Protein 8RTE (pdb70)

InterPro domains:
  IPR011990 Tetratricopeptide-like helical domain superfamily [G3DSA:1.25.40.10] (18-389)
  IPR011990 Tetratricopeptide-like helical domain superfamily [SSF48452] (129-276)
  IPR019734 Tetratricopeptide repeat [PS50005] (194-227)

Radius of gyration: 28.02 Å; Cα contacts (8 Å, |Δi|>4): 974; chains: 4; bounding box: 74×52×84 Å

Nearest PDB structures (foldseek):
  8rte-assembly1_A  TM=1.003E+00  e=5.356E-43  Bacillus phage phi105
  8rte-assembly1_B  TM=9.882E-01  e=3.090E-39  Bacillus phage phi105
  8rst-assembly1_A-2  TM=8.923E-01  e=3.992E-14  Bacillus phage phi3T
  8rsv-assembly1_A  TM=8.907E-01  e=1.154E-13  Bacillus phage phi3T
  8rtc-assembly2_B  TM=8.832E-01  e=2.814E-13  Bacillus phage phi3T

Secondary structure (DSSP, 8-state):
-HHHHHHHHHHHHTT-HHHHHHHHHHH----HHHHHHHHHHHHHHHHHHHHH-PPPPSS-TTTT-----HHHHHHHHHHHHHHHHHTT-HHHHHHHHHHHHHHHTT---HHHHHHHHHHHHHHHHHTT-HHHHHHHHHHHHHHHHTSTT-HHHHHHHHHHHHHHHHHTT-HHHHHHHHHHHHHHHHHTT-HHHHHHHHHHHHHHHHHTT-HHHHHHHHHHHHTSHHHHHSTTHHHHHHHHHHHHHHTT-GGGHHHHHHHHHHHHHH---HHHHHHHHHHHHHH-S-HHHHHHHHHHHHHHHHHTT-HHHHHHHHHHHHHHHHHTT-HHHHHHHHHHHHHHHHHHH--TT-/-HHHHHHHHHHHTT-HHHHHHHHHHHHHHTTTT---HHHHHHHHHHHHHHHHHHHHHH-PPPPS--GGGT----HHHHHHHHHHHHHHHHHTT-HHHHHHHHHHHHHHHTT---HHHHHHHHHHHHHHHHHTT-HHHHHHHHHHHHHHHHTSTT-HHHHHHHHHHHHHHHHHTT-HHHHHHHHHHHHHHHHHTT-HHHHHHHHHHHHHHHHHTT-HHHHHHHHHHHHTSHHHHHSTTHHHHHHHHHHHHHHTT-GGGHHHHHHHHHHHHHH---HHHHHHHHHHHHTT--HHHHHHHHHHHHHHHHTT-HHHHHHHHHHHHHHHHHTT-HHHHHHHHHHHHHHHHHHHH-/---S--/---S--

Organism: Bacillus phage phi105 (NCBI:txid10717)

Foldseek 3Di:
DVVLLVQLVVCLLLLVLVSVVVSLVVPVPDDVVVLSNLLSVLSNLVSCCVQLQDDRDPDHPPPDDDDDPLVSLLSVLQSVLLVCLVLVVNLSSVVSLVVSVVSCVVPPDLSVQLSSLQSVLQSCLLLLVQVSSCVSLVSSLVSLVVDPSNLLVNLVSLLSNLSSCLSVVNLVSSLVSLVVSLVSCVVVVPLQSNLVSLQSNLVSCVSVVVLVSSLVSLVSNCVDPSSLVHPCVLVSLLSNLLSCVVVVVVVCNVVSVVSNVVVCVPDPDVLSVLSSQLSVLLVDPPPVSSLVSVVVSLVVCVVSLSLVSLLVSLCVQLVSCVVVVVNVSSVVSVVSNVVSSVVSVDSVSD/DVLLVVLVVCLLLLVLVSNVVSLVVCVVVVPVHDDDVLVVLSNLLSVLSSLVSCCVQLQADRDPDHPVVPDQVPLVSLLSSLQSVLLVCLVLLVNVSSVVSLVVSVVSCVVPPDLSVQLSSLQSVLVSCLLLLVLVSSCVSLVSSLVSLVVDPSNLLVNLSSLLSNLSSCLSVVNLVSSLVSLVSSLVSCVVVVPLQVNLVSLQSNLVSCVSVVVLVSSLVSLVSNVVDPSSCVHNCVLVSLLSNLVSCVVVPVVVCNVVSLVSNVVVCVPDDDLLSVLSSQLSVLLVPPVSNLVSVVVSLVVCVVSLSLVSLLVSLCVVLVSCVVVVNNVSSVVSVVSNVVSSVVSPPD/DDDPDD/DDDPDD

Sequence (712 aa):
VANILNDWYIAIKQQDAESAERYFEEVKPDQEVLMYYSLLEERHKMLLYQVKGEELPPHSYFNENHKTDHMIEYYFFLFEALYESHKRNFEKAITLFKIAEKKLKDIPDCIERAEFYSKVASMYMMMLRQSLISLNYINDSIQIYRENEGYKRKLATSLMIVGQNYTDLGLYEKAEESFLEAIRISRVLHDSLFTALIHHNLSITYSAANRSQDCINALKKAIRNKEWRDSVYYINSLYMFLKELYKIGDVNKMPYYYKKTKEYFKRKENKVYEAKINIIYGLLQQDQRKSIETCRGGISYLYEVNDLDSVFDLSLVISEHCEKHGLYKEALEFSKHAILAEEKMRHLEGLANILNDWYIAIKQQDAESAERYFEEVKPLFDEMEEDQEVLMYYSLLEERHKMLLYQVKGEELPPHSYFNENHTDHMIEYYFFLFEALYESHKRNFEKAITLFKIAEKKLKDIPDCIERAEFYSKVASMYMMMLRQSLISLNYINDSIQIYRENEGYKRKLATSLMIVGQNYTDLGLYEKAEESFLEAIRISRVLHDSLFTALIHHNLSITYSAANRSQDCINALKKAIRNKEWRDSVYYINSLYMFLKELYKIGDVNKMPYYYKKTKEYFKRKENKVYEAKINIIYGLLQQRKSIETCRGGISYLYEVNDLDSVFDLSLVISEHCEKHGLYKEALEFSKHAILAEEKMRHLERPVGTERPVGT

Solvent-accessible surface area: 30581 Å² total; per-residue (Å²): 122,60,118,54,1,72,56,0,3,70,4,0,15,46,4,40,14,93,16,0,75,151,54,36,123,97,22,85,147,87,133,58,68,97,76,18,52,28,0,0,54,12,2,1,34,24,0,18,46,11,33,53,1,73,105,56,46,127,165,16,69,10,93,127,53,229,140,58,73,64,27,24,53,0,19,40,46,0,0,13,0,22,30,11,11,82,88,67,56,19,65,92,0,10,66,14,8,91,65,0,60,63,32,13,108,121,38,131,60,77,15,4,17,0,0,0,57,4,15,5,0,8,2,25,0,48,14,17,26,7,40,7,0,15,89,48,0,75,81,0,12,105,22,5,136,111,64,118,51,21,110,72,2,22,0,4,1,9,0,1,8,0,1,0,51,11,6,10,22,59,72,92,64,0,31,110,10,0,69,50,0,4,138,20,0,131,100,42,171,35,75,13,22,21,3,4,0,11,0,0,4,0,9,1,19,15,43,25,112,86,15,110,50,0,7,64,4,0,73,101,0,19,163,23,136,76,1,95,78,3,18,8,19,0,9,0,0,1,0,1,2,14,1,5,41,87,72,50,47,68,140,117,6,86,128,18,64,68,50,1,113,92,13,40,133,140,43,147,33,68,19,24,75,8,4,4,52,0,1,103,0,5,64,49,179,75,80,185,68,7,8,95,35,0,94,41,6,2,65,55,0,67,134,40,64,11,18,9,3,0,18,38,0,0,47,30,0,5,98,22,0,50,162,111,37,49,67,122,30,0,2,46,0,1,53,48,0,16,106,0,5,27,59,8,18,31,14,118,53,41,71,112,66,0,68,54,0,3,73,4,1,14,42,12,32,10,123,18,0,64,156,65,44,109,89,1,87,86,96,28,58,185,133,41,137,71,129,68,28,61,70,12,26,32,0,0,72,26,5,4,19,24,0,21,54,11,29,53,3,78,100,56,75,138,79,15,50,2,80,103,50,147,122,64,129,58,16,57,0,16,25,50,1,0,9,0,22,28,20,5,77,110,71,65,14,76,48,0,31,75,14,5,84,55,0,56,143,46,4,165,114,9,117,70,76,20,3,71,0,2,0,37,2,12,3,0,5,1,32,0,52,9,20,26,5,25,10,0,13,85,46,0,74,75,0,17,121,32,4,122,93,72,129,40,20,110,67,3,16,0,1,0,7,0,1,6,0,1,0,50,7,5,5,7,20,62,127,94,0,32,100,11,0,68,41,0,3,135,21,0,138,98,46,165,49,73,14,19,20,3,4,0,14,0,0,5,0,8,0,18,11,46,25,116,91,16,103,50,0,8,57,4,0,73,116,0,30,188,26,97,94,1,89,85,6,14,7,27,0,6,0,1,0,1,0,0,18,0,6,41,90,81,48,52,59,136,111,0,57,128,19,40,81,67,1,110,63,10,40,116,94,43,154,38,79,15,21,70,12,4,2,55,0,0,56,7,5,64,126,81,213,57,1,10,63,54,0,112,43,8,3,68,64,0,55,144,44,55,10,17,8,2,0,13,29,0,0,61,36,0,6,60,21,0,63,162,119,40,58,66,123,44,0,3,49,0,2,88,48,0,20,94,0,2,27,64,5,26,48,91,8,39,11,14,9,28,8,40,11,16,9,31

Structure (mmCIF, N/CA/C/O backbone):
data_8RTE
#
_entry.id   8RTE
#
_cell.length_a   65.300
_cell.length_b   80.307
_cell.length_c   91.707
_cell.angle_alpha   90.000
_cell.angle_beta   100.680
_cell.angle_gamma   90.000
#
_symmetry.space_group_name_H-M   'P 1 21 1'
#
loop_
_entity.id
_entity.type
_entity.pdbx_description
1 polymer Rap105
2 polymer 'Peptide ERPVGT'
3 water water
#
loop_
_atom_site.group_PDB
_atom_site.id
_atom_site.type_symbol
_atom_site.label_atom_id
_atom_site.label_alt_id
_atom_site.label_comp_id
_atom_site.label_asym_id
_atom_site.label_entity_id
_atom_site.label_seq_id
_atom_site.pdbx_PDB_ins_code
_atom_site.Cartn_x
_atom_site.Cartn_y
_atom_site.Cartn_z
_atom_site.occupancy
_atom_site.B_iso_or_equiv
_atom_site.auth_seq_id
_atom_site.auth_comp_id
_atom_site.auth_asym_id
_atom_site.auth_atom_id
_atom_site.pdbx_PDB_model_num
ATOM 1 N N . VAL A 1 9 ? 17.77500 -1.46700 15.69500 1.000 82.06211 9 VAL A N 1
ATOM 2 C CA . VAL A 1 9 ? 16.57900 -1.95000 16.37800 1.000 80.72727 9 VAL A CA 1
ATOM 3 C C . VAL A 1 9 ? 16.80000 -1.90100 17.88600 1.000 77.85384 9 VAL A C 1
ATOM 4 O O . VAL A 1 9 ? 15.93900 -1.43800 18.63300 1.000 75.23249 9 VAL A O 1
ATOM 8 N N . ALA A 1 10 ? 17.96700 -2.38800 18.31800 1.000 73.67592 10 ALA A N 1
ATOM 9 C CA . ALA A 1 10 ? 18.28500 -2.43000 19.74300 1.000 73.95890 10 ALA A CA 1
ATOM 10 C C . ALA A 1 10 ? 18.22600 -1.04900 20.38400 1.000 73.89515 10 ALA A C 1
ATOM 11 O O . ALA A 1 10 ? 17.77000 -0.90900 21.52600 1.000 73.71757 10 ALA A O 1
ATOM 13 N N . ASN A 1 11 ? 18.68600 -0.01600 19.67300 1.000 70.14841 11 ASN A N 1
ATOM 14 C CA . ASN A 1 11 ? 18.58900 1.33500 20.22000 1.000 70.72734 11 ASN A CA 1
ATOM 15 C C . ASN A 1 11 ? 17.13900 1.80200 20.29200 1.000 72.62567 11 ASN A C 1
ATOM 16 O O . ASN A 1 11 ? 16.74300 2.47400 21.25200 1.000 69.30901 11 ASN A O 1
ATOM 21 N N . ILE A 1 12 ? 16.33500 1.46400 19.28100 1.000 72.36208 12 ILE A N 1
ATOM 22 C CA . ILE A 1 12 ? 14.91000 1.78100 19.32200 1.000 69.91541 12 ILE A CA 1
ATOM 23 C C . ILE A 1 12 ? 14.24400 1.08000 20.50100 1.000 67.77397 12 ILE A C 1
ATOM 24 O O . ILE A 1 12 ? 13.41600 1.66500 21.20900 1.000 62.28452 12 ILE A O 1
ATOM 29 N N . LEU A 1 13 ? 14.60200 -0.18700 20.73200 1.000 68.53476 13 LEU A N 1
ATOM 30 C CA . LEU A 1 13 ? 14.02500 -0.93900 21.84300 1.000 61.46718 13 LEU A CA 1
ATOM 31 C C . LEU A 1 13 ? 14.37800 -0.31600 23.19000 1.000 61.68476 13 LEU A C 1
ATOM 32 O O . LEU A 1 13 ? 13.51300 -0.18900 24.06300 1.000 56.95236 13 LEU A O 1
ATOM 37 N N . ASN A 1 14 ? 15.64100 0.07700 23.38400 1.000 62.55846 14 ASN A N 1
ATOM 38 C CA . ASN A 1 14 ? 16.02400 0.69000 24.65300 1.000 60.23017 14 ASN A CA 1
ATOM 39 C C . ASN A 1 14 ? 15.36500 2.05200 24.83100 1.000 56.92442 14 ASN A C 1
ATOM 40 O O . ASN A 1 14 ? 14.94900 2.40000 25.94000 1.000 52.36625 14 ASN A O 1
ATOM 45 N N . ASP A 1 15 ? 15.27400 2.84000 23.75700 1.000 57.85998 15 ASP A N 1
ATOM 46 C CA . ASP A 1 15 ? 14.51400 4.08700 23.81700 1.000 59.84779 15 ASP A CA 1
ATOM 47 C C . ASP A 1 15 ? 13.05000 3.81200 24.13900 1.000 54.20013 15 ASP A C 1
ATOM 48 O O . ASP A 1 15 ? 12.43200 4.53300 24.93200 1.000 51.80818 15 ASP A O 1
ATOM 53 N N . TRP A 1 16 ? 12.48300 2.76400 23.53900 1.000 51.74221 16 TRP A N 1
ATOM 54 C CA . TRP A 1 16 ? 11.11100 2.38200 23.84600 1.000 52.12168 16 TRP A CA 1
ATOM 55 C C . TRP A 1 16 ? 10.96400 2.02500 25.32100 1.000 51.42163 16 TRP A C 1
ATOM 56 O O . TRP A 1 16 ? 9.99400 2.42800 25.97300 1.000 52.03391 16 TRP A O 1
ATOM 67 N N . TYR A 1 17 ? 11.92700 1.27800 25.86700 1.000 50.63755 17 TYR A N 1
ATOM 68 C CA . TYR A 1 17 ? 11.89000 0.91900 27.28100 1.000 46.60054 17 TYR A CA 1
ATOM 69 C C . TYR A 1 17 ? 12.12800 2.12500 28.18400 1.000 48.69660 17 TYR A C 1
ATOM 70 O O . TYR A 1 17 ? 11.53800 2.21600 29.26700 1.000 45.66769 17 TYR A O 1
ATOM 79 N N . ILE A 1 18 ? 13.00300 3.04500 27.77200 1.000 49.32900 18 ILE A N 1
ATOM 80 C CA . ILE A 1 18 ? 13.21100 4.27000 28.54200 1.000 44.87601 18 ILE A CA 1
ATOM 81 C C . ILE A 1 18 ? 11.90700 5.04900 28.66800 1.000 45.10500 18 ILE A C 1
ATOM 82 O O . ILE A 1 18 ? 11.56900 5.55200 29.74600 1.000 40.93869 18 ILE A O 1
ATOM 87 N N . ALA A 1 19 ? 11.15200 5.16100 27.57100 1.000 44.85604 19 ALA A N 1
ATOM 88 C CA . ALA A 1 19 ? 9.87600 5.86700 27.62600 1.000 43.48283 19 ALA A CA 1
ATOM 89 C C . ALA A 1 19 ? 8.91200 5.19600 28.59200 1.000 44.75168 19 ALA A C 1
ATOM 90 O O . ALA A 1 19 ? 8.10700 5.87600 29.23600 1.000 42.73470 19 ALA A O 1
ATOM 92 N N . ILE A 1 20 ? 8.97300 3.86600 28.69800 1.000 43.64852 20 ILE A N 1
ATOM 93 C CA . ILE A 1 20 ? 8.17200 3.15900 29.69000 1.000 43.34343 20 ILE A CA 1
ATOM 94 C C . ILE A 1 20 ? 8.62500 3.51800 31.10300 1.000 41.16566 20 ILE A C 1
ATOM 95 O O . ILE A 1 20 ? 7.79600 3.74600 31.99200 1.000 39.78193 20 ILE A O 1
ATOM 100 N N . LYS A 1 21 ? 9.93900 3.59600 31.33100 1.000 41.25703 21 LYS A N 1
ATOM 101 C CA . LYS A 1 21 ? 10.43400 3.95700 32.65500 1.000 41.11305 21 LYS A CA 1
ATOM 102 C C . LYS A 1 21 ? 10.12700 5.40400 33.01900 1.000 42.79210 21 LYS A C 1
ATOM 103 O O . LYS A 1 21 ? 10.17500 5.75400 34.20400 1.000 37.89894 21 LYS A O 1
ATOM 109 N N . GLN A 1 22 ? 9.81100 6.24400 32.03800 1.000 41.58281 22 GLN A N 1
ATOM 110 C CA . GLN A 1 22 ? 9.34300 7.59900 32.28800 1.000 40.00596 22 GLN A CA 1
ATOM 111 C C . GLN A 1 22 ? 7.82400 7.69200 32.29700 1.000 41.61536 22 GLN A C 1
ATOM 112 O O . GLN A 1 22 ? 7.28700 8.78500 32.50000 1.000 44.18882 22 GLN A O 1
ATOM 118 N N . GLN A 1 23 ? 7.12900 6.57200 32.07500 1.000 38.30404 23 GLN A N 1
ATOM 119 C CA . GLN A 1 23 ? 5.67300 6.54400 31.93900 1.000 41.38985 23 GLN A CA 1
ATOM 120 C C . GLN A 1 23 ? 5.20100 7.49700 30.84600 1.000 41.27343 23 GLN A C 1
ATOM 121 O O . GLN A 1 23 ? 4.09200 8.03600 30.90600 1.000 42.16759 23 GLN A O 1
ATOM 127 N N . ASP A 1 24 ? 6.05100 7.71100 29.84600 1.000 44.33770 24 ASP A N 1
ATOM 128 C CA . ASP A 1 24 ? 5.70300 8.49900 28.66800 1.000 45.87812 24 ASP A CA 1
ATOM 129 C C . ASP A 1 24 ? 4.93300 7.56700 27.74400 1.000 48.34004 24 ASP A C 1
ATOM 130 O O . ASP A 1 24 ? 5.50300 6.88000 26.89300 1.000 44.61734 24 ASP A O 1
ATOM 135 N N . ALA A 1 25 ? 3.61100 7.54600 27.92000 1.000 44.08802 25 ALA A N 1
ATOM 136 C CA . ALA A 1 25 ? 2.77600 6.64000 27.14200 1.000 44.81383 25 ALA A CA 1
ATOM 137 C C . ALA A 1 25 ? 2.72500 7.03400 25.67300 1.000 48.17385 25 ALA A C 1
ATOM 138 O O . ALA A 1 25 ? 2.60300 6.16100 24.80600 1.000 53.01063 25 ALA A O 1
ATOM 140 N N . GLU A 1 26 ? 2.81800 8.33200 25.37300 1.000 47.00443 26 GLU A N 1
ATOM 141 C CA . GLU A 1 26 ? 2.77200 8.76900 23.98000 1.000 56.43675 26 GLU A CA 1
ATOM 142 C C . GLU A 1 26 ? 4.02900 8.35200 23.22300 1.000 52.93596 26 GLU A C 1
ATOM 143 O O . GLU A 1 26 ? 3.94300 7.81900 22.11000 1.000 52.40678 26 GLU A O 1
ATOM 146 N N . SER A 1 27 ? 5.20800 8.59400 23.80600 1.000 49.05929 27 SER A N 1
ATOM 147 C CA . SER A 1 27 ? 6.44900 8.10700 23.20400 1.000 50.74924 27 SER A CA 1
ATOM 148 C C . SER A 1 27 ? 6.44800 6.59000 23.09000 1.000 52.64891 27 SER A C 1
ATOM 149 O O . SER A 1 27 ? 6.76400 6.03500 22.03100 1.000 57.23443 27 SER A O 1
ATOM 152 N N . ALA A 1 28 ? 6.11000 5.89900 24.18300 1.000 53.08593 28 ALA A N 1
ATOM 153 C CA . ALA A 1 28 ? 6.06500 4.43900 24.16000 1.000 50.14983 28 ALA A CA 1
ATOM 154 C C . ALA A 1 28 ? 5.16300 3.93700 23.03900 1.000 50.96569 28 ALA A C 1
ATOM 155 O O . ALA A 1 28 ? 5.51900 3.00000 22.31300 1.000 53.53228 28 ALA A O 1
ATOM 157 N N . GLU A 1 29 ? 3.99500 4.56100 22.87500 1.000 51.56322 29 GLU A N 1
ATOM 158 C CA . GLU A 1 29 ? 3.07200 4.15000 21.82600 1.000 52.72047 29 GLU A CA 1
ATOM 159 C C . GLU A 1 29 ? 3.63400 4.43300 20.43600 1.000 60.92601 29 GLU A C 1
ATOM 160 O O . GLU A 1 29 ? 3.33500 3.69800 19.49100 1.000 62.20098 29 GLU A O 1
ATOM 166 N N . ARG A 1 30 ? 4.44900 5.48100 20.29200 1.000 58.23822 30 ARG A N 1
ATOM 167 C CA . ARG A 1 30 ? 5.07600 5.76400 19.00500 1.000 58.81221 30 ARG A CA 1
ATOM 168 C C . ARG A 1 30 ? 6.23300 4.81400 18.71500 1.000 58.29102 30 ARG A C 1
ATOM 169 O O . ARG A 1 30 ? 6.40500 4.38100 17.57100 1.000 64.83954 30 ARG A O 1
ATOM 177 N N . TYR A 1 31 ? 7.04300 4.49100 19.72700 1.000 57.57069 31 TYR A N 1
ATOM 178 C CA . TYR A 1 31 ? 8.10800 3.51100 19.53400 1.000 60.51697 31 TYR A CA 1
ATOM 179 C C . TYR A 1 31 ? 7.53400 2.15700 19.13600 1.000 60.28114 31 TYR A C 1
ATOM 180 O O . TYR A 1 31 ? 8.04300 1.49600 18.22300 1.000 61.67166 31 TYR A O 1
ATOM 189 N N . PHE A 1 32 ? 6.47200 1.72600 19.82400 1.000 58.31309 32 PHE A N 1
ATOM 190 C CA . PHE A 1 32 ? 5.84200 0.44600 19.51900 1.000 61.36029 32 PHE A CA 1
ATOM 191 C C . PHE A 1 32 ? 5.36100 0.39500 18.07500 1.000 67.80844 32 PHE A C 1
ATOM 192 O O . PHE A 1 32 ? 5.51600 -0.62600 17.39400 1.000 70.54960 32 PHE A O 1
ATOM 200 N N . GLU A 1 33 ? 4.77600 1.49000 17.59000 1.000 67.50792 33 GLU A N 1
ATOM 201 C CA . GLU A 1 33 ? 4.29100 1.51600 16.21500 1.000 71.47703 33 GLU A CA 1
ATOM 202 C C . GLU A 1 33 ? 5.44100 1.56100 15.21600 1.000 70.19002 33 GLU A C 1
ATOM 203 O O . GLU A 1 33 ? 5.29500 1.09100 14.08100 1.000 70.82096 33 GLU A O 1
ATOM 209 N N . GLU A 1 34 ? 6.57900 2.13200 15.61200 1.000 68.65386 34 GLU A N 1
ATOM 210 C CA . GLU A 1 34 ? 7.72000 2.23900 14.71600 1.000 72.72490 34 GLU A CA 1
ATOM 211 C C . GLU A 1 34 ? 8.49800 0.93000 14.61900 1.000 75.23796 34 GLU A C 1
ATOM 212 O O . GLU A 1 34 ? 9.02000 0.60800 13.54700 1.000 78.91257 34 GLU A O 1
ATOM 218 N N . VAL A 1 35 ? 8.56100 0.15400 15.70400 1.000 73.99103 35 VAL A N 1
ATOM 219 C CA . VAL A 1 35 ? 9.32400 -1.09200 15.71100 1.000 71.92091 35 VAL A CA 1
ATOM 220 C C . VAL A 1 35 ? 8.52800 -2.30300 15.22700 1.000 73.08260 35 VAL A C 1
ATOM 221 O O . VAL A 1 35 ? 9.13400 -3.33800 14.91600 1.000 83.48606 35 VAL A O 1
ATOM 225 N N . LYS A 1 36 ? 7.19500 -2.21000 15.16400 1.000 70.64905 36 LYS A N 1
ATOM 226 C CA . LYS A 1 36 ? 6.38200 -3.35200 14.74500 1.000 72.12344 36 LYS A CA 1
ATOM 227 C C . LYS A 1 36 ? 6.86800 -3.98600 13.44400 1.000 82.87801 36 LYS A C 1
ATOM 228 O O . LYS A 1 36 ? 6.83400 -5.22400 13.34700 1.000 81.41789 36 LYS A O 1
ATOM 232 N N . PRO A 1 37 ? 7.30100 -3.23300 12.41600 1.000 83.22863 37 PRO A N 1
ATOM 233 C CA . PRO A 1 37 ? 7.97300 -3.90200 11.29700 1.000 84.95311 37 PRO A CA 1
ATOM 234 C C . PRO A 1 37 ? 9.25400 -4.61900 11.73500 1.000 76.61726 37 PRO A C 1
ATOM 235 O O . PRO A 1 37 ? 10.34400 -4.08600 11.52400 1.000 76.81837 37 PRO A O 1
ATOM 239 N N . ASP A 1 45 ? 15.13400 -13.13200 13.75300 1.000 79.58074 45 ASP A N 1
ATOM 240 C CA . ASP A 1 45 ? 14.87000 -14.28500 14.60600 1.000 84.88128 45 ASP A CA 1
ATOM 241 C C . ASP A 1 45 ? 16.06600 -14.56800 15.50300 1.000 97.04557 45 ASP A C 1
ATOM 242 O O . ASP A 1 45 ? 16.85200 -15.48000 15.23600 1.000 101.61073 45 ASP A O 1
ATOM 243 N N . GLN A 1 46 ? 16.17000 -13.81300 16.59400 1.000 98.14691 46 GLN A N 1
ATOM 244 C CA . GLN A 1 46 ? 17.33700 -13.87400 17.46400 1.000 97.70889 46 GLN A CA 1
ATOM 245 C C . GLN A 1 46 ? 16.87100 -13.76400 18.91000 1.000 94.51971 46 GLN A C 1
ATOM 246 O O . GLN A 1 46 ? 15.68300 -13.90400 19.21700 1.000 89.59613 46 GLN A O 1
ATOM 252 N N . GLU A 1 47 ? 17.83200 -13.51600 19.80600 1.000 95.06028 47 GLU A N 1
ATOM 253 C CA . GLU A 1 47 ? 17.51200 -13.24500 21.20500 1.000 90.11770 47 GLU A CA 1
ATOM 254 C C . GLU A 1 47 ? 16.73500 -11.94400 21.34800 1.000 88.36652 47 GLU A C 1
ATOM 255 O O . GLU A 1 47 ? 15.98400 -11.76900 22.31600 1.000 84.42216 47 GLU A O 1
ATOM 257 N N . VAL A 1 48 ? 16.91200 -11.02200 20.39700 1.000 87.54018 48 VAL A N 1
ATOM 258 C CA . VAL A 1 48 ? 16.17300 -9.76400 20.39300 1.000 82.75134 48 VAL A CA 1
ATOM 259 C C . VAL A 1 48 ? 14.68000 -10.01600 20.23800 1.000 78.72814 48 VAL A C 1
ATOM 260 O O . VAL A 1 48 ? 13.85900 -9.19000 20.65700 1.000 76.55454 48 VAL A O 1
ATOM 264 N N . LEU A 1 49 ? 14.29500 -11.13800 19.61900 1.000 81.33462 49 LEU A N 1
ATOM 265 C CA . LEU A 1 49 ? 12.87400 -11.45500 19.54000 1.000 76.50678 49 LEU A CA 1
ATOM 266 C C . LEU A 1 49 ? 12.29000 -11.62500 20.93300 1.000 75.88512 49 LEU A C 1
ATOM 267 O O . LEU A 1 49 ? 11.13700 -11.26000 21.18300 1.000 75.03636 49 LEU A O 1
ATOM 272 N N . MET A 1 50 ? 13.07200 -12.19300 21.85000 1.000 76.53032 50 MET A N 1
ATOM 273 C CA . MET A 1 50 ? 12.65000 -12.23700 23.24200 1.000 66.87414 50 MET A CA 1
ATOM 274 C C . MET A 1 50 ? 12.59500 -10.83300 23.82200 1.000 67.30001 50 MET A C 1
ATOM 275 O O . MET A 1 50 ? 11.63800 -10.48000 24.51600 1.000 65.34414 50 MET A O 1
ATOM 280 N N . TYR A 1 51 ? 13.60600 -10.01400 23.51800 1.000 66.25588 51 TYR A N 1
ATOM 281 C CA . TYR A 1 51 ? 13.61700 -8.62200 23.95800 1.000 68.47117 51 TYR A CA 1
ATOM 282 C C . TYR A 1 51 ? 12.37600 -7.88000 23.47500 1.000 63.57136 51 TYR A C 1
ATOM 283 O O . TYR A 1 51 ? 11.72900 -7.16500 24.24900 1.000 60.05434 51 TYR A O 1
ATOM 292 N N . TYR A 1 52 ? 12.02600 -8.03600 22.19400 1.000 65.12585 52 TYR A N 1
ATOM 293 C CA . TYR A 1 52 ? 10.83600 -7.36600 21.67600 1.000 65.35849 52 TYR A CA 1
ATOM 294 C C . TYR A 1 52 ? 9.56200 -7.90800 22.31200 1.000 61.16024 52 TYR A C 1
ATOM 295 O O . TYR A 1 52 ? 8.64700 -7.14100 22.63100 1.000 59.10591 52 TYR A O 1
ATOM 304 N N . SER A 1 53 ? 9.48100 -9.22500 22.49700 1.000 64.02272 53 SER A N 1
ATOM 305 C CA . SER A 1 53 ? 8.30000 -9.80300 23.12700 1.000 61.58956 53 SER A CA 1
ATOM 306 C C . SER A 1 53 ? 8.20900 -9.39800 24.58900 1.000 56.46391 53 SER A C 1
ATOM 307 O O . SER A 1 53 ? 7.10500 -9.20800 25.11200 1.000 50.86529 53 SER A O 1
ATOM 310 N N . LEU A 1 54 ? 9.35600 -9.25000 25.25400 1.000 56.19034 54 LEU A N 1
ATOM 311 C CA . LEU A 1 54 ? 9.36000 -8.78100 26.63300 1.000 53.19594 54 LEU A CA 1
ATOM 312 C C . LEU A 1 54 ? 8.88500 -7.33500 26.71600 1.000 53.30212 54 LEU A C 1
ATOM 313 O O . LEU A 1 54 ? 8.13400 -6.97400 27.63000 1.000 49.52182 54 LEU A O 1
ATOM 318 N N . LEU A 1 55 ? 9.31600 -6.49300 25.77200 1.000 53.33677 55 LEU A N 1
ATOM 319 C CA . LEU A 1 55 ? 8.91600 -5.09000 25.79200 1.000 50.28784 55 LEU A CA 1
ATOM 320 C C . LEU A 1 55 ? 7.46600 -4.90300 25.36400 1.000 49.70638 55 LEU A C 1
ATOM 321 O O . LEU A 1 55 ? 6.82100 -3.93600 25.78400 1.000 48.97988 55 LEU A O 1
ATOM 326 N N . GLU A 1 56 ? 6.94000 -5.79800 24.52500 1.000 51.20213 56 GLU A N 1
ATOM 327 C CA . GLU A 1 56 ? 5.53700 -5.70000 24.13800 1.000 51.32642 56 GLU A CA 1
ATOM 328 C C . GLU A 1 56 ? 4.62400 -5.95100 25.33100 1.000 50.46446 56 GLU A C 1
ATOM 329 O O . GLU A 1 56 ? 3.58600 -5.29500 25.47600 1.000 50.76986 56 GLU A O 1
ATOM 335 N N . GLU A 1 57 ? 4.99400 -6.90500 26.18500 1.000 53.62147 57 GLU A N 1
ATOM 336 C CA . GLU A 1 57 ? 4.26500 -7.13700 27.42800 1.000 49.90007 57 GLU A CA 1
ATOM 337 C C . GLU A 1 57 ? 4.34200 -5.92000 28.34400 1.000 46.39459 57 GLU A C 1
ATOM 338 O O . GLU A 1 57 ? 3.31700 -5.42900 28.83200 1.000 43.94503 57 GLU A O 1
ATOM 344 N N . ARG A 1 58 ? 5.56000 -5.43100 28.59500 1.000 45.35239 58 ARG A N 1
ATOM 345 C CA . ARG A 1 58 ? 5.75500 -4.28100 29.47500 1.000 44.22873 58 ARG A CA 1
ATOM 346 C C . ARG A 1 58 ? 4.95300 -3.07200 28.99900 1.000 42.33054 58 ARG A C 1
ATOM 347 O O . ARG A 1 58 ? 4.36600 -2.34400 29.81100 1.000 39.84624 58 ARG A O 1
ATOM 355 N N . HIS A 1 59 ? 4.92000 -2.84500 27.68200 1.000 43.58604 59 HIS A N 1
ATOM 356 C CA . HIS A 1 59 ? 4.17700 -1.72100 27.11700 1.000 40.88959 59 HIS A CA 1
ATOM 357 C C . HIS A 1 59 ? 2.68700 -1.83600 27.40400 1.000 40.68573 59 HIS A C 1
ATOM 358 O O . HIS A 1 59 ? 2.03600 -0.84100 27.74300 1.000 40.68554 59 HIS A O 1
ATOM 365 N N . LYS A 1 60 ? 2.12400 -3.03900 27.25200 1.000 43.23425 60 LYS A N 1
ATOM 366 C CA . LYS A 1 60 ? 0.71400 -3.24800 27.56900 1.000 40.51624 60 LYS A CA 1
ATOM 367 C C . LYS A 1 60 ? 0.44800 -3.03300 29.05400 1.000 39.23920 60 LYS A C 1
ATOM 368 O O . LYS A 1 60 ? -0.60000 -2.49600 29.43400 1.000 39.54578 60 LYS A O 1
ATOM 372 N N . MET A 1 61 ? 1.38000 -3.45200 29.91100 1.000 32.40256 61 MET A N 1
ATOM 373 C CA . MET A 1 61 ? 1.21900 -3.20600 31.34000 1.000 38.05000 61 MET A CA 1
ATOM 374 C C . MET A 1 61 ? 1.25900 -1.71100 31.64600 1.000 37.96479 61 MET A C 1
ATOM 375 O O . MET A 1 61 ? 0.54200 -1.23100 32.53400 1.000 35.97825 61 MET A O 1
ATOM 380 N N . LEU A 1 62 ? 2.09300 -0.95900 30.91900 1.000 37.23315 62 LEU A N 1
ATOM 381 C CA . LEU A 1 62 ? 2.10600 0.49200 31.07600 1.000 36.74614 62 LEU A CA 1
ATOM 382 C C . LEU A 1 62 ? 0.76700 1.09600 30.66900 1.000 39.10177 62 LEU A C 1
ATOM 383 O O . LEU A 1 62 ? 0.17700 1.88600 31.41600 1.000 36.50423 62 LEU A O 1
ATOM 388 N N . LEU A 1 63 ? 0.27300 0.73400 29.48000 1.000 36.56493 63 LEU A N 1
ATOM 389 C CA . LEU A 1 63 ? -1.00400 1.26300 29.00800 1.000 38.12661 63 LEU A CA 1
ATOM 390 C C . LEU A 1 63 ? -2.14300 0.89000 29.94700 1.000 38.48233 63 LEU A C 1
ATOM 391 O O . LEU A 1 63 ? -3.08900 1.66800 30.11900 1.000 37.76418 63 LEU A O 1
ATOM 396 N N . TYR A 1 64 ? -2.08500 -0.29900 30.54800 1.000 35.11244 64 TYR A N 1
ATOM 397 C CA . TYR A 1 64 ? -3.06500 -0.64300 31.57000 1.000 36.59998 64 TYR A CA 1
ATOM 398 C C . TYR A 1 64 ? -2.88400 0.24400 32.79400 1.000 33.74334 64 TYR A C 1
ATOM 399 O O . TYR A 1 64 ? -3.85500 0.77700 33.34200 1.000 29.18736 64 TYR A O 1
ATOM 408 N N . GLN A 1 65 ? -1.63500 0.41300 33.22900 1.000 34.06660 65 GLN A N 1
ATOM 409 C CA . GLN A 1 65 ? -1.34500 1.17500 34.43800 1.000 34.58039 65 GLN A CA 1
ATOM 410 C C . GLN A 1 65 ? -1.80100 2.62400 34.31600 1.000 35.63975 65 GLN A C 1
ATOM 411 O O . GLN A 1 65 ? -2.41300 3.17000 35.24300 1.000 32.01166 65 GLN A O 1
ATOM 417 N N . VAL A 1 66 ? -1.53600 3.25200 33.17200 1.000 35.53582 66 VAL A N 1
ATOM 418 C CA . VAL A 1 66 ? -1.58900 4.69900 33.03700 1.000 35.29747 66 VAL A CA 1
ATOM 419 C C . VAL A 1 66 ? -2.83900 5.16300 32.29700 1.000 33.78853 66 VAL A C 1
ATOM 420 O O . VAL A 1 66 ? -3.42100 6.19100 32.64800 1.000 32.64325 66 VAL A O 1
ATOM 424 N N . LYS A 1 67 ? -3.28400 4.41700 31.29200 1.000 32.28013 67 LYS A N 1
ATOM 425 C CA . LYS A 1 67 ? -4.49300 4.78200 30.56400 1.000 33.29743 67 LYS A CA 1
ATOM 426 C C . LYS A 1 67 ? -5.69600 3.91700 30.92400 1.000 32.14664 67 LYS A C 1
ATOM 427 O O . LYS A 1 67 ? -6.80100 4.20200 30.45500 1.000 35.20322 67 LYS A O 1
ATOM 432 N N . GLY A 1 68 ? -5.51500 2.88000 31.73800 1.000 32.91467 68 GLY A N 1
ATOM 433 C CA . GLY A 1 68 ? -6.60400 1.96200 32.01800 1.000 33.07069 68 GLY A CA 1
ATOM 434 C C . GLY A 1 68 ? -7.07200 1.19500 30.80500 1.000 36.97154 68 GLY A C 1
ATOM 435 O O . GLY A 1 68 ? -8.25200 0.83400 30.72100 1.000 40.53745 68 GLY A O 1
ATOM 436 N N . GLU A 1 69 ? -6.17500 0.92300 29.86300 1.000 38.67466 69 GLU A N 1
ATOM 437 C CA . GLU A 1 69 ? -6.51900 0.10000 28.71000 1.000 40.69417 69 GLU A CA 1
ATOM 438 C C . GLU A 1 69 ? -6.41300 -1.37200 29.08500 1.000 42.23622 69 GLU A C 1
ATOM 439 O O . GLU A 1 69 ? -5.47400 -1.78100 29.77700 1.000 37.97311 69 GLU A O 1
ATOM 445 N N . GLU A 1 70 ? -7.37600 -2.16800 28.62400 1.000 39.86664 70 GLU A N 1
ATOM 446 C CA . GLU A 1 70 ? -7.44000 -3.56500 29.02400 1.000 39.82561 70 GLU A CA 1
ATOM 447 C C . GLU A 1 70 ? -6.16000 -4.30100 28.66000 1.000 42.63941 70 GLU A C 1
ATOM 448 O O . GLU A 1 70 ? -5.50800 -4.01100 27.65300 1.000 45.22239 70 GLU A O 1
ATOM 454 N N . LEU A 1 71 ? -5.79700 -5.23700 29.50900 1.000 44.50254 71 LEU A N 1
ATOM 455 C CA . LEU A 1 71 ? -4.66600 -6.11400 29.26600 1.000 44.92181 71 LEU A CA 1
ATOM 456 C C . LEU A 1 71 ? -5.06100 -7.17900 28.24500 1.000 57.71070 71 LEU A C 1
ATOM 457 O O . LEU A 1 71 ? -6.19100 -7.68000 28.27400 1.000 54.12872 71 LEU A O 1
ATOM 462 N N . PRO A 1 72 ? -4.16900 -7.51400 27.31600 1.000 68.97293 72 PRO A N 1
ATOM 463 C CA . PRO A 1 72 ? -4.49700 -8.53000 26.32200 1.000 69.92692 72 PRO A CA 1
ATOM 464 C C . PRO A 1 72 ? -4.85900 -9.84500 27.00100 1.000 73.37863 72 PRO A C 1
ATOM 465 O O . PRO A 1 72 ? -4.35200 -10.15400 28.09200 1.000 73.89679 72 PRO A O 1
ATOM 469 N N . PRO A 1 73 ? -5.74300 -10.63300 26.38500 1.000 63.17050 73 PRO A N 1
ATOM 470 C CA . PRO A 1 73 ? -6.10800 -11.92400 26.99000 1.000 59.75165 73 PRO A CA 1
ATOM 471 C C . PRO A 1 73 ? -4.93500 -12.89200 27.02700 1.000 61.34121 73 PRO A C 1
ATOM 472 O O . PRO A 1 73 ? -4.69800 -13.55500 28.04200 1.000 65.62065 73 PRO A O 1
ATOM 476 N N . HIS A 1 74 ? -4.20000 -12.98600 25.92200 1.000 62.29103 74 HIS A N 1
ATOM 477 C CA . HIS A 1 74 ? -3.02200 -13.83900 25.84200 1.000 70.79254 74 HIS A CA 1
ATOM 478 C C . HIS A 1 74 ? -1.77800 -13.04000 26.20400 1.000 63.23848 74 HIS A C 1
ATOM 479 O O . HIS A 1 74 ? -1.51500 -11.98600 25.61400 1.000 65.42525 74 HIS A O 1
ATOM 486 N N . SER A 1 75 ? -1.03000 -13.52700 27.18800 1.000 58.06775 75 SER A N 1
ATOM 487 C CA . SER A 1 75 ? 0.24600 -12.94100 27.56400 1.000 55.87456 75 SER A CA 1
ATOM 488 C C . SER A 1 75 ? 1.38900 -13.81700 27.06500 1.000 56.51205 75 SER A C 1
ATOM 489 O O . SER A 1 75 ? 1.26800 -15.04300 26.97800 1.000 62.67099 75 SER A O 1
ATOM 492 N N . TYR A 1 76 ? 2.51100 -13.16700 26.73900 1.000 56.08728 76 TYR A N 1
ATOM 493 C CA . TYR A 1 76 ? 3.72900 -13.89000 26.38900 1.000 57.92375 76 TYR A CA 1
ATOM 494 C C . TYR A 1 76 ? 4.19500 -14.80500 27.51600 1.000 61.23567 76 TYR A C 1
ATOM 495 O O . TYR A 1 76 ? 4.98400 -15.72500 27.27500 1.000 70.10729 76 TYR A O 1
ATOM 504 N N . PHE A 1 77 ? 3.71100 -14.58400 28.73800 1.000 60.28124 77 PHE A N 1
ATOM 505 C CA . PHE A 1 77 ? 4.19000 -15.32200 29.90000 1.000 63.05408 77 PHE A CA 1
ATOM 506 C C . PHE A 1 77 ? 3.38000 -16.57100 30.23200 1.000 70.01465 77 PHE A C 1
ATOM 507 O O . PHE A 1 77 ? 3.94200 -17.52500 30.78200 1.000 76.48795 77 PHE A O 1
ATOM 515 N N . ASN A 1 78 ? 2.07800 -16.59500 29.92600 1.000 66.89795 78 ASN A N 1
ATOM 516 C CA . ASN A 1 78 ? 1.25100 -17.73200 30.33400 1.000 70.96007 78 ASN A CA 1
ATOM 517 C C . ASN A 1 78 ? 1.71600 -19.04600 29.73000 1.000 77.22936 78 ASN A C 1
ATOM 518 O O . ASN A 1 78 ? 1.70200 -20.08500 30.40200 1.000 78.01418 78 ASN A O 1
ATOM 523 N N . GLU A 1 79 ? 2.14200 -19.02800 28.47800 1.000 75.73358 79 GLU A N 1
ATOM 524 C CA . GLU A 1 79 ? 2.51900 -20.25000 27.78200 1.000 81.47302 79 GLU A CA 1
ATOM 525 C C . GLU A 1 79 ? 3.86200 -20.05000 27.08300 1.000 83.71991 79 GLU A C 1
ATOM 526 O O . GLU A 1 79 ? 3.93100 -19.97100 25.85100 1.000 83.19529 79 GLU A O 1
ATOM 529 N N . ASN A 1 80 ? 4.93100 -19.94300 27.87300 1.000 82.75749 80 ASN A N 1
ATOM 530 C CA . ASN A 1 80 ? 6.27500 -19.89400 27.30200 1.000 89.15235 80 ASN A CA 1
ATOM 531 C C . ASN A 1 80 ? 7.10500 -21.05100 27.84100 1.000 92.13592 80 ASN A C 1
ATOM 532 O O . ASN A 1 80 ? 6.53800 -22.04500 28.29400 1.000 88.57049 80 ASN A O 1
ATOM 537 N N . HIS A 1 81 ? 8.43800 -20.93600 27.79000 1.000 95.07645 81 HIS A N 1
ATOM 538 C CA . HIS A 1 81 ? 9.34100 -22.00300 28.22600 1.000 98.19746 81 HIS A CA 1
ATOM 539 C C . HIS A 1 81 ? 10.27600 -21.54200 29.34300 1.000 93.71745 81 HIS A C 1
ATOM 540 O O . HIS A 1 81 ? 10.77100 -22.36000 30.12500 1.000 90.43154 81 HIS A O 1
ATOM 547 N N . LYS A 1 87 ? 20.09100 -19.68500 28.55000 1.000 84.87063 87 LYS A N 1
ATOM 548 C CA . LYS A 1 87 ? 20.58600 -18.43600 29.12100 1.000 87.11094 87 LYS A CA 1
ATOM 549 C C . LYS A 1 87 ? 20.75700 -17.35700 28.05400 1.000 89.90348 87 LYS A C 1
ATOM 550 O O . LYS A 1 87 ? 20.90500 -17.66700 26.87000 1.000 94.83048 87 LYS A O 1
ATOM 552 N N . THR A 1 88 ? 20.72800 -16.09300 28.47500 1.000 92.64075 88 THR A N 1
ATOM 553 C CA . THR A 1 88 ? 20.90900 -14.95500 27.57200 1.000 90.92030 88 THR A CA 1
ATOM 554 C C . THR A 1 88 ? 21.65200 -13.84100 28.30800 1.000 89.32213 88 THR A C 1
ATOM 555 O O . THR A 1 88 ? 22.22900 -14.05300 29.38000 1.000 87.82042 88 THR A O 1
ATOM 559 N N . ASP A 1 89 ? 21.64600 -12.65300 27.69900 1.000 77.37490 89 ASP A N 1
ATOM 560 C CA . ASP A 1 89 ? 22.16200 -11.43400 28.31100 1.000 76.76133 89 ASP A CA 1
ATOM 561 C C . ASP A 1 89 ? 21.59300 -11.23200 29.71000 1.000 73.01593 89 ASP A C 1
ATOM 562 O O . ASP A 1 89 ? 20.40600 -11.45900 29.95100 1.000 73.63117 89 ASP A O 1
ATOM 565 N N . HIS A 1 90 ? 22.46500 -10.83000 30.64000 1.000 75.24115 90 HIS A N 1
ATOM 566 C CA . HIS A 1 90 ? 22.05100 -10.56700 32.01400 1.000 79.70971 90 HIS A CA 1
ATOM 567 C C . HIS A 1 90 ? 20.93200 -9.53500 32.10400 1.000 78.25582 90 HIS A C 1
ATOM 568 O O . HIS A 1 90 ? 20.22000 -9.49700 33.11400 1.000 77.20353 90 HIS A O 1
ATOM 570 N N . MET A 1 91 ? 20.76100 -8.70300 31.07600 1.000 86.25001 91 MET A N 1
ATOM 571 C CA . MET A 1 91 ? 19.65900 -7.74700 31.05200 1.000 86.13407 91 MET A CA 1
ATOM 572 C C . MET A 1 91 ? 18.33900 -8.42000 30.68700 1.000 79.17526 91 MET A C 1
ATOM 573 O O . MET A 1 91 ? 17.31900 -8.19200 31.35000 1.000 80.43618 91 MET A O 1
ATOM 575 N N . ILE A 1 92 ? 18.34200 -9.24600 29.63300 1.000 67.08292 92 ILE A N 1
ATOM 576 C CA . ILE A 1 92 ? 17.10600 -9.87300 29.16500 1.000 64.10565 92 ILE A CA 1
ATOM 577 C C . ILE A 1 92 ? 16.53400 -10.80600 30.22800 1.000 64.85645 92 ILE A C 1
ATOM 578 O O . ILE A 1 92 ? 15.31200 -10.99200 30.32000 1.000 64.94007 92 ILE A O 1
ATOM 583 N N . GLU A 1 93 ? 17.39400 -11.36700 31.07300 1.000 64.52828 93 GLU A N 1
ATOM 584 C CA . GLU A 1 93 ? 16.92400 -12.22400 32.15300 1.000 67.85375 93 GLU A CA 1
ATOM 585 C C . GLU A 1 93 ? 16.33800 -11.40300 33.29600 1.000 58.04817 93 GLU A C 1
ATOM 586 O O . GLU A 1 93 ? 15.29300 -11.76100 33.84800 1.000 55.16000 93 GLU A O 1
ATOM 592 N N . TYR A 1 94 ? 16.99600 -10.29800 33.65800 1.000 56.65912 94 TYR A N 1
ATOM 593 C CA . TYR A 1 94 ? 16.42300 -9.37700 34.63500 1.000 55.91300 94 TYR A CA 1
ATOM 594 C C . TYR A 1 94 ? 15.05000 -8.89400 34.18400 1.000 50.84621 94 TYR A C 1
ATOM 595 O O . TYR A 1 94 ? 14.10100 -8.86500 34.97600 1.000 50.19615 94 TYR A O 1
ATOM 604 N N . TYR A 1 95 ? 14.92500 -8.52200 32.90700 1.000 47.52818 95 TYR A N 1
ATOM 605 C CA . TYR A 1 95 ? 13.64000 -8.07600 32.38000 1.000 47.91553 95 TYR A CA 1
ATOM 606 C C . TYR A 1 95 ? 12.60100 -9.18900 32.42300 1.000 51.35174 95 TYR A C 1
ATOM 607 O O . TYR A 1 95 ? 11.44200 -8.94800 32.77900 1.000 45.83054 95 TYR A O 1
ATOM 616 N N . PHE A 1 96 ? 12.99400 -10.41200 32.05800 1.000 54.90944 96 PHE A N 1
ATOM 617 C CA . PHE A 1 96 ? 12.05200 -11.52900 32.07900 1.000 54.00351 96 PHE A CA 1
ATOM 618 C C . PHE A 1 96 ? 11.49200 -11.76000 33.47400 1.000 50.95634 96 PHE A C 1
ATOM 619 O O . PHE A 1 96 ? 10.28500 -11.97400 33.63900 1.000 51.07337 96 PHE A O 1
ATOM 627 N N . PHE A 1 97 ? 12.34700 -11.71100 34.49200 1.000 49.66924 97 PHE A N 1
ATOM 628 C CA . PHE A 1 97 ? 11.87900 -11.97500 35.84600 1.000 52.53273 97 PHE A CA 1
ATOM 629 C C . PHE A 1 97 ? 11.12200 -10.78200 36.41700 1.000 45.11430 97 PHE A C 1
ATOM 630 O O . PHE A 1 97 ? 10.12500 -10.95900 37.12600 1.000 41.38758 97 PHE A O 1
ATOM 638 N N . LEU A 1 98 ? 11.57200 -9.56100 36.11800 1.000 44.08130 98 LEU A N 1
ATOM 639 C CA . LEU A 1 98 ? 10.85300 -8.37900 36.57900 1.000 43.28280 98 LEU A CA 1
ATOM 640 C C . LEU A 1 98 ? 9.47700 -8.29400 35.93100 1.000 42.87438 98 LEU A C 1
ATOM 641 O O . LEU A 1 98 ? 8.46700 -8.10600 36.61900 1.000 42.79805 98 LEU A O 1
ATOM 646 N N . PHE A 1 99 ? 9.42000 -8.45300 34.60700 1.000 44.25834 99 PHE A N 1
ATOM 647 C CA . PHE A 1 99 ? 8.16100 -8.30200 33.88400 1.000 44.84709 99 PHE A CA 1
ATOM 648 C C . PHE A 1 99 ? 7.19500 -9.43500 34.20000 1.000 42.81401 99 PHE A C 1
ATOM 649 O O . PHE A 1 99 ? 5.97400 -9.23700 34.16900 1.000 39.88703 99 PHE A O 1
ATOM 657 N N . GLU A 1 100 ? 7.71400 -10.62100 34.51600 1.000 44.20305 100 GLU A N 1
ATOM 658 C CA . GLU A 1 100 ? 6.83900 -11.69700 34.96300 1.000 47.27677 100 GLU A CA 1
ATOM 659 C C . GLU A 1 100 ? 6.40000 -11.48500 36.40500 1.000 38.52950 100 GLU A C 1
ATOM 660 O O . GLU A 1 100 ? 5.27800 -11.85400 36.76800 1.000 43.14363 100 GLU A O 1
ATOM 666 N N . ALA A 1 101 ? 7.27100 -10.91400 37.24200 1.000 39.62899 101 ALA A N 1
ATOM 667 C CA . ALA A 1 101 ? 6.84400 -10.50700 38.57700 1.000 38.68424 101 ALA A CA 1
ATOM 668 C C . ALA A 1 101 ? 5.67600 -9.53200 38.49800 1.000 38.05607 101 ALA A C 1
ATOM 669 O O . ALA A 1 101 ? 4.74500 -9.59800 39.30900 1.000 39.03053 101 ALA A O 1
ATOM 671 N N . LEU A 1 102 ? 5.71000 -8.61200 37.52900 1.000 32.94907 102 LEU A N 1
ATOM 672 C CA . LEU A 1 102 ? 4.58900 -7.69400 37.34500 1.000 36.87454 102 LEU A CA 1
ATOM 673 C C . LEU A 1 102 ? 3.34300 -8.44200 36.89200 1.000 37.95978 102 LEU A C 1
ATOM 674 O O . LEU A 1 102 ? 2.22800 -8.13500 37.33400 1.000 35.76190 102 LEU A O 1
ATOM 679 N N . TYR A 1 103 ? 3.51400 -9.43000 36.00900 1.000 38.64559 103 TYR A N 1
ATOM 680 C CA . TYR A 1 103 ? 2.37500 -10.20100 35.52800 1.000 40.99270 103 TYR A CA 1
ATOM 681 C C . TYR A 1 103 ? 1.74100 -11.01700 36.65100 1.000 39.91040 103 TYR A C 1
ATOM 682 O O . TYR A 1 103 ? 0.51200 -11.07900 36.76300 1.000 39.07026 103 TYR A O 1
ATOM 691 N N . GLU A 1 104 ? 2.56100 -11.64100 37.49900 1.000 37.15367 104 GLU A N 1
ATOM 692 C CA . GLU A 1 104 ? 2.01400 -12.41100 38.61100 1.000 37.32029 104 GLU A CA 1
ATOM 693 C C . GLU A 1 104 ? 1.46600 -11.49700 39.70100 1.000 38.68787 104 GLU A C 1
ATOM 694 O O . GLU A 1 104 ? 0.50600 -11.86200 40.39000 1.000 39.66266 104 GLU A O 1
ATOM 700 N N . SER A 1 105 ? 2.06700 -10.31600 39.88100 1.000 38.55675 105 SER A N 1
ATOM 701 C CA . SER A 1 105 ? 1.55700 -9.36800 40.86500 1.000 34.87500 105 SER A CA 1
ATOM 702 C C . SER A 1 105 ? 0.14500 -8.91400 40.51700 1.000 38.20107 105 SER A C 1
ATOM 703 O O . SER A 1 105 ? -0.72100 -8.83000 41.39700 1.000 31.98839 105 SER A O 1
ATOM 706 N N . HIS A 1 106 ? -0.11000 -8.61800 39.23800 1.000 32.50828 106 HIS A N 1
ATOM 707 C CA . HIS A 1 106 ? -1.43700 -8.14200 38.86900 1.000 36.14522 106 HIS A CA 1
ATOM 708 C C . HIS A 1 106 ? -2.48700 -9.24300 38.97900 1.000 38.69721 106 HIS A C 1
ATOM 709 O O . HIS A 1 106 ? -3.66600 -8.95100 39.20700 1.000 36.80705 106 HIS A O 1
ATOM 716 N N . LYS A 1 107 ? -2.09200 -10.50000 38.80900 1.000 38.07389 107 LYS A N 1
ATOM 717 C CA . LYS A 1 107 ? -3.02800 -11.60400 38.96800 1.000 41.12476 107 LYS A CA 1
ATOM 718 C C . LYS A 1 107 ? -3.20100 -12.01300 40.42400 1.000 37.27105 107 LYS A C 1
ATOM 719 O O . LYS A 1 107 ? -3.82800 -13.04300 40.69800 1.000 40.68199 107 LYS A O 1
ATOM 723 N N . ARG A 1 108 ? -2.66500 -11.22300 41.35400 1.000 36.95155 108 ARG A N 1
ATOM 724 C CA . ARG A 1 108 ? -2.70400 -11.49100 42.79000 1.000 38.46505 108 ARG A CA 1
ATOM 725 C C . ARG A 1 108 ? -2.06000 -12.82200 43.14900 1.000 38.82705 108 ARG A C 1
ATOM 726 O O . ARG A 1 108 ? -2.35700 -13.39900 44.19900 1.000 37.83498 108 ARG A O 1
ATOM 734 N N . ASN A 1 109 ? -1.17700 -13.32700 42.29100 1.000 37.26911 109 ASN A N 1
ATOM 735 C CA . ASN A 1 109 ? -0.35000 -14.47900 42.63700 1.000 39.64859 109 ASN A CA 1
ATOM 736 C C . ASN A 1 109 ? 0.94700 -13.94900 43.25200 1.000 42.52847 109 ASN A C 1
ATOM 737 O O . ASN A 1 109 ? 2.03700 -14.02300 42.68100 1.000 44.60422 109 ASN A O 1
ATOM 742 N N . PHE A 1 110 ? 0.79500 -13.38600 44.45600 1.000 35.25990 110 PHE A N 1
ATOM 743 C CA . PHE A 1 110 ? 1.88100 -12.62900 45.07200 1.000 39.25566 110 PHE A CA 1
ATOM 744 C C . PHE A 1 110 ? 3.02500 -13.53200 45.51100 1.000 46.14701 110 PHE A C 1
ATOM 745 O O . PHE A 1 110 ? 4.17700 -13.08900 45.54600 1.000 45.01868 110 PHE A O 1
ATOM 753 N N . GLU A 1 111 ? 2.72900 -14.78900 45.85100 1.000 50.57636 111 GLU A N 1
ATOM 754 C CA . GLU A 1 111 ? 3.78400 -15.74500 46.17000 1.000 51.30742 111 GLU A CA 1
ATOM 755 C C . GLU A 1 111 ? 4.77000 -15.86600 45.01700 1.000 44.14502 111 GLU A C 1
ATOM 756 O O . GLU A 1 111 ? 5.98300 -15.72100 45.20100 1.000 39.25089 111 GLU A O 1
ATOM 759 N N . LYS A 1 112 ? 4.26000 -16.13400 43.81700 1.000 46.36032 112 LYS A N 1
ATOM 760 C CA . LYS A 1 112 ? 5.12300 -16.21300 42.64600 1.000 42.78031 112 LYS A CA 1
ATOM 761 C C . LYS A 1 112 ? 5.78400 -14.86900 42.36500 1.000 41.24768 112 LYS A C 1
ATOM 762 O O . LYS A 1 112 ? 6.98000 -14.81500 42.06100 1.000 43.94728 112 LYS A O 1
ATOM 768 N N . ALA A 1 113 ? 5.02400 -13.77300 42.46100 1.000 41.14937 113 ALA A N 1
ATOM 769 C CA . ALA A 1 113 ? 5.58800 -12.44300 42.22900 1.000 39.26658 113 ALA A CA 1
ATOM 770 C C . ALA A 1 113 ? 6.80100 -12.17900 43.11900 1.000 41.27926 113 ALA A C 1
ATOM 771 O O . ALA A 1 113 ? 7.83700 -11.70100 42.64400 1.000 37.84621 113 ALA A O 1
ATOM 773 N N . ILE A 1 114 ? 6.67700 -12.46300 44.42200 1.000 38.76881 114 ILE A N 1
ATOM 774 C CA . ILE A 1 114 ? 7.78000 -12.22400 45.35400 1.000 40.14374 114 ILE A CA 1
ATOM 775 C C . ILE A 1 114 ? 9.00200 -13.05300 44.96900 1.000 44.32280 114 ILE A C 1
ATOM 776 O O . ILE A 1 114 ? 10.14200 -12.56800 45.01300 1.000 38.59300 114 ILE A O 1
ATOM 781 N N . THR A 1 115 ? 8.78600 -14.31600 44.59900 1.000 46.14434 115 THR A N 1
ATOM 782 C CA . THR A 1 115 ? 9.89100 -15.16600 44.16800 1.000 45.33381 115 THR A CA 1
ATOM 783 C C . THR A 1 115 ? 10.55600 -14.59400 42.92300 1.000 46.02494 115 THR A C 1
ATOM 784 O O . THR A 1 115 ? 11.78300 -14.44700 42.87100 1.000 45.12052 115 THR A O 1
ATOM 788 N N . LEU A 1 116 ? 9.75300 -14.25200 41.91000 1.000 47.07868 116 LEU A N 1
ATOM 789 C CA . LEU A 1 116 ? 10.30200 -13.67700 40.68600 1.000 42.83196 116 LEU A CA 1
ATOM 790 C C . LEU A 1 116 ? 10.99200 -12.34500 40.95000 1.000 47.75881 116 LEU A C 1
ATOM 791 O O . LEU A 1 116 ? 11.94900 -11.99500 40.24900 1.000 47.27447 116 LEU A O 1
ATOM 796 N N . PHE A 1 117 ? 10.51600 -11.58800 41.94400 1.000 45.08723 117 PHE A N 1
ATOM 797 C CA . PHE A 1 117 ? 11.15900 -10.32600 42.29900 1.000 43.04281 117 PHE A CA 1
ATOM 798 C C . PHE A 1 117 ? 12.53900 -10.55200 42.90300 1.000 49.17794 117 PHE A C 1
ATOM 799 O O . PHE A 1 117 ? 13.48700 -9.82400 42.58300 1.000 53.06506 117 PHE A O 1
ATOM 807 N N . LYS A 1 118 ? 12.67100 -11.54100 43.79000 1.000 47.35964 118 LYS A N 1
ATOM 808 C CA . LYS A 1 118 ? 13.95800 -11.78600 44.43200 1.000 47.13811 118 LYS A CA 1
ATOM 809 C C . LYS A 1 118 ? 15.02100 -12.18200 43.41500 1.000 50.16902 118 LYS A C 1
ATOM 810 O O . LYS A 1 118 ? 16.19600 -11.82900 43.56800 1.000 53.37726 118 LYS A O 1
ATOM 814 N N . ILE A 1 119 ? 14.63000 -12.92000 42.37500 1.000 49.56266 119 ILE A N 1
ATOM 815 C CA . ILE A 1 119 ? 15.56600 -13.27100 41.31100 1.000 52.69735 119 ILE A CA 1
ATOM 816 C C . ILE A 1 119 ? 16.01300 -12.02200 40.55700 1.000 53.24714 119 ILE A C 1
ATOM 817 O O . ILE A 1 119 ? 17.20600 -11.82700 40.29200 1.000 53.61735 119 ILE A O 1
ATOM 822 N N . ALA A 1 120 ? 15.05700 -11.16300 40.19700 1.000 53.68229 120 ALA A N 1
ATOM 823 C CA . ALA A 1 120 ? 15.38000 -9.92400 39.49700 1.000 48.83232 120 ALA A CA 1
ATOM 824 C C . ALA A 1 120 ? 16.23700 -9.00100 40.35600 1.000 49.15635 120 ALA A C 1
ATOM 825 O O . ALA A 1 120 ? 17.12300 -8.31100 39.84000 1.000 50.94171 120 ALA A O 1
ATOM 827 N N . GLU A 1 121 ? 15.97600 -8.96300 41.66700 1.000 47.67856 121 GLU A N 1
ATOM 828 C CA . GLU A 1 121 ? 16.77300 -8.12900 42.56400 1.000 49.90694 121 GLU A CA 1
ATOM 829 C C . GLU A 1 121 ? 18.24100 -8.53000 42.53200 1.000 59.84296 121 GLU A C 1
ATOM 830 O O . GLU A 1 121 ? 19.12900 -7.66800 42.54400 1.000 63.55614 121 GLU A O 1
ATOM 836 N N . LYS A 1 122 ? 18.51600 -9.83700 42.50500 1.000 62.06152 122 LYS A N 1
ATOM 837 C CA . LYS A 1 122 ? 19.89700 -10.30800 42.45000 1.000 61.36705 122 LYS A CA 1
ATOM 838 C C . LYS A 1 122 ? 20.57100 -9.88600 41.15000 1.000 64.05325 122 LYS A C 1
ATOM 839 O O . LYS A 1 122 ? 21.68500 -9.35200 41.16000 1.000 65.32836 122 LYS A O 1
ATOM 841 N N . LYS A 1 123 ? 19.91100 -10.13000 40.01400 1.000 58.70474 123 LYS A N 1
ATOM 842 C CA . LYS A 1 123 ? 20.47600 -9.71700 38.73300 1.000 64.17909 123 LYS A CA 1
ATOM 843 C C . LYS A 1 123 ? 20.63100 -8.20200 38.65100 1.000 64.74660 123 LYS A C 1
ATOM 844 O O . LYS A 1 123 ? 21.54700 -7.70800 37.98400 1.000 67.55854 123 LYS A O 1
ATOM 848 N N . LEU A 1 124 ? 19.74100 -7.45100 39.30700 1.000 60.98003 124 LEU A N 1
ATOM 849 C CA . LEU A 1 124 ? 19.85700 -5.99500 39.31600 1.000 60.52455 124 LEU A CA 1
ATOM 850 C C . LEU A 1 124 ? 21.12600 -5.53100 40.02200 1.000 66.35193 124 LEU A C 1
ATOM 851 O O . LEU A 1 124 ? 21.62600 -4.43600 39.73600 1.000 65.22964 124 LEU A O 1
ATOM 856 N N . LYS A 1 125 ? 21.65900 -6.34200 40.94400 1.000 63.96756 125 LYS A N 1
ATOM 857 C CA . LYS A 1 125 ? 22.92900 -6.01700 41.58900 1.000 64.90412 125 LYS A CA 1
ATOM 858 C C . LYS A 1 125 ? 24.06400 -5.83800 40.58500 1.000 68.71381 125 LYS A C 1
ATOM 859 O O . LYS A 1 125 ? 25.06000 -5.18100 40.90700 1.000 69.15469 125 LYS A O 1
ATOM 862 N N . ASP A 1 126 ? 23.94100 -6.40800 39.38600 1.000 66.48797 126 ASP A N 1
ATOM 863 C CA . ASP A 1 126 ? 24.93200 -6.25700 38.32700 1.000 68.36285 126 ASP A CA 1
ATOM 864 C C . ASP A 1 126 ? 24.47500 -5.30800 37.22000 1.000 67.74708 126 ASP A C 1
ATOM 865 O O . ASP A 1 126 ? 25.10600 -5.25800 36.16100 1.000 67.46256 126 ASP A O 1
ATOM 870 N N . ILE A 1 127 ? 23.39300 -4.57100 37.43400 1.000 70.60238 127 ILE A N 1
ATOM 871 C CA . ILE A 1 127 ? 22.93700 -3.51400 36.53400 1.000 67.31842 127 ILE A CA 1
ATOM 872 C C . ILE A 1 127 ? 23.18500 -2.17300 37.21400 1.000 68.36901 127 ILE A C 1
ATOM 873 O O . ILE A 1 127 ? 22.60500 -1.90700 38.27700 1.000 67.67404 127 ILE A O 1
ATOM 878 N N . PRO A 1 128 ? 24.01700 -1.30200 36.64100 1.000 72.35861 128 PRO A N 1
ATOM 879 C CA . PRO A 1 128 ? 24.41200 -0.06100 37.31900 1.000 72.04812 128 PRO A CA 1
ATOM 880 C C . PRO A 1 128 ? 23.52000 1.15200 37.08000 1.000 67.94106 128 PRO A C 1
ATOM 881 O O . PRO A 1 128 ? 23.82800 2.22000 37.61900 1.000 69.12861 128 PRO A O 1
ATOM 885 N N . ASP A 1 129 ? 22.44200 1.04200 36.30000 1.000 61.23759 129 ASP A N 1
ATOM 886 C CA . ASP A 1 129 ? 21.55900 2.18300 36.06000 1.000 57.33080 129 ASP A CA 1
ATOM 887 C C . ASP A 1 129 ? 20.75300 2.53800 37.30500 1.000 54.01078 129 ASP A C 1
ATOM 888 O O . ASP A 1 129 ? 19.99500 1.70700 37.81500 1.000 51.45259 129 ASP A O 1
ATOM 893 N N . CYS A 1 130 ? 20.91500 3.77300 37.79500 1.000 52.73350 130 CYS A N 1
ATOM 894 C CA . CYS A 1 130 ? 20.15100 4.20400 38.96600 1.000 51.72228 130 CYS A CA 1
ATOM 895 C C . CYS A 1 130 ? 18.65800 4.28900 38.65900 1.000 49.13791 130 CYS A C 1
ATOM 896 O O . CYS A 1 130 ? 17.82300 4.00900 39.52900 1.000 47.70744 130 CYS A O 1
ATOM 899 N N . ILE A 1 131 ? 18.30200 4.69700 37.43700 1.000 49.08422 131 ILE A N 1
ATOM 900 C CA . ILE A 1 131 ? 16.89400 4.77600 37.06200 1.000 43.49925 131 ILE A CA 1
ATOM 901 C C . ILE A 1 131 ? 16.28000 3.38200 37.01500 1.000 45.20769 131 ILE A C 1
ATOM 902 O O . ILE A 1 131 ? 15.12800 3.18100 37.42300 1.000 42.51519 131 ILE A O 1
ATOM 907 N N . GLU A 1 132 ? 17.03800 2.39700 36.52400 1.000 46.16906 132 GLU A N 1
ATOM 908 C CA . GLU A 1 132 ? 16.57600 1.01300 36.56000 1.000 43.91194 132 GLU A CA 1
ATOM 909 C C . GLU A 1 132 ? 16.33200 0.56300 37.99500 1.000 43.24149 132 GLU A C 1
ATOM 910 O O . GLU A 1 132 ? 15.37000 -0.16400 38.27300 1.000 39.54577 132 GLU A O 1
ATOM 916 N N . ARG A 1 133 ? 17.20600 0.97300 38.91800 1.000 42.17782 133 ARG A N 1
ATOM 917 C CA . ARG A 1 133 ? 17.00600 0.66900 40.33100 1.000 46.61885 133 ARG A CA 1
ATOM 918 C C . ARG A 1 133 ? 15.72400 1.30900 40.84800 1.000 40.80007 133 ARG A C 1
ATOM 919 O O . ARG A 1 133 ? 14.92300 0.65800 41.52900 1.000 37.93325 133 ARG A O 1
ATOM 921 N N . ALA A 1 134 ? 15.51100 2.58900 40.52400 1.000 42.47838 134 ALA A N 1
ATOM 922 C CA . ALA A 1 134 ? 14.26900 3.25700 40.90600 1.000 39.92876 134 ALA A CA 1
ATOM 923 C C . ALA A 1 134 ? 13.05900 2.56100 40.29500 1.000 37.33291 134 ALA A C 1
ATOM 924 O O . ALA A 1 134 ? 12.00300 2.45700 40.93000 1.000 37.27915 134 ALA A O 1
ATOM 926 N N . GLU A 1 135 ? 13.19100 2.08600 39.05700 1.000 39.75883 135 GLU A N 1
ATOM 927 C CA . GLU A 1 135 ? 12.09900 1.36100 38.41800 1.000 35.62021 135 GLU A CA 1
ATOM 928 C C . GLU A 1 135 ? 11.78100 0.07600 39.17400 1.000 35.55685 135 GLU A C 1
ATOM 929 O O . GLU A 1 135 ? 10.61500 -0.22000 39.45800 1.000 36.84540 135 GLU A O 1
ATOM 935 N N . PHE A 1 136 ? 12.81300 -0.69700 39.51500 1.000 36.60370 136 PHE A N 1
ATOM 936 C CA . PHE A 1 136 ? 12.61600 -1.94400 40.24800 1.000 38.57703 136 PHE A CA 1
ATOM 937 C C . PHE A 1 136 ? 11.98500 -1.69400 41.61500 1.000 37.98211 136 PHE A C 1
ATOM 938 O O . PHE A 1 136 ? 10.93700 -2.26400 41.94300 1.000 35.56180 136 PHE A O 1
ATOM 946 N N . TYR A 1 137 ? 12.62100 -0.84800 42.43200 1.000 35.58666 137 TYR A N 1
ATOM 947 C CA . TYR A 1 137 ? 12.11000 -0.57400 43.77100 1.000 38.63904 137 TYR A CA 1
ATOM 948 C C . TYR A 1 137 ? 10.65200 -0.12400 43.74100 1.000 30.22412 137 TYR A C 1
ATOM 949 O O . TYR A 1 137 ? 9.86900 -0.47200 44.63100 1.000 35.93855 137 TYR A O 1
ATOM 958 N N . SER A 1 138 ? 10.26900 0.64800 42.72400 1.000 33.82011 138 SER A N 1
ATOM 959 C CA . SER A 1 138 ? 8.90800 1.18100 42.66500 1.000 34.80926 138 SER A CA 1
ATOM 960 C C . SER A 1 138 ? 7.88300 0.10200 42.33800 1.000 31.35646 138 SER A C 1
ATOM 961 O O . SER A 1 138 ? 6.71300 0.22300 42.72100 1.000 28.63511 138 SER A O 1
ATOM 964 N N . LYS A 1 139 ? 8.29400 -0.95600 41.64300 1.000 31.26832 139 LYS A N 1
ATOM 965 C CA . LYS A 1 139 ? 7.38000 -2.06100 41.38100 1.000 32.03853 139 LYS A CA 1
ATOM 966 C C . LYS A 1 139 ? 7.28200 -2.98600 42.58600 1.000 33.51764 139 LYS A C 1
ATOM 967 O O . LYS A 1 139 ? 6.20400 -3.51400 42.88500 1.000 32.25662 139 LYS A O 1
ATOM 973 N N . VAL A 1 140 ? 8.39900 -3.19100 43.28700 1.000 28.48315 140 VAL A N 1
ATOM 974 C CA . VAL A 1 140 ? 8.36900 -3.95800 44.52800 1.000 36.15481 140 VAL A CA 1
ATOM 975 C C . VAL A 1 140 ? 7.54400 -3.22800 45.57800 1.000 30.32392 140 VAL A C 1
ATOM 976 O O . VAL A 1 140 ? 6.74000 -3.83800 46.29300 1.000 29.13633 140 VAL A O 1
ATOM 980 N N . ALA A 1 141 ? 7.72400 -1.90800 45.67900 1.000 26.52675 141 ALA A N 1
ATOM 981 C CA . ALA A 1 141 ? 6.97900 -1.12600 46.65900 1.000 31.62967 141 ALA A CA 1
ATOM 982 C C . ALA A 1 141 ? 5.48300 -1.18100 46.38700 1.000 27.27183 141 ALA A C 1
ATOM 983 O O . ALA A 1 141 ? 4.67700 -1.26000 47.32100 1.000 29.15264 141 ALA A O 1
ATOM 985 N N . SER A 1 142 ? 5.09600 -1.13300 45.11100 1.000 27.82636 142 SER A N 1
ATOM 986 C CA . SER A 1 142 ? 3.68300 -1.21500 44.75500 1.000 29.39812 142 SER A CA 1
ATOM 987 C C . SER A 1 142 ? 3.08200 -2.54100 45.20400 1.000 27.04897 142 SER A C 1
ATOM 988 O O . SER A 1 142 ? 1.95800 -2.58200 45.72000 1.000 28.14592 142 SER A O 1
ATOM 991 N N . MET A 1 143 ? 3.80100 -3.64200 44.99200 1.000 25.79344 143 MET A N 1
ATOM 992 C CA . MET A 1 143 ? 3.27500 -4.94000 45.39700 1.000 22.76789 143 MET A CA 1
ATOM 993 C C . MET A 1 143 ? 3.09700 -5.03300 46.90800 1.000 29.88444 143 MET A C 1
ATOM 994 O O . MET A 1 143 ? 2.06600 -5.51300 47.39600 1.000 31.48892 143 MET A O 1
ATOM 999 N N . TYR A 1 144 ? 4.10000 -4.59700 47.66800 1.000 25.71679 144 TYR A N 1
ATOM 1000 C CA . TYR A 1 144 ? 3.98800 -4.66600 49.11800 1.000 26.45300 144 TYR A CA 1
ATOM 1001 C C . TYR A 1 144 ? 2.85100 -3.78300 49.62300 1.000 27.62585 144 TYR A C 1
ATOM 1002 O O . TYR A 1 144 ? 2.19400 -4.10100 50.62400 1.000 28.19560 144 TYR A O 1
ATOM 1011 N N . MET A 1 145 ? 2.59400 -2.66300 48.96000 1.000 27.38095 145 MET A N 1
ATOM 1012 C CA . MET A 1 145 ? 1.45400 -1.81600 49.36800 1.000 25.30868 145 MET A CA 1
ATOM 1013 C C . MET A 1 145 ? 0.14300 -2.57800 49.12600 1.000 27.94264 145 MET A C 1
ATOM 1014 O O . MET A 1 145 ? -0.75700 -2.46600 49.95500 1.000 25.42557 145 MET A O 1
ATOM 1019 N N . MET A 1 146 ? 0.08600 -3.38400 48.06700 1.000 23.12034 146 MET A N 1
ATOM 1020 C CA A MET A 1 146 ? -1.12500 -4.15800 47.83000 0.480 28.07084 146 MET A CA 1
ATOM 1021 C CA B MET A 1 146 ? -1.10900 -4.18400 47.81400 0.520 29.44052 146 MET A CA 1
ATOM 1022 C C . MET A 1 146 ? -1.38700 -5.15300 48.95500 1.000 26.72171 146 MET A C 1
ATOM 1023 O O . MET A 1 146 ? -2.55000 -5.46600 49.24000 1.000 32.43532 146 MET A O 1
ATOM 1032 N N . LEU A 1 147 ? -0.33700 -5.64100 49.61100 1.000 29.78969 147 LEU A N 1
ATOM 1033 C CA . LEU A 1 147 ? -0.45800 -6.51000 50.77200 1.000 28.16606 147 LEU A CA 1
ATOM 1034 C C . LEU A 1 147 ? -0.54800 -5.73100 52.07600 1.000 31.08730 147 LEU A C 1
ATOM 1035 O O . LEU A 1 147 ? -0.50500 -6.34200 53.15000 1.000 31.79340 147 LEU A O 1
ATOM 1040 N N . ARG A 1 148 ? -0.67600 -4.40500 52.00500 1.000 25.97009 148 ARG A N 1
ATOM 1041 C CA . ARG A 1 148 ? -0.65300 -3.54200 53.18500 1.000 26.75307 148 ARG A CA 1
ATOM 1042 C C . ARG A 1 148 ? 0.61900 -3.75500 54.00300 1.000 28.01817 148 ARG A C 1
ATOM 1043 O O . ARG A 1 148 ? 0.63000 -3.56600 55.22100 1.000 30.42720 148 ARG A O 1
ATOM 1051 N N . GLN A 1 149 ? 1.70500 -4.13400 53.32200 1.000 26.79050 149 GLN A N 1
ATOM 1052 C CA . GLN A 1 149 ? 3.03700 -4.21400 53.92100 1.000 27.33677 149 GLN A CA 1
ATOM 1053 C C . GLN A 1 149 ? 3.65000 -2.82500 53.81800 1.000 28.37315 149 GLN A C 1
ATOM 1054 O O . GLN A 1 149 ? 4.49400 -2.54000 52.96700 1.000 27.78137 149 GLN A O 1
ATOM 1060 N N . SER A 1 150 ? 3.22000 -1.95300 54.73000 1.000 24.31563 150 SER A N 1
ATOM 1061 C CA . SER A 1 150 ? 3.39200 -0.52100 54.53500 1.000 28.05469 150 SER A CA 1
ATOM 1062 C C . SER A 1 150 ? 4.83600 -0.07900 54.75300 1.000 28.36658 150 SER A C 1
ATOM 1063 O O . SER A 1 150 ? 5.38000 0.68300 53.94900 1.000 28.78742 150 SER A O 1
ATOM 1066 N N . LEU A 1 151 ? 5.47600 -0.54500 55.82700 1.000 29.50849 151 LEU A N 1
ATOM 1067 C CA . LEU A 1 151 ? 6.83100 -0.09000 56.12700 1.000 25.55767 151 LEU A CA 1
ATOM 1068 C C . LEU A 1 151 ? 7.82600 -0.57600 55.07800 1.000 31.54541 151 LEU A C 1
ATOM 1069 O O . LEU A 1 151 ? 8.68600 0.18900 54.62400 1.000 34.39877 151 LEU A O 1
ATOM 1074 N N . ILE A 1 152 ? 7.73100 -1.84800 54.68700 1.000 31.52131 152 ILE A N 1
ATOM 1075 C CA . ILE A 1 152 ? 8.59100 -2.37600 53.63000 1.000 26.69205 152 ILE A CA 1
ATOM 1076 C C . ILE A 1 152 ? 8.37600 -1.60500 52.33400 1.000 34.31182 152 ILE A C 1
ATOM 1077 O O . ILE A 1 152 ? 9.33100 -1.23200 51.64000 1.000 36.29633 152 ILE A O 1
ATOM 1082 N N . SER A 1 153 ? 7.11300 -1.36800 51.98200 1.000 29.93817 153 SER A N 1
ATOM 1083 C CA . SER A 1 153 ? 6.81700 -0.60900 50.77200 1.000 31.01789 153 SER A CA 1
ATOM 1084 C C . SER A 1 153 ? 7.40700 0.79600 50.84200 1.000 29.43103 153 SER A C 1
ATOM 1085 O O . SER A 1 153 ? 7.89700 1.32200 49.83600 1.000 29.73157 153 SER A O 1
ATOM 1088 N N . LEU A 1 154 ? 7.36800 1.42000 52.02200 1.000 31.42248 154 LEU A N 1
ATOM 1089 C CA . LEU A 1 154 ? 7.89200 2.77500 52.15200 1.000 31.96994 154 LEU A CA 1
ATOM 1090 C C . LEU A 1 154 ? 9.40700 2.80100 51.98100 1.000 34.26821 154 LEU A C 1
ATOM 1091 O O . LEU A 1 154 ? 9.94200 3.69400 51.31400 1.000 32.50728 154 LEU A O 1
ATOM 1096 N N . ASN A 1 155 ? 10.11500 1.83800 52.58200 1.000 28.31665 155 ASN A N 1
ATOM 1097 C CA . ASN A 1 155 ? 11.56400 1.76500 52.41400 1.000 32.66943 155 ASN A CA 1
ATOM 1098 C C . ASN A 1 155 ? 11.94600 1.68300 50.94100 1.000 35.26532 155 ASN A C 1
ATOM 1099 O O . ASN A 1 155 ? 12.87100 2.36800 50.49300 1.00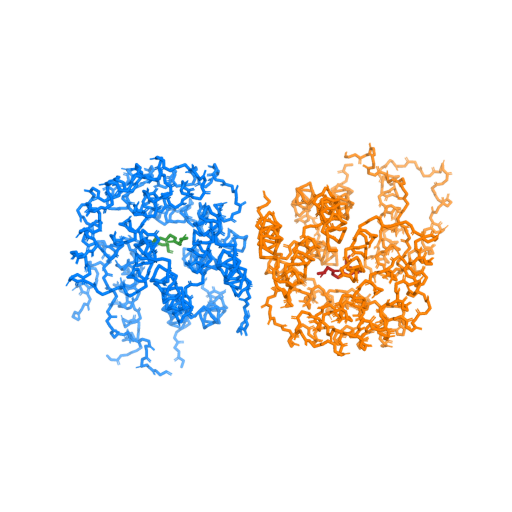0 38.38958 155 ASN A O 1
ATOM 1104 N N . TYR A 1 156 ? 11.23700 0.85400 50.17300 1.000 33.66210 156 TYR A N 1
ATOM 1105 C CA . TYR A 1 156 ? 11.52500 0.71400 48.75000 1.000 32.52425 156 TYR A CA 1
ATOM 1106 C C . TYR A 1 156 ? 11.21300 1.99800 47.99100 1.000 33.63841 156 TYR A C 1
ATOM 1107 O O . TYR A 1 156 ? 12.06500 2.52700 47.27000 1.000 38.00326 156 TYR A O 1
ATOM 1116 N N . ILE A 1 157 ? 9.98600 2.50800 48.13100 1.000 30.51206 157 ILE A N 1
ATOM 1117 C CA . ILE A 1 157 ? 9.56100 3.65200 47.32700 1.000 32.42863 157 ILE A CA 1
ATOM 1118 C C . ILE A 1 157 ? 10.34300 4.91300 47.68200 1.000 36.77427 157 ILE A C 1
ATOM 1119 O O . ILE A 1 157 ? 10.58900 5.75800 46.81200 1.000 37.23271 157 ILE A O 1
ATOM 1124 N N . ASN A 1 158 ? 10.74100 5.07100 48.94700 1.000 36.35417 158 ASN A N 1
ATOM 1125 C CA . ASN A 1 158 ? 11.48500 6.26300 49.34000 1.000 36.28131 158 ASN A CA 1
ATOM 1126 C C . ASN A 1 158 ? 12.82700 6.34100 48.62900 1.000 37.39081 158 ASN A C 1
ATOM 1127 O O . ASN A 1 158 ? 13.31300 7.44100 48.34400 1.000 40.31695 158 ASN A O 1
ATOM 1132 N N . ASP A 1 159 ? 13.44000 5.19000 48.34900 1.000 38.65002 159 ASP A N 1
ATOM 1133 C CA . ASP A 1 159 ? 14.67300 5.17100 47.57200 1.000 43.24429 159 ASP A CA 1
ATOM 1134 C C . ASP A 1 159 ? 14.41000 5.54000 46.11800 1.000 42.76053 159 ASP A C 1
ATOM 1135 O O . ASP A 1 159 ? 15.17800 6.29900 45.51800 1.000 47.64058 159 ASP A O 1
ATOM 1140 N N . SER A 1 160 ? 13.33600 5.00000 45.53500 1.000 37.55876 160 SER A N 1
ATOM 1141 C CA . SER A 1 160 ? 12.95600 5.36400 44.17500 1.000 38.78295 160 SER A CA 1
ATOM 1142 C C . SER A 1 160 ? 12.67500 6.85500 44.06200 1.000 39.62426 160 SER A C 1
ATOM 1143 O O . SER A 1 160 ? 13.02800 7.48700 43.06000 1.000 40.55177 160 SER A O 1
ATOM 1146 N N . ILE A 1 161 ? 12.01900 7.43000 45.07400 1.000 38.33538 161 ILE A N 1
ATOM 1147 C CA . ILE A 1 161 ? 11.64700 8.83800 45.00800 1.000 38.26820 161 ILE A CA 1
ATOM 1148 C C . ILE A 1 161 ? 12.89100 9.71600 44.97600 1.000 43.62960 161 ILE A C 1
ATOM 1149 O O . ILE A 1 161 ? 12.97100 10.67300 44.19700 1.000 42.95522 161 ILE A O 1
ATOM 1154 N N . GLN A 1 162 ? 13.88100 9.40600 45.81600 1.000 46.30783 162 GLN A N 1
ATOM 1155 C CA . GLN A 1 162 ? 15.13300 10.15700 45.79300 1.000 46.88269 162 GLN A CA 1
ATOM 1156 C C . GLN A 1 162 ? 15.76900 10.14300 44.40800 1.000 47.29073 162 GLN A C 1
ATOM 1157 O O . GLN A 1 162 ? 16.19900 11.18600 43.90300 1.000 51.20693 162 GLN A O 1
ATOM 1163 N N . ILE A 1 163 ? 15.85500 8.96600 43.78600 1.000 42.76284 163 ILE A N 1
ATOM 1164 C CA . ILE A 1 163 ? 16.44200 8.87900 42.45100 1.000 45.04123 163 ILE A CA 1
ATOM 1165 C C . ILE A 1 163 ? 15.63400 9.71900 41.46700 1.000 45.83100 163 ILE A C 1
ATOM 1166 O O . ILE A 1 163 ? 16.19300 10.49100 40.67900 1.000 52.42359 163 ILE A O 1
ATOM 1171 N N . TYR A 1 164 ? 14.30500 9.58200 41.49900 1.000 41.83870 164 TYR A N 1
ATOM 1172 C CA . TYR A 1 164 ? 13.45400 10.35400 40.59700 1.000 41.25032 164 TYR A CA 1
ATOM 1173 C C . TYR A 1 164 ? 13.55000 11.84800 40.89000 1.000 45.91764 164 TYR A C 1
ATOM 1174 O O . TYR A 1 164 ? 13.53700 12.66900 39.96600 1.000 47.31608 164 TYR A O 1
ATOM 1183 N N . ARG A 1 165 ? 13.66000 12.21700 42.17100 1.000 44.56845 165 ARG A N 1
ATOM 1184 C CA . ARG A 1 165 ? 13.71400 13.62200 42.56300 1.000 46.93635 165 ARG A CA 1
ATOM 1185 C C . ARG A 1 165 ? 14.99300 14.30800 42.10300 1.000 51.83674 165 ARG A C 1
ATOM 1186 O O . ARG A 1 165 ? 15.00300 15.53800 41.97900 1.000 54.88195 165 ARG A O 1
ATOM 1194 N N . GLU A 1 166 ? 16.07200 13.55600 41.88700 1.000 55.75487 166 GLU A N 1
ATOM 1195 C CA . GLU A 1 166 ? 17.35100 14.10500 41.45200 1.000 59.07488 166 GLU A CA 1
ATOM 1196 C C . GLU A 1 166 ? 17.59000 13.95600 39.94900 1.000 56.21401 166 GLU A C 1
ATOM 1197 O O . GLU A 1 166 ? 18.68400 14.28200 39.47600 1.000 64.27794 166 GLU A O 1
ATOM 1203 N N . ASN A 1 167 ? 16.59700 13.48900 39.18800 1.000 58.36545 167 ASN A N 1
ATOM 1204 C CA . ASN A 1 167 ? 16.74000 13.24100 37.75700 1.000 56.88787 167 ASN A CA 1
ATOM 1205 C C . ASN A 1 167 ? 15.61200 13.90100 36.97900 1.000 62.57812 167 ASN A C 1
ATOM 1206 O O . ASN A 1 167 ? 14.47000 13.97300 37.43900 1.000 63.01682 167 ASN A O 1
ATOM 1211 N N . GLU A 1 168 ? 15.95000 14.38700 35.78800 1.000 53.62668 168 GLU A N 1
ATOM 1212 C CA . GLU A 1 168 ? 15.01000 15.11700 34.95400 1.000 54.04738 168 GLU A CA 1
ATOM 1213 C C . GLU A 1 168 ? 14.25000 14.16400 34.04100 1.000 54.01714 168 GLU A C 1
ATOM 1214 O O . GLU A 1 168 ? 14.81500 13.20000 33.51500 1.000 56.01340 168 GLU A O 1
ATOM 1217 N N . GLY A 1 169 ? 12.95800 14.43900 33.85900 1.000 43.94936 169 GLY A N 1
ATOM 1218 C CA . GLY A 1 169 ? 12.11700 13.62100 33.00800 1.000 43.81139 169 GLY A CA 1
ATOM 1219 C C . GLY A 1 169 ? 11.27200 12.59800 33.73100 1.000 42.99834 169 GLY A C 1
ATOM 1220 O O . GLY A 1 169 ? 10.54900 11.84200 33.07200 1.000 42.44689 169 GLY A O 1
ATOM 1221 N N . TYR A 1 170 ? 11.34200 12.54400 35.05600 1.000 39.06301 170 TYR A N 1
ATOM 1222 C CA . TYR A 1 170 ? 10.68000 11.51900 35.84800 1.000 38.47085 170 TYR A CA 1
ATOM 1223 C C . TYR A 1 170 ? 9.66300 12.14300 36.79200 1.000 39.19157 170 TYR A C 1
ATOM 1224 O O . TYR A 1 170 ? 9.49600 11.71800 37.93800 1.000 42.88615 170 TYR A O 1
ATOM 1233 N N . LYS A 1 171 ? 8.96000 13.16600 36.29900 1.000 36.62916 171 LYS A N 1
ATOM 1234 C CA . LYS A 1 171 ? 7.93500 13.81800 37.10300 1.000 35.17790 171 LYS A CA 1
ATOM 1235 C C . LYS A 1 171 ? 6.72000 12.91500 37.26600 1.000 33.27281 171 LYS A C 1
ATOM 1236 O O . LYS A 1 171 ? 6.12100 12.86500 38.34400 1.000 29.28455 171 LYS A O 1
ATOM 1242 N N . ARG A 1 172 ? 6.35500 12.18100 36.21100 1.000 30.86617 172 ARG A N 1
ATOM 1243 C CA . ARG A 1 172 ? 5.25700 11.22700 36.31900 1.000 32.11887 172 ARG A CA 1
ATOM 1244 C C . ARG A 1 172 ? 5.58200 10.10000 37.28700 1.000 32.74899 172 ARG A C 1
ATOM 1245 O O . ARG A 1 172 ? 4.70100 9.63900 38.02400 1.000 28.66568 172 ARG A O 1
ATOM 1253 N N . LYS A 1 173 ? 6.84200 9.65700 37.32200 1.000 31.12307 173 LYS A N 1
ATOM 1254 C CA . LYS A 1 173 ? 7.20900 8.58800 38.24500 1.000 33.79846 173 LYS A CA 1
ATOM 1255 C C . LYS A 1 173 ? 7.22500 9.09000 39.68400 1.000 32.94513 173 LYS A C 1
ATOM 1256 O O . LYS A 1 173 ? 6.85000 8.35600 40.60600 1.000 32.66873 173 LYS A O 1
ATOM 1262 N N . LEU A 1 174 ? 7.65300 10.33700 39.89400 1.000 29.61746 174 LEU A N 1
ATOM 1263 C CA . LEU A 1 174 ? 7.56800 10.93900 41.21900 1.000 31.08122 174 LEU A CA 1
ATOM 1264 C C . LEU A 1 174 ? 6.12300 11.01400 41.69100 1.000 31.63754 174 LEU A C 1
ATOM 1265 O O . LEU A 1 174 ? 5.80900 10.66200 42.83600 1.000 30.75512 174 LEU A O 1
ATOM 1270 N N . ALA A 1 175 ? 5.22400 11.46500 40.81400 1.000 30.66699 175 ALA A N 1
ATOM 1271 C CA . ALA A 1 175 ? 3.81300 11.54900 41.17100 1.000 30.49997 175 ALA A CA 1
ATOM 1272 C C . ALA A 1 175 ? 3.25400 10.16900 41.49500 1.000 27.25572 175 ALA A C 1
ATOM 1273 O O . ALA A 1 175 ? 2.65300 9.96500 42.55500 1.000 25.66389 175 ALA A O 1
ATOM 1275 N N . THR A 1 176 ? 3.45300 9.20500 40.59100 1.000 31.17713 176 THR A N 1
ATOM 1276 C CA . THR A 1 176 ? 2.99900 7.83700 40.83500 1.000 30.99144 176 THR A CA 1
ATOM 1277 C C . THR A 1 176 ? 3.52800 7.29800 42.15900 1.000 26.32238 176 THR A C 1
ATOM 1278 O O . THR A 1 176 ? 2.79000 6.66200 42.91800 1.000 28.60145 176 THR A O 1
ATOM 1282 N N . SER A 1 177 ? 4.80500 7.54500 42.45100 1.000 28.40577 177 SER A N 1
ATOM 1283 C CA . SER A 1 177 ? 5.40600 7.05700 43.68800 1.000 28.62681 177 SER A CA 1
ATOM 1284 C C . SER A 1 177 ? 4.75200 7.68000 44.91500 1.000 29.00894 177 SER A C 1
ATOM 1285 O O . SER A 1 177 ? 4.55600 7.00600 45.93600 1.000 27.68941 177 SER A O 1
ATOM 1288 N N . LEU A 1 178 ? 4.42100 8.97200 44.83900 1.000 28.10471 178 LEU A N 1
ATOM 1289 C CA . LEU A 1 178 ? 3.75800 9.63600 45.95500 1.000 30.28680 178 LEU A CA 1
ATOM 1290 C C . LEU A 1 178 ? 2.40400 9.00400 46.26000 1.000 29.21885 178 LEU A C 1
ATOM 1291 O O . LEU A 1 178 ? 1.94900 9.03900 47.41000 1.000 31.11953 178 LEU A O 1
ATOM 1296 N N . MET A 1 179 ? 1.74000 8.43000 45.25000 1.000 26.78715 179 MET A N 1
ATOM 1297 C CA . MET A 1 179 ? 0.49300 7.71800 45.50900 1.000 26.93986 179 MET A CA 1
ATOM 1298 C C . MET A 1 179 ? 0.74800 6.44300 46.31100 1.000 31.68530 179 MET A C 1
ATOM 1299 O O . MET A 1 179 ? -0.06200 6.06200 47.17000 1.000 25.51870 179 MET A O 1
ATOM 1304 N N . ILE A 1 180 ? 1.87500 5.77100 46.05300 1.000 27.39859 180 ILE A N 1
ATOM 1305 C CA . ILE A 1 180 ? 2.23300 4.59500 46.83900 1.000 27.11287 180 ILE A CA 1
ATOM 1306 C C . ILE A 1 180 ? 2.54800 5.00100 48.27400 1.000 31.13867 180 ILE A C 1
ATOM 1307 O O . ILE A 1 180 ? 2.11800 4.34100 49.23100 1.000 28.49205 180 ILE A O 1
ATOM 1312 N N . VAL A 1 181 ? 3.31500 6.08400 48.44500 1.000 27.18676 181 VAL A N 1
ATOM 1313 C CA . VAL A 1 181 ? 3.56700 6.63500 49.77700 1.000 30.12261 181 VAL A CA 1
ATOM 1314 C C . VAL A 1 181 ? 2.25300 6.96500 50.47200 1.000 29.91845 181 VAL A C 1
ATOM 1315 O O . VAL A 1 181 ? 2.02700 6.58200 51.62500 1.000 33.46171 181 VAL A O 1
ATOM 1319 N N . GLY A 1 182 ? 1.37300 7.69300 49.77800 1.000 28.49388 182 GLY A N 1
ATOM 1320 C CA . GLY A 1 182 ? 0.11500 8.09500 50.38400 1.000 27.83567 182 GLY A CA 1
ATOM 1321 C C . GLY A 1 182 ? -0.73000 6.91200 50.81200 1.000 28.81972 182 GLY A C 1
ATOM 1322 O O . GLY A 1 182 ? -1.26200 6.88200 51.92500 1.000 32.03186 182 GLY A O 1
ATOM 1323 N N . GLN A 1 183 ? -0.86000 5.91400 49.93600 1.000 27.57096 183 GLN A N 1
ATOM 1324 C CA . GLN A 1 183 ? -1.59800 4.71600 50.31900 1.000 27.24710 183 GLN A CA 1
ATOM 1325 C C . GLN A 1 183 ? -0.96100 4.03100 51.52000 1.000 28.03311 183 GLN A C 1
ATOM 1326 O O . GLN A 1 183 ? -1.66900 3.56100 52.41900 1.000 27.64321 183 GLN A O 1
ATOM 1332 N N . ASN A 1 184 ? 0.37100 3.94600 51.54700 1.000 24.09321 184 ASN A N 1
ATOM 1333 C CA . ASN A 1 184 ? 1.04400 3.36800 52.70800 1.000 27.86119 184 ASN A CA 1
ATOM 1334 C C . ASN A 1 184 ? 0.70400 4.12700 53.98400 1.000 30.17129 184 ASN A C 1
ATOM 1335 O O . ASN A 1 184 ? 0.45200 3.51400 55.02900 1.000 31.57852 184 ASN A O 1
ATOM 1340 N N . TYR A 1 185 ? 0.69000 5.46100 53.91600 1.000 29.71391 185 TYR A N 1
ATOM 1341 C CA . TYR A 1 185 ? 0.32300 6.26100 55.08100 1.000 29.39211 185 TYR A CA 1
ATOM 1342 C C . TYR A 1 185 ? -1.10700 5.98100 55.52100 1.000 30.60614 185 TYR A C 1
ATOM 1343 O O . TYR A 1 185 ? -1.38200 5.87300 56.72300 1.000 29.12142 185 TYR A O 1
ATOM 1352 N N . THR A 1 186 ? -2.03800 5.88500 54.56700 1.000 31.83745 186 THR A N 1
ATOM 1353 C CA . THR A 1 186 ? -3.42100 5.56900 54.91800 1.000 28.15405 186 THR A CA 1
ATOM 1354 C C . THR A 1 186 ? -3.51200 4.20900 55.60000 1.000 27.65230 186 THR A C 1
ATOM 1355 O O . THR A 1 186 ? -4.25000 4.04600 56.57700 1.000 31.69776 186 THR A O 1
ATOM 1359 N N . ASP A 1 187 ? -2.75100 3.22200 55.11100 1.000 27.28020 187 ASP A N 1
ATOM 1360 C CA . ASP A 1 187 ? -2.69100 1.92500 55.78200 1.000 28.30650 187 ASP A CA 1
ATOM 1361 C C . ASP A 1 187 ? -2.07400 2.01800 57.17600 1.000 31.95829 187 ASP A C 1
ATOM 1362 O O . ASP A 1 187 ? -2.28800 1.11700 57.99500 1.000 32.19029 187 ASP A O 1
ATOM 1367 N N . LEU A 1 188 ? -1.32800 3.08400 57.46800 1.000 30.97327 188 LEU A N 1
ATOM 1368 C CA . LEU A 1 188 ? -0.71300 3.29200 58.77300 1.000 33.75380 188 LEU A CA 1
ATOM 1369 C C . LEU A 1 188 ? -1.52000 4.23500 59.65700 1.000 31.47324 188 LEU A C 1
ATOM 1370 O O . LEU A 1 188 ? -1.03200 4.64300 60.71400 1.000 34.02720 188 LEU A O 1
ATOM 1375 N N . GLY A 1 189 ? -2.73200 4.59900 59.24600 1.000 33.83818 189 GLY A N 1
ATOM 1376 C CA . GLY A 1 189 ? -3.53700 5.53200 60.01000 1.000 31.42390 189 GLY A CA 1
ATOM 1377 C C . GLY A 1 189 ? -3.05000 6.96300 60.00000 1.000 34.19591 189 GLY A C 1
ATOM 1378 O O . GLY A 1 189 ? -3.45900 7.75500 60.85500 1.000 35.94818 189 GLY A O 1
ATOM 1379 N N . LEU A 1 190 ? -2.18600 7.32000 59.05700 1.000 33.02982 190 LEU A N 1
ATOM 1380 C CA . LEU A 1 190 ? -1.63100 8.66800 58.95000 1.000 33.15633 190 LEU A CA 1
ATOM 1381 C C . LEU A 1 190 ? -2.31300 9.38800 57.78900 1.000 32.86124 190 LEU A C 1
ATOM 1382 O O . LEU A 1 190 ? -1.72700 9.60100 56.72300 1.000 29.10321 190 LEU A O 1
ATOM 1387 N N . TYR A 1 191 ? -3.57500 9.77000 58.01000 1.000 32.88986 191 TYR A N 1
ATOM 1388 C CA . TYR A 1 191 ? -4.42200 10.23700 56.91400 1.000 30.31650 191 TYR A CA 1
ATOM 1389 C C . TYR A 1 191 ? -4.02800 11.63100 56.43900 1.000 31.71339 191 TYR A C 1
ATOM 1390 O O . TYR A 1 191 ? -4.11000 11.92300 55.23900 1.000 34.00979 191 TYR A O 1
ATOM 1399 N N . GLU A 1 192 ? -3.59600 12.50200 57.35200 1.000 29.43124 192 GLU A N 1
ATOM 1400 C CA . GLU A 1 192 ? -3.15400 13.83000 56.93900 1.000 31.63627 192 GLU A CA 1
ATOM 1401 C C . GLU A 1 192 ? -1.90100 13.74300 56.07300 1.000 35.51814 192 GLU A C 1
ATOM 1402 O O . GLU A 1 192 ? -1.81900 14.38700 55.02000 1.000 33.25762 192 GLU A O 1
ATOM 1405 N N . LYS A 1 193 ? -0.91000 12.95400 56.50300 1.000 34.46821 193 LYS A N 1
ATOM 1406 C CA . LYS A 1 193 ? 0.28900 12.76100 55.68800 1.000 34.59561 193 LYS A CA 1
ATOM 1407 C C . LYS A 1 193 ? -0.04600 12.09300 54.36100 1.000 36.25061 193 LYS A C 1
ATOM 1408 O O . LYS A 1 193 ? 0.57600 12.38900 53.33200 1.000 35.33953 193 LYS A O 1
ATOM 1412 N N . ALA A 1 194 ? -1.02500 11.18500 54.36800 1.000 30.14228 194 ALA A N 1
ATOM 1413 C CA . ALA A 1 194 ? -1.43500 10.53900 53.13100 1.000 31.38499 194 ALA A CA 1
ATOM 1414 C C . ALA A 1 194 ? -2.05900 11.54400 52.16800 1.000 33.43978 194 ALA A C 1
ATOM 1415 O O . ALA A 1 194 ? -1.78100 11.51200 50.96400 1.000 28.66559 194 ALA A O 1
ATOM 1417 N N . GLU A 1 195 ? -2.88500 12.45600 52.68600 1.000 31.62391 195 GLU A N 1
ATOM 1418 C CA . GLU A 1 195 ? -3.47800 13.49200 51.84900 1.000 29.37706 195 GLU A CA 1
ATOM 1419 C C . GLU A 1 195 ? -2.40500 14.37600 51.23200 1.000 33.47594 195 GLU A C 1
ATOM 1420 O O . GLU A 1 195 ? -2.46900 14.70900 50.04200 1.000 31.26993 195 GLU A O 1
ATOM 1426 N N . GLU A 1 196 ? -1.42000 14.78200 52.04000 1.000 33.73103 196 GLU A N 1
ATOM 1427 C CA . GLU A 1 196 ? -0.32700 15.61900 51.55000 1.000 36.76984 196 GLU A CA 1
ATOM 1428 C C . GLU A 1 196 ? 0.35400 14.98800 50.33900 1.000 35.91118 196 GLU A C 1
ATOM 1429 O O . GLU A 1 196 ? 0.64200 15.66600 49.34400 1.000 33.11256 196 GLU A O 1
ATOM 1435 N N . SER A 1 197 ? 0.62700 13.68200 50.41800 1.000 34.47292 197 SER A N 1
ATOM 1436 C CA . SER A 1 197 ? 1.29900 12.98100 49.32900 1.000 33.27565 197 SER A CA 1
ATOM 1437 C C . SER A 1 197 ? 0.47600 13.03500 48.04500 1.000 32.35499 197 SER A C 1
ATOM 1438 O O . SER A 1 197 ? 1.00700 13.31900 46.96400 1.000 27.04673 197 SER A O 1
ATOM 1441 N N . PHE A 1 198 ? -0.82900 12.76500 48.14500 1.000 29.41106 198 PHE A N 1
ATOM 1442 C CA . PHE A 1 198 ? -1.67600 12.80000 46.95600 1.000 29.76718 198 PHE A CA 1
ATOM 1443 C C . PHE A 1 198 ? -1.79100 14.21200 46.39600 1.000 25.19064 198 PHE A C 1
ATOM 1444 O O . PHE A 1 198 ? -1.79700 14.40000 45.17400 1.000 29.95905 198 PHE A O 1
ATOM 1452 N N . LEU A 1 199 ? -1.87300 15.21800 47.27000 1.000 27.29871 199 LEU A N 1
ATOM 1453 C CA . LEU A 1 199 ? -1.96000 16.59500 46.79400 1.000 27.16683 199 LEU A CA 1
ATOM 1454 C C . LEU A 1 199 ? -0.69900 16.99500 46.03900 1.000 31.86261 199 LEU A C 1
ATOM 1455 O O . LEU A 1 199 ? -0.78000 17.61900 44.97400 1.000 29.36920 199 LEU A O 1
ATOM 1460 N N . GLU A 1 200 ? 0.47500 16.64000 46.57000 1.000 30.14959 200 GLU A N 1
ATOM 1461 C CA . GLU A 1 200 ? 1.72100 16.88400 45.84900 1.000 31.52336 200 GLU A CA 1
ATOM 1462 C C . GLU A 1 200 ? 1.71200 16.18400 44.49600 1.000 28.48166 200 GLU A C 1
ATOM 1463 O O . GLU A 1 200 ? 2.19500 16.73400 43.49800 1.000 29.89728 200 GLU A O 1
ATOM 1469 N N . ALA A 1 201 ? 1.17500 14.96100 44.44800 1.000 28.47575 201 ALA A N 1
ATOM 1470 C CA . ALA A 1 201 ? 1.04500 14.25300 43.17800 1.000 29.67373 201 ALA A CA 1
ATOM 1471 C C . ALA A 1 201 ? 0.08800 14.97300 42.23300 1.000 28.09080 201 ALA A C 1
ATOM 1472 O O . ALA A 1 201 ? 0.33400 15.03900 41.02200 1.000 26.90367 201 ALA A O 1
ATOM 1474 N N . ILE A 1 202 ? -1.01200 15.51700 42.76200 1.000 28.95252 202 ILE A N 1
ATOM 1475 C CA . ILE A 1 202 ? -1.97300 16.21400 41.90900 1.000 25.37023 202 ILE A CA 1
ATOM 1476 C C . ILE A 1 202 ? -1.34300 17.46100 41.30300 1.000 27.79850 202 ILE A C 1
ATOM 1477 O O . ILE A 1 202 ? -1.47000 17.71100 40.09700 1.000 25.41377 202 ILE A O 1
ATOM 1482 N N . ARG A 1 203 ? -0.65800 18.26300 42.12600 1.000 22.71515 203 ARG A N 1
ATOM 1483 C CA . ARG A 1 203 ? 0.05200 19.43300 41.60800 1.000 29.13245 203 ARG A CA 1
ATOM 1484 C C . ARG A 1 203 ? 0.97200 19.06000 40.45100 1.000 26.85469 203 ARG A C 1
ATOM 1485 O O . ARG A 1 203 ? 1.03500 19.77400 39.44200 1.000 31.75956 203 ARG A O 1
ATOM 1493 N N . ILE A 1 204 ? 1.71900 17.96200 40.59700 1.000 28.30928 204 ILE A N 1
ATOM 1494 C CA . ILE A 1 204 ? 2.61100 17.51100 39.53100 1.000 30.38312 204 ILE A CA 1
ATOM 1495 C C . ILE A 1 204 ? 1.82600 17.24800 38.25100 1.000 31.26149 204 ILE A C 1
ATOM 1496 O O . ILE A 1 204 ? 2.24900 17.63600 37.15400 1.000 30.10697 204 ILE A O 1
ATOM 1501 N N . SER A 1 205 ? 0.66500 16.59400 38.36500 1.000 30.11322 205 SER A N 1
ATOM 1502 C CA . SER A 1 205 ? -0.08500 16.26800 37.15800 1.000 28.96308 205 SER A CA 1
ATOM 1503 C C . SER A 1 205 ? -0.69700 17.51400 36.52600 1.000 30.01793 205 SER A C 1
ATOM 1504 O O . SER A 1 205 ? -0.88000 17.56000 35.30400 1.000 27.17803 205 SER A O 1
ATOM 1507 N N . ARG A 1 206 ? -1.01500 18.53200 37.32900 1.000 26.77956 206 ARG A N 1
ATOM 1508 C CA . ARG A 1 206 ? -1.49800 19.79000 36.76400 1.000 27.63366 206 ARG A CA 1
ATOM 1509 C C . ARG A 1 206 ? -0.36800 20.56200 36.09400 1.000 26.87540 206 ARG A C 1
ATOM 1510 O O . ARG A 1 206 ? -0.56900 21.17100 35.03600 1.000 32.56641 206 ARG A O 1
ATOM 1518 N N . VAL A 1 207 ? 0.81500 20.57600 36.71200 1.000 29.81992 207 VAL A N 1
ATOM 1519 C CA . VAL A 1 207 ? 2.00300 21.10300 36.04400 1.000 28.93077 207 VAL A CA 1
ATOM 1520 C C . VAL A 1 207 ? 2.23300 20.38500 34.72000 1.000 29.53907 207 VAL A C 1
ATOM 1521 O O . VAL A 1 207 ? 2.54900 21.00800 33.69800 1.000 30.33022 207 VAL A O 1
ATOM 1525 N N . LEU A 1 208 ? 2.08700 19.06100 34.71900 1.000 30.38406 208 LEU A N 1
ATOM 1526 C CA . LEU A 1 208 ? 2.24700 18.26000 33.51200 1.000 32.70177 208 LEU A CA 1
ATOM 1527 C C . LEU A 1 208 ? 1.13500 18.47100 32.48900 1.000 27.73423 208 LEU A C 1
ATOM 1528 O O . LEU A 1 208 ? 1.28500 18.01600 31.35000 1.000 26.70319 208 LEU A O 1
ATOM 1533 N N . HIS A 1 209 ? 0.02700 19.12200 32.86300 1.000 26.02498 209 HIS A N 1
ATOM 1534 C CA . HIS A 1 209 ? -1.13700 19.27400 31.97900 1.000 30.55639 209 HIS A CA 1
ATOM 1535 C C . HIS A 1 209 ? -1.67900 17.91500 31.54400 1.000 30.35120 209 HIS A C 1
ATOM 1536 O O . HIS A 1 209 ? -2.08600 17.72300 30.39600 1.000 32.26573 209 HIS A O 1
ATOM 1543 N N . ASP A 1 210 ? -1.66600 16.95900 32.46600 1.000 27.19293 210 ASP A N 1
ATOM 1544 C CA . ASP A 1 210 ? -2.10900 15.58800 32.22000 1.000 25.07869 210 ASP A CA 1
ATOM 1545 C C . ASP A 1 210 ? -3.42700 15.38300 32.96800 1.000 26.09544 210 ASP A C 1
ATOM 1546 O O . ASP A 1 210 ? -3.44100 14.94800 34.12200 1.000 26.08672 210 ASP A O 1
ATOM 1551 N N . SER A 1 211 ? -4.54300 15.68200 32.29400 1.000 24.20998 211 SER A N 1
ATOM 1552 C CA . SER A 1 211 ? -5.83700 15.66900 32.97100 1.000 25.69331 211 SER A CA 1
ATOM 1553 C C . SER A 1 211 ? -6.30600 14.25400 33.28100 1.000 26.66707 211 SER A C 1
ATOM 1554 O O . SER A 1 211 ? -7.04900 14.05200 34.24900 1.000 27.75912 211 SER A O 1
ATOM 1557 N N . LEU A 1 212 ? -5.88900 13.26400 32.49100 1.000 24.66854 212 LEU A N 1
ATOM 1558 C CA . LEU A 1 212 ? -6.20900 11.88400 32.84100 1.000 25.56328 212 LEU A CA 1
ATOM 1559 C C . LEU A 1 212 ? -5.51800 11.47000 34.13600 1.000 25.64442 212 LEU A C 1
ATOM 1560 O O . LEU A 1 212 ? -6.13500 10.84400 35.00400 1.000 25.26316 212 LEU A O 1
ATOM 1565 N N . PHE A 1 213 ? -4.22900 11.79200 34.26600 1.000 24.59150 213 PHE A N 1
ATOM 1566 C CA . PHE A 1 213 ? -3.48600 11.48400 35.48400 1.000 25.56576 213 PHE A CA 1
ATOM 1567 C C . PHE A 1 213 ? -4.10600 12.16600 36.69800 1.000 25.77543 213 PHE A C 1
ATOM 1568 O O . PHE A 1 213 ? -4.19200 11.56900 37.77800 1.000 26.38685 213 PHE A O 1
ATOM 1576 N N . THR A 1 214 ? -4.53000 13.42400 36.54300 1.000 23.11383 214 THR A N 1
ATOM 1577 C CA . THR A 1 214 ? -5.19600 14.12400 37.63800 1.000 23.76856 214 THR A CA 1
ATOM 1578 C C . THR A 1 214 ? -6.46100 13.39100 38.07300 1.000 26.93784 214 THR A C 1
ATOM 1579 O O . THR A 1 214 ? -6.72200 13.24900 39.27400 1.000 22.65335 214 THR A O 1
ATOM 1583 N N . ALA A 1 215 ? -7.25700 12.91400 37.11300 1.000 24.02573 215 ALA A N 1
ATOM 1584 C CA . ALA A 1 215 ? -8.43000 12.11600 37.45600 1.000 25.57734 215 ALA A CA 1
ATOM 1585 C C . ALA A 1 215 ? -8.03200 10.84700 38.19900 1.000 26.79596 215 ALA A C 1
ATOM 1586 O O . ALA A 1 215 ? -8.65300 10.48500 39.20700 1.000 24.50698 215 ALA A O 1
ATOM 1588 N N . LEU A 1 216 ? -6.99400 10.15700 37.71300 1.000 23.19603 216 LEU A N 1
ATOM 1589 C CA . LEU A 1 216 ? -6.54800 8.92700 38.36200 1.000 23.33133 216 LEU A CA 1
ATOM 1590 C C . LEU A 1 216 ? -6.12100 9.17300 39.80400 1.000 24.26833 216 LEU A C 1
ATOM 1591 O O . LEU A 1 216 ? -6.43900 8.37300 40.69500 1.000 21.44537 216 LEU A O 1
ATOM 1596 N N . ILE A 1 217 ? -5.37800 10.25700 40.05400 1.000 20.91847 217 ILE A N 1
ATOM 1597 C CA . ILE A 1 217 ? -4.89700 10.51800 41.41000 1.000 26.82263 217 ILE A CA 1
ATOM 1598 C C . ILE A 1 217 ? -6.05400 10.88800 42.32900 1.000 23.05397 217 ILE A C 1
ATOM 1599 O O . ILE A 1 217 ? -6.06800 10.51900 43.51300 1.000 27.08883 217 ILE A O 1
ATOM 1604 N N . HIS A 1 218 ? -7.03500 11.62800 41.80800 1.000 23.04970 218 HIS A N 1
ATOM 1605 C CA . HIS A 1 218 ? -8.21000 11.96700 42.60500 1.000 23.95664 218 HIS A CA 1
ATOM 1606 C C . HIS A 1 218 ? -8.96500 10.71400 43.02100 1.000 24.32910 218 HIS A C 1
ATOM 1607 O O . HIS A 1 218 ? -9.41200 10.60500 44.16900 1.000 26.22350 218 HIS A O 1
ATOM 1614 N N . HIS A 1 219 ? -9.12700 9.75800 42.10200 1.000 25.16787 219 HIS A N 1
ATOM 1615 C CA . HIS A 1 219 ? -9.74600 8.48700 42.46700 1.000 26.68347 219 HIS A CA 1
ATOM 1616 C C . HIS A 1 219 ? -9.01800 7.83100 43.63200 1.000 24.12861 219 HIS A C 1
ATOM 1617 O O . HIS A 1 219 ? -9.64300 7.38200 44.59900 1.000 27.17389 219 HIS A O 1
ATOM 1624 N N . ASN A 1 220 ? -7.68900 7.74900 43.54500 1.000 20.75028 220 ASN A N 1
ATOM 1625 C CA . ASN A 1 220 ? -6.92700 7.09000 44.60000 1.000 26.68091 220 ASN A CA 1
ATOM 1626 C C . ASN A 1 220 ? -6.98800 7.88900 45.89600 1.000 27.58937 220 ASN A C 1
ATOM 1627 O O . ASN A 1 220 ? -7.07700 7.31100 46.98600 1.000 26.25739 220 ASN A O 1
ATOM 1632 N N . LEU A 1 221 ? -6.94000 9.22100 45.79500 1.000 26.78169 221 LEU A N 1
ATOM 1633 C CA . LEU A 1 221 ? -7.12000 10.05900 46.97400 1.000 25.95937 221 LEU A CA 1
ATOM 1634 C C . LEU A 1 221 ? -8.46100 9.79400 47.64200 1.000 24.43902 221 LEU A C 1
ATOM 1635 O O . LEU A 1 221 ? -8.55800 9.80800 48.87400 1.000 28.81109 221 LEU A O 1
ATOM 1640 N N . SER A 1 222 ? -9.50400 9.53900 46.84700 1.000 22.10249 222 SER A N 1
ATOM 1641 C CA . SER A 1 222 ? -10.81900 9.25600 47.41600 1.000 26.44858 222 SER A CA 1
ATOM 1642 C C . SER A 1 222 ? -10.78900 8.05100 48.35400 1.000 25.66998 222 SER A C 1
ATOM 1643 O O . SER A 1 222 ? -11.61200 7.96400 49.27200 1.000 24.13018 222 SER A O 1
ATOM 1646 N N . ILE A 1 223 ? -9.87100 7.10500 48.12600 1.000 24.77029 223 ILE A N 1
ATOM 1647 C CA . ILE A 1 223 ? -9.71300 5.97400 49.03900 1.000 25.64119 223 ILE A CA 1
ATOM 1648 C C . ILE A 1 223 ? -9.24000 6.45900 50.40300 1.000 26.00609 223 ILE A C 1
ATOM 1649 O O . ILE A 1 223 ? -9.68600 5.96600 51.44800 1.000 27.32834 223 ILE A O 1
ATOM 1654 N N . THR A 1 224 ? -8.33200 7.43500 50.41100 1.000 24.66178 224 THR A N 1
ATOM 1655 C CA . THR A 1 224 ? -7.82100 7.96600 51.66600 1.000 25.96136 224 THR A CA 1
ATOM 1656 C C . THR A 1 224 ? -8.90700 8.71500 52.43000 1.000 31.33012 224 THR A C 1
ATOM 1657 O O . THR A 1 224 ? -9.04900 8.54200 53.64900 1.000 30.00351 224 THR A O 1
ATOM 1661 N N . TYR A 1 225 ? -9.68700 9.54900 51.73200 1.000 29.83546 225 TYR A N 1
ATOM 1662 C CA . TYR A 1 225 ? -10.79000 10.25100 52.38400 1.000 31.26831 225 TYR A CA 1
ATOM 1663 C C . TYR A 1 225 ? -11.79500 9.27200 52.97500 1.000 29.67586 225 TYR A C 1
ATOM 1664 O O . TYR A 1 225 ? -12.25000 9.44900 54.11100 1.000 30.08936 225 TYR A O 1
ATOM 1673 N N . SER A 1 226 ? -12.15300 8.23000 52.22200 1.000 31.16034 226 SER A N 1
ATOM 1674 C CA . SER A 1 226 ? -13.07400 7.22600 52.74500 1.000 31.17730 226 SER A CA 1
ATOM 1675 C C . SER A 1 226 ? -12.51800 6.56700 53.99900 1.000 30.73979 226 SER A C 1
ATOM 1676 O O . SER A 1 226 ? -13.24700 6.35800 54.97500 1.000 35.99527 226 SER A O 1
ATOM 1679 N N . ALA A 1 227 ? -11.22600 6.22900 53.99000 1.000 29.61249 227 ALA A N 1
ATOM 1680 C CA . ALA A 1 227 ? -10.60500 5.63500 55.16900 1.000 37.15163 227 ALA A CA 1
ATOM 1681 C C . ALA A 1 227 ? -10.58400 6.59900 56.34500 1.000 34.46070 227 ALA A C 1
ATOM 1682 O O . ALA A 1 227 ? -10.56900 6.16500 57.50200 1.000 39.11483 227 ALA A O 1
ATOM 1684 N N . ALA A 1 228 ? -10.57000 7.90000 56.07400 1.000 32.81164 228 ALA A N 1
ATOM 1685 C CA . ALA A 1 228 ? -10.55200 8.92300 57.10800 1.000 32.12994 228 ALA A CA 1
ATOM 1686 C C . ALA A 1 228 ? -11.94600 9.36900 57.53200 1.000 35.57558 228 ALA A C 1
ATOM 1687 O O . ALA A 1 228 ? -12.06900 10.33800 58.29100 1.000 34.72556 228 ALA A O 1
ATOM 1689 N N . ASN A 1 229 ? -12.99300 8.69100 57.05700 1.000 34.63536 229 ASN A N 1
ATOM 1690 C CA . ASN A 1 229 ? -14.38000 9.07500 57.33000 1.000 37.54958 229 ASN A CA 1
ATOM 1691 C C . ASN A 1 229 ? -14.67600 10.50300 56.86100 1.000 40.12013 229 ASN A C 1
ATOM 1692 O O . ASN A 1 229 ? -15.56700 11.17300 57.38800 1.000 41.80421 229 ASN A O 1
ATOM 1697 N N . ARG A 1 230 ? -13.92700 10.98300 55.86400 1.000 37.95606 230 ARG A N 1
ATOM 1698 C CA . ARG A 1 230 ? -14.18600 12.27100 55.21900 1.000 32.71705 230 ARG A CA 1
ATOM 1699 C C . ARG A 1 230 ? -15.01300 11.99000 53.96900 1.000 33.99479 230 ARG A C 1
ATOM 1700 O O . ARG A 1 230 ? -14.52300 12.01600 52.84100 1.000 35.99981 230 ARG A O 1
ATOM 1708 N N . SER A 1 231 ? -16.29900 11.70100 54.19000 1.000 35.77026 231 SER A N 1
ATOM 1709 C CA . SER A 1 231 ? -17.12600 11.16000 53.11600 1.000 35.51488 231 SER A CA 1
ATOM 1710 C C . SER A 1 231 ? -17.39300 12.19500 52.03600 1.000 36.23017 231 SER A C 1
ATOM 1711 O O . SER A 1 231 ? -17.43500 11.86100 50.84500 1.000 35.38413 231 SER A O 1
ATOM 1714 N N . GLN A 1 232 ? -17.62200 13.44600 52.43100 1.000 38.02645 232 GLN A N 1
ATOM 1715 C CA . GLN A 1 232 ? -17.93700 14.46500 51.44100 1.000 36.10529 232 GLN A CA 1
ATOM 1716 C C . GLN A 1 232 ? -16.71000 14.78700 50.59600 1.000 34.62982 232 GLN A C 1
ATOM 1717 O O . GLN A 1 232 ? -16.81700 14.99800 49.38300 1.000 30.30171 232 GLN A O 1
ATOM 1723 N N . ASP A 1 233 ? -15.53200 14.82200 51.22300 1.000 32.66153 233 ASP A N 1
ATOM 1724 C CA . ASP A 1 233 ? -14.29200 14.92700 50.46100 1.000 32.06000 233 ASP A CA 1
ATOM 1725 C C . ASP A 1 233 ? -14.11600 13.73700 49.53000 1.000 32.64438 233 ASP A C 1
ATOM 1726 O O . ASP A 1 233 ? -13.65100 13.89400 48.39400 1.000 28.67758 233 ASP A O 1
ATOM 1731 N N . CYS A 1 234 ? -14.46100 12.53200 50.00200 1.000 31.65770 234 CYS A N 1
ATOM 1732 C CA . CYS A 1 234 ? -14.34600 11.34300 49.15700 1.000 30.46766 234 CYS A CA 1
ATOM 1733 C C . CYS A 1 234 ? -15.21400 11.46600 47.91200 1.000 28.63459 234 CYS A C 1
ATOM 1734 O O . CYS A 1 234 ? -14.76200 11.19200 46.79400 1.000 26.89974 234 CYS A O 1
ATOM 1737 N N . ILE A 1 235 ? -16.47100 11.87500 48.08900 1.000 30.20622 235 ILE A N 1
ATOM 1738 C CA . ILE A 1 235 ? -17.38300 12.00800 46.95900 1.000 30.26131 235 ILE A CA 1
ATOM 1739 C C . ILE A 1 235 ? -16.91400 13.11100 46.01800 1.000 29.98434 235 ILE A C 1
ATOM 1740 O O . ILE A 1 235 ? -16.97300 12.96100 44.79100 1.000 28.69442 235 ILE A O 1
ATOM 1745 N N . ASN A 1 236 ? -16.41900 14.22300 46.57400 1.000 29.67043 236 ASN A N 1
ATOM 1746 C CA . ASN A 1 236 ? -15.92900 15.31700 45.74100 1.000 28.49726 236 ASN A CA 1
ATOM 1747 C C . ASN A 1 236 ? -14.74200 14.88100 44.89600 1.000 30.76655 236 ASN A C 1
ATOM 1748 O O . ASN A 1 236 ? -14.64400 15.24100 43.71600 1.000 28.52632 236 ASN A O 1
ATOM 1753 N N . ALA A 1 237 ? -13.82700 14.10100 45.48100 1.000 23.91765 237 ALA A N 1
ATOM 1754 C CA . ALA A 1 237 ? -12.69300 13.60100 44.71100 1.000 25.15441 237 ALA A CA 1
ATOM 1755 C C . ALA A 1 237 ? -13.14900 12.66400 43.59800 1.000 30.37574 237 ALA A C 1
ATOM 1756 O O . ALA A 1 237 ? -12.64000 12.73400 42.47200 1.000 25.20587 237 ALA A O 1
ATOM 1758 N N . LEU A 1 238 ? -14.11300 11.78100 43.89200 1.000 28.98574 238 LEU A N 1
ATOM 1759 C CA . LEU A 1 238 ? -14.61800 10.86700 42.86700 1.000 27.24538 238 LEU A CA 1
ATOM 1760 C C . LEU A 1 238 ? -15.31600 11.62200 41.74000 1.000 26.94136 238 LEU A C 1
ATOM 1761 O O . LEU A 1 238 ? -15.20500 11.23800 40.56700 1.000 30.91411 238 LEU A O 1
ATOM 1766 N N . LYS A 1 239 ? -16.04700 12.69200 42.07400 1.000 26.68246 239 LYS A N 1
ATOM 1767 C CA . LYS A 1 239 ? -16.68800 13.51200 41.04800 1.000 32.25542 239 LYS A CA 1
ATOM 1768 C C . LYS A 1 239 ? -15.65700 14.12800 40.11100 1.000 27.21510 239 LYS A C 1
ATOM 1769 O O . LYS A 1 239 ? -15.86200 14.17800 38.89200 1.000 28.43760 239 LYS A O 1
ATOM 1775 N N . LYS A 1 240 ? -14.53500 14.59900 40.66100 1.000 29.52881 240 LYS A N 1
ATOM 1776 C CA . LYS A 1 240 ? -13.48400 15.15200 39.81600 1.000 28.95442 240 LYS A CA 1
ATOM 1777 C C . LYS A 1 240 ? -12.85700 14.07300 38.94300 1.000 28.19336 240 LYS A C 1
ATOM 1778 O O . LYS A 1 240 ? -12.45100 14.35600 37.81000 1.000 28.95032 240 LYS A O 1
ATOM 1784 N N . ALA A 1 241 ? -12.76400 12.83700 39.44800 1.000 26.25436 241 ALA A N 1
ATOM 1785 C CA . ALA A 1 241 ? -12.21800 11.74400 38.64600 1.000 26.12168 241 ALA A CA 1
ATOM 1786 C C . ALA A 1 241 ? -13.11100 11.42000 37.45200 1.000 28.19599 241 ALA A C 1
ATOM 1787 O O . ALA A 1 241 ? -12.64800 11.40600 36.30600 1.000 24.14048 241 ALA A O 1
ATOM 1789 N N . ILE A 1 242 ? -14.40100 11.16200 37.69600 1.000 28.34253 242 ILE A N 1
ATOM 1790 C CA . ILE A 1 242 ? -15.28400 10.69600 36.62500 1.000 31.62899 242 ILE A CA 1
ATOM 1791 C C . ILE A 1 242 ? -15.65500 11.78200 35.62500 1.000 30.33122 242 ILE A C 1
ATOM 1792 O O . ILE A 1 242 ? -16.30600 11.48700 34.61700 1.000 30.51396 242 ILE A O 1
ATOM 1797 N N . ARG A 1 243 ? -15.28200 13.03600 35.87900 1.000 29.33695 243 ARG A N 1
ATOM 1798 C CA . ARG A 1 243 ? -15.50800 14.07900 34.88800 1.000 29.90495 243 ARG A CA 1
ATOM 1799 C C . ARG A 1 243 ? -14.58800 13.93800 33.68700 1.000 30.86240 243 ARG A C 1
ATOM 1800 O O . ARG A 1 243 ? -14.90100 14.47500 32.62200 1.000 32.40065 243 ARG A O 1
ATOM 1808 N N . ASN A 1 244 ? -13.47200 13.23300 33.83100 1.000 31.59862 244 ASN A N 1
ATOM 1809 C CA . ASN A 1 244 ? -12.55000 13.04600 32.72300 1.000 30.16187 244 ASN A CA 1
ATOM 1810 C C . ASN A 1 244 ? -13.04500 12.03600 31.69500 1.000 31.47888 244 ASN A C 1
ATOM 1811 O O . ASN A 1 244 ? -13.38400 10.90000 32.04800 1.000 27.64816 244 ASN A O 1
ATOM 1816 N N . LYS A 1 245 ? -13.13900 12.38500 30.41900 1.000 26.55606 245 LYS A N 1
ATOM 1817 C CA . LYS A 1 245 ? -13.71700 11.39900 29.46700 1.000 30.01157 245 LYS A CA 1
ATOM 1818 C C . LYS A 1 245 ? -12.81300 10.16400 29.38700 1.000 29.62143 245 LYS A C 1
ATOM 1819 O O . LYS A 1 245 ? -13.35000 9.06100 29.41800 1.000 31.73945 245 LYS A O 1
ATOM 1825 N N . GLU A 1 246 ? -11.50100 10.35500 29.25700 1.000 28.88458 246 GLU A N 1
ATOM 1826 C CA . GLU A 1 246 ? -10.65800 9.16500 29.26500 1.000 30.44190 246 GLU A CA 1
ATOM 1827 C C . GLU A 1 246 ? -10.77600 8.22000 30.45300 1.000 29.67527 246 GLU A C 1
ATOM 1828 O O . GLU A 1 246 ? -10.69300 6.99800 30.29300 1.000 30.21009 246 GLU A O 1
ATOM 1834 N N . TRP A 1 247 ? -10.95000 8.77300 31.65600 1.000 26.39486 247 TRP A N 1
ATOM 1835 C CA . TRP A 1 247 ? -11.17900 7.94600 32.83500 1.000 27.73264 247 TRP A CA 1
ATOM 1836 C C . TRP A 1 247 ? -12.43500 7.09900 32.67100 1.000 28.99448 247 TRP A C 1
ATOM 1837 O O . TRP A 1 247 ? -12.43400 5.90200 32.98200 1.000 28.88544 247 TRP A O 1
ATOM 1848 N N . ARG A 1 248 ? -13.51900 7.70500 32.17900 1.000 31.58464 248 ARG A N 1
ATOM 1849 C CA . ARG A 1 248 ? -14.77000 6.97100 32.00900 1.000 30.40575 248 ARG A CA 1
ATOM 1850 C C . ARG A 1 248 ? -14.64400 5.86100 30.96700 1.000 30.71906 248 ARG A C 1
ATOM 1851 O O . ARG A 1 248 ? -15.37100 4.86400 31.03800 1.000 31.70703 248 ARG A O 1
ATOM 1859 N N . ASP A 1 249 ? -13.74300 6.00900 29.99200 1.000 30.41452 249 ASP A N 1
ATOM 1860 C CA . ASP A 1 249 ? -13.52200 4.92900 29.03400 1.000 35.39798 249 ASP A CA 1
ATOM 1861 C C . ASP A 1 249 ? -12.58400 3.85300 29.56000 1.000 35.80146 249 ASP A C 1
ATOM 1862 O O . ASP A 1 249 ? -12.43500 2.81200 28.90900 1.000 36.06284 249 ASP A O 1
ATOM 1867 N N . SER A 1 250 ? -11.95200 4.06900 30.70700 1.000 30.40136 250 SER A N 1
ATOM 1868 C CA . SER A 1 250 ? -10.95700 3.13600 31.20500 1.000 31.62908 250 SER A CA 1
ATOM 1869 C C . SER A 1 250 ? -11.60400 2.01500 32.01600 1.000 33.08929 250 SER A C 1
ATOM 1870 O O . SER A 1 250 ? -12.77900 2.07100 32.39100 1.000 32.73941 250 SER A O 1
ATOM 1873 N N . VAL A 1 251 ? -10.80500 0.98000 32.28600 1.000 27.15804 251 VAL A N 1
ATOM 1874 C CA . VAL A 1 251 ? -11.24900 -0.11500 33.13300 1.000 33.87689 251 VAL A CA 1
ATOM 1875 C C . VAL A 1 251 ? -11.44900 0.34800 34.56600 1.000 29.12768 251 VAL A C 1
ATOM 1876 O O . VAL A 1 251 ? -12.17500 -0.29400 35.33000 1.000 28.37036 251 VAL A O 1
ATOM 1880 N N . TYR A 1 252 ? -10.84200 1.46800 34.94400 1.000 25.32894 252 TYR A N 1
ATOM 1881 C CA . TYR A 1 252 ? -10.88800 1.93800 36.31900 1.000 28.11304 252 TYR A CA 1
ATOM 1882 C C . TYR A 1 252 ? -12.15900 2.71200 36.63700 1.000 27.91456 252 TYR A C 1
ATOM 1883 O O . TYR A 1 252 ? -12.40800 3.00200 37.81300 1.000 25.34681 252 TYR A O 1
ATOM 1892 N N . TYR A 1 253 ? -12.95100 3.06000 35.62000 1.000 28.04840 253 TYR A N 1
ATOM 1893 C CA . TYR A 1 253 ? -14.22000 3.74500 35.84500 1.000 29.59957 253 TYR A CA 1
ATOM 1894 C C . TYR A 1 253 ? -15.06900 3.01600 36.87900 1.000 27.02801 253 TYR A C 1
ATOM 1895 O O . TYR A 1 253 ? -15.65700 3.64600 37.76600 1.000 29.35152 253 TYR A O 1
ATOM 1904 N N . ILE A 1 254 ? -15.14200 1.68500 36.77800 1.000 31.78124 254 ILE A N 1
ATOM 1905 C CA . ILE A 1 254 ? -15.96600 0.89500 37.69100 1.000 30.01953 254 ILE A CA 1
ATOM 1906 C C . ILE A 1 254 ? -15.48900 1.04600 39.13100 1.000 27.63661 254 ILE A C 1
ATOM 1907 O O . ILE A 1 254 ? -16.29400 0.96900 40.06600 1.000 27.11309 254 ILE A O 1
ATOM 1912 N N . ASN A 1 255 ? -14.18500 1.25900 39.33700 1.000 25.81210 255 ASN A N 1
ATOM 1913 C CA . ASN A 1 255 ? -13.67100 1.46200 40.68900 1.000 25.44349 255 ASN A CA 1
ATOM 1914 C C . ASN A 1 255 ? -14.26100 2.72100 41.30500 1.000 27.96627 255 ASN A C 1
ATOM 1915 O O . ASN A 1 255 ? -14.68400 2.71600 42.46500 1.000 28.01685 255 ASN A O 1
ATOM 1920 N N . SER A 1 256 ? -14.31100 3.81200 40.53000 1.000 27.88445 256 SER A N 1
ATOM 1921 C CA . SER A 1 256 ? -14.92400 5.04700 41.01300 1.000 27.01954 256 SER A CA 1
ATOM 1922 C C . SER A 1 256 ? -16.41000 4.84700 41.28600 1.000 27.79410 256 SER A C 1
ATOM 1923 O O . SER A 1 256 ? -16.91300 5.22400 42.35100 1.000 25.33603 256 SER A O 1
ATOM 1926 N N . LEU A 1 257 ? -17.13100 4.25400 40.32500 1.000 27.57268 257 LEU A N 1
ATOM 1927 C CA . LEU A 1 257 ? -18.55900 4.00500 40.51100 1.000 30.49271 257 LEU A CA 1
ATOM 1928 C C . LEU A 1 257 ? -18.81300 3.19700 41.77900 1.000 31.19172 257 LEU A C 1
ATOM 1929 O O . LEU A 1 257 ? -19.76300 3.47200 42.52000 1.000 29.74203 257 LEU A O 1
ATOM 1934 N N . TYR A 1 258 ? -17.96300 2.20200 42.04800 1.000 26.17762 258 TYR A N 1
ATOM 1935 C CA . TYR A 1 258 ? -18.08900 1.40600 43.26400 1.000 29.17017 258 TYR A CA 1
ATOM 1936 C C . TYR A 1 258 ? -17.81700 2.24800 44.50400 1.000 28.68787 258 TYR A C 1
ATOM 1937 O O . TYR A 1 258 ? -18.55500 2.17000 45.49400 1.000 27.40769 258 TYR A O 1
ATOM 1946 N N . MET A 1 259 ? -16.75000 3.05100 44.47000 1.000 26.55415 259 MET A N 1
ATOM 1947 C CA . MET A 1 259 ? -16.44700 3.93200 45.58900 1.000 26.41500 259 MET A CA 1
ATOM 1948 C C . MET A 1 259 ? -17.56400 4.94000 45.82600 1.000 29.27205 259 MET A C 1
ATOM 1949 O O . MET A 1 259 ? -17.84700 5.28300 46.97700 1.000 29.41444 259 MET A O 1
ATOM 1954 N N . PHE A 1 260 ? -18.22500 5.39600 44.76100 1.000 28.42848 260 PHE A N 1
ATOM 1955 C CA . PHE A 1 260 ? -19.39400 6.25700 44.91000 1.000 31.32514 260 PHE A CA 1
ATOM 1956 C C . PHE A 1 260 ? -20.50300 5.54400 45.67400 1.000 32.28925 260 PHE A C 1
ATOM 1957 O O . PHE A 1 260 ? -20.99100 6.03800 46.70000 1.000 31.56599 260 PHE A O 1
ATOM 1965 N N . LEU A 1 261 ? -20.93400 4.38700 45.16100 1.000 30.88237 261 LEU A N 1
ATOM 1966 C CA . LEU A 1 261 ? -22.00900 3.62400 45.78800 1.000 33.52266 261 LEU A CA 1
ATOM 1967 C C . LEU A 1 261 ? -21.70300 3.32700 47.24900 1.000 35.83025 261 LEU A C 1
ATOM 1968 O O . LEU A 1 261 ? -22.56500 3.49700 48.11800 1.000 35.90603 261 LEU A O 1
ATOM 1973 N N . LYS A 1 262 ? -20.47300 2.89300 47.54100 1.000 33.02871 262 LYS A N 1
ATOM 1974 C CA . LYS A 1 262 ? -20.13400 2.56200 48.92100 1.000 31.67543 262 LYS A CA 1
ATOM 1975 C C . LYS A 1 262 ? -20.22100 3.77700 49.82700 1.000 31.40511 262 LYS A C 1
ATOM 1976 O O . LYS A 1 262 ? -20.72400 3.68500 50.95400 1.000 38.08030 262 LYS A O 1
ATOM 1982 N N . GLU A 1 263 ? -19.69900 4.91500 49.37100 1.000 33.30189 263 GLU A N 1
ATOM 1983 C CA . GLU A 1 263 ? -19.71600 6.11100 50.20500 1.000 32.95028 263 GLU A CA 1
ATOM 1984 C C . GLU A 1 263 ? -21.11700 6.69000 50.32200 1.000 34.89553 263 GLU A C 1
ATOM 1985 O O . GLU A 1 263 ? -21.48600 7.21900 51.37700 1.000 34.73812 263 GLU A O 1
ATOM 1991 N N . LEU A 1 264 ? -21.90400 6.62400 49.24600 1.000 34.66387 264 LEU A N 1
ATOM 1992 C CA . LEU A 1 264 ? -23.30100 7.03500 49.33600 1.000 35.21213 264 LEU A CA 1
ATOM 1993 C C . LEU A 1 264 ? -24.04300 6.17500 50.34700 1.000 38.62889 264 LEU A C 1
ATOM 1994 O O . LEU A 1 264 ? -24.88800 6.67400 51.09800 1.000 38.38944 264 LEU A O 1
ATOM 1999 N N . TYR A 1 265 ? -23.74000 4.87400 50.37300 1.000 37.37498 265 TYR A N 1
ATOM 2000 C CA . TYR A 1 265 ? -24.35500 3.98400 51.34900 1.000 38.48842 265 TYR A CA 1
ATOM 2001 C C . TYR A 1 265 ? -23.96900 4.35000 52.77500 1.000 42.32173 265 TYR A C 1
ATOM 2002 O O . TYR A 1 265 ? -24.82600 4.37300 53.66800 1.000 44.97556 265 TYR A O 1
ATOM 2011 N N . LYS A 1 266 ? -22.68800 4.63200 53.01600 1.000 37.71371 266 LYS A N 1
ATOM 2012 C CA . LYS A 1 266 ? -22.25600 4.93800 54.37700 1.000 40.61945 266 LYS A CA 1
ATOM 2013 C C . LYS A 1 266 ? -23.00400 6.13700 54.94700 1.000 45.44933 266 LYS A C 1
ATOM 2014 O O . LYS A 1 266 ? -23.41100 6.12500 56.11600 1.000 42.97659 266 LYS A O 1
ATOM 2020 N N . ILE A 1 267 ? -23.21200 7.17900 54.13500 1.000 42.54951 267 ILE A N 1
ATOM 2021 C CA . ILE A 1 267 ? -23.87300 8.38500 54.62300 1.000 46.68582 267 ILE A CA 1
ATOM 2022 C C . ILE A 1 267 ? -25.38700 8.33500 54.47000 1.000 47.33377 267 ILE A C 1
ATOM 2023 O O . ILE A 1 267 ? -26.06500 9.30600 54.82800 1.000 48.06370 267 ILE A O 1
ATOM 2028 N N . GLY A 1 268 ? -25.94100 7.24100 53.95200 1.000 48.20142 268 GLY A N 1
ATOM 2029 C CA . GLY A 1 268 ? -27.37700 7.10100 53.86700 1.000 45.93291 268 GLY A CA 1
ATOM 2030 C C . GLY A 1 268 ? -28.02900 7.79400 52.69200 1.000 48.80674 268 GLY A C 1
ATOM 2031 O O . GLY A 1 268 ? -29.26200 7.81100 52.62000 1.000 51.78567 268 GLY A O 1
ATOM 2032 N N . ASP A 1 269 ? -27.25500 8.36000 51.76200 1.000 47.44169 269 ASP A N 1
ATOM 2033 C CA . ASP A 1 269 ? -27.81700 9.01900 50.58200 1.000 49.90192 269 ASP A CA 1
ATOM 2034 C C . ASP A 1 269 ? -28.22300 7.99100 49.52400 1.000 45.15351 269 ASP A C 1
ATOM 2035 O O . ASP A 1 269 ? -27.70500 7.95300 48.40600 1.000 43.19582 269 ASP A O 1
ATOM 2040 N N . VAL A 1 270 ? -29.18900 7.14800 49.89700 1.000 45.58703 270 VAL A N 1
ATOM 2041 C CA . VAL A 1 270 ? -29.63300 6.07000 49.02500 1.000 48.19365 270 VAL A CA 1
ATOM 2042 C C . VAL A 1 270 ? -30.30700 6.59000 47.75600 1.000 45.00416 270 VAL A C 1
ATOM 2043 O O . VAL A 1 270 ? -30.29300 5.90300 46.72700 1.000 44.16327 270 VAL A O 1
ATOM 2047 N N . ASN A 1 271 ? -30.84200 7.81300 47.77300 1.000 44.74646 271 ASN A N 1
ATOM 2048 C CA . ASN A 1 271 ? -31.55100 8.32000 46.60100 1.000 47.12248 271 ASN A CA 1
ATOM 2049 C C . ASN A 1 271 ? -30.63600 8.63000 45.42600 1.000 46.10808 271 ASN A C 1
ATOM 2050 O O . ASN A 1 271 ? -31.12000 8.71000 44.29300 1.000 46.68472 271 ASN A O 1
ATOM 2055 N N . LYS A 1 272 ? -29.33800 8.80100 45.65800 1.000 47.06634 272 LYS A N 1
ATOM 2056 C CA . LYS A 1 272 ? -28.42000 9.11700 44.57400 1.000 40.33600 272 LYS A CA 1
ATOM 2057 C C . LYS A 1 272 ? -27.70700 7.89800 44.01000 1.000 39.40904 272 LYS A C 1
ATOM 2058 O O . LYS A 1 272 ? -26.96500 8.03400 43.03400 1.000 41.53636 272 LYS A O 1
ATOM 2064 N N . MET A 1 273 ? -27.90400 6.72800 44.59700 1.000 40.89186 273 MET A N 1
ATOM 2065 C CA . MET A 1 273 ? -27.26600 5.49900 44.14300 1.000 38.25802 273 MET A CA 1
ATOM 2066 C C . MET A 1 273 ? -27.83900 4.97900 42.82300 1.000 42.51396 273 MET A C 1
ATOM 2067 O O . MET A 1 273 ? -27.07000 4.46500 42.00100 1.000 43.30469 273 MET A O 1
ATOM 2072 N N . PRO A 1 274 ? -29.16100 5.04100 42.58400 1.000 41.85818 274 PRO A N 1
ATOM 2073 C CA . PRO A 1 274 ? -29.67700 4.58100 41.28000 1.000 43.93643 274 PRO A CA 1
ATOM 2074 C C . PRO A 1 274 ? -29.00500 5.24100 40.09000 1.000 43.79552 274 PRO A C 1
ATOM 2075 O O . PRO A 1 274 ? -28.84500 4.60400 39.04000 1.000 41.01685 274 PRO A O 1
ATOM 2079 N N . TYR A 1 275 ? -28.60700 6.50400 40.22700 1.000 44.18624 275 TYR A N 1
ATOM 2080 C CA . TYR A 1 275 ? -27.90000 7.19200 39.15300 1.000 37.17617 275 TYR A CA 1
ATOM 2081 C C . TYR A 1 275 ? -26.59000 6.48400 38.82800 1.000 39.28325 275 TYR A C 1
ATOM 2082 O O . TYR A 1 275 ? -26.31400 6.16200 37.66600 1.000 42.11567 275 TYR A O 1
ATOM 2091 N N . TYR A 1 276 ? -25.77100 6.22400 39.85200 1.000 36.54127 276 TYR A N 1
ATOM 2092 C CA . TYR A 1 276 ? -24.48500 5.56600 39.64800 1.000 35.78142 276 TYR A CA 1
ATOM 2093 C C . TYR A 1 276 ? -24.63900 4.07600 39.37200 1.000 37.23492 276 TYR A C 1
ATOM 2094 O O . TYR A 1 276 ? -23.83100 3.50300 38.63500 1.000 35.02865 276 TYR A O 1
ATOM 2103 N N . TYR A 1 277 ? -25.63700 3.42500 39.97800 1.000 42.39313 277 TYR A N 1
ATOM 2104 C CA . TYR A 1 277 ? -25.86200 2.01000 39.70100 1.000 41.42097 277 TYR A CA 1
ATOM 2105 C C . TYR A 1 277 ? -26.18400 1.80400 38.22600 1.000 39.23044 277 TYR A C 1
ATOM 2106 O O . TYR A 1 277 ? -25.70700 0.85000 37.60000 1.000 41.10959 277 TYR A O 1
ATOM 2115 N N . LYS A 1 278 ? -26.99400 2.69800 37.65500 1.000 40.35501 278 LYS A N 1
ATOM 2116 C CA . LYS A 1 278 ? -27.26800 2.64700 36.22500 1.000 38.95221 278 LYS A CA 1
ATOM 2117 C C . LYS A 1 278 ? -25.98400 2.78300 35.42000 1.000 41.51799 278 LYS A C 1
ATOM 2118 O O . LYS A 1 278 ? -25.86700 2.20900 34.33000 1.000 43.65952 278 LYS A O 1
ATOM 2121 N N . LYS A 1 279 ? -25.00500 3.52600 35.94500 1.000 38.53604 279 LYS A N 1
ATOM 2122 C CA . LYS A 1 279 ? -23.72700 3.64300 35.25000 1.000 37.69062 279 LYS A CA 1
ATOM 2123 C C . LYS A 1 279 ? -22.90600 2.36300 35.31200 1.000 37.73932 279 LYS A C 1
ATOM 2124 O O . LYS A 1 279 ? -22.19200 2.04500 34.35400 1.000 37.83074 279 LYS A O 1
ATOM 2130 N N . THR A 1 280 ? -22.98500 1.61600 36.41600 1.000 37.10466 280 THR A N 1
ATOM 2131 C CA . THR A 1 280 ? -22.25600 0.35300 36.49400 1.000 38.17992 280 THR A CA 1
ATOM 2132 C C . THR A 1 280 ? -22.77400 -0.64900 35.46800 1.000 40.93755 280 THR A C 1
ATOM 2133 O O . THR A 1 280 ? -21.98500 -1.35400 34.82900 1.000 42.69600 280 THR A O 1
ATOM 2137 N N . LYS A 1 281 ? -24.09800 -0.71500 35.28600 1.000 42.45851 281 LYS A N 1
ATOM 2138 C CA . LYS A 1 281 ? -24.66700 -1.62100 34.29100 1.000 45.03344 281 LYS A CA 1
ATOM 2139 C C . LYS A 1 281 ? -24.16800 -1.29600 32.89000 1.000 41.49828 281 LYS A C 1
ATOM 2140 O O . LYS A 1 281 ? -23.92600 -2.20200 32.08500 1.000 46.61512 281 LYS A O 1
ATOM 2146 N N . GLU A 1 282 ? -24.01900 -0.01100 32.57500 1.000 39.34006 282 GLU A N 1
ATOM 2147 C CA . GLU A 1 282 ? -23.49700 0.36700 31.26800 1.000 40.76348 282 GLU A CA 1
ATOM 2148 C C . GLU A 1 282 ? -22.02100 0.00900 31.13200 1.000 42.83328 282 GLU A C 1
ATOM 2149 O O . GLU A 1 282 ? -21.56600 -0.32700 30.03300 1.000 44.51583 282 GLU A O 1
ATOM 2155 N N . TYR A 1 283 ? -21.26200 0.07200 32.22900 1.000 35.05838 283 TYR A N 1
ATOM 2156 C CA . TYR A 1 283 ? -19.87800 -0.38800 32.19800 1.000 36.92664 283 TYR A CA 1
ATOM 2157 C C . TYR A 1 283 ? -19.80900 -1.89700 31.97900 1.000 41.36983 283 TYR A C 1
ATOM 2158 O O . TYR A 1 283 ? -19.08200 -2.37500 31.09900 1.000 35.98612 283 TYR A O 1
ATOM 2167 N N . PHE A 1 284 ? -20.55300 -2.66500 32.78400 1.000 40.14723 284 PHE A N 1
ATOM 2168 C CA . PHE A 1 284 ? -20.50900 -4.11800 32.66300 1.000 39.96748 284 PHE A CA 1
ATOM 2169 C C . PHE A 1 284 ? -21.02800 -4.59100 31.31100 1.000 41.95329 284 PHE A C 1
ATOM 2170 O O . PHE A 1 284 ? -20.66800 -5.68400 30.86200 1.000 47.30260 284 PHE A O 1
ATOM 2178 N N . LYS A 1 285 ? -21.86800 -3.78900 30.65100 1.000 42.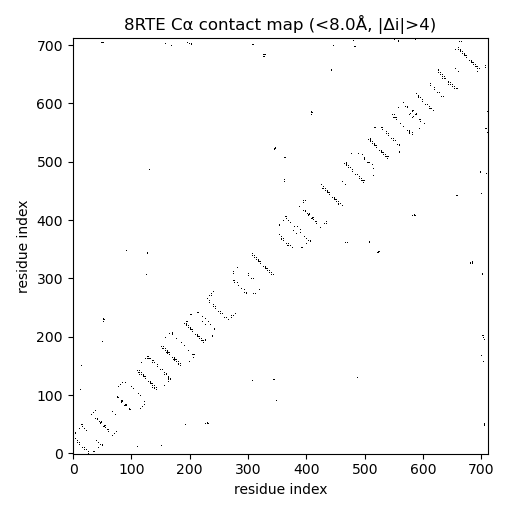89617 285 LYS A N 1
ATOM 2179 C CA . LYS A 1 285 ? -22.32300 -4.13000 29.30600 1.000 50.11768 285 LYS A CA 1
ATOM 2180 C C . LYS A 1 285 ? -21.16800 -4.17300 28.31700 1.000 44.45355 285 LYS A C 1
ATOM 2181 O O . LYS A 1 285 ? -21.19600 -4.95800 27.36200 1.000 51.20639 285 LYS A O 1
ATOM 2185 N N . ARG A 1 286 ? -20.14400 -3.35400 28.53500 1.000 42.81262 286 ARG A N 1
ATOM 2186 C CA . ARG A 1 286 ? -19.01900 -3.25200 27.61800 1.000 45.08013 286 ARG A CA 1
ATOM 2187 C C . ARG A 1 286 ? -17.77900 -3.97900 28.11100 1.000 47.18678 286 ARG A C 1
ATOM 2188 O O . ARG A 1 286 ? -16.95200 -4.38900 27.29000 1.000 49.77858 286 ARG A O 1
ATOM 2193 N N . LYS A 1 287 ? -17.60800 -4.12500 29.42400 1.000 44.63158 287 LYS A N 1
ATOM 2194 C CA . LYS A 1 287 ? -16.41500 -4.75400 29.97200 1.000 42.41520 287 LYS A CA 1
ATOM 2195 C C . LYS A 1 287 ? -16.78700 -5.73800 31.07100 1.000 42.65899 287 LYS A C 1
ATOM 2196 O O . LYS A 1 287 ? -17.73000 -5.50300 31.83600 1.000 42.15399 287 LYS A O 1
ATOM 2202 N N . GLU A 1 288 ? -16.05600 -6.84800 31.13400 1.000 42.15632 288 GLU A N 1
ATOM 2203 C CA . GLU A 1 288 ? -16.25400 -7.82700 32.19000 1.000 39.96105 288 GLU A CA 1
ATOM 2204 C C . GLU A 1 288 ? -15.33300 -7.49800 33.35300 1.000 38.81722 288 GLU A C 1
ATOM 2205 O O . GLU A 1 288 ? -14.15000 -7.20200 33.16300 1.000 38.27633 288 GLU A O 1
ATOM 2211 N N . ASN A 1 289 ? -15.88500 -7.53900 34.56100 1.000 37.61225 289 ASN A N 1
ATOM 2212 C CA . ASN A 1 289 ? -15.09000 -7.25400 35.75200 1.000 37.76303 289 ASN A CA 1
ATOM 2213 C C . ASN A 1 289 ? -15.82500 -7.92800 36.91500 1.000 32.27018 289 ASN A C 1
ATOM 2214 O O . ASN A 1 289 ? -16.63800 -7.30100 37.59500 1.000 34.69337 289 ASN A O 1
ATOM 2219 N N . LYS A 1 290 ? -15.54400 -9.21700 37.10300 1.000 31.61048 290 LYS A N 1
ATOM 2220 C CA . LYS A 1 290 ? -16.28800 -9.99200 38.08700 1.000 33.23439 290 LYS A CA 1
ATOM 2221 C C . LYS A 1 290 ? -15.91600 -9.58400 39.50300 1.000 28.15014 290 LYS A C 1
ATOM 2222 O O . LYS A 1 290 ? -16.73700 -9.70800 40.41900 1.000 29.16394 290 LYS A O 1
ATOM 2226 N N . VAL A 1 291 ? -14.69500 -9.08700 39.69800 1.000 28.12966 291 VAL A N 1
ATOM 2227 C CA . VAL A 1 291 ? -14.27700 -8.64900 41.02300 1.000 27.43586 291 VAL A CA 1
ATOM 2228 C C . VAL A 1 291 ? -15.14700 -7.49200 41.49000 1.000 31.47923 291 VAL A C 1
ATOM 2229 O O . VAL A 1 291 ? -15.71200 -7.51500 42.59000 1.000 26.87240 291 VAL A O 1
ATOM 2233 N N . TYR A 1 292 ? -15.28500 -6.46900 40.64800 1.000 29.63604 292 TYR A N 1
ATOM 2234 C CA . TYR A 1 292 ? -16.09000 -5.31700 41.01800 1.000 27.58574 292 TYR A CA 1
ATOM 2235 C C . TYR A 1 292 ? -17.57700 -5.56800 40.83100 1.000 27.23068 292 TYR A C 1
ATOM 2236 O O . TYR A 1 292 ? -18.38800 -4.85200 41.42700 1.000 26.48953 292 TYR A O 1
ATOM 2245 N N . GLU A 1 293 ? -17.95100 -6.55200 40.01100 1.000 28.44183 293 GLU A N 1
ATOM 2246 C CA . GLU A 1 293 ? -19.33400 -7.01600 40.01100 1.000 31.53912 293 GLU A CA 1
ATOM 2247 C C . GLU A 1 293 ? -19.73000 -7.52200 41.39400 1.000 31.00895 293 GLU A C 1
ATOM 2248 O O . GLU A 1 293 ? -20.77200 -7.13700 41.93900 1.000 31.02070 293 GLU A O 1
ATOM 2254 N N . ALA A 1 294 ? -18.90300 -8.39500 41.97300 1.000 27.46144 294 ALA A N 1
ATOM 2255 C CA . ALA A 1 294 ? -19.15300 -8.88900 43.32300 1.000 26.93835 294 ALA A CA 1
ATOM 2256 C C . ALA A 1 294 ? -19.17600 -7.75500 44.33700 1.000 28.69566 294 ALA A C 1
ATOM 2257 O O . ALA A 1 294 ? -20.03000 -7.72800 45.23100 1.000 27.35215 294 ALA A O 1
ATOM 2259 N N . LYS A 1 295 ? -18.23500 -6.81600 44.22000 1.000 27.58022 295 LYS A N 1
ATOM 2260 C CA . LYS A 1 295 ? -18.14000 -5.73800 45.19600 1.000 25.17299 295 LYS A CA 1
ATOM 2261 C C . LYS A 1 295 ? -19.35800 -4.82400 45.13600 1.000 26.39089 295 LYS A C 1
ATOM 2262 O O . LYS A 1 295 ? -19.90100 -4.43400 46.17600 1.000 28.65751 295 LYS A O 1
ATOM 2268 N N . ILE A 1 296 ? -19.80700 -4.47800 43.93200 1.000 25.44146 296 ILE A N 1
ATOM 2269 C CA . ILE A 1 296 ? -21.00800 -3.66100 43.79300 1.000 28.73047 296 ILE A CA 1
ATOM 2270 C C . ILE A 1 296 ? -22.23800 -4.44600 44.23800 1.000 29.55532 296 ILE A C 1
ATOM 2271 O O . ILE A 1 296 ? -23.15400 -3.89100 44.85700 1.000 32.88502 296 ILE A O 1
ATOM 2276 N N . ASN A 1 297 ? -22.28100 -5.74800 43.92700 1.000 26.78412 297 ASN A N 1
ATOM 2277 C CA . ASN A 1 297 ? -23.38500 -6.59600 44.37500 1.000 30.12479 297 ASN A CA 1
ATOM 2278 C C . ASN A 1 297 ? -23.50700 -6.59400 45.89200 1.000 27.65803 297 ASN A C 1
ATOM 2279 O O . ASN A 1 297 ? -24.61900 -6.60700 46.43100 1.000 29.58011 297 ASN A O 1
ATOM 2284 N N . ILE A 1 298 ? -22.37500 -6.58600 46.59800 1.000 24.55452 298 ILE A N 1
ATOM 2285 C CA . ILE A 1 298 ? -22.41900 -6.54600 48.05700 1.000 29.95671 298 ILE A CA 1
ATOM 2286 C C . ILE A 1 298 ? -23.05100 -5.24600 48.53100 1.000 30.25948 298 ILE A C 1
ATOM 2287 O O . ILE A 1 298 ? -23.87300 -5.23800 49.45500 1.000 31.10857 298 ILE A O 1
ATOM 2292 N N . ILE A 1 299 ? -22.66600 -4.12500 47.91800 1.000 29.61987 299 ILE A N 1
ATOM 2293 C CA . ILE A 1 299 ? -23.24800 -2.83900 48.28700 1.000 29.72628 299 ILE A CA 1
ATOM 2294 C C . ILE A 1 299 ? -24.75400 -2.87800 48.06700 1.000 32.33052 299 ILE A C 1
ATOM 2295 O O . ILE A 1 299 ? -25.54300 -2.47700 48.93200 1.000 33.42515 299 ILE A O 1
ATOM 2300 N N . TYR A 1 300 ? -25.16400 -3.36200 46.89500 1.000 38.11408 300 TYR A N 1
ATOM 2301 C CA . TYR A 1 300 ? -26.57700 -3.50500 46.57200 1.000 38.93726 300 TYR A CA 1
ATOM 2302 C C . TYR A 1 300 ? -27.26900 -4.47800 47.52100 1.000 37.11966 300 TYR A C 1
ATOM 2303 O O . TYR A 1 300 ? -28.40500 -4.23700 47.94900 1.000 37.31290 300 TYR A O 1
ATOM 2312 N N . GLY A 1 301 ? -26.59900 -5.58200 47.86500 1.000 35.56192 301 GLY A N 1
ATOM 2313 C CA . GLY A 1 301 ? -27.17200 -6.52300 48.81400 1.000 32.88725 301 GLY A CA 1
ATOM 2314 C C . GLY A 1 301 ? -27.41700 -5.92300 50.18200 1.000 37.56480 301 GLY A C 1
ATOM 2315 O O . GLY A 1 301 ? -28.31100 -6.36600 50.91000 1.000 36.91495 301 GLY A O 1
ATOM 2316 N N . LEU A 1 302 ? -26.62900 -4.91200 50.55700 1.000 37.91501 302 LEU A N 1
ATOM 2317 C CA . LEU A 1 302 ? -26.87200 -4.21100 51.81000 1.000 38.23757 302 LEU A CA 1
ATOM 2318 C C . LEU A 1 302 ? -28.13900 -3.36700 51.75900 1.000 38.35271 302 LEU A C 1
ATOM 2319 O O . LEU A 1 302 ? -28.70000 -3.04100 52.81200 1.000 41.95089 302 LEU A O 1
ATOM 2324 N N . LEU A 1 303 ? -28.60400 -3.00800 50.56100 1.000 38.32718 303 LEU A N 1
ATOM 2325 C CA . LEU A 1 303 ? -29.86100 -2.28900 50.41400 1.000 35.13303 303 LEU A CA 1
ATOM 2326 C C . LEU A 1 303 ? -31.06500 -3.21300 50.35100 1.000 37.43653 303 LEU A C 1
ATOM 2327 O O . LEU A 1 303 ? -32.19700 -2.73300 50.47000 1.000 35.98043 303 LEU A O 1
ATOM 2332 N N . GLN A 1 304 ? -30.85300 -4.51000 50.13800 1.000 36.94178 304 GLN A N 1
ATOM 2333 C CA . GLN A 1 304 ? -31.96700 -5.44300 50.09200 1.000 35.92562 304 GLN A CA 1
ATOM 2334 C C . GLN A 1 304 ? -32.66300 -5.47500 51.44600 1.000 37.12379 304 GLN A C 1
ATOM 2335 O O . GLN A 1 304 ? -32.01800 -5.45000 52.49700 1.000 41.02431 304 GLN A O 1
ATOM 2341 N N . GLN A 1 305 ? -33.99200 -5.55000 51.41200 1.000 42.10121 305 GLN A N 1
ATOM 2342 C CA . GLN A 1 305 ? -34.79200 -5.52300 52.62800 1.000 45.16507 305 GLN A CA 1
ATOM 2343 C C . GLN A 1 305 ? -35.00700 -6.90700 53.21700 1.000 43.29383 305 GLN A C 1
ATOM 2344 O O . GLN 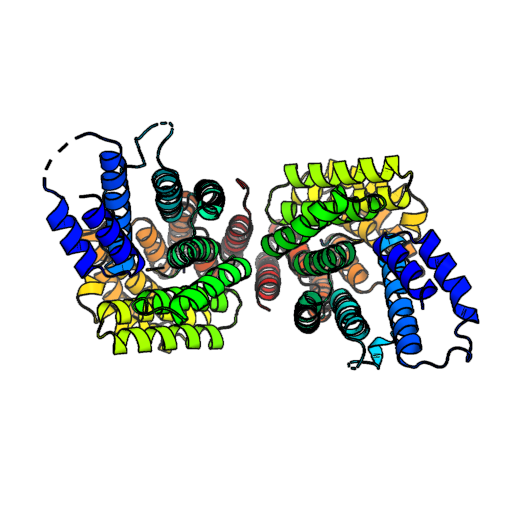A 1 305 ? -35.09900 -7.04000 54.44400 1.000 40.22989 305 GLN A O 1
ATOM 2350 N N . ASP A 1 306 ? -35.07500 -7.93900 52.38300 1.000 40.01721 306 ASP A N 1
ATOM 2351 C CA . ASP A 1 306 ? -35.15400 -9.30000 52.89400 1.000 41.40611 306 ASP A CA 1
ATOM 2352 C C . ASP A 1 306 ? -33.81200 -9.68100 53.50900 1.000 39.49463 306 ASP A C 1
ATOM 2353 O O . ASP A 1 306 ? -32.80100 -9.77300 52.80600 1.000 38.16433 306 ASP A O 1
ATOM 2358 N N . GLN A 1 307 ? -33.81100 -9.88100 54.83000 1.000 45.20373 307 GLN A N 1
ATOM 2359 C CA . GLN A 1 307 ? -32.62800 -10.33000 55.56200 1.000 36.30428 307 GLN A CA 1
ATOM 2360 C C . GLN A 1 307 ? -31.95000 -11.51000 54.87900 1.000 36.99221 307 GLN A C 1
ATOM 2361 O O . GLN A 1 307 ? -30.74600 -11.47600 54.60200 1.000 31.85596 307 GLN A O 1
ATOM 2367 N N . ARG A 1 308 ? -32.70800 -12.57800 54.62400 1.000 41.98094 308 ARG A N 1
ATOM 2368 C CA . ARG A 1 308 ? -32.12500 -13.79400 54.06900 1.000 40.96049 308 ARG A CA 1
ATOM 2369 C C . ARG A 1 308 ? -31.45800 -13.53100 52.72100 1.000 43.42247 308 ARG A C 1
ATOM 2370 O O . ARG A 1 308 ? -30.30200 -13.90700 52.51000 1.000 38.62203 308 ARG A O 1
ATOM 2378 N N . LYS A 1 309 ? -32.15300 -12.84100 51.81100 1.000 41.95943 309 LYS A N 1
ATOM 2379 C CA . LYS A 1 309 ? -31.55000 -12.49900 50.52300 1.000 40.87933 309 LYS A CA 1
ATOM 2380 C C . LYS A 1 309 ? -30.33100 -11.60000 50.69100 1.000 38.32810 309 LYS A C 1
ATOM 2381 O O . LYS A 1 309 ? -29.30300 -11.80900 50.03600 1.000 34.76491 309 LYS A O 1
ATOM 2384 N N . SER A 1 310 ? -30.43500 -10.58600 51.55000 1.000 33.81754 310 SER A N 1
ATOM 2385 C CA . SER A 1 310 ? -29.32400 -9.66900 51.77800 1.000 35.42934 310 SER A CA 1
ATOM 2386 C C . SER A 1 310 ? -28.04900 -10.41300 52.16500 1.000 34.79720 310 SER A C 1
ATOM 2387 O O . SER A 1 310 ? -26.98000 -10.17000 51.59300 1.000 29.57847 310 SER A O 1
ATOM 2390 N N . ILE A 1 311 ? -28.14200 -11.32400 53.13900 1.000 30.63389 311 ILE A N 1
ATOM 2391 C CA . ILE A 1 311 ? -26.94800 -12.01100 53.62600 1.000 30.65176 311 ILE A CA 1
ATOM 2392 C C . ILE A 1 311 ? -26.38600 -12.95500 52.56700 1.000 32.43906 311 ILE A C 1
ATOM 2393 O O . ILE A 1 311 ? -25.16400 -13.06900 52.40900 1.000 32.83269 311 ILE A O 1
ATOM 2398 N N . GLU A 1 312 ? -27.25500 -13.63400 51.81200 1.000 30.85336 312 GLU A N 1
ATOM 2399 C CA . GLU A 1 312 ? -26.75300 -14.54300 50.78300 1.000 31.63517 312 GLU A CA 1
ATOM 2400 C C . GLU A 1 312 ? -26.01700 -13.78300 49.68900 1.000 31.15161 312 GLU A C 1
ATOM 2401 O O . GLU A 1 312 ? -25.03300 -14.29200 49.14200 1.000 31.20432 312 GLU A O 1
ATOM 2407 N N . THR A 1 313 ? -26.47600 -12.57000 49.36200 1.000 31.33946 313 THR A N 1
ATOM 2408 C CA . THR A 1 313 ? -25.75900 -11.73700 48.40300 1.000 31.10764 313 THR A CA 1
ATOM 2409 C C . THR A 1 313 ? -24.38200 -11.35400 48.93300 1.000 30.12532 313 THR A C 1
ATOM 2410 O O . THR A 1 313 ? -23.39100 -11.39500 48.19500 1.000 27.48514 313 THR A O 1
ATOM 2414 N N . CYS A 1 314 ? -24.30300 -10.97900 50.21200 1.000 27.58406 314 CYS A N 1
ATOM 2415 C CA . CYS A 1 314 ? -23.01300 -10.64400 50.81000 1.000 26.28043 314 CYS A CA 1
ATOM 2416 C C . CYS A 1 314 ? -22.10200 -11.86000 50.87800 1.000 25.61129 314 CYS A C 1
ATOM 2417 O O . CYS A 1 314 ? -20.88900 -11.75000 50.67200 1.000 27.04815 314 CYS A O 1
ATOM 2420 N N . ARG A 1 315 ? -22.67100 -13.02900 51.18100 1.000 29.99279 315 ARG A N 1
ATOM 2421 C CA . ARG A 1 315 ? -21.87800 -14.25400 51.23200 1.000 28.06348 315 ARG A CA 1
ATOM 2422 C C . ARG A 1 315 ? -21.34200 -14.62700 49.85700 1.000 25.46792 315 ARG A C 1
ATOM 2423 O O . ARG A 1 315 ? -20.18900 -15.05300 49.72800 1.000 24.51900 315 ARG A O 1
ATOM 2431 N N . GLY A 1 316 ? -22.16500 -14.47800 48.82100 1.000 26.36911 316 GLY A N 1
ATOM 2432 C CA . GLY A 1 316 ? -21.70900 -14.79400 47.47900 1.000 25.56045 316 GLY A CA 1
ATOM 2433 C C . GLY A 1 316 ? -20.59300 -13.88200 47.01200 1.000 25.42533 316 GLY A C 1
ATOM 2434 O O . GLY A 1 316 ? -19.61100 -14.33900 46.42500 1.000 29.44835 316 GLY A O 1
ATOM 2435 N N . GLY A 1 317 ? -20.73100 -12.57900 47.26200 1.000 24.62459 317 GLY A N 1
ATOM 2436 C CA . GLY A 1 317 ? -19.69300 -11.64700 46.85600 1.000 23.48943 317 GLY A CA 1
ATOM 2437 C C . GLY A 1 317 ? -18.40900 -11.81500 47.64400 1.000 26.82445 317 GLY A C 1
ATOM 2438 O O . GLY A 1 317 ? -17.31800 -11.80300 47.07000 1.000 24.61455 317 GLY A O 1
ATOM 2439 N N . ILE A 1 318 ? -18.51900 -11.96700 48.96900 1.000 25.08996 318 ILE A N 1
ATOM 2440 C CA . ILE A 1 318 ? -17.33500 -12.14200 49.81100 1.000 20.70755 318 ILE A CA 1
ATOM 2441 C C . ILE A 1 318 ? -16.61200 -13.43600 49.46300 1.000 23.60312 318 ILE A C 1
ATOM 2442 O O . ILE A 1 318 ? -15.38300 -13.46600 49.33000 1.000 22.48129 318 ILE A O 1
ATOM 2447 N N . SER A 1 319 ? -17.36400 -14.52600 49.30800 1.000 26.93159 319 SER A N 1
ATOM 2448 C CA . SER A 1 319 ? -16.73600 -15.80500 48.99900 1.000 28.00860 319 SER A CA 1
ATOM 2449 C C . SER A 1 319 ? -16.06400 -15.76900 47.63300 1.000 27.33300 319 SER A C 1
ATOM 2450 O O . SER A 1 319 ? -15.00900 -16.38600 47.44000 1.000 26.03703 319 SER A O 1
ATOM 2453 N N . TYR A 1 320 ? -16.66500 -15.06900 46.66400 1.000 23.11607 320 TYR A N 1
ATOM 2454 C CA . TYR A 1 320 ? -16.00200 -14.94200 45.36900 1.000 29.23153 320 TYR A CA 1
ATOM 2455 C C . TYR A 1 320 ? -14.71200 -14.14000 45.47400 1.000 29.06107 320 TYR A C 1
ATOM 2456 O O . TYR A 1 320 ? -13.75500 -14.40900 44.73900 1.000 29.83458 320 TYR A O 1
ATOM 2465 N N . LEU A 1 321 ? -14.66800 -13.14800 46.36800 1.000 26.35132 321 LEU A N 1
ATOM 2466 C CA . LEU A 1 321 ? -13.45500 -12.35200 46.51900 1.000 25.97729 321 LEU A CA 1
ATOM 2467 C C . LEU A 1 321 ? -12.33800 -13.16900 47.15400 1.000 25.99495 321 LEU A C 1
ATOM 2468 O O . LEU A 1 321 ? -11.16400 -12.97100 46.82200 1.000 25.16601 321 LEU A O 1
ATOM 2473 N N . TYR A 1 322 ? -12.68500 -14.09800 48.04900 1.000 26.53022 322 TYR A N 1
ATOM 2474 C CA . TYR A 1 322 ? -11.70500 -15.05900 48.54100 1.000 25.30275 322 TYR A CA 1
ATOM 2475 C C . TYR A 1 322 ? -11.13700 -15.88700 47.39800 1.000 27.66213 322 TYR A C 1
ATOM 2476 O O . TYR A 1 322 ? -9.93100 -16.15600 47.34900 1.000 29.82148 322 TYR A O 1
ATOM 2485 N N . GLU A 1 323 ? -11.99800 -16.27400 46.45500 1.000 26.98959 323 GLU A N 1
ATOM 2486 C CA . GLU A 1 323 ? -11.60900 -17.17500 45.37700 1.000 31.75124 323 GLU A CA 1
ATOM 2487 C C . GLU A 1 323 ? -10.55900 -16.55000 44.46900 1.000 30.66978 323 GLU A C 1
ATOM 2488 O O . GLU A 1 323 ? -9.65500 -17.24300 43.98800 1.000 34.07594 323 GLU A O 1
ATOM 2494 N N . VAL A 1 324 ? -10.66300 -15.25000 44.21200 1.000 27.28417 324 VAL A N 1
ATOM 2495 C CA . VAL A 1 324 ? -9.71400 -14.56600 43.33700 1.000 29.91284 324 VAL A CA 1
ATOM 2496 C C . VAL A 1 324 ? -8.60500 -13.91200 44.15400 1.000 30.52075 324 VAL A C 1
ATOM 2497 O O . VAL A 1 324 ? -7.80800 -13.13100 43.62300 1.000 32.45751 324 VAL A O 1
ATOM 2501 N N . ASN A 1 325 ? -8.56600 -14.20000 45.45700 1.000 33.43781 325 ASN A N 1
ATOM 2502 C CA . ASN A 1 325 ? -7.48000 -13.77400 46.33900 1.000 30.58723 325 ASN A CA 1
ATOM 2503 C C . ASN A 1 325 ? -7.42200 -12.25800 46.51800 1.000 30.02044 325 ASN A C 1
ATOM 2504 O O . ASN A 1 325 ? -6.34900 -11.69700 46.75100 1.000 32.28296 325 ASN A O 1
ATOM 2509 N N . ASP A 1 326 ? -8.55600 -11.57000 46.40100 1.000 31.01744 326 ASP A N 1
ATOM 2510 C CA . ASP A 1 326 ? -8.61500 -10.13500 46.69400 1.000 30.88373 326 ASP A CA 1
ATOM 2511 C C . ASP A 1 326 ? -8.99400 -9.93100 48.16400 1.000 27.39093 326 ASP A C 1
ATOM 2512 O O . ASP A 1 326 ? -10.10500 -9.52400 48.50900 1.000 26.62982 326 ASP A O 1
ATOM 2517 N N . LEU A 1 327 ? -8.02600 -10.22500 49.03800 1.000 24.87273 327 LEU A N 1
ATOM 2518 C CA . LEU A 1 327 ? -8.29100 -10.21000 50.47300 1.000 28.10411 327 LEU A CA 1
ATOM 2519 C C . LEU A 1 327 ? -8.49000 -8.80000 51.01300 1.000 28.02343 327 LEU A C 1
ATOM 2520 O O . LEU A 1 327 ? -9.15900 -8.62600 52.04000 1.000 27.33019 327 LEU A O 1
ATOM 2525 N N . ASP A 1 328 ? -7.90100 -7.79000 50.36800 1.000 27.13465 328 ASP A N 1
ATOM 2526 C CA . ASP A 1 328 ? -8.13100 -6.41700 50.80500 1.000 27.37620 328 ASP A CA 1
ATOM 2527 C C . ASP A 1 328 ? -9.59600 -6.03100 50.63700 1.000 27.34915 328 ASP A C 1
ATOM 2528 O O . ASP A 1 328 ? -10.15500 -5.30600 51.46900 1.000 24.11645 328 ASP A O 1
ATOM 2533 N N . SER A 1 329 ? -10.23900 -6.50900 49.56800 1.000 25.47420 329 SER A N 1
ATOM 2534 C CA . SER A 1 329 ? -11.66500 -6.25100 49.39800 1.000 25.56404 329 SER A CA 1
ATOM 2535 C C . SER A 1 329 ? -12.48800 -7.03700 50.41400 1.000 26.89239 329 SER A C 1
ATOM 2536 O O . SER A 1 329 ? -13.48700 -6.52500 50.93500 1.000 25.50102 329 SER A O 1
ATOM 2539 N N . VAL A 1 330 ? -12.09300 -8.28200 50.70500 1.000 20.65271 330 VAL A N 1
ATOM 2540 C CA . VAL A 1 330 ? -12.77900 -9.05100 51.74000 1.000 25.30110 330 VAL A CA 1
ATOM 2541 C C . VAL A 1 330 ? -12.72400 -8.30800 53.07000 1.000 25.97891 330 VAL A C 1
ATOM 2542 O O . VAL A 1 330 ? -13.74500 -8.11800 53.73700 1.000 23.91519 330 VAL A O 1
ATOM 2546 N N . PHE A 1 331 ? -11.52400 -7.88000 53.47100 1.000 23.96025 331 PHE A N 1
ATOM 2547 C CA . PHE A 1 331 ? -11.36000 -7.11500 54.70600 1.000 26.07673 331 PHE A CA 1
ATOM 2548 C C . PHE A 1 331 ? -12.22800 -5.86400 54.70500 1.000 25.35940 331 PHE A C 1
ATOM 2549 O O . PHE A 1 331 ? -12.94800 -5.59300 55.67400 1.000 26.65360 331 PHE A O 1
ATOM 2557 N N . ASP A 1 332 ? -12.15900 -5.08100 53.62600 1.000 27.06377 332 ASP A N 1
ATOM 2558 C CA . ASP A 1 332 ? -12.88200 -3.81300 53.55200 1.000 24.22460 332 ASP A CA 1
ATOM 2559 C C . ASP A 1 332 ? -14.39100 -4.02700 53.63100 1.000 27.40036 332 ASP A C 1
ATOM 2560 O O . ASP A 1 332 ? -15.07700 -3.43500 54.47200 1.000 24.90785 332 ASP A O 1
ATOM 2565 N N . LEU A 1 333 ? -14.92900 -4.86200 52.74000 1.000 26.66330 333 LEU A N 1
ATOM 2566 C CA . LEU A 1 333 ? -16.37700 -5.01600 52.65400 1.000 23.26564 333 LEU A CA 1
ATOM 2567 C C . LEU A 1 333 ? -16.94100 -5.81800 53.82100 1.000 23.46268 333 LEU A C 1
ATOM 2568 O O . LEU A 1 333 ? -18.09000 -5.59800 54.21400 1.000 25.31746 333 LEU A O 1
ATOM 2573 N N . SER A 1 334 ? -16.16800 -6.74500 54.39000 1.000 24.54575 334 SER A N 1
ATOM 2574 C CA . SER A 1 334 ? -16.66100 -7.47200 55.56000 1.000 27.08219 334 SER A CA 1
ATOM 2575 C C . SER A 1 334 ? -16.88100 -6.53200 56.73700 1.000 22.93983 334 SER A C 1
ATOM 2576 O O . SER A 1 334 ? -17.85100 -6.68600 57.49000 1.000 23.15716 334 SER A O 1
ATOM 2579 N N . LEU A 1 335 ? -16.00000 -5.54200 56.90200 1.000 23.27184 335 LEU A N 1
ATOM 2580 C CA . LEU A 1 335 ? -16.21900 -4.51900 57.92000 1.000 22.44038 335 LEU A CA 1
ATOM 2581 C C . LEU A 1 335 ? -17.48700 -3.73000 57.63000 1.000 23.88471 335 LEU A C 1
ATOM 2582 O O . LEU A 1 335 ? -18.23600 -3.38100 58.55100 1.000 24.05733 335 LEU A O 1
ATOM 2587 N N . VAL A 1 336 ? -17.75000 -3.44200 56.35200 1.000 25.03730 336 VAL A N 1
ATOM 2588 C CA . VAL A 1 336 ? -18.95700 -2.70700 55.99300 1.000 21.35819 336 VAL A CA 1
ATOM 2589 C C . VAL A 1 336 ? -20.19200 -3.56100 56.24000 1.000 23.21813 336 VAL A C 1
ATOM 2590 O O . VAL A 1 336 ? -21.19100 -3.08500 56.79200 1.000 26.24047 336 VAL A O 1
ATOM 2594 N N . ILE A 1 337 ? -20.15000 -4.83300 55.83800 1.000 23.51552 337 ILE A N 1
ATOM 2595 C CA . ILE A 1 337 ? -21.27100 -5.72900 56.10700 1.000 25.54200 337 ILE A CA 1
ATOM 2596 C C . ILE A 1 337 ? -21.47000 -5.91000 57.60700 1.000 24.34032 337 ILE A C 1
ATOM 2597 O O . ILE A 1 337 ? -22.60200 -5.88600 58.10600 1.000 24.89542 337 ILE A O 1
ATOM 2602 N N . SER A 1 338 ? -20.37700 -6.10600 58.34700 1.000 23.88400 338 SER A N 1
ATOM 2603 C CA . SER A 1 338 ? -20.49200 -6.32100 59.78700 1.000 25.04087 338 SER A CA 1
ATOM 2604 C C . SER A 1 338 ? -21.13400 -5.11700 60.46600 1.000 23.30952 338 SER A C 1
ATOM 2605 O O . SER A 1 338 ? -22.04200 -5.26800 61.29000 1.000 27.09262 338 SER A O 1
ATOM 2608 N N . GLU A 1 339 ? -20.66900 -3.90800 60.13600 1.000 25.01821 339 GLU A N 1
ATOM 2609 C CA . GLU A 1 339 ? -21.29200 -2.70100 60.67600 1.000 25.62354 339 GLU A CA 1
ATOM 2610 C C . GLU A 1 339 ? -22.76200 -2.61200 60.29200 1.000 27.91160 339 GLU A C 1
ATOM 2611 O O . GLU A 1 339 ? -23.59600 -2.19500 61.10400 1.000 27.36609 339 GLU A O 1
ATOM 2617 N N . HIS A 1 340 ? -23.09100 -2.96500 59.04600 1.000 29.26021 340 HIS A N 1
ATOM 2618 C CA . HIS A 1 340 ? -24.47900 -2.92400 58.60000 1.000 23.41391 340 HIS A CA 1
ATOM 2619 C C . HIS A 1 340 ? -25.35300 -3.83400 59.45800 1.000 31.47453 340 HIS A C 1
ATOM 2620 O O . HIS A 1 340 ? -26.40300 -3.41500 59.96300 1.000 33.32976 340 HIS A O 1
ATOM 2627 N N . CYS A 1 341 ? -24.93100 -5.08900 59.63300 1.000 25.59809 341 CYS A N 1
ATOM 2628 C CA . CYS A 1 341 ? -25.67600 -6.01700 60.47700 1.000 30.37577 341 CYS A CA 1
ATOM 2629 C C . CYS A 1 341 ? -25.74500 -5.51800 61.91600 1.000 30.16104 341 CYS A C 1
ATOM 2630 O O . CYS A 1 341 ? -26.79100 -5.63000 62.56900 1.000 28.76528 341 CYS A O 1
ATOM 2633 N N . GLU A 1 342 ? -24.63600 -4.98100 62.43300 1.000 28.87897 342 GLU A N 1
ATOM 2634 C CA . GLU A 1 342 ? -24.62900 -4.45500 63.79600 1.000 30.35111 342 GLU A CA 1
ATOM 2635 C C . GLU A 1 342 ? -25.70900 -3.39500 63.98500 1.000 30.31850 342 GLU A C 1
ATOM 2636 O O . GLU A 1 342 ? -26.43600 -3.40600 64.98400 1.000 34.96428 342 GLU A O 1
ATOM 2642 N N . LYS A 1 343 ? -25.83800 -2.46800 63.03100 1.000 31.38843 343 LYS A N 1
ATOM 2643 C CA . LYS A 1 343 ? -26.84500 -1.42400 63.19100 1.000 33.43677 343 LYS A CA 1
ATOM 2644 C C . LYS A 1 343 ? -28.25600 -1.98500 63.14400 1.000 33.97923 343 LYS A C 1
ATOM 2645 O O . LYS A 1 343 ? -29.18000 -1.36700 63.68200 1.000 35.29449 343 LYS A O 1
ATOM 2651 N N . HIS A 1 344 ? -28.44200 -3.13800 62.51200 1.000 35.11699 344 HIS A N 1
ATOM 2652 C CA . HIS A 1 344 ? -29.75200 -3.75500 62.39800 1.000 36.67528 344 HIS A CA 1
ATOM 2653 C C . HIS A 1 344 ? -29.98100 -4.82700 63.44400 1.000 34.05720 344 HIS A C 1
ATOM 2654 O O . HIS A 1 344 ? -30.96400 -5.56500 63.34600 1.000 37.05756 344 HIS A O 1
ATOM 2661 N N . GLY A 1 345 ? -29.10300 -4.92600 64.44200 1.000 37.13663 345 GLY A N 1
ATOM 2662 C CA . GLY A 1 345 ? -29.27300 -5.88900 65.51600 1.000 36.58176 345 GLY A CA 1
ATOM 2663 C C . GLY A 1 345 ? -29.04000 -7.33400 65.14500 1.000 35.57836 345 GLY A C 1
ATOM 2664 O O . GLY A 1 345 ? -29.33400 -8.21800 65.95500 1.000 36.04353 345 GLY A O 1
ATOM 2665 N N . LEU A 1 346 ? -28.51400 -7.60700 63.94900 1.000 32.39352 346 LEU A N 1
ATOM 2666 C CA . LEU A 1 346 ? -28.25100 -8.97900 63.51200 1.000 33.55304 346 LEU A CA 1
ATOM 2667 C C . LEU A 1 346 ? -26.82400 -9.33000 63.92500 1.000 28.12482 346 LEU A C 1
ATOM 2668 O O . LEU A 1 346 ? -25.89000 -9.37300 63.11900 1.000 29.23702 346 LEU A O 1
ATOM 2673 N N . TYR A 1 347 ? -26.66500 -9.58800 65.22400 1.000 31.92900 347 TYR A N 1
ATOM 2674 C CA . TYR A 1 347 ? -25.33000 -9.74500 65.79000 1.000 30.08869 347 TYR A CA 1
ATOM 2675 C C . TYR A 1 347 ? -24.66600 -11.04100 65.34600 1.000 28.74505 347 TYR A C 1
ATOM 2676 O O . TYR A 1 347 ? -23.43700 -11.08300 65.21500 1.000 31.24545 347 TYR A O 1
ATOM 2685 N N . LYS A 1 348 ? -25.44200 -12.10600 65.12600 1.000 28.69664 348 LYS A N 1
ATOM 2686 C CA . LYS A 1 348 ? -24.84700 -13.34200 64.63200 1.000 30.51482 348 LYS A CA 1
ATOM 2687 C C . LYS A 1 348 ? -24.18600 -13.12500 63.27600 1.000 28.48947 348 LYS A C 1
ATOM 2688 O O . LYS A 1 348 ? -23.07500 -13.60400 63.03200 1.000 29.10440 348 LYS A O 1
ATOM 2694 N N . GLU A 1 349 ? -24.85300 -12.39800 62.38200 1.000 28.10925 349 GLU A N 1
ATOM 2695 C CA . GLU A 1 349 ? -24.29100 -12.12900 61.06300 1.000 30.39195 349 GLU A CA 1
ATOM 2696 C C . GLU A 1 349 ? -23.20000 -11.06700 61.11600 1.000 31.74612 349 GLU A C 1
ATOM 2697 O O . GLU A 1 349 ? -22.24000 -11.12300 60.33700 1.000 27.05123 349 GLU A O 1
ATOM 2703 N N . ALA A 1 350 ? -23.34400 -10.07600 62.00400 1.000 25.23019 350 ALA A N 1
ATOM 2704 C CA . ALA A 1 350 ? -22.27400 -9.09700 62.18400 1.000 26.48382 350 ALA A CA 1
ATOM 2705 C C . ALA A 1 350 ? -20.98100 -9.78400 62.59100 1.000 25.88093 350 ALA A C 1
ATOM 2706 O O . ALA A 1 350 ? -19.89600 -9.42200 62.11800 1.000 25.21040 350 ALA A O 1
ATOM 2708 N N . LEU A 1 351 ? -21.08300 -10.76100 63.49200 1.000 26.89547 351 LEU A N 1
ATOM 2709 C CA . LEU A 1 351 ? -19.92200 -11.54500 63.88600 1.000 26.28575 351 LEU A CA 1
ATOM 2710 C C . LEU A 1 351 ? -19.41000 -12.39200 62.72700 1.000 24.31715 351 LEU A C 1
ATOM 2711 O O . LEU A 1 351 ? -18.19400 -12.51900 62.53700 1.000 24.32667 351 LEU A O 1
ATOM 2716 N N . GLU A 1 352 ? -20.32300 -12.95800 61.92800 1.000 25.23201 352 GLU A N 1
ATOM 2717 C CA . GLU A 1 352 ? -19.91200 -13.80900 60.81400 1.000 24.82710 352 GLU A CA 1
ATOM 2718 C C . GLU A 1 352 ? -18.98700 -13.06700 59.85500 1.000 28.24160 352 GLU A C 1
ATOM 2719 O O . GLU A 1 352 ? -18.00800 -13.63900 59.35700 1.000 26.79462 352 GLU A O 1
ATOM 2725 N N . PHE A 1 353 ? -19.28100 -11.79700 59.57800 1.000 24.00567 353 PHE A N 1
ATOM 2726 C CA . PHE A 1 353 ? -18.43900 -11.00800 58.69100 1.000 26.64500 353 PHE A CA 1
ATOM 2727 C C . PHE A 1 353 ? -17.32700 -10.27200 59.42500 1.000 26.21182 353 PHE A C 1
ATOM 2728 O O . PHE A 1 353 ? -16.31000 -9.93900 58.80300 1.000 22.05948 353 PHE A O 1
ATOM 2736 N N . SER A 1 354 ? -17.50100 -10.00700 60.72300 1.000 19.76752 354 SER A N 1
ATOM 2737 C CA . SER A 1 354 ? -16.37000 -9.62700 61.56200 1.000 22.47784 354 SER A CA 1
ATOM 2738 C C . SER A 1 354 ? -15.26800 -10.67300 61.50400 1.000 26.56919 354 SER A C 1
ATOM 2739 O O . SER A 1 354 ? -14.07900 -10.33000 61.47900 1.000 27.46973 354 SER A O 1
ATOM 2742 N N . LYS A 1 355 ? -15.64600 -11.95800 61.49800 1.000 24.44445 355 LYS A N 1
ATOM 2743 C CA . LYS A 1 355 ? -14.65400 -13.02900 61.43700 1.000 27.63867 355 LYS A CA 1
ATOM 2744 C C . LYS A 1 355 ? -13.98500 -13.07300 60.06900 1.000 26.58036 355 LYS A C 1
ATOM 2745 O O . LYS A 1 355 ? -12.77300 -13.30500 59.96800 1.000 24.29267 355 LYS A O 1
ATOM 2749 N N . HIS A 1 356 ? -14.76200 -12.86500 59.00100 1.000 22.17202 356 HIS A N 1
ATOM 2750 C CA . HIS A 1 356 ? -14.17000 -12.77200 57.66900 1.000 25.80024 356 HIS A CA 1
ATOM 2751 C C . HIS A 1 356 ? -13.14400 -11.65200 57.58500 1.000 27.35299 356 HIS A C 1
ATOM 2752 O O . HIS A 1 356 ? -12.15500 -11.77100 56.85200 1.000 24.78768 356 HIS A O 1
ATOM 2759 N N . ALA A 1 357 ? -13.36400 -10.55200 58.30900 1.000 24.55748 357 ALA A N 1
ATOM 2760 C CA . ALA A 1 357 ? -12.41800 -9.44400 58.24200 1.000 25.36020 357 ALA A CA 1
ATOM 2761 C C . ALA A 1 357 ? -11.09000 -9.81100 58.89300 1.000 28.55779 357 ALA A C 1
ATOM 2762 O O . ALA A 1 357 ? -10.02200 -9.45400 58.38100 1.000 28.20917 357 ALA A O 1
ATOM 2764 N N . ILE A 1 358 ? -11.13500 -10.50500 60.03200 1.000 26.52707 358 ILE A N 1
ATOM 2765 C CA . ILE A 1 358 ? -9.91000 -10.97200 60.67700 1.000 28.78752 358 ILE A CA 1
ATOM 2766 C C . ILE A 1 358 ? -9.19000 -11.98300 59.79400 1.000 29.73675 358 ILE A C 1
ATOM 2767 O O . ILE A 1 358 ? -7.97300 -11.89700 59.58800 1.000 30.64641 358 ILE A O 1
ATOM 2772 N N . LEU A 1 359 ? -9.92800 -12.97000 59.28000 1.000 24.52955 359 LEU A N 1
ATOM 2773 C CA . LEU A 1 359 ? -9.32300 -13.99400 58.43000 1.000 29.48204 359 LEU A CA 1
ATOM 2774 C C . LEU A 1 359 ? -8.62400 -13.37700 57.22200 1.000 29.29119 359 LEU A C 1
ATOM 2775 O O . LEU A 1 359 ? -7.46600 -13.69900 56.92700 1.000 29.29545 359 LEU A O 1
ATOM 2780 N N . ALA A 1 360 ? -9.32700 -12.50600 56.49200 1.000 27.30799 360 ALA A N 1
ATOM 2781 C CA . ALA A 1 360 ? -8.72800 -11.84600 55.33400 1.000 31.14061 360 ALA A CA 1
ATOM 2782 C C . ALA A 1 360 ? -7.47300 -11.07100 55.71400 1.000 31.01301 360 ALA A C 1
ATOM 2783 O O . ALA A 1 360 ? -6.47700 -11.09000 54.98300 1.000 33.97595 360 ALA A O 1
ATOM 2785 N N . GLU A 1 361 ? -7.50700 -10.37200 56.84700 1.000 27.98454 361 GLU A N 1
ATOM 2786 C CA . GLU A 1 361 ? -6.37800 -9.53800 57.23600 1.000 30.33968 361 GLU A CA 1
ATOM 2787 C C . GLU A 1 361 ? -5.19800 -10.39400 57.68400 1.000 30.94509 361 GLU A C 1
ATOM 2788 O O . GLU A 1 361 ? -4.04500 -10.07800 57.36600 1.000 31.73034 361 GLU A O 1
ATOM 2794 N N . GLU A 1 362 ? -5.46200 -11.47300 58.43300 1.000 32.70186 362 GLU A N 1
ATOM 2795 C CA . GLU A 1 362 ? -4.37600 -12.35600 58.85100 1.000 33.62658 362 GLU A CA 1
ATOM 2796 C C . GLU A 1 362 ? -3.74800 -13.06800 57.65900 1.000 34.78000 362 GLU A C 1
ATOM 2797 O O . GLU A 1 362 ? -2.52300 -13.21300 57.59700 1.000 35.00128 362 GLU A O 1
ATOM 2803 N N . LYS A 1 363 ? -4.56700 -13.53200 56.70900 1.000 29.61881 363 LYS A N 1
ATOM 2804 C CA . LYS A 1 363 ? -4.01300 -14.16700 55.51300 1.000 34.60909 363 LYS A CA 1
ATOM 2805 C C . LYS A 1 363 ? -3.25600 -13.15600 54.65700 1.000 35.15459 363 LYS A C 1
ATOM 2806 O O . LYS A 1 363 ? -2.22400 -13.48900 54.06200 1.000 36.57709 363 LYS A O 1
ATOM 2809 N N . MET A 1 364 ? -3.76000 -11.91600 54.57700 1.000 31.20717 364 MET A N 1
ATOM 2810 C CA . MET A 1 364 ? -3.04400 -10.86400 53.85800 1.000 32.67283 364 MET A CA 1
ATOM 2811 C C . MET A 1 364 ? -1.67100 -10.62300 54.47100 1.000 35.39302 364 MET A C 1
ATOM 2812 O O . MET A 1 364 ? -0.69600 -10.34900 53.76000 1.000 36.82579 364 MET A O 1
ATOM 2817 N N . ARG A 1 365 ? -1.58000 -10.71000 55.79400 1.000 33.46816 365 ARG A N 1
ATOM 2818 C CA . ARG A 1 365 ? -0.31600 -10.48500 56.47700 1.000 37.57861 365 ARG A CA 1
ATOM 2819 C C . ARG A 1 365 ? 0.60000 -11.69800 56.36900 1.000 36.69374 365 ARG A C 1
ATOM 2820 O O . ARG A 1 365 ? 1.81000 -11.58800 56.59900 1.000 36.58669 365 ARG A O 1
ATOM 2828 N N . HIS A 1 366 ? 0.06300 -12.83600 55.96100 1.000 35.49811 366 HIS A N 1
ATOM 2829 C CA . HIS A 1 366 ? 0.82400 -14.06700 55.89100 1.000 36.18190 366 HIS A CA 1
ATOM 2830 C C . HIS A 1 366 ? 1.45300 -14.19500 54.50800 1.000 44.59275 366 HIS A C 1
ATOM 2831 O O . HIS A 1 366 ? 0.95500 -13.64400 53.52200 1.000 43.93081 366 HIS A O 1
ATOM 2838 N N . LEU A 1 367 ? 2.57100 -14.91200 54.44500 1.000 41.51267 367 LEU A N 1
ATOM 2839 C CA . LEU A 1 367 ? 3.28400 -15.14300 53.19100 1.000 45.35899 367 LEU A CA 1
ATOM 2840 C C . LEU A 1 367 ? 3.61400 -16.63000 53.09400 1.000 50.98419 367 LEU A C 1
ATOM 2841 O O . LEU A 1 367 ? 4.77100 -17.04800 53.02800 1.000 53.10697 367 LEU A O 1
ATOM 2846 N N . GLU A 1 368 ? 2.55200 -17.44000 53.07200 1.000 54.44688 368 GLU A N 1
ATOM 2847 C CA . GLU A 1 368 ? 2.65700 -18.88700 53.24200 1.000 58.50589 368 GLU A CA 1
ATOM 2848 C C . GLU A 1 368 ? 3.36800 -19.55500 52.06900 1.000 55.87665 368 GLU A C 1
ATOM 2849 O O . GLU A 1 368 ? 3.60600 -20.76800 52.08500 1.000 64.42957 368 GLU A O 1
ATOM 2855 N N . GLY A 1 369 ? 3.71200 -18.77600 51.05400 1.000 56.31787 369 GLY A N 1
ATOM 2856 C CA . GLY A 1 369 ? 4.52900 -19.27100 49.96600 1.000 58.50185 369 GLY A CA 1
ATOM 2857 C C . GLY A 1 369 ? 5.98400 -18.85500 50.09400 1.000 62.48106 369 GLY A C 1
ATOM 2858 O O . GLY A 1 369 ? 6.89000 -19.61700 49.74400 1.000 72.48236 369 GLY A O 1
ATOM 2859 N N . LEU A 1 370 ? 6.22400 -17.65000 50.60200 1.000 65.12608 370 LEU A N 1
ATOM 2860 C CA . LEU A 1 370 ? 7.57900 -17.11700 50.71400 1.000 62.76892 370 LEU A CA 1
ATOM 2861 C C . LEU A 1 370 ? 7.70900 -16.20500 51.92700 1.000 59.41725 370 LEU A C 1
ATOM 2862 O O . LEU A 1 370 ? 8.03300 -15.02600 51.79400 1.000 51.87675 370 LEU A O 1
ATOM 2864 N N . ALA B 1 10 ? 37.81000 1.84400 81.87200 1.000 73.40494 10 ALA B N 1
ATOM 2865 C CA . ALA B 1 10 ? 37.02100 2.09000 80.64300 1.000 62.47788 10 ALA B CA 1
ATOM 2866 C C . ALA B 1 10 ? 37.18700 0.87900 79.74700 1.000 63.44212 10 ALA B C 1
ATOM 2867 O O . ALA B 1 10 ? 36.20400 0.49600 79.11200 1.000 61.30488 10 ALA B O 1
ATOM 2869 N N . ASN B 1 11 ? 38.41100 0.36600 79.62300 1.000 66.73374 11 ASN B N 1
ATOM 2870 C CA . ASN B 1 11 ? 38.57700 -0.90600 78.92900 1.000 62.92293 11 ASN B CA 1
ATOM 2871 C C . ASN B 1 11 ? 37.80900 -2.01400 79.63500 1.000 58.15255 11 ASN B C 1
ATOM 2872 O O . ASN B 1 11 ? 37.23300 -2.89300 78.98400 1.000 57.04894 11 ASN B O 1
ATOM 2877 N N . ILE B 1 12 ? 37.79500 -1.99000 80.97000 1.000 62.32202 12 ILE B N 1
ATOM 2878 C CA . ILE B 1 12 ? 36.96900 -2.93300 81.71800 1.000 58.27734 12 ILE B CA 1
ATOM 2879 C C . ILE B 1 12 ? 35.50700 -2.74000 81.35700 1.000 51.50950 12 ILE B C 1
ATOM 2880 O O . ILE B 1 12 ? 34.74800 -3.70900 81.22400 1.000 47.67348 12 ILE B O 1
ATOM 2885 N N . LEU B 1 13 ? 35.08700 -1.48400 81.21500 1.000 53.02190 13 LEU B N 1
ATOM 2886 C CA . LEU B 1 13 ? 33.72200 -1.20300 80.79700 1.000 50.85091 13 LEU B CA 1
ATOM 2887 C C . LEU B 1 13 ? 33.45700 -1.78200 79.41300 1.000 50.82400 13 LEU B C 1
ATOM 2888 O O . LEU B 1 13 ? 32.40200 -2.38000 79.17000 1.000 48.51398 13 LEU B O 1
ATOM 2893 N N . ASN B 1 14 ? 34.41600 -1.62800 78.49600 1.000 50.03408 14 ASN B N 1
ATOM 2894 C CA . ASN B 1 14 ? 34.24700 -2.16000 77.15100 1.000 51.89024 14 ASN B CA 1
ATOM 2895 C C . ASN B 1 14 ? 34.20300 -3.68100 77.15800 1.000 46.14732 14 ASN B C 1
ATOM 2896 O O . ASN B 1 14 ? 33.39900 -4.28400 76.43800 1.000 44.09342 14 ASN B O 1
ATOM 2901 N N . ASP B 1 15 ? 35.05600 -4.32000 77.96800 1.000 46.27222 15 ASP B N 1
ATOM 2902 C CA . ASP B 1 15 ? 35.00300 -5.77400 78.09500 1.000 45.60537 15 ASP B CA 1
ATOM 2903 C C . ASP B 1 15 ? 33.66500 -6.22000 78.67000 1.000 44.69824 15 ASP B C 1
ATOM 2904 O O . ASP B 1 15 ? 33.08100 -7.21200 78.22100 1.000 44.57581 15 ASP B O 1
ATOM 2909 N N . TRP B 1 16 ? 33.17100 -5.49200 79.67200 1.000 46.19281 16 TRP B N 1
ATOM 2910 C CA . TRP B 1 16 ? 31.86800 -5.78700 80.25300 1.000 46.23774 16 TRP B CA 1
ATOM 2911 C C . TRP B 1 16 ? 30.76900 -5.69100 79.20400 1.000 39.97123 16 TRP B C 1
ATOM 2912 O O . TRP B 1 16 ? 29.88100 -6.55000 79.13900 1.000 35.96227 16 TRP B O 1
ATOM 2923 N N . TYR B 1 17 ? 30.82200 -4.66100 78.35900 1.000 39.28143 17 TYR B N 1
ATOM 2924 C CA . TYR B 1 17 ? 29.82300 -4.52700 77.31000 1.000 37.91111 17 TYR B CA 1
ATOM 2925 C C . TYR B 1 17 ? 29.96600 -5.63200 76.27000 1.000 38.78887 17 TYR B C 1
ATOM 2926 O O . TYR B 1 17 ? 28.96200 -6.07500 75.70000 1.000 39.49172 17 TYR B O 1
ATOM 2935 N N . ILE B 1 18 ? 31.19600 -6.08400 76.00700 1.000 37.44931 18 ILE B N 1
ATOM 2936 C CA . ILE B 1 18 ? 31.40000 -7.22500 75.11800 1.000 36.76783 18 ILE B CA 1
ATOM 2937 C C . ILE B 1 18 ? 30.68200 -8.45500 75.66400 1.000 39.63853 18 ILE B C 1
ATOM 2938 O O . ILE B 1 18 ? 30.01600 -9.19200 74.92500 1.000 34.86419 18 ILE B O 1
ATOM 2943 N N . ALA B 1 19 ? 30.81800 -8.69600 76.97400 1.000 38.88130 19 ALA B N 1
ATOM 2944 C CA . ALA B 1 19 ? 30.14400 -9.83000 77.60000 1.000 34.86143 19 ALA B CA 1
ATOM 2945 C C . ALA B 1 19 ? 28.62800 -9.68700 77.52100 1.000 36.73794 19 ALA B C 1
ATOM 2946 O O . ALA B 1 19 ? 27.91000 -10.68300 77.36800 1.000 38.53829 19 ALA B O 1
ATOM 2948 N N . ILE B 1 20 ? 28.12300 -8.45700 77.63600 1.000 37.51069 20 ILE B N 1
ATOM 2949 C CA . ILE B 1 20 ? 26.69700 -8.21500 77.44900 1.000 36.24362 20 ILE B CA 1
ATOM 2950 C C . ILE B 1 20 ? 26.30300 -8.48300 76.00200 1.000 34.90312 20 ILE B C 1
ATOM 2951 O O . ILE B 1 20 ? 25.25400 -9.08000 75.72700 1.000 33.38516 20 ILE B O 1
ATOM 2956 N N . LYS B 1 21 ? 27.14100 -8.05200 75.05300 1.000 34.05652 21 LYS B N 1
ATOM 2957 C CA . LYS B 1 21 ? 26.86600 -8.28500 73.63900 1.000 35.39973 21 LYS B CA 1
ATOM 2958 C C . LYS B 1 21 ? 26.97100 -9.75900 73.27100 1.000 37.19249 21 LYS B C 1
ATOM 2959 O O . LYS B 1 21 ? 26.47800 -10.15600 72.21200 1.000 35.13974 21 LYS B O 1
ATOM 2965 N N . GLN B 1 22 ? 27.60600 -10.57200 74.11500 1.000 36.93838 22 GLN B N 1
ATOM 2966 C CA . GLN B 1 22 ? 27.62600 -12.01800 73.94300 1.000 33.78202 22 GLN B CA 1
ATOM 2967 C C . GLN B 1 22 ? 26.54700 -12.72300 74.75100 1.000 35.96474 22 GLN B C 1
ATOM 2968 O O . GLN B 1 22 ? 26.44800 -13.95100 74.68200 1.000 38.59351 22 GLN B O 1
ATOM 2974 N N . GLN B 1 23 ? 25.74000 -11.97600 75.50700 1.000 34.01721 23 GLN B N 1
ATOM 2975 C CA . GLN B 1 23 ? 24.73700 -12.53900 76.41100 1.000 38.85270 23 GLN B CA 1
ATOM 2976 C C . GLN B 1 23 ? 25.35100 -13.50100 77.42800 1.000 39.83834 23 GLN B C 1
ATOM 2977 O O . GLN B 1 23 ? 24.68200 -14.41200 77.92500 1.000 39.41942 23 GLN B O 1
ATOM 2983 N N . ASP B 1 24 ? 26.62500 -13.30100 77.75700 1.000 37.11507 24 ASP B N 1
ATOM 2984 C CA . ASP B 1 24 ? 27.27900 -14.05700 78.82200 1.000 39.82719 24 ASP B CA 1
ATOM 2985 C C . ASP B 1 24 ? 26.96900 -13.36000 80.13900 1.000 39.52656 24 ASP B C 1
ATOM 2986 O O . ASP B 1 24 ? 27.65800 -12.42500 80.54800 1.000 45.64840 24 ASP B O 1
ATOM 2991 N N . ALA B 1 25 ? 25.90100 -13.80400 80.80200 1.000 39.82669 25 ALA B N 1
ATOM 2992 C CA . ALA B 1 25 ? 25.51800 -13.18800 82.06600 1.000 43.47796 25 ALA B CA 1
ATOM 2993 C C . ALA B 1 25 ? 26.53100 -13.48900 83.16700 1.000 43.90154 25 ALA B C 1
ATOM 2994 O O . ALA B 1 25 ? 26.71200 -12.67000 84.07500 1.000 47.90435 25 ALA B O 1
ATOM 2996 N N . GLU B 1 26 ? 27.20500 -14.64200 83.10100 1.000 44.79849 26 GLU B N 1
ATOM 2997 C CA . GLU B 1 26 ? 28.19200 -14.98000 84.12500 1.000 51.68261 26 GLU B CA 1
ATOM 2998 C C . GLU B 1 26 ? 29.39400 -14.04400 84.06200 1.000 46.60667 26 GLU B C 1
ATOM 2999 O O . GLU B 1 26 ? 29.85400 -13.54000 85.09200 1.000 45.03048 26 GLU B O 1
ATOM 3005 N N . SER B 1 27 ? 29.93100 -13.81600 82.86300 1.000 47.36693 27 SER B N 1
ATOM 3006 C CA . SER B 1 27 ? 30.97300 -12.80700 82.70200 1.000 45.60278 27 SER B CA 1
ATOM 3007 C C . SER B 1 27 ? 30.46000 -11.43000 83.10500 1.000 45.64115 27 SER B C 1
ATOM 3008 O O . SER B 1 27 ? 31.13200 -10.69200 83.83700 1.000 47.99109 27 SER B O 1
ATOM 3011 N N . ALA B 1 28 ? 29.26700 -11.06500 82.62400 1.000 45.99652 28 ALA B N 1
ATOM 3012 C CA . ALA B 1 28 ? 28.70400 -9.74500 82.90700 1.000 43.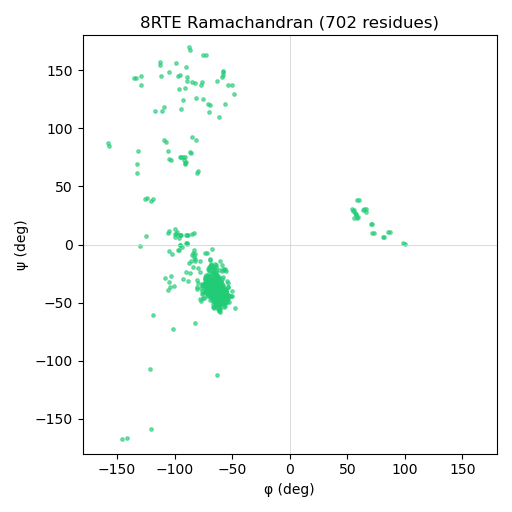28698 28 ALA B CA 1
ATOM 3013 C C . ALA B 1 28 ? 28.64700 -9.46000 84.40600 1.000 44.74610 28 ALA B C 1
ATOM 3014 O O . ALA B 1 28 ? 29.02100 -8.37000 84.85600 1.000 44.27523 28 ALA B O 1
ATOM 3016 N N . GLU B 1 29 ? 28.17600 -10.42600 85.19800 1.000 42.66214 29 GLU B N 1
ATOM 3017 C CA . GLU B 1 29 ? 28.08600 -10.20700 86.63800 1.000 47.16170 29 GLU B CA 1
ATOM 3018 C C . GLU B 1 29 ? 29.46000 -10.11900 87.28900 1.000 49.99192 29 GLU B C 1
ATOM 3019 O O . GLU B 1 29 ? 29.61100 -9.44800 88.31600 1.000 54.85691 29 GLU B O 1
ATOM 3025 N N . ARG B 1 30 ? 30.47000 -10.77400 86.71300 1.000 46.99519 30 ARG B N 1
ATOM 3026 C CA . ARG B 1 30 ? 31.81400 -10.66500 87.26800 1.000 47.38241 30 ARG B CA 1
ATOM 3027 C C . ARG B 1 30 ? 32.41400 -9.29700 86.96900 1.000 49.04597 30 ARG B C 1
ATOM 3028 O O . ARG B 1 30 ? 33.07500 -8.70400 87.82900 1.000 53.48730 30 ARG B O 1
ATOM 3036 N N . TYR B 1 31 ? 32.20300 -8.78900 85.75100 1.000 47.59039 31 TYR B N 1
ATOM 3037 C CA . TYR B 1 31 ? 32.63500 -7.43200 85.41800 1.000 47.39988 31 TYR B CA 1
ATOM 3038 C C . TYR B 1 31 ? 31.94400 -6.40300 86.29900 1.000 50.22356 31 TYR B C 1
ATOM 3039 O O . TYR B 1 31 ? 32.58000 -5.46300 86.78800 1.000 55.08298 31 TYR B O 1
ATOM 3048 N N . PHE B 1 32 ? 30.63400 -6.55600 86.49200 1.000 49.92571 32 PHE B N 1
ATOM 3049 C CA . PHE B 1 32 ? 29.88200 -5.62300 87.32000 1.000 54.18590 32 PHE B CA 1
ATOM 3050 C C . PHE B 1 32 ? 30.43300 -5.58200 88.74300 1.000 57.90152 32 PHE B C 1
ATOM 3051 O O . PHE B 1 32 ? 30.55300 -4.50500 89.33900 1.000 59.92781 32 PHE B O 1
ATOM 3059 N N . GLU B 1 33 ? 30.78400 -6.74600 89.30300 1.000 55.90388 33 GLU B N 1
ATOM 3060 C CA . GLU B 1 33 ? 31.33500 -6.77600 90.65600 1.000 57.10132 33 GLU B CA 1
ATOM 3061 C C . GLU B 1 33 ? 32.75200 -6.21700 90.71300 1.000 57.99041 33 GLU B C 1
ATOM 3062 O O . GLU B 1 33 ? 33.13800 -5.61500 91.72000 1.000 63.70982 33 GLU B O 1
ATOM 3068 N N . GLU B 1 34 ? 33.53400 -6.39400 89.64800 1.000 57.00907 34 GLU B N 1
ATOM 3069 C CA . GLU B 1 34 ? 34.91700 -5.93900 89.65900 1.000 58.54935 34 GLU B CA 1
ATOM 3070 C C . GLU B 1 34 ? 35.03600 -4.45000 89.37000 1.000 62.18236 34 GLU B C 1
ATOM 3071 O O . GLU B 1 34 ? 35.96300 -3.80000 89.86500 1.000 63.06908 34 GLU B O 1
ATOM 3074 N N . VAL B 1 35 ? 34.11600 -3.89600 88.57700 1.000 61.93251 35 VAL B N 1
ATOM 3075 C CA . VAL B 1 35 ? 34.19800 -2.48600 88.21100 1.000 59.21088 35 VAL B CA 1
ATOM 3076 C C . VAL B 1 35 ? 33.57900 -1.58300 89.27400 1.000 59.43932 35 VAL B C 1
ATOM 3077 O O . VAL B 1 35 ? 33.86600 -0.37900 89.29600 1.000 64.69886 35 VAL B O 1
ATOM 3081 N N . LYS B 1 36 ? 32.73100 -2.13100 90.14900 1.000 61.46307 36 LYS B N 1
ATOM 3082 C CA . LYS B 1 36 ? 32.09400 -1.32200 91.18800 1.000 65.44422 36 LYS B CA 1
ATOM 3083 C C . LYS B 1 36 ? 33.08000 -0.60000 92.10400 1.000 68.08876 36 LYS B C 1
ATOM 3084 O O . LYS B 1 36 ? 32.86300 0.59100 92.38400 1.000 68.07648 36 LYS B O 1
ATOM 3090 N N . PRO B 1 37 ? 34.15800 -1.22500 92.60200 1.000 70.19852 37 PRO B N 1
ATOM 3091 C CA . PRO B 1 37 ? 35.14900 -0.44000 93.36200 1.000 72.65326 37 PRO B CA 1
ATOM 3092 C C . PRO B 1 37 ? 35.81800 0.64900 92.54600 1.000 68.54400 37 PRO B C 1
ATOM 3093 O O . PRO B 1 37 ? 36.08100 1.73800 93.07000 1.000 71.50709 37 PRO B O 1
ATOM 3097 N N . LEU B 1 38 ? 36.11000 0.38200 91.27300 1.000 67.23959 38 LEU B N 1
ATOM 3098 C CA . LEU B 1 38 ? 36.65500 1.41100 90.39800 1.000 66.27442 38 LEU B CA 1
ATOM 3099 C C . LEU B 1 38 ? 35.71300 2.59800 90.23800 1.000 71.50446 38 LEU B C 1
ATOM 3100 O O . LEU B 1 38 ? 36.14200 3.65100 89.75000 1.000 69.58105 38 LEU B O 1
ATOM 3105 N N . PHE B 1 39 ? 34.45200 2.45800 90.64400 1.000 69.86105 39 PHE B N 1
ATOM 3106 C CA . PHE B 1 39 ? 33.44800 3.50800 90.55000 1.000 73.13719 39 PHE B CA 1
ATOM 3107 C C . PHE B 1 39 ? 32.80500 3.76700 91.90300 1.000 75.19374 39 PHE B C 1
ATOM 3108 O O . PHE B 1 39 ? 31.59600 3.99500 92.00800 1.000 67.93758 39 PHE B O 1
ATOM 3116 N N . ASP B 1 40 ? 33.60300 3.73300 92.96700 1.000 87.51822 40 ASP B N 1
ATOM 3117 C CA . ASP B 1 40 ? 33.13000 4.10700 94.29600 1.000 83.36064 40 ASP B CA 1
ATOM 3118 C C . ASP B 1 40 ? 33.72700 5.47000 94.61600 1.000 80.81795 40 ASP B C 1
ATOM 3119 O O . ASP B 1 40 ? 34.75200 5.59700 95.28400 1.000 82.25025 40 ASP B O 1
ATOM 3121 N N . GLU B 1 41 ? 33.08400 6.50200 94.07600 1.000 72.81219 41 GLU B N 1
ATOM 3122 C CA . GLU B 1 41 ? 33.50200 7.89400 94.25000 1.000 68.77612 41 GLU B CA 1
ATOM 3123 C C . GLU B 1 41 ? 34.95300 8.10200 93.81800 1.000 71.18399 41 GLU B C 1
ATOM 3124 O O . GLU B 1 41 ? 35.61900 9.04300 94.25900 1.000 66.52014 41 GLU B O 1
ATOM 3130 N N . MET B 1 42 ? 35.44600 7.21800 92.95200 1.000 73.26300 42 MET B N 1
ATOM 3131 C CA . MET B 1 42 ? 36.83700 7.23200 92.52600 1.000 67.84513 42 MET B CA 1
ATOM 3132 C C . MET B 1 42 ? 36.97600 7.85800 91.14900 1.000 67.62137 42 MET B C 1
ATOM 3133 O O . MET B 1 42 ? 37.47500 8.98200 91.01600 1.000 68.96221 42 MET B O 1
ATOM 3138 N N . GLU B 1 43 ? 36.53800 7.12700 90.12500 1.000 72.30980 43 GLU B N 1
ATOM 3139 C CA . GLU B 1 43 ? 36.66800 7.58400 88.74900 1.000 75.68097 43 GLU B CA 1
ATOM 3140 C C . GLU B 1 43 ? 36.05500 8.97000 88.58800 1.000 71.01739 43 GLU B C 1
ATOM 3141 O O . GLU B 1 43 ? 34.98000 9.25700 89.12000 1.000 71.73679 43 GLU B O 1
ATOM 3147 N N . GLU B 1 44 ? 36.75900 9.83300 87.86100 1.000 79.66716 44 GLU B N 1
ATOM 3148 C CA . GLU B 1 44 ? 36.42300 11.24700 87.75000 1.000 79.47256 44 GLU B CA 1
ATOM 3149 C C . GLU B 1 44 ? 35.81200 11.63700 86.41100 1.000 79.03937 44 GLU B C 1
ATOM 3150 O O . GLU B 1 44 ? 34.89300 12.45800 86.38300 1.000 87.80228 44 GLU B O 1
ATOM 3156 N N . ASP B 1 45 ? 36.29700 11.07900 85.30300 1.000 70.95089 45 ASP B N 1
ATOM 3157 C CA . ASP B 1 45 ? 35.82800 11.44000 83.96500 1.000 71.42832 45 ASP B CA 1
ATOM 3158 C C . ASP B 1 45 ? 34.32000 11.24700 83.83400 1.000 68.61657 45 ASP B C 1
ATOM 3159 O O . ASP B 1 45 ? 33.80600 10.14400 84.04100 1.000 69.50087 45 ASP B O 1
ATOM 3164 N N . GLN B 1 46 ? 33.61000 12.33500 83.51800 1.000 63.65034 46 GLN B N 1
ATOM 3165 C CA . GLN B 1 46 ? 32.14900 12.29400 83.48300 1.000 63.05035 46 GLN B CA 1
ATOM 3166 C C . GLN B 1 46 ? 31.62100 11.36100 82.40000 1.000 67.00408 46 GLN B C 1
ATOM 3167 O O . GLN B 1 46 ? 30.63200 10.65100 82.62000 1.000 62.85211 46 GLN B O 1
ATOM 3173 N N . GLU B 1 47 ? 32.25100 11.34800 81.22200 1.000 82.35259 47 GLU B N 1
ATOM 3174 C CA . GLU B 1 47 ? 31.79700 10.42800 80.18200 1.000 80.10544 47 GLU B CA 1
ATOM 3175 C C . GLU B 1 47 ? 31.99900 8.97500 80.58800 1.000 69.15101 47 GLU B C 1
ATOM 3176 O O . GLU B 1 47 ? 31.20700 8.10900 80.20100 1.000 73.37966 47 GLU B O 1
ATOM 3182 N N . VAL B 1 48 ? 33.04600 8.68500 81.36300 1.000 59.54661 48 VAL B N 1
ATOM 3183 C CA . VAL B 1 48 ? 33.22500 7.32900 81.86900 1.000 59.09752 48 VAL B CA 1
ATOM 3184 C C . VAL B 1 48 ? 32.17300 7.01300 82.92800 1.000 58.56756 48 VAL B C 1
ATOM 3185 O O . VAL B 1 48 ? 31.65800 5.89100 83.00000 1.000 58.46866 48 VAL B O 1
ATOM 3189 N N . LEU B 1 49 ? 31.81900 8.00500 83.75000 1.000 54.47134 49 LEU B N 1
ATOM 3190 C CA . LEU B 1 49 ? 30.75600 7.83200 84.73700 1.000 52.86463 49 LEU B CA 1
ATOM 3191 C C . LEU B 1 49 ? 29.39800 7.64300 84.07000 1.000 53.32937 49 LEU B C 1
ATOM 3192 O O . LEU B 1 49 ? 28.56600 6.85800 84.54300 1.000 50.31411 49 LEU B O 1
ATOM 3197 N N . MET B 1 50 ? 29.15600 8.35400 82.96300 1.000 52.29986 50 MET B N 1
ATOM 3198 C CA . MET B 1 50 ? 27.94600 8.11600 82.18200 1.000 50.10080 50 MET B CA 1
ATOM 3199 C C . MET B 1 50 ? 27.97500 6.73800 81.53600 1.000 52.45951 50 MET B C 1
ATOM 3200 O O . MET B 1 50 ? 26.96100 6.02900 81.52200 1.000 51.76000 50 MET B O 1
ATOM 3205 N N . TYR B 1 51 ? 29.12800 6.35100 80.98300 1.000 51.45598 51 TYR B N 1
ATOM 3206 C CA . TYR B 1 51 ? 29.28300 5.01100 80.42800 1.000 48.65221 51 TYR B CA 1
ATOM 3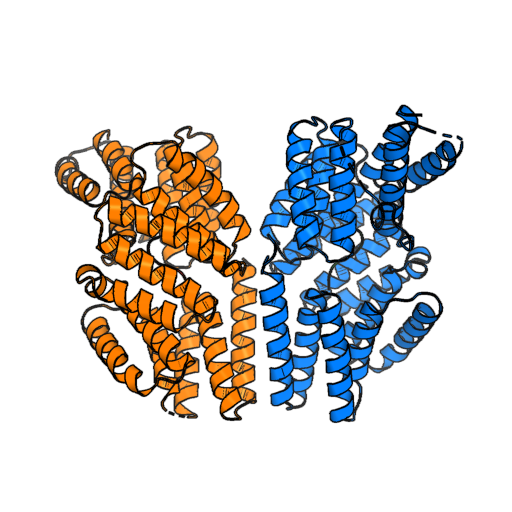207 C C . TYR B 1 51 ? 28.99100 3.94500 81.47400 1.000 50.66005 51 TYR B C 1
ATOM 3208 O O . TYR B 1 51 ? 28.28400 2.96900 81.19000 1.000 52.18773 51 TYR B O 1
ATOM 3217 N N . TYR B 1 52 ? 29.52300 4.10900 82.68900 1.000 50.44728 52 TYR B N 1
ATOM 3218 C CA . TYR B 1 52 ? 29.24700 3.14200 83.74600 1.000 50.98614 52 TYR B CA 1
ATOM 3219 C C . TYR B 1 52 ? 27.77200 3.16300 84.13000 1.000 50.78112 52 TYR B C 1
ATOM 3220 O O . TYR B 1 52 ? 27.19200 2.11700 84.43800 1.000 52.99031 52 TYR B O 1
ATOM 3229 N N . SER B 1 53 ? 27.15200 4.34400 84.13300 1.000 47.84651 53 SER B N 1
ATOM 3230 C CA . SER B 1 53 ? 25.73200 4.41800 84.46000 1.000 49.79022 53 SER B CA 1
ATOM 3231 C C . SER B 1 53 ? 24.87900 3.77000 83.37600 1.000 45.49637 53 SER B C 1
ATOM 3232 O O . SER B 1 53 ? 23.87500 3.11500 83.67800 1.000 47.02913 53 SER B O 1
ATOM 3235 N N . LEU B 1 54 ? 25.26700 3.93800 82.10800 1.000 44.80932 54 LEU B N 1
ATOM 3236 C CA . LEU B 1 54 ? 24.53300 3.30800 81.01400 1.000 40.66143 54 LEU B CA 1
ATOM 3237 C C . LEU B 1 54 ? 24.71100 1.79400 81.01600 1.000 41.65646 54 LEU B C 1
ATOM 3238 O O . LEU B 1 54 ? 23.75700 1.05000 80.75900 1.000 41.96882 54 LEU B O 1
ATOM 3243 N N . LEU B 1 55 ? 25.92400 1.31900 81.30600 1.000 43.83537 55 LEU B N 1
ATOM 3244 C CA . LEU B 1 55 ? 26.17700 -0.11700 81.31600 1.000 42.47733 55 LEU B CA 1
ATOM 3245 C C . LEU B 1 55 ? 25.50200 -0.80100 82.49600 1.000 43.97716 55 LEU B C 1
ATOM 3246 O O . LEU B 1 55 ? 25.16800 -1.98700 82.41100 1.000 42.32814 55 LEU B O 1
ATOM 3251 N N . GLU B 1 56 ? 25.30000 -0.08200 83.60100 1.000 42.30886 56 GLU B N 1
ATOM 3252 C CA . GLU B 1 56 ? 24.59000 -0.66700 84.73300 1.000 44.45752 56 GLU B CA 1
ATOM 3253 C C . GLU B 1 56 ? 23.12800 -0.92500 84.38300 1.000 43.58285 56 GLU B C 1
ATOM 3254 O O . GLU B 1 56 ? 22.56200 -1.95500 84.76800 1.000 42.06126 56 GLU B O 1
ATOM 3260 N N . GLU B 1 57 ? 22.50000 0.00100 83.65300 1.000 41.07468 57 GLU B N 1
ATOM 3261 C CA . GLU B 1 57 ? 21.15400 -0.23900 83.14200 1.000 45.27417 57 GLU B CA 1
ATOM 3262 C C . GLU B 1 57 ? 21.14500 -1.41200 82.17300 1.000 39.81194 57 GLU B C 1
ATOM 3263 O O . GLU B 1 57 ? 20.32700 -2.33200 82.29700 1.000 34.38373 57 GLU B O 1
ATOM 3269 N N . ARG B 1 58 ? 22.04500 -1.37900 81.18600 1.000 36.82190 58 ARG B N 1
ATOM 3270 C CA . ARG B 1 58 ? 22.11300 -2.43200 80.17900 1.000 38.68324 58 ARG B CA 1
ATOM 3271 C C . ARG B 1 58 ? 22.29700 -3.80200 80.82200 1.000 33.77330 58 ARG B C 1
ATOM 3272 O O . ARG B 1 58 ? 21.67400 -4.78700 80.40500 1.000 32.84076 58 ARG B O 1
ATOM 3280 N N . HIS B 1 59 ? 23.14100 -3.87600 81.84900 1.000 36.55217 59 HIS B N 1
ATOM 3281 C CA . HIS B 1 59 ? 23.38100 -5.13400 82.54600 1.000 37.62690 59 HIS B CA 1
ATOM 3282 C C . HIS B 1 59 ? 22.10700 -5.65000 83.20800 1.000 36.22545 59 HIS B C 1
ATOM 3283 O O . HIS B 1 59 ? 21.80700 -6.84900 83.14400 1.000 36.28399 59 HIS B O 1
ATOM 3290 N N . LYS B 1 60 ? 21.33900 -4.75800 83.83800 1.000 36.67373 60 LYS B N 1
ATOM 3291 C CA . LYS B 1 60 ? 20.06900 -5.16800 84.43000 1.000 39.57956 60 LYS B CA 1
ATOM 3292 C C . LYS B 1 60 ? 19.09800 -5.66600 83.36400 1.000 34.50965 60 LYS B C 1
ATOM 3293 O O . LYS B 1 60 ? 18.35500 -6.62800 83.59300 1.000 35.58113 60 LYS B O 1
ATOM 3295 N N . MET B 1 61 ? 19.08700 -5.02800 82.19000 1.000 36.03527 61 MET B N 1
ATOM 3296 C CA . MET B 1 61 ? 18.23800 -5.51600 81.10600 1.000 33.90035 61 MET B CA 1
ATOM 3297 C C . MET B 1 61 ? 18.69600 -6.88500 80.62800 1.000 33.36925 61 MET B C 1
ATOM 3298 O O . MET B 1 61 ? 17.86900 -7.73600 80.28200 1.000 35.49184 61 MET B O 1
ATOM 3303 N N . LEU B 1 62 ? 20.01100 -7.11500 80.60400 1.000 32.82254 62 LEU B N 1
ATOM 3304 C CA . LEU B 1 62 ? 20.53500 -8.43000 80.25000 1.000 34.64887 62 LEU B CA 1
ATOM 3305 C C . LEU B 1 62 ? 20.08400 -9.49100 81.24700 1.000 36.60303 62 LEU B C 1
ATOM 3306 O O . LEU B 1 62 ? 19.59300 -10.55700 80.85600 1.000 35.16940 62 LEU B O 1
ATOM 3311 N N . LEU B 1 63 ? 20.25400 -9.21600 82.54400 1.000 34.54319 63 LEU B N 1
ATOM 3312 C CA . LEU B 1 63 ? 19.84900 -10.17700 83.56400 1.000 38.02550 63 LEU B CA 1
ATOM 3313 C C . LEU B 1 63 ? 18.36100 -10.48100 83.48200 1.000 38.07791 63 LEU B C 1
ATOM 3314 O O . LEU B 1 63 ? 17.94700 -11.61700 83.73600 1.000 38.78750 63 LEU B O 1
ATOM 3319 N N . TYR B 1 64 ? 17.54500 -9.48600 83.13400 1.000 35.29804 64 TYR B N 1
ATOM 3320 C CA . TYR B 1 64 ? 16.12600 -9.72400 82.89600 1.000 34.75464 64 TYR B CA 1
ATOM 3321 C C . TYR B 1 64 ? 15.91600 -10.56200 81.64300 1.000 38.23554 64 TYR B C 1
ATOM 3322 O O . TYR B 1 64 ? 15.14300 -11.52500 81.65000 1.000 40.45297 64 TYR B O 1
ATOM 3331 N N . GLN B 1 65 ? 16.61500 -10.22300 80.55700 1.000 33.52281 65 GLN B N 1
ATOM 3332 C CA . GLN B 1 65 ? 16.38600 -10.89700 79.27600 1.000 36.45265 65 GLN B CA 1
ATOM 3333 C C . GLN B 1 65 ? 16.70800 -12.38600 79.34200 1.000 36.31027 65 GLN B C 1
ATOM 3334 O O . GLN B 1 65 ? 15.92400 -13.22700 78.87300 1.000 35.81151 65 GLN B O 1
ATOM 3340 N N . VAL B 1 66 ? 17.85200 -12.73600 79.93900 1.000 34.03791 66 VAL B N 1
ATOM 3341 C CA . VAL B 1 66 ? 18.39100 -14.08400 79.82800 1.000 33.43763 66 VAL B CA 1
ATOM 3342 C C . VAL B 1 66 ? 18.19700 -14.91500 81.10100 1.000 39.04498 66 VAL B C 1
ATOM 3343 O O . VAL B 1 66 ? 18.08500 -16.14300 81.00200 1.000 37.75251 66 VAL B O 1
ATOM 3347 N N . LYS B 1 67 ? 18.20600 -14.30100 82.28600 1.000 34.24855 67 LYS B N 1
ATOM 3348 C CA . LYS B 1 67 ? 18.02700 -15.00100 83.54000 1.000 40.52905 67 LYS B CA 1
ATOM 3349 C C . LYS B 1 67 ? 16.62600 -14.84800 84.10800 1.000 40.57098 67 LYS B C 1
ATOM 3350 O O . LYS B 1 67 ? 16.30700 -15.52100 85.08800 1.000 43.57475 67 LYS B O 1
ATOM 3356 N N . GLY B 1 68 ? 15.78600 -13.99800 83.52000 1.000 40.38482 68 GLY B N 1
ATOM 3357 C CA . GLY B 1 68 ? 14.45700 -13.75400 84.05100 1.000 38.20981 68 GLY B CA 1
ATOM 3358 C C . GLY B 1 68 ? 14.44700 -13.12700 85.42600 1.000 41.08565 68 GLY B C 1
ATOM 3359 O O . GLY B 1 68 ? 13.51600 -13.36500 86.20300 1.000 42.38119 68 GLY B O 1
ATOM 3360 N N . GLU B 1 69 ? 15.46300 -12.32900 85.75300 1.000 41.56160 69 GLU B N 1
ATOM 3361 C CA . GLU B 1 69 ? 15.48700 -11.58300 87.00400 1.000 44.83062 69 GLU B CA 1
ATOM 3362 C C . GLU B 1 69 ? 14.72300 -10.27400 86.85000 1.000 44.77373 69 GLU B C 1
ATOM 3363 O O . GLU B 1 69 ? 14.82000 -9.60900 85.81800 1.000 41.59978 69 GLU B O 1
ATOM 3369 N N . GLU B 1 70 ? 13.96200 -9.91400 87.88400 1.000 46.02622 70 GLU B N 1
ATOM 3370 C CA . GLU B 1 70 ? 13.10400 -8.73400 87.82500 1.000 45.46200 70 GLU B CA 1
ATOM 3371 C C . GLU B 1 70 ? 13.92300 -7.47900 87.55600 1.000 48.06549 70 GLU B C 1
ATOM 3372 O O . GLU B 1 70 ? 15.05000 -7.33700 88.03600 1.000 48.33738 70 GLU B O 1
ATOM 3378 N N . LEU B 1 71 ? 13.34000 -6.56500 86.78600 1.000 46.51786 71 LEU B N 1
ATOM 3379 C CA . LEU B 1 71 ? 13.99400 -5.29000 86.53300 1.000 47.63228 71 LEU B CA 1
ATOM 3380 C C . LEU B 1 71 ? 13.83900 -4.37300 87.74500 1.000 51.45829 71 LEU B C 1
ATOM 3381 O O . LEU B 1 71 ? 12.76400 -4.31700 88.35200 1.000 50.66279 71 LEU B O 1
ATOM 3386 N N . PRO B 1 72 ? 14.90200 -3.66800 88.12600 1.000 53.48978 72 PRO B N 1
ATOM 3387 C CA . PRO B 1 72 ? 14.80100 -2.76200 89.25900 1.000 50.56793 72 PRO B CA 1
ATOM 3388 C C . PRO B 1 72 ? 13.70900 -1.73500 89.02600 1.000 53.72292 72 PRO B C 1
ATOM 3389 O O . PRO B 1 72 ? 13.45000 -1.32300 87.88000 1.000 56.52747 72 PRO B O 1
ATOM 3393 N N . PRO B 1 73 ? 12.99600 -1.23000 90.06600 1.000 60.93243 73 PRO B N 1
ATOM 3394 C CA . PRO B 1 73 ? 12.00400 -0.17700 89.82900 1.000 61.65202 73 PRO B CA 1
ATOM 3395 C C . PRO B 1 73 ? 12.69200 1.14300 89.46700 1.000 57.04101 73 PRO B C 1
ATOM 3396 O O . PRO B 1 73 ? 12.08300 1.94700 88.79600 1.000 56.25498 73 PRO B O 1
ATOM 3400 N N . HIS B 1 74 ? 13.94300 1.30900 89.89500 1.000 60.62406 74 HIS B N 1
ATOM 3401 C CA . HIS B 1 74 ? 14.67600 2.57700 89.65200 1.000 58.83188 74 HIS B CA 1
ATOM 3402 C C . HIS B 1 74 ? 15.52200 2.46400 88.38600 1.000 57.32782 74 HIS B C 1
ATOM 3403 O O . HIS B 1 74 ? 16.44000 1.62500 88.36200 1.000 55.34248 74 HIS B O 1
ATOM 3405 N N . SER B 1 75 ? 15.21500 3.28300 87.38100 1.000 56.00029 75 SER B N 1
ATOM 3406 C CA . SER B 1 75 ? 16.03600 3.31400 86.14800 1.000 50.95720 75 SER B CA 1
ATOM 3407 C C . SER B 1 75 ? 16.76800 4.65200 86.07200 1.000 49.85760 75 SER B C 1
ATOM 3408 O O . SER B 1 75 ? 16.19600 5.65900 86.51200 1.000 52.68910 75 SER B O 1
ATOM 3411 N N . TYR B 1 76 ? 17.99200 4.65300 85.54400 1.000 57.19702 76 TYR B N 1
ATOM 3412 C CA . TYR B 1 76 ? 18.75500 5.90500 85.33100 1.000 57.87366 76 TYR B CA 1
ATOM 3413 C C . TYR B 1 76 ? 18.01600 6.68300 84.24500 1.000 57.59631 76 TYR B C 1
ATOM 3414 O O . TYR B 1 76 ? 18.18900 7.89200 84.13400 1.000 58.46804 76 TYR B O 1
ATOM 3423 N N . PHE B 1 77 ? 17.17200 5.98800 83.48800 1.000 48.85390 77 PHE B N 1
ATOM 3424 C CA . PHE B 1 77 ? 16.36900 6.65500 82.43700 1.000 46.94042 77 PHE B CA 1
ATOM 3425 C C . PHE B 1 77 ? 15.11800 7.29900 83.04600 1.000 50.17555 77 PHE B C 1
ATOM 3426 O O . PHE B 1 77 ? 14.49200 8.10000 82.33400 1.000 52.02687 77 PHE B O 1
ATOM 3434 N N . ASN B 1 78 ? 14.77300 6.99400 84.30400 1.000 50.41766 78 ASN B N 1
ATOM 3435 C CA . ASN B 1 78 ? 13.61000 7.67300 84.86100 1.000 52.27953 78 ASN B CA 1
ATOM 3436 C C . ASN B 1 78 ? 13.81400 9.18500 84.87600 1.000 58.57048 78 ASN B C 1
ATOM 3437 O O . ASN B 1 78 ? 12.84900 9.94400 84.72600 1.000 60.27493 78 ASN B O 1
ATOM 3442 N N . GLU B 1 79 ? 15.06000 9.64200 85.05700 1.000 59.38685 79 GLU B N 1
ATOM 3443 C CA . GLU B 1 79 ? 15.35300 11.06600 85.15400 1.000 60.04329 79 GLU B CA 1
ATOM 3444 C C . GLU B 1 79 ? 16.48300 11.56000 84.25800 1.000 60.17330 79 GLU B C 1
ATOM 3445 O O . GLU B 1 79 ? 16.73700 12.76900 84.25200 1.000 59.94503 79 GLU B O 1
ATOM 3448 N N . ASN B 1 80 ? 17.14200 10.69700 83.48100 1.000 62.64504 80 ASN B N 1
ATOM 3449 C CA . ASN B 1 80 ? 18.20500 11.12200 82.57000 1.000 65.28547 80 ASN B CA 1
ATOM 3450 C C . ASN B 1 80 ? 17.76600 10.80300 81.14800 1.000 59.58121 80 ASN B C 1
ATOM 3451 O O . ASN B 1 80 ? 17.61800 9.63200 80.78400 1.000 60.29996 80 ASN B O 1
ATOM 3456 N N . HIS B 1 81 ? 17.56700 11.84400 80.34900 1.000 60.00788 81 HIS B N 1
ATOM 3457 C CA . HIS B 1 81 ? 17.06500 11.66600 78.99600 1.000 55.62989 81 HIS B CA 1
ATOM 3458 C C . HIS B 1 81 ? 18.01500 12.28400 77.98300 1.000 58.49069 81 HIS B C 1
ATOM 3459 O O . HIS B 1 81 ? 18.60500 13.33300 78.23700 1.000 65.72669 81 HIS B O 1
ATOM 3466 N N . THR B 1 88 ? 30.08000 13.70900 75.42800 1.000 77.62036 88 THR B N 1
ATOM 3467 C CA . THR B 1 88 ? 29.53600 13.95300 74.09900 1.000 82.36097 88 THR B CA 1
ATOM 3468 C C . THR B 1 88 ? 30.17300 13.01200 73.08900 1.000 80.59594 88 THR B C 1
ATOM 3469 O O . THR B 1 88 ? 29.94800 13.14900 71.88100 1.000 84.46308 88 THR B O 1
ATOM 3473 N N . ASP B 1 89 ? 30.97000 12.06300 73.58100 1.000 82.91028 89 ASP B N 1
ATOM 3474 C CA . ASP B 1 89 ? 31.54800 11.04800 72.71300 1.000 77.81204 89 ASP B CA 1
ATOM 3475 C C . ASP B 1 89 ? 30.46000 10.45700 71.83000 1.000 78.18316 89 ASP B C 1
ATOM 3476 O O . ASP B 1 89 ? 29.39800 10.06200 72.31800 1.000 75.66617 89 ASP B O 1
ATOM 3481 N N . HIS B 1 90 ? 30.72500 10.41100 70.51900 1.000 80.48926 90 HIS B N 1
ATOM 3482 C CA . HIS B 1 90 ? 29.73700 9.88600 69.58100 1.000 83.03435 90 HIS B CA 1
ATOM 3483 C C . HIS B 1 90 ? 29.33100 8.45900 69.91400 1.000 74.44703 90 HIS B C 1
ATOM 3484 O O . HIS B 1 90 ? 28.25900 8.01500 69.48600 1.000 75.28598 90 HIS B O 1
ATOM 3491 N N . MET B 1 91 ? 30.16200 7.73600 70.66600 1.000 68.87811 91 MET B N 1
ATOM 3492 C CA . MET B 1 91 ? 29.80600 6.39900 71.12600 1.000 69.05508 91 MET B CA 1
ATOM 3493 C C . MET B 1 91 ? 28.83400 6.46500 72.29900 1.000 64.40867 91 MET B C 1
ATOM 3494 O O . MET B 1 91 ? 27.81000 5.77100 72.30400 1.000 56.23558 91 MET B O 1
ATOM 3499 N N . ILE B 1 92 ? 29.14200 7.29400 73.30300 1.000 59.49882 92 ILE B N 1
ATOM 3500 C CA . ILE B 1 92 ? 28.27700 7.39500 74.47900 1.000 59.02093 92 ILE B CA 1
ATOM 3501 C C . ILE B 1 92 ? 26.90000 7.92900 74.10000 1.000 53.31252 92 ILE B C 1
ATOM 3502 O O . ILE B 1 92 ? 25.89300 7.58500 74.73600 1.000 48.91687 92 ILE B O 1
ATOM 3507 N N . GLU B 1 93 ? 26.81500 8.71800 73.02700 1.000 57.92588 93 GLU B N 1
ATOM 3508 C CA . GLU B 1 93 ? 25.50700 9.18600 72.57800 1.000 51.84843 93 GLU B CA 1
ATOM 3509 C C . GLU B 1 93 ? 24.73700 8.07800 71.86800 1.000 46.39735 93 GLU B C 1
ATOM 3510 O O . GLU B 1 93 ? 23.52800 7.93200 72.07700 1.000 46.22882 93 GLU B O 1
ATOM 3516 N N . TYR B 1 94 ? 25.41300 7.29700 71.02100 1.000 47.32659 94 TYR B N 1
ATOM 3517 C CA . TYR B 1 94 ? 24.79200 6.10300 70.45200 1.000 47.23852 94 TYR B CA 1
ATOM 3518 C C . TYR B 1 94 ? 24.31900 5.15900 71.54900 1.000 42.37048 94 TYR B C 1
ATOM 3519 O O . TYR B 1 94 ? 23.19800 4.63900 71.49900 1.000 40.48612 94 TYR B O 1
ATOM 3528 N N . TYR B 1 95 ? 25.17000 4.92400 72.55000 1.000 41.06465 95 TYR B N 1
ATOM 3529 C CA . TYR B 1 95 ? 24.80100 4.05400 73.65900 1.000 40.21212 95 TYR B CA 1
ATOM 3530 C C . TYR B 1 95 ? 23.61600 4.61500 74.43100 1.000 39.96110 95 TYR B C 1
ATOM 3531 O O . TYR B 1 95 ? 22.69900 3.87300 74.80200 1.000 37.50332 95 TYR B O 1
ATOM 3540 N N . PHE B 1 96 ? 23.61900 5.92500 74.68900 1.000 40.32871 96 PHE B N 1
ATOM 3541 C CA . PHE B 1 96 ? 22.53700 6.51700 75.46400 1.000 43.51015 96 PHE B CA 1
ATOM 3542 C C . PHE B 1 96 ? 21.20300 6.37500 74.73700 1.000 38.56527 96 PHE B C 1
ATOM 3543 O O . PHE B 1 96 ? 20.18000 6.06400 75.35700 1.000 38.73512 96 PHE B O 1
ATOM 3551 N N . PHE B 1 97 ? 21.19400 6.59900 73.41800 1.000 36.21000 97 PHE B N 1
ATOM 3552 C CA . PHE B 1 97 ? 19.94700 6.48900 72.66300 1.000 38.58434 97 PHE B CA 1
ATOM 3553 C C . PHE B 1 97 ? 19.52800 5.03600 72.48300 1.000 35.67582 97 PHE B C 1
ATOM 3554 O O . PHE B 1 97 ? 18.33700 4.71700 72.56300 1.000 36.12035 97 PHE B O 1
ATOM 3562 N N . LEU B 1 98 ? 20.49000 4.14100 72.24600 1.000 34.48477 98 LEU B N 1
ATOM 3563 C CA . LEU B 1 98 ? 20.16000 2.72800 72.09400 1.000 33.72953 98 LEU B CA 1
ATOM 3564 C C . LEU B 1 98 ? 19.61500 2.14600 73.39200 1.000 35.38121 98 LEU B C 1
ATOM 3565 O O . LEU B 1 98 ? 18.58100 1.46900 73.38800 1.000 34.24668 98 LEU B O 1
ATOM 3570 N N . PHE B 1 99 ? 20.29500 2.39800 74.51500 1.000 33.24054 99 PHE B N 1
ATOM 3571 C CA . PHE B 1 99 ? 19.85900 1.81000 75.77800 1.000 34.29745 99 PHE B CA 1
ATOM 3572 C C . PHE B 1 99 ? 18.53900 2.41100 76.25000 1.000 37.67085 99 PHE B C 1
ATOM 3573 O O . PHE B 1 99 ? 17.77700 1.74100 76.95600 1.000 35.33502 99 PHE B O 1
ATOM 3581 N N . GLU B 1 100 ? 18.24700 3.66200 75.88000 1.000 39.94494 100 GLU B N 1
ATOM 3582 C CA . GLU B 1 100 ? 16.93800 4.22200 76.20800 1.000 37.41619 100 GLU B CA 1
ATOM 3583 C C . GLU B 1 100 ? 15.84400 3.66800 75.30500 1.000 39.16933 100 GLU B C 1
ATOM 3584 O O . GLU B 1 100 ? 14.70800 3.47400 75.75400 1.000 39.58557 100 GLU B O 1
ATOM 3590 N N . ALA B 1 101 ? 16.16300 3.42200 74.03100 1.000 36.81630 101 ALA B N 1
ATOM 3591 C CA . ALA B 1 101 ? 15.20700 2.74700 73.15900 1.000 37.02587 101 ALA B CA 1
ATOM 3592 C C . ALA B 1 101 ? 14.79000 1.40200 73.74500 1.000 35.43013 101 ALA B C 1
ATOM 3593 O O . ALA B 1 101 ? 13.61300 1.02900 73.68000 1.000 38.61724 101 ALA B O 1
ATOM 3595 N N . LEU B 1 102 ? 15.73700 0.66800 74.33600 1.000 32.75251 102 LEU B N 1
ATOM 3596 C CA . LEU B 1 102 ? 15.40200 -0.60000 74.97900 1.000 35.49687 102 LEU B CA 1
ATOM 3597 C C . LEU B 1 102 ? 14.52000 -0.38500 76.20300 1.000 35.04102 102 LEU B C 1
ATOM 3598 O O . LEU B 1 102 ? 13.58700 -1.15900 76.44700 1.000 33.30375 102 LEU B O 1
ATOM 3603 N N . TYR B 1 103 ? 14.79800 0.65900 76.98400 1.000 35.41905 103 TYR B N 1
ATOM 3604 C CA . TYR B 1 103 ? 13.98600 0.92200 78.16600 1.000 36.26171 103 TYR B CA 1
ATOM 3605 C C . TYR B 1 103 ? 12.55400 1.27000 77.78300 1.000 35.54482 103 TYR B C 1
ATOM 3606 O O . TYR B 1 103 ? 11.60700 0.80600 78.42700 1.000 36.08056 103 TYR B O 1
ATOM 3615 N N . GLU B 1 104 ? 12.37700 2.08500 76.73900 1.000 34.50604 104 GLU B N 1
ATOM 3616 C CA . GLU B 1 104 ? 11.03600 2.43500 76.28600 1.000 37.33572 104 GLU B CA 1
ATOM 3617 C C . GLU B 1 104 ? 10.37100 1.27700 75.56200 1.000 37.45047 104 GLU B C 1
ATOM 3618 O O . GLU B 1 104 ? 9.15200 1.10400 75.66600 1.000 41.13631 104 GLU B O 1
ATOM 3624 N N . SER B 1 105 ? 11.15000 0.47500 74.83600 1.000 35.53562 105 SER B N 1
ATOM 3625 C CA . SER B 1 105 ? 10.59100 -0.68700 74.15800 1.000 31.53703 105 SER B CA 1
ATOM 3626 C C . SER B 1 105 ? 10.01600 -1.67600 75.15800 1.000 32.69478 105 SER B C 1
ATOM 3627 O O . SER B 1 105 ? 8.93400 -2.22900 74.93600 1.000 33.89927 105 SER B O 1
ATOM 3630 N N . HIS B 1 106 ? 10.71900 -1.90600 76.26900 1.000 31.11331 106 HIS B N 1
ATOM 3631 C CA . HIS B 1 106 ? 10.21000 -2.83800 77.27000 1.000 33.61895 106 HIS B CA 1
ATOM 3632 C C . HIS B 1 106 ? 8.94300 -2.32400 77.93900 1.000 32.71336 106 HIS B C 1
ATOM 3633 O O . HIS B 1 106 ? 8.09800 -3.12400 78.35600 1.000 32.27773 106 HIS B O 1
ATOM 3640 N N . LYS B 1 107 ? 8.78700 -1.00700 78.04200 1.000 33.79483 107 LYS B N 1
ATOM 3641 C CA . LYS B 1 107 ? 7.59600 -0.39700 78.61600 1.000 36.35344 107 LYS B CA 1
ATOM 3642 C C . LYS B 1 107 ? 6.46800 -0.23500 77.61100 1.000 32.59630 107 LYS B C 1
ATOM 3643 O O . LYS B 1 107 ? 5.46900 0.42500 77.91700 1.000 33.44082 107 LYS B O 1
ATOM 3649 N N . ARG B 1 108 ? 6.60800 -0.81700 76.42500 1.000 31.85025 108 ARG B N 1
ATOM 3650 C CA . ARG B 1 108 ? 5.61200 -0.73500 75.36300 1.000 32.33227 108 ARG B CA 1
ATOM 3651 C C . ARG B 1 108 ? 5.33900 0.70600 74.93100 1.000 31.52257 108 ARG B C 1
ATOM 3652 O O . ARG B 1 108 ? 4.27000 1.00300 74.38900 1.000 31.13486 108 ARG B O 1
ATOM 3660 N N . ASN B 1 109 ? 6.29100 1.61100 75.16600 1.000 30.27771 109 ASN B N 1
ATOM 3661 C CA . ASN B 1 109 ? 6.23200 2.97500 74.63500 1.000 30.74778 109 ASN B CA 1
ATOM 3662 C C . ASN B 1 109 ? 6.93100 3.00000 73.27800 1.000 33.00154 109 ASN B C 1
ATOM 3663 O O . ASN B 1 109 ? 8.01100 3.56400 73.09500 1.000 34.89489 109 ASN B O 1
ATOM 3668 N N . PHE B 1 110 ? 6.28100 2.35800 72.30900 1.000 31.10483 110 PHE B N 1
ATOM 3669 C CA . PHE B 1 110 ? 6.95400 2.08300 71.04600 1.000 33.15415 110 PHE B CA 1
ATOM 3670 C C . PHE B 1 110 ? 7.14700 3.34200 70.20800 1.000 34.28638 110 PHE B C 1
ATOM 3671 O O . PHE B 1 110 ? 8.09600 3.41400 69.41900 1.000 36.38963 110 PHE B O 1
ATOM 3679 N N . GLU B 1 111 ? 6.27500 4.33900 70.36400 1.000 35.16502 111 GLU B N 1
ATOM 3680 C CA . GLU B 1 111 ? 6.46700 5.60600 69.66600 1.000 37.77871 111 GLU B CA 1
ATOM 3681 C C . GLU B 1 111 ? 7.82500 6.21800 69.99800 1.000 37.04405 111 GLU B C 1
ATOM 3682 O O . GLU B 1 111 ? 8.60700 6.54300 69.09700 1.000 32.08418 111 GLU B O 1
ATOM 3684 N N . LYS B 1 112 ? 8.12200 6.38500 71.29000 1.000 33.82551 112 LYS B N 1
ATOM 3685 C CA . LYS B 1 112 ? 9.41300 6.94000 71.69100 1.000 34.67715 112 LYS B CA 1
ATOM 3686 C C . LYS B 1 112 ? 10.56300 6.01500 71.30400 1.000 34.38840 112 LYS B C 1
ATOM 3687 O O . LYS B 1 112 ? 11.60400 6.47900 70.82200 1.000 36.94563 112 LYS B O 1
ATOM 3690 N N . ALA B 1 113 ? 10.40100 4.70600 71.52700 1.000 27.99883 113 ALA B N 1
ATOM 3691 C CA . ALA B 1 113 ? 11.44000 3.73500 71.18000 1.000 32.49231 113 ALA B CA 1
ATOM 3692 C C . ALA B 1 113 ? 11.85700 3.84300 69.71500 1.000 35.97013 113 ALA B C 1
ATOM 3693 O O . ALA B 1 113 ? 13.05300 3.84900 69.39600 1.000 36.09947 113 ALA B O 1
ATOM 3695 N N . ILE B 1 114 ? 10.88100 3.90700 68.80500 1.000 32.11177 114 ILE B N 1
ATOM 3696 C CA . ILE B 1 114 ? 11.20100 3.99500 67.38100 1.000 32.57588 114 ILE B CA 1
ATOM 3697 C C . ILE B 1 114 ? 12.03300 5.24100 67.09700 1.000 38.84277 114 ILE B C 1
ATOM 3698 O O . ILE B 1 114 ? 13.01100 5.19400 66.33800 1.000 37.88143 114 ILE B O 1
ATOM 3703 N N . THR B 1 115 ? 11.66300 6.37200 67.70300 1.000 37.43370 115 THR B N 1
ATOM 3704 C CA . THR B 1 115 ? 12.43200 7.60100 67.53100 1.000 36.31057 115 THR B CA 1
ATOM 3705 C C . THR B 1 115 ? 13.84200 7.44300 68.08300 1.000 37.49070 115 THR B C 1
ATOM 3706 O O . THR B 1 115 ? 14.82400 7.79600 67.42000 1.000 37.72456 115 THR B O 1
ATOM 3710 N N . LEU B 1 116 ? 13.95600 6.92200 69.30700 1.000 37.42098 116 LEU B N 1
ATOM 3711 C CA . LEU B 1 116 ? 15.26800 6.71700 69.91000 1.000 34.69543 116 LEU B CA 1
ATOM 3712 C C . LEU B 1 116 ? 16.10900 5.73200 69.10500 1.000 37.02053 116 LEU B C 1
ATOM 3713 O O . LEU B 1 116 ? 17.33500 5.87500 69.03600 1.000 37.27797 116 LEU B O 1
ATOM 3718 N N . PHE B 1 117 ? 15.47300 4.73600 68.48000 1.000 37.92305 117 PHE B N 1
ATOM 3719 C CA . PHE B 1 117 ? 16.21600 3.79700 67.64200 1.000 37.84796 117 PHE B CA 1
ATOM 3720 C C . PHE B 1 117 ? 16.74800 4.47700 66.38500 1.000 38.97967 117 PHE B C 1
ATOM 3721 O O . PHE B 1 117 ? 17.90400 4.26500 65.99600 1.000 38.70370 117 PHE B O 1
ATOM 3729 N N . LYS B 1 118 ? 15.91500 5.29700 65.73600 1.000 41.05933 118 LYS B N 1
ATOM 3730 C CA . LYS B 1 118 ? 16.32400 5.95100 64.49600 1.000 38.30898 118 LYS B CA 1
ATOM 3731 C C . LYS B 1 118 ? 17.49200 6.90500 64.72300 1.000 40.62477 118 LYS B C 1
ATOM 3732 O O . LYS B 1 118 ? 18.36200 7.04700 63.85500 1.000 40.91050 118 LYS B O 1
ATOM 3736 N N . ILE B 1 119 ? 17.52400 7.57900 65.87600 1.000 40.71271 119 ILE B N 1
ATOM 3737 C CA . ILE B 1 119 ? 18.66800 8.42800 66.20000 1.000 38.89504 119 ILE B CA 1
ATOM 3738 C C . ILE B 1 119 ? 19.92000 7.57500 66.36000 1.000 41.75678 119 ILE B C 1
ATOM 3739 O O . ILE B 1 119 ? 20.99300 7.90800 65.84200 1.000 47.93355 119 ILE B O 1
ATOM 3744 N N . ALA B 1 120 ? 19.80200 6.46100 67.08500 1.000 39.70830 120 ALA B N 1
ATOM 3745 C CA . ALA B 1 120 ? 20.94200 5.56700 67.26000 1.000 40.94810 120 ALA B CA 1
ATOM 3746 C C . ALA B 1 120 ? 21.39200 4.97200 65.93000 1.000 40.28062 120 ALA B C 1
ATOM 3747 O O . ALA B 1 120 ? 22.59500 4.80800 65.69300 1.000 39.62176 120 ALA B O 1
ATOM 3749 N N . GLU B 1 121 ? 20.44000 4.63300 65.05200 1.000 40.64938 121 GLU B N 1
ATOM 3750 C CA . GLU B 1 121 ? 20.80200 4.10600 63.73700 1.000 39.91890 121 GLU B CA 1
ATOM 3751 C C . GLU B 1 121 ? 21.61400 5.11400 62.93600 1.000 38.19005 121 GLU B C 1
ATOM 3752 O O . GLU B 1 121 ? 22.55300 4.73900 62.22600 1.000 38.79882 121 GLU B O 1
ATOM 3758 N N . LYS B 1 122 ? 21.25400 6.39500 63.02100 1.000 40.14055 122 LYS B N 1
ATOM 3759 C CA . LYS B 1 122 ? 21.99600 7.42700 62.30200 1.000 43.11133 122 LYS B CA 1
ATOM 3760 C C . LYS B 1 122 ? 23.44000 7.49300 62.78000 1.000 46.79020 122 LYS B C 1
ATOM 3761 O O . LYS B 1 122 ? 24.37500 7.52200 61.97000 1.000 46.02236 122 LYS B O 1
ATOM 3767 N N . LYS B 1 123 ? 23.63800 7.52900 64.10000 1.000 43.35583 123 LYS B N 1
ATOM 3768 C CA . LYS B 1 123 ? 24.98200 7.54300 64.66700 1.000 42.87436 123 LYS B CA 1
ATOM 3769 C C . LYS B 1 123 ? 25.75900 6.28300 64.31900 1.000 46.30240 123 LYS B C 1
ATOM 3770 O O . LYS B 1 123 ? 26.98900 6.32700 64.19000 1.000 49.36329 123 LYS B O 1
ATOM 3776 N N . LEU B 1 124 ? 25.06200 5.15500 64.15900 1.000 46.29357 124 LEU B N 1
ATOM 3777 C CA . LEU B 1 124 ? 25.72000 3.88800 63.86700 1.000 45.67097 124 LEU B CA 1
ATOM 3778 C C . LEU B 1 124 ? 26.49000 3.92900 62.55400 1.000 44.51918 124 LEU B C 1
ATOM 3779 O O . LEU B 1 124 ? 27.41300 3.12900 62.36600 1.000 46.40922 124 LEU B O 1
ATOM 3784 N N . LYS B 1 125 ? 26.14100 4.84700 61.64500 1.000 46.87503 125 LYS B N 1
ATOM 3785 C CA . LYS B 1 125 ? 26.93300 5.04100 60.43500 1.000 51.13074 125 LYS B CA 1
ATOM 3786 C C . LYS B 1 125 ? 28.39600 5.33400 60.73300 1.000 50.33836 125 LYS B C 1
ATOM 3787 O O . LYS B 1 125 ? 29.25100 5.10800 59.87000 1.000 53.25955 125 LYS B O 1
ATOM 3793 N N . ASP B 1 126 ? 28.70600 5.83600 61.92700 1.000 52.27366 126 ASP B N 1
ATOM 3794 C CA . ASP B 1 126 ? 30.06900 6.16800 62.30300 1.000 49.91522 126 ASP B CA 1
ATOM 3795 C C . ASP B 1 126 ? 30.66700 5.15800 63.27600 1.000 54.36443 126 ASP B C 1
ATOM 3796 O O . ASP B 1 126 ? 31.74700 5.40300 63.82600 1.000 56.47689 126 ASP B O 1
ATOM 3801 N N . ILE B 1 127 ? 29.99500 4.03200 63.50700 1.000 49.31769 127 ILE B N 1
ATOM 3802 C CA . ILE B 1 127 ? 30.51900 2.94900 64.33200 1.000 48.68850 127 ILE B CA 1
ATOM 3803 C C . ILE B 1 127 ? 30.80800 1.76600 63.41400 1.000 46.50827 127 ILE B C 1
ATOM 3804 O O . ILE B 1 127 ? 29.88000 1.18500 62.83500 1.000 45.67172 127 ILE B O 1
ATOM 3809 N N . PRO B 1 128 ? 32.06400 1.36400 63.25700 1.000 46.25019 128 PRO B N 1
ATOM 3810 C CA . PRO B 1 128 ? 32.40000 0.31100 62.29600 1.000 40.68245 128 PRO B CA 1
ATOM 3811 C C . PRO B 1 128 ? 32.44400 -1.09200 62.88000 1.000 39.95158 128 PRO B C 1
ATOM 3812 O O . PRO B 1 128 ? 32.62300 -2.05000 62.11600 1.000 42.31200 128 PRO B O 1
ATOM 3816 N N . ASP B 1 129 ? 32.22200 -1.24700 64.18400 1.000 36.39720 129 ASP B N 1
ATOM 3817 C CA . ASP B 1 129 ? 32.30700 -2.55800 64.81100 1.000 34.23149 129 ASP B CA 1
ATOM 3818 C C . ASP B 1 129 ? 31.14600 -3.42500 64.33500 1.000 38.98693 129 ASP B C 1
ATOM 3819 O O . ASP B 1 129 ? 29.97500 -3.07000 64.52200 1.000 37.85631 129 ASP B O 1
ATOM 3824 N N . CYS B 1 130 ? 31.48000 -4.55500 63.70000 1.000 35.87951 130 CYS B N 1
ATOM 3825 C CA . CYS B 1 130 ? 30.45900 -5.43500 63.13600 1.000 31.80046 130 CYS B CA 1
ATOM 3826 C C . CYS B 1 130 ? 29.56200 -6.02700 64.21300 1.000 34.56580 130 CYS B C 1
ATOM 3827 O O . CYS B 1 130 ? 28.35200 -6.17800 64.00700 1.000 31.94774 130 CYS B O 1
ATOM 3830 N N . ILE B 1 131 ? 30.13400 -6.36900 65.36700 1.000 34.27692 131 ILE B N 1
ATOM 3831 C CA . ILE B 1 131 ? 29.32300 -6.93400 66.43400 1.000 31.56092 131 ILE B CA 1
ATOM 3832 C C . ILE B 1 131 ? 28.36500 -5.88100 66.97400 1.000 32.31198 131 ILE B C 1
ATOM 3833 O O . ILE B 1 131 ? 27.20500 -6.18000 67.28100 1.000 31.34304 131 ILE B O 1
ATOM 3838 N N . GLU B 1 132 ? 28.82900 -4.63100 67.08700 1.000 32.21647 132 GLU B N 1
ATOM 3839 C CA . GLU B 1 132 ? 27.94500 -3.54700 67.50400 1.000 34.35891 132 GLU B CA 1
ATOM 3840 C C . GLU B 1 132 ? 26.79500 -3.35500 66.52600 1.000 30.70353 132 GLU B C 1
ATOM 3841 O O . GLU B 1 132 ? 25.64600 -3.17200 66.93800 1.000 32.37428 132 GLU B O 1
ATOM 3847 N N . ARG B 1 133 ? 27.08300 -3.40200 65.22700 1.000 32.94321 133 ARG B N 1
ATOM 3848 C CA . ARG B 1 133 ? 26.03000 -3.28500 64.22600 1.000 31.89751 133 ARG B CA 1
ATOM 3849 C C . ARG B 1 133 ? 25.04300 -4.44100 64.33100 1.000 32.01148 133 ARG B C 1
ATOM 3850 O O . ARG B 1 133 ? 23.82600 -4.23700 64.25800 1.000 31.21094 133 ARG B O 1
ATOM 3858 N N . ALA B 1 134 ? 25.55000 -5.67100 64.47300 1.000 28.11404 134 ALA B N 1
ATOM 3859 C CA . ALA B 1 134 ? 24.65800 -6.81200 64.67700 1.000 30.93683 134 ALA B CA 1
ATOM 3860 C C . ALA B 1 134 ? 23.85600 -6.66500 65.96700 1.000 28.81528 134 ALA B C 1
ATOM 3861 O O . ALA B 1 134 ? 22.69200 -7.07900 66.03600 1.000 27.41392 134 ALA B O 1
ATOM 3863 N N . GLU B 1 135 ? 24.47500 -6.11100 67.01100 1.000 30.48264 135 GLU B N 1
ATOM 3864 C CA . GLU B 1 135 ? 23.76800 -5.87500 68.26600 1.000 28.32933 135 GLU B CA 1
ATOM 3865 C C . GLU B 1 135 ? 22.61800 -4.89300 68.07600 1.000 32.14490 135 GLU B C 1
ATOM 3866 O O . GLU B 1 135 ? 21.50900 -5.11400 68.58000 1.000 29.11986 135 GLU B O 1
ATOM 3872 N N . PHE B 1 136 ? 22.87000 -3.78700 67.37300 1.000 29.94421 136 PHE B N 1
ATOM 3873 C CA . PHE B 1 136 ? 21.81300 -2.81100 67.12800 1.000 32.16520 136 PHE B CA 1
ATOM 3874 C C . PHE B 1 136 ? 20.66800 -3.44100 66.34000 1.000 31.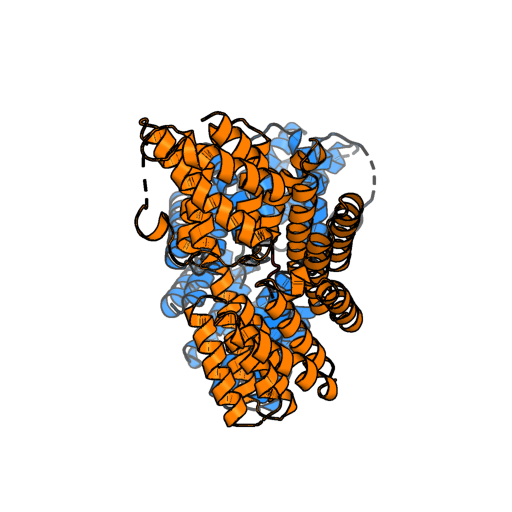00239 136 PHE B C 1
ATOM 3875 O O . PHE B 1 136 ? 19.50500 -3.39100 66.76100 1.000 30.53775 136 PHE B O 1
ATOM 3883 N N . TYR B 1 137 ? 20.98500 -4.02800 65.17900 1.000 29.71494 137 TYR B N 1
ATOM 3884 C CA . TYR B 1 137 ? 19.96500 -4.63500 64.32600 1.000 30.04644 137 TYR B CA 1
ATOM 3885 C C . TYR B 1 137 ? 19.11800 -5.64900 65.08700 1.000 29.08489 137 TYR B C 1
ATOM 3886 O O . TYR B 1 137 ? 17.91000 -5.76000 64.85300 1.000 30.47332 137 TYR B O 1
ATOM 3895 N N . SER B 1 138 ? 19.73200 -6.40000 66.00400 1.000 28.74224 138 SER B N 1
ATOM 3896 C CA . SER B 1 138 ? 18.97500 -7.41700 66.72900 1.000 29.93756 138 SER B CA 1
ATOM 3897 C C . SER B 1 138 ? 18.02300 -6.79100 67.74600 1.000 28.85274 138 SER B C 1
ATOM 3898 O O . SER B 1 138 ? 16.98400 -7.38000 68.06700 1.000 27.16393 138 SER B O 1
ATOM 3901 N N . LYS B 1 139 ? 18.34000 -5.59500 68.24400 1.000 29.45847 139 LYS B N 1
ATOM 3902 C CA . LYS B 1 139 ? 17.42800 -4.92000 69.16100 1.000 30.78317 139 LYS B CA 1
ATOM 3903 C C . LYS B 1 139 ? 16.30000 -4.22500 68.41200 1.000 29.81294 139 LYS B C 1
ATOM 3904 O O . LYS B 1 139 ? 15.15300 -4.23000 68.87000 1.000 27.41198 139 LYS B O 1
ATOM 3910 N N . VAL B 1 140 ? 16.60400 -3.63800 67.25200 1.000 29.28748 140 VAL B N 1
ATOM 3911 C CA . VAL B 1 140 ? 15.55600 -3.06400 66.41700 1.000 27.91763 140 VAL B CA 1
ATOM 3912 C C . VAL B 1 140 ? 14.62800 -4.15900 65.91000 1.000 28.06292 140 VAL B C 1
ATOM 3913 O O . VAL B 1 140 ? 13.40300 -3.99300 65.88900 1.000 30.80138 140 VAL B O 1
ATOM 3917 N N . ALA B 1 141 ? 15.19800 -5.29300 65.49300 1.000 26.79423 141 ALA B N 1
ATOM 3918 C CA . ALA B 1 141 ? 14.38600 -6.40300 65.00900 1.000 29.76893 141 ALA B CA 1
ATOM 3919 C C . ALA B 1 141 ? 13.46200 -6.92600 66.09900 1.000 29.09895 141 ALA B C 1
ATOM 3920 O O . ALA B 1 141 ? 12.31400 -7.29400 65.82400 1.000 24.72885 141 ALA B O 1
ATOM 3922 N N . SER B 1 142 ? 13.95300 -6.97900 67.34100 1.000 27.61081 142 SER B N 1
ATOM 3923 C CA . SER B 1 142 ? 13.13200 -7.45200 68.45200 1.000 28.67482 142 SER B CA 1
ATOM 3924 C C . SER B 1 142 ? 11.91300 -6.56000 68.66700 1.000 29.97844 142 SER B C 1
ATOM 3925 O O . SER B 1 142 ? 10.79400 -7.05700 68.84400 1.000 26.14127 142 SER B O 1
ATOM 3928 N N . MET B 1 143 ? 12.11100 -5.23700 68.66600 1.000 25.90879 143 MET B N 1
ATOM 3929 C CA . MET B 1 143 ? 10.99000 -4.32100 68.86900 1.000 29.66393 143 MET B CA 1
ATOM 3930 C C . MET B 1 143 ? 9.98600 -4.42400 67.72700 1.000 27.53315 143 MET B C 1
ATOM 3931 O O . MET B 1 143 ? 8.77200 -4.49300 67.95600 1.000 26.40689 143 MET B O 1
ATOM 3936 N N . TYR B 1 144 ? 10.47600 -4.43400 66.48300 1.000 26.56411 144 TYR B N 1
ATOM 3937 C CA . TYR B 1 144 ? 9.57100 -4.54100 65.34000 1.000 30.17009 144 TYR B CA 1
ATOM 3938 C C . TYR B 1 144 ? 8.80300 -5.85700 65.36300 1.000 25.68889 144 TYR B C 1
ATOM 3939 O O . TYR B 1 144 ? 7.62800 -5.90300 64.98200 1.000 28.52040 144 TYR B O 1
ATOM 3948 N N . MET B 1 145 ? 9.44900 -6.94000 65.80200 1.000 25.71396 145 MET B N 1
ATOM 3949 C CA . MET B 1 145 ? 8.73800 -8.20300 65.97500 1.000 26.53823 145 MET B CA 1
ATOM 3950 C C . MET B 1 145 ? 7.66100 -8.09000 67.05800 1.000 24.86632 145 MET B C 1
ATOM 3951 O O . MET B 1 145 ? 6.57600 -8.66500 66.91700 1.000 22.44569 145 MET B O 1
ATOM 3956 N N . MET B 1 146 ? 7.91700 -7.32300 68.13100 1.000 23.65399 146 MET B N 1
ATOM 3957 C CA A MET B 1 146 ? 6.88200 -7.11300 69.14200 0.430 26.03885 146 MET B CA 1
ATOM 3958 C CA B MET B 1 146 ? 6.88600 -7.10700 69.14500 0.570 28.91132 146 MET B CA 1
ATOM 3959 C C . MET B 1 146 ? 5.65000 -6.42700 68.56600 1.000 25.93360 146 MET B C 1
ATOM 3960 O O . MET B 1 146 ? 4.55700 -6.56300 69.12600 1.000 30.21607 146 MET B O 1
ATOM 3969 N N . LEU B 1 147 ? 5.79700 -5.70200 67.46100 1.000 30.29182 147 LEU B N 1
ATOM 3970 C CA . LEU B 1 147 ? 4.68800 -5.05800 66.77000 1.000 27.23574 147 LEU B CA 1
ATOM 3971 C C . LEU B 1 147 ? 4.15000 -5.90600 65.62600 1.000 25.95481 147 LEU B C 1
ATOM 3972 O O . LEU B 1 147 ? 3.30600 -5.43500 64.86000 1.000 31.95666 147 LEU B O 1
ATOM 3977 N N . ARG B 1 148 ? 4.62300 -7.14700 65.50600 1.000 25.83234 148 ARG B N 1
ATOM 3978 C CA . ARG B 1 148 ? 4.32300 -8.03700 64.38100 1.000 24.23814 148 ARG B CA 1
ATOM 3979 C C . ARG B 1 148 ? 4.65300 -7.37500 63.04700 1.000 27.26981 148 ARG B C 1
ATOM 3980 O O . ARG B 1 148 ? 4.01900 -7.63900 62.02800 1.000 23.79537 148 ARG B O 1
ATOM 3988 N N . GLN B 1 149 ? 5.66000 -6.50200 63.04900 1.000 21.37549 149 GLN B N 1
ATOM 3989 C CA . GLN B 1 149 ? 6.22600 -5.96900 61.81200 1.000 29.64891 149 GLN B CA 1
ATOM 3990 C C . GLN B 1 149 ? 7.30200 -6.95000 61.36100 1.000 30.39404 149 GLN B C 1
ATOM 3991 O O . GLN B 1 149 ? 8.50200 -6.75200 61.55800 1.000 28.67439 149 GLN B O 1
ATOM 3997 N N . SER B 1 150 ? 6.84100 -8.03800 60.73800 1.000 28.66025 150 SER B N 1
ATOM 3998 C CA . SER B 1 150 ? 7.65800 -9.23700 60.58700 1.000 29.97015 150 SER B CA 1
ATOM 3999 C C . SER B 1 150 ? 8.73200 -9.07400 59.51500 1.000 26.06572 150 SER B C 1
ATOM 4000 O O . SER B 1 150 ? 9.89000 -9.44700 59.73500 1.000 24.24607 150 SER B O 1
ATOM 4003 N N . LEU B 1 151 ? 8.37200 -8.53000 58.35000 1.000 22.87344 151 LEU B N 1
ATOM 4004 C CA . LEU B 1 151 ? 9.35400 -8.38800 57.27500 1.000 26.79036 151 LEU B CA 1
ATOM 4005 C C . LEU B 1 151 ? 10.45100 -7.39800 57.64600 1.000 29.56936 151 LEU B C 1
ATOM 4006 O O . LEU B 1 151 ? 11.63300 -7.64200 57.37200 1.000 27.12142 151 LEU B O 1
ATOM 4011 N N . ILE B 1 152 ? 10.07800 -6.26500 58.24300 1.000 25.88241 152 ILE B N 1
ATOM 4012 C CA . ILE B 1 152 ? 11.07400 -5.30500 58.71300 1.000 26.65473 152 ILE B CA 1
ATOM 4013 C C . ILE B 1 152 ? 11.99300 -5.96600 59.73300 1.000 25.56023 152 ILE B C 1
ATOM 4014 O O . ILE B 1 152 ? 13.22400 -5.85100 59.66000 1.000 26.33712 152 ILE B O 1
ATOM 4019 N N . SER B 1 153 ? 11.40400 -6.69100 60.68800 1.000 24.76130 153 SER B N 1
ATOM 4020 C CA . SER B 1 153 ? 12.19900 -7.38000 61.69900 1.000 24.25591 153 SER B CA 1
ATOM 4021 C C . SER B 1 153 ? 13.13700 -8.40500 61.07200 1.000 27.69355 153 SER B C 1
ATOM 4022 O O . SER B 1 153 ? 14.27900 -8.56200 61.51700 1.000 27.15848 153 SER B O 1
ATOM 4025 N N . LEU B 1 154 ? 12.67100 -9.11600 60.04000 1.000 24.44488 154 LEU B N 1
ATOM 4026 C CA . LEU B 1 154 ? 13.50500 -10.13500 59.41000 1.000 29.64008 154 LEU B CA 1
ATOM 4027 C C . LEU B 1 154 ? 14.68500 -9.52200 58.66900 1.000 30.49522 154 LEU B C 1
ATOM 4028 O O . LEU B 1 154 ? 15.80500 -10.03900 58.75100 1.000 30.04172 154 LEU B O 1
ATOM 4033 N N . ASN B 1 155 ? 14.45100 -8.44000 57.92200 1.000 29.39508 155 ASN B N 1
ATOM 4034 C CA . ASN B 1 155 ? 15.54900 -7.78000 57.22300 1.000 29.14444 155 ASN B CA 1
ATOM 4035 C C . ASN B 1 155 ? 16.64500 -7.36500 58.19400 1.000 32.51269 155 ASN B C 1
ATOM 4036 O O . ASN B 1 155 ? 17.83500 -7.54300 57.90900 1.000 30.18418 155 ASN B O 1
ATOM 4041 N N . TYR B 1 156 ? 16.26300 -6.81900 59.35000 1.000 27.60094 156 TYR B N 1
ATOM 4042 C CA . TYR B 1 156 ? 17.24300 -6.45600 60.36600 1.000 28.56673 156 TYR B CA 1
ATOM 4043 C C . TYR B 1 156 ? 17.93100 -7.69400 60.92500 1.000 30.61078 156 TYR B C 1
ATOM 4044 O O . TYR B 1 156 ? 19.16500 -7.79200 60.91800 1.000 30.30099 156 TYR B O 1
ATOM 4053 N N . ILE B 1 157 ? 17.14400 -8.65700 61.41200 1.000 28.18947 157 ILE B N 1
ATOM 4054 C CA . ILE B 1 157 ? 17.72200 -9.81000 62.09600 1.000 24.39982 157 ILE B CA 1
ATOM 4055 C C . ILE B 1 157 ? 18.56100 -10.64800 61.13600 1.000 29.08231 157 ILE B C 1
ATOM 4056 O O . ILE B 1 157 ? 19.54900 -11.26800 61.55100 1.000 28.95658 157 ILE B O 1
ATOM 4061 N N . ASN B 1 158 ? 18.20000 -10.68100 59.84500 1.000 26.84663 158 ASN B N 1
ATOM 4062 C CA . ASN B 1 158 ? 18.99200 -11.45000 58.88900 1.000 29.32721 158 ASN B CA 1
ATOM 4063 C C . ASN B 1 158 ? 20.40700 -10.90500 58.77500 1.000 29.43876 158 ASN B C 1
ATOM 4064 O O . ASN B 1 158 ? 21.35100 -11.67500 58.56900 1.000 26.30022 158 ASN B O 1
ATOM 4069 N N . ASP B 1 159 ? 20.57700 -9.59000 58.92800 1.000 33.18464 159 ASP B N 1
ATOM 4070 C CA . ASP B 1 159 ? 21.91900 -9.02500 58.96000 1.000 29.71162 159 ASP B CA 1
ATOM 4071 C C . ASP B 1 159 ? 22.65100 -9.43500 60.23100 1.000 33.19869 159 ASP B C 1
ATOM 4072 O O . ASP B 1 159 ? 23.84100 -9.77000 60.18200 1.000 33.19139 159 ASP B O 1
ATOM 4077 N N . SER B 1 160 ? 21.96100 -9.41500 61.37800 1.000 29.44932 160 SER B N 1
ATOM 4078 C CA . SER B 1 160 ? 22.58100 -9.85100 62.62900 1.000 28.31776 160 SER B CA 1
ATOM 4079 C C . SER B 1 160 ? 23.04400 -11.30300 62.55600 1.000 30.44118 160 SER B C 1
ATOM 4080 O O . SER B 1 160 ? 24.14400 -11.63300 63.01300 1.000 29.36377 160 SER B O 1
ATOM 4083 N N . ILE B 1 161 ? 22.22000 -12.18300 61.98000 1.000 28.68836 161 ILE B N 1
ATOM 4084 C CA . ILE B 1 161 ? 22.55700 -13.60400 61.92800 1.000 27.63020 161 ILE B CA 1
ATOM 4085 C C . ILE B 1 161 ? 23.77600 -13.84000 61.04400 1.000 28.77885 161 ILE B C 1
ATOM 4086 O O . ILE B 1 161 ? 24.65800 -14.64200 61.38000 1.000 31.98069 161 ILE B O 1
ATOM 4091 N N . GLN B 1 162 ? 23.84300 -13.15000 59.90400 1.000 27.39501 162 GLN B N 1
ATOM 4092 C CA . GLN B 1 162 ? 25.00000 -13.24300 59.02100 1.000 32.83572 162 GLN B CA 1
ATOM 4093 C C . GLN B 1 162 ? 26.28500 -12.97800 59.80000 1.000 32.71544 162 GLN B C 1
ATOM 4094 O O . GLN B 1 162 ? 27.24600 -13.75300 59.73100 1.000 35.45003 162 GLN B O 1
ATOM 4100 N N . ILE B 1 163 ? 26.29900 -11.88800 60.56800 1.000 30.46269 163 ILE B N 1
ATOM 4101 C CA . ILE B 1 163 ? 27.46500 -11.52100 61.36800 1.000 32.38853 163 ILE B CA 1
ATOM 4102 C C . ILE B 1 163 ? 27.73000 -12.55300 62.45900 1.000 33.06289 163 ILE B C 1
ATOM 4103 O O . ILE B 1 163 ? 28.86700 -12.99300 62.66200 1.000 29.94457 163 ILE B O 1
ATOM 4108 N N . TYR B 1 164 ? 26.68700 -12.94300 63.19200 1.000 30.50482 164 TYR B N 1
ATOM 4109 C CA . TYR B 1 164 ? 26.87900 -13.86100 64.31500 1.000 31.06486 164 TYR B CA 1
ATOM 4110 C C . TYR B 1 164 ? 27.39700 -15.22400 63.85900 1.000 28.91024 164 TYR B C 1
ATOM 4111 O O . TYR B 1 164 ? 28.20300 -15.85500 64.55500 1.000 35.84968 164 TYR B O 1
ATOM 4120 N N . ARG B 1 165 ? 26.94000 -15.70700 62.70200 1.000 31.63272 165 ARG B N 1
ATOM 4121 C CA . ARG B 1 165 ? 27.40500 -17.01100 62.23100 1.000 34.55272 165 ARG B CA 1
ATOM 4122 C C . ARG B 1 165 ? 28.87200 -16.99500 61.82400 1.000 35.67250 165 ARG B C 1
ATOM 4123 O O . ARG B 1 165 ? 29.54500 -18.02700 61.91900 1.000 38.92938 165 ARG B O 1
ATOM 4131 N N . GLU B 1 166 ? 29.39600 -15.84500 61.41000 1.000 32.89246 166 GLU B N 1
ATOM 4132 C CA . GLU B 1 166 ? 30.75600 -15.77100 60.90100 1.000 35.62491 166 GLU B CA 1
ATOM 4133 C C . GLU B 1 166 ? 31.75700 -15.34800 61.95900 1.000 35.70767 166 GLU B C 1
ATOM 4134 O O . GLU B 1 166 ? 32.92500 -15.11700 61.63200 1.000 36.73786 166 GLU B O 1
ATOM 4137 N N . ASN B 1 167 ? 31.32800 -15.20900 63.20800 1.000 37.23194 167 ASN B N 1
ATOM 4138 C CA . ASN B 1 167 ? 32.22400 -14.79800 64.27000 1.000 31.05104 167 ASN B CA 1
ATOM 4139 C C . ASN B 1 167 ? 32.01500 -15.70200 65.47300 1.000 35.09160 167 ASN B C 1
ATOM 4140 O O . ASN B 1 167 ? 30.88300 -16.08600 65.78700 1.000 38.13268 167 ASN B O 1
ATOM 4145 N N . GLU B 1 168 ? 33.11000 -16.00700 66.16100 1.000 30.13261 168 GLU B N 1
ATOM 4146 C CA . GLU B 1 168 ? 33.10200 -16.94900 67.27000 1.000 35.23192 168 GLU B CA 1
ATOM 4147 C C . GLU B 1 168 ? 32.80500 -16.23800 68.58500 1.000 33.32442 168 GLU B C 1
ATOM 4148 O O . GLU B 1 168 ? 33.22500 -15.09600 68.79900 1.000 32.55350 168 GLU B O 1
ATOM 4151 N N . GLY B 1 169 ? 32.06600 -16.92200 69.45800 1.000 35.32758 169 GLY B N 1
ATOM 4152 C CA . GLY B 1 169 ? 31.67700 -16.37900 70.73900 1.000 31.62401 169 GLY B CA 1
ATOM 4153 C C . GLY B 1 169 ? 30.26600 -15.84200 70.79800 1.000 32.36643 169 GLY B C 1
ATOM 4154 O O . GLY B 1 169 ? 29.85700 -15.33600 71.85000 1.000 32.68489 169 GLY B O 1
ATOM 4155 N N . TYR B 1 170 ? 29.51500 -15.91900 69.70500 1.000 35.52313 170 TYR B N 1
ATOM 4156 C CA . TYR B 1 170 ? 28.18200 -15.33700 69.61900 1.000 38.53110 170 TYR B CA 1
ATOM 4157 C C . TYR B 1 170 ? 27.14100 -16.40800 69.32400 1.000 30.77595 170 TYR B C 1
ATOM 4158 O O . TYR B 1 170 ? 26.18300 -16.18500 68.58300 1.000 33.44720 170 TYR B O 1
ATOM 4167 N N . LYS B 1 171 ? 27.32700 -17.59200 69.9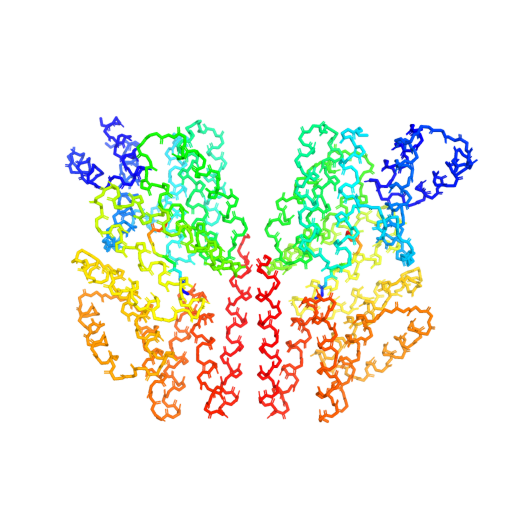1300 1.000 32.16808 171 LYS B N 1
ATOM 4168 C CA . LYS B 1 171 ? 26.36900 -18.67400 69.71800 1.000 33.84263 171 LYS B CA 1
ATOM 4169 C C . LYS B 1 171 ? 25.07600 -18.40800 70.47600 1.000 31.08534 171 LYS B C 1
ATOM 4170 O O . LYS B 1 171 ? 23.99200 -18.77300 70.00700 1.000 29.72878 171 LYS B O 1
ATOM 4176 N N . ARG B 1 172 ? 25.17100 -17.80700 71.66300 1.000 28.78933 172 ARG B N 1
ATOM 4177 C CA . ARG B 1 172 ? 23.97200 -17.43100 72.39800 1.000 32.76079 172 ARG B CA 1
ATOM 4178 C C . ARG B 1 172 ? 23.21500 -16.34700 71.64800 1.000 37.65176 172 ARG B C 1
ATOM 4179 O O . ARG B 1 172 ? 21.97800 -16.30900 71.66700 1.000 34.68086 172 ARG B O 1
ATOM 4187 N N . LYS B 1 173 ? 23.95000 -15.44600 70.98800 1.000 30.59018 173 LYS B N 1
ATOM 4188 C CA . LYS B 1 173 ? 23.30500 -14.38900 70.22100 1.000 30.65058 173 LYS B CA 1
ATOM 4189 C C . LYS B 1 173 ? 22.68300 -14.94100 68.94200 1.000 27.44106 173 LYS B C 1
ATOM 4190 O O . LYS B 1 173 ? 21.62300 -14.47400 68.50700 1.000 27.20816 173 LYS B O 1
ATOM 4196 N N . LEU B 1 174 ? 23.33700 -15.92500 68.31300 1.000 24.88688 174 LEU B N 1
ATOM 4197 C CA . LEU B 1 174 ? 22.73000 -16.59800 67.16900 1.000 25.76669 174 LEU B CA 1
ATOM 4198 C C . LEU B 1 174 ? 21.42800 -17.28600 67.56200 1.000 29.07794 174 LEU B C 1
ATOM 4199 O O . LEU B 1 174 ? 20.42700 -17.20500 66.83800 1.000 24.52318 174 LEU B O 1
ATOM 4204 N N . ALA B 1 175 ? 21.42800 -17.98000 68.70100 1.000 30.70954 175 ALA B N 1
ATOM 4205 C CA . ALA B 1 175 ? 20.22500 -18.66500 69.16300 1.000 27.83068 175 ALA B CA 1
ATOM 4206 C C . ALA B 1 175 ? 19.09200 -17.67800 69.42700 1.000 28.19367 175 ALA B C 1
ATOM 4207 O O . ALA B 1 175 ? 17.97100 -17.85800 68.93700 1.000 29.29923 175 ALA B O 1
ATOM 4209 N N . THR B 1 176 ? 19.35800 -16.64000 70.22500 1.000 29.04314 176 THR B N 1
ATOM 4210 C CA . THR B 1 176 ? 18.34900 -15.61200 70.47500 1.000 30.17808 176 THR B CA 1
ATOM 4211 C C . THR B 1 176 ? 17.82700 -15.01800 69.17100 1.000 26.87402 176 THR B C 1
ATOM 4212 O O . THR B 1 176 ? 16.62000 -14.81000 69.01300 1.000 27.52414 176 THR B O 1
ATOM 4216 N N . SER B 1 177 ? 18.72400 -14.75100 68.22000 1.000 26.91341 177 SER B N 1
ATOM 4217 C CA . SER B 1 177 ? 18.30300 -14.18700 66.94000 1.000 25.61395 177 SER B CA 1
ATOM 4218 C C . SER B 1 177 ? 17.38300 -15.14100 66.19000 1.000 26.76733 177 SER B C 1
ATOM 4219 O O . SER B 1 177 ? 16.41500 -14.71000 65.55300 1.000 25.05060 177 SER B O 1
ATOM 4222 N N . LEU B 1 178 ? 17.67700 -16.44300 66.24500 1.000 25.96471 178 LEU B N 1
ATOM 4223 C CA . LEU B 1 178 ? 16.82700 -17.42300 65.57500 1.000 27.80514 178 LEU B CA 1
ATOM 4224 C C . LEU B 1 178 ? 15.41600 -17.44300 66.14800 1.000 29.09330 178 LEU B C 1
ATOM 4225 O O . LEU B 1 178 ? 14.46100 -17.75300 65.42400 1.000 29.22167 178 LEU B O 1
ATOM 4230 N N . MET B 1 179 ? 15.26300 -17.12700 67.44000 1.000 26.20259 179 MET B N 1
ATOM 4231 C CA . MET B 1 179 ? 13.92900 -17.04200 68.02700 1.000 30.40182 179 MET B CA 1
ATOM 4232 C C . MET B 1 179 ? 13.15100 -15.85800 67.46600 1.000 27.73298 179 MET B C 1
ATOM 4233 O O . MET B 1 179 ? 11.92800 -15.94100 67.29800 1.000 22.87686 179 MET B O 1
ATOM 4238 N N . ILE B 1 180 ? 13.83600 -14.75000 67.17800 1.000 28.11492 180 ILE B N 1
ATOM 4239 C CA . ILE B 1 180 ? 13.18600 -13.61600 66.53000 1.000 26.45152 180 ILE B CA 1
ATOM 4240 C C . ILE B 1 180 ? 12.77200 -13.99100 65.11200 1.000 25.89239 180 ILE B C 1
ATOM 4241 O O . ILE B 1 180 ? 11.65000 -13.70200 64.67600 1.000 23.14422 180 ILE B O 1
ATOM 4246 N N . VAL B 1 181 ? 13.66900 -14.65400 64.37400 1.000 24.10984 181 VAL B N 1
ATOM 4247 C CA . VAL B 1 181 ? 13.33000 -15.14200 63.03900 1.000 24.20300 181 VAL B CA 1
ATOM 4248 C C . VAL B 1 181 ? 12.10300 -16.04200 63.09700 1.000 22.97716 181 VAL B C 1
ATOM 4249 O O . VAL B 1 181 ? 11.14600 -15.86200 62.33500 1.000 25.28700 181 VAL B O 1
ATOM 4253 N N . GLY B 1 182 ? 12.11100 -17.01800 64.00900 1.000 21.70352 182 GLY B N 1
ATOM 4254 C CA . GLY B 1 182 ? 11.00000 -17.95300 64.08800 1.000 23.76329 182 GLY B CA 1
ATOM 4255 C C . GLY B 1 182 ? 9.67700 -17.27100 64.37400 1.000 22.20983 182 GLY B C 1
ATOM 4256 O O . GLY B 1 182 ? 8.66200 -17.56600 63.74000 1.000 22.19810 182 GLY B O 1
ATOM 4257 N N . GLN B 1 183 ? 9.66600 -16.35100 65.34500 1.000 25.19934 183 GLN B N 1
ATOM 4258 C CA . GLN B 1 183 ? 8.44600 -15.60100 65.62700 1.000 25.85855 183 GLN B CA 1
ATOM 4259 C C . GLN B 1 183 ? 8.02200 -14.79000 64.41000 1.000 23.88416 183 GLN B C 1
ATOM 4260 O O . GLN B 1 183 ? 6.83400 -14.74300 64.06700 1.000 25.46775 183 GLN B O 1
ATOM 4266 N N . ASN B 1 184 ? 8.98200 -14.15000 63.74000 1.000 23.89805 184 ASN B N 1
ATOM 4267 C CA . ASN B 1 184 ? 8.66200 -13.44100 62.50400 1.000 23.97690 184 ASN B CA 1
ATOM 4268 C C . ASN B 1 184 ? 8.04100 -14.38900 61.48500 1.000 24.19828 184 ASN B C 1
ATOM 4269 O O . ASN B 1 184 ? 7.05900 -14.04100 60.81800 1.000 24.28352 184 ASN B O 1
ATOM 4274 N N . TYR B 1 185 ? 8.60300 -15.59600 61.35100 1.000 23.95160 185 TYR B N 1
ATOM 4275 C CA . TYR B 1 185 ? 8.01600 -16.58900 60.45400 1.000 24.66542 185 TYR B CA 1
ATOM 4276 C C . TYR B 1 185 ? 6.61900 -16.98000 60.91400 1.000 25.65300 185 TYR B C 1
ATOM 4277 O O . TYR B 1 185 ? 5.69400 -17.08900 60.10100 1.000 28.00916 185 TYR B O 1
ATOM 4286 N N . THR B 1 186 ? 6.44700 -17.19600 62.21900 1.000 23.71639 186 THR B N 1
ATOM 4287 C CA . THR B 1 186 ? 5.13200 -17.52900 62.74600 1.000 26.77318 186 THR B CA 1
ATOM 4288 C C . THR B 1 186 ? 4.12900 -16.41600 62.47400 1.000 26.42910 186 THR B C 1
ATOM 4289 O O . THR B 1 186 ? 2.98800 -16.68300 62.07900 1.000 23.82507 186 THR B O 1
ATOM 4293 N N . ASP B 1 187 ? 4.54300 -15.15900 62.65700 1.000 22.42928 187 ASP B N 1
ATOM 4294 C CA . ASP B 1 187 ? 3.68400 -14.03100 62.31400 1.000 27.30254 187 ASP B CA 1
ATOM 4295 C C . ASP B 1 187 ? 3.38900 -13.96300 60.81800 1.000 26.63425 187 ASP B C 1
ATOM 4296 O O . ASP B 1 187 ? 2.44200 -13.27400 60.41600 1.000 27.13543 187 ASP B O 1
ATOM 4301 N N . LEU B 1 188 ? 4.18000 -14.64500 59.98900 1.000 23.26155 188 LEU B N 1
ATOM 4302 C CA . LEU B 1 188 ? 3.95100 -14.71400 58.55200 1.000 28.73271 188 LEU B CA 1
ATOM 4303 C C . LEU B 1 188 ? 3.25800 -16.00500 58.12900 1.000 26.92908 188 LEU B C 1
ATOM 4304 O O . LEU B 1 188 ? 3.14500 -16.26800 56.93000 1.000 25.62308 188 LEU B O 1
ATOM 4309 N N . GLY B 1 189 ? 2.78500 -16.80800 59.08100 1.000 25.11991 189 GLY B N 1
ATOM 4310 C CA . GLY B 1 189 ? 2.16900 -18.07200 58.74100 1.000 26.05153 189 GLY B CA 1
ATOM 4311 C C . GLY B 1 189 ? 3.12400 -19.13400 58.24600 1.000 31.00567 189 GLY B C 1
ATOM 4312 O O . GLY B 1 189 ? 2.68600 -20.12200 57.64900 1.000 35.22674 189 GLY B O 1
ATOM 4313 N N . LEU B 1 190 ? 4.42200 -18.96800 58.49000 1.000 30.26627 190 LEU B N 1
ATOM 4314 C CA . LEU B 1 190 ? 5.43300 -19.92500 58.04100 1.000 28.71751 190 LEU B CA 1
ATOM 4315 C C . LEU B 1 190 ? 5.88500 -20.77200 59.23100 1.000 30.18094 190 LEU B C 1
ATOM 4316 O O . LEU B 1 190 ? 6.99900 -20.65900 59.74500 1.000 25.88038 190 LEU B O 1
ATOM 4321 N N . TYR B 1 191 ? 4.98400 -21.66200 59.64700 1.000 31.74958 191 TYR B N 1
ATOM 4322 C CA . TYR B 1 191 ? 5.15400 -22.35700 60.91700 1.000 30.44634 191 TYR B CA 1
ATOM 4323 C C . TYR B 1 191 ? 6.24300 -23.41900 60.84700 1.000 31.38679 191 TYR B C 1
ATOM 4324 O O . TYR B 1 191 ? 6.92000 -23.67000 61.85000 1.000 27.32890 191 TYR B O 1
ATOM 4333 N N . GLU B 1 192 ? 6.40800 -24.07400 59.69400 1.000 30.32024 192 GLU B N 1
ATOM 4334 C CA . GLU B 1 192 ? 7.46800 -25.06900 59.56400 1.000 32.70049 192 GLU B CA 1
ATOM 4335 C C . GLU B 1 192 ? 8.84600 -24.42100 59.63700 1.000 34.78281 192 GLU B C 1
ATOM 4336 O O . GLU B 1 192 ? 9.72400 -24.88600 60.37400 1.000 32.44737 192 GLU B O 1
ATOM 4342 N N . LYS B 1 193 ? 9.05900 -23.34700 58.87100 1.000 31.92140 193 LYS B N 1
ATOM 4343 C CA . LYS B 1 193 ? 10.32000 -22.61600 58.97300 1.000 34.19883 193 LYS B CA 1
ATOM 4344 C C . LYS B 1 193 ? 10.50100 -22.03000 60.36400 1.000 32.39020 193 LYS B C 1
ATOM 4345 O O . LYS B 1 193 ? 11.62800 -21.93100 60.86000 1.000 33.45180 193 LYS B O 1
ATOM 4351 N N . ALA B 1 194 ? 9.40100 -21.63700 61.00600 1.000 31.64704 194 ALA B N 1
ATOM 4352 C CA . ALA B 1 194 ? 9.48700 -21.13200 62.36600 1.000 28.71516 194 ALA B CA 1
ATOM 4353 C C . ALA B 1 194 ? 9.95700 -22.22000 63.32000 1.000 28.22605 194 ALA B C 1
ATOM 4354 O O . ALA B 1 194 ? 10.78700 -21.96200 64.19700 1.000 30.21541 194 ALA B O 1
ATOM 4356 N N . GLU B 1 195 ? 9.44800 -23.44300 63.15900 1.000 31.54664 195 GLU B N 1
ATOM 4357 C CA . GLU B 1 195 ? 9.90100 -24.54800 63.99500 1.000 29.27956 195 GLU B CA 1
ATOM 4358 C C . GLU B 1 195 ? 11.37700 -24.84200 63.76200 1.000 30.36580 195 GLU B C 1
ATOM 4359 O O . GLU B 1 195 ? 12.13700 -25.03800 64.71500 1.000 30.90780 195 GLU B O 1
ATOM 4365 N N . GLU B 1 196 ? 11.79800 -24.89500 62.49400 1.000 31.15752 196 GLU B N 1
ATOM 4366 C CA . GLU B 1 196 ? 13.20300 -25.16000 62.19300 1.000 31.19158 196 GLU B CA 1
ATOM 4367 C C . GLU B 1 196 ? 14.12200 -24.17800 62.90800 1.000 31.14557 196 GLU B C 1
ATOM 4368 O O . GLU B 1 196 ? 15.14600 -24.57600 63.47700 1.000 29.90774 196 GLU B O 1
ATOM 4374 N N . SER B 1 197 ? 13.77100 -22.89000 62.89000 1.000 27.28880 197 SER B N 1
ATOM 4375 C CA . SER B 1 197 ? 14.60000 -21.88200 63.54300 1.000 26.69076 197 SER B CA 1
ATOM 4376 C C . SER B 1 197 ? 14.72400 -22.15000 65.03800 1.000 30.54079 197 SER B C 1
ATOM 4377 O O . SER B 1 197 ? 15.82300 -22.09200 65.60300 1.000 32.25176 197 SER B O 1
ATOM 4380 N N . PHE B 1 198 ? 13.60300 -22.44600 65.70000 1.000 27.87079 198 PHE B N 1
ATOM 4381 C CA . PHE B 1 198 ? 13.65500 -22.71500 67.13400 1.000 30.45338 198 PHE B CA 1
ATOM 4382 C C . PHE B 1 198 ? 14.43000 -23.99500 67.42800 1.000 30.77299 198 PHE B C 1
ATOM 4383 O O . PHE B 1 198 ? 15.16100 -24.06700 68.42400 1.000 29.38854 198 PHE B O 1
ATOM 4391 N N . LEU B 1 199 ? 14.28100 -25.01600 66.58000 1.000 27.12613 199 LEU B N 1
ATOM 4392 C CA . LEU B 1 199 ? 15.01700 -26.25900 66.79100 1.000 30.57334 199 LEU B CA 1
ATOM 4393 C C . LEU B 1 199 ? 16.52000 -26.03800 66.67400 1.000 33.34356 199 LEU B C 1
ATOM 4394 O O . LEU B 1 199 ? 17.29400 -26.57600 67.47400 1.000 33.23821 199 LEU B O 1
ATOM 4399 N N . GLU B 1 200 ? 16.95500 -25.26500 65.67400 1.000 31.74500 200 GLU B N 1
ATOM 4400 C CA . GLU B 1 200 ? 18.36800 -24.90500 65.58200 1.000 32.34157 200 GLU B CA 1
ATOM 4401 C C . GLU B 1 200 ? 18.82900 -24.16200 66.82800 1.000 30.60921 200 GLU B C 1
ATOM 4402 O O . GLU B 1 200 ? 19.93500 -24.39900 67.32900 1.000 31.42026 200 GLU B O 1
ATOM 4408 N N . ALA B 1 201 ? 17.99600 -23.25700 67.34500 1.000 28.40518 201 ALA B N 1
ATOM 4409 C CA . ALA B 1 201 ? 18.34300 -22.56900 68.58400 1.000 30.72690 201 ALA B CA 1
ATOM 4410 C C . ALA B 1 201 ? 18.45300 -23.55500 69.74300 1.000 28.04767 201 ALA B C 1
ATOM 4411 O O . ALA B 1 201 ? 19.32200 -23.41100 70.61100 1.000 30.62661 201 ALA B O 1
ATOM 4413 N N . ILE B 1 202 ? 17.58100 -24.56600 69.77000 1.000 31.55217 202 ILE B N 1
ATOM 4414 C CA . ILE B 1 202 ? 17.60300 -25.55800 70.84500 1.000 32.16815 202 ILE B CA 1
ATOM 4415 C C . ILE B 1 202 ? 18.90200 -26.36300 70.80600 1.000 31.10892 202 ILE B C 1
ATOM 4416 O O . ILE B 1 202 ? 19.55100 -26.57600 71.83600 1.000 32.90185 202 ILE B O 1
ATOM 4421 N N . ARG B 1 203 ? 19.29400 -26.83500 69.61700 1.000 33.27701 203 ARG B N 1
ATOM 4422 C CA . ARG B 1 203 ? 20.57000 -27.53700 69.47700 1.000 32.61941 203 ARG B CA 1
ATOM 4423 C C . ARG B 1 203 ? 21.71800 -26.70100 70.03300 1.000 34.18913 203 ARG B C 1
ATOM 4424 O O . ARG B 1 203 ? 22.56100 -27.20000 70.78700 1.000 33.09535 203 ARG B O 1
ATOM 4432 N N . ILE B 1 204 ? 21.75500 -25.41300 69.67200 1.000 30.53919 204 ILE B N 1
ATOM 4433 C CA . ILE B 1 204 ? 22.82300 -24.52700 70.12600 1.000 29.91301 204 ILE B CA 1
ATOM 4434 C C . ILE B 1 204 ? 22.87800 -24.47800 71.64800 1.000 33.04541 204 ILE B C 1
ATOM 4435 O O . ILE B 1 204 ? 23.95900 -24.54500 72.24500 1.000 34.52047 204 ILE B O 1
ATOM 4440 N N . SER B 1 205 ? 21.71600 -24.36700 72.30000 1.000 32.42986 205 SER B N 1
ATOM 4441 C CA . SER B 1 205 ? 21.68000 -24.22300 73.75000 1.000 32.98037 205 SER B CA 1
ATOM 4442 C C . SER B 1 205 ? 22.05100 -25.51700 74.46200 1.000 34.75052 205 SER B C 1
ATOM 4443 O O . SER B 1 205 ? 22.61200 -25.47800 75.56100 1.000 31.43096 205 SER B O 1
ATOM 4446 N N . ARG B 1 206 ? 21.75200 -26.66700 73.86200 1.000 37.53832 206 ARG B N 1
ATOM 4447 C CA . ARG B 1 206 ? 22.17800 -27.93200 74.45100 1.000 45.43879 206 ARG B CA 1
ATOM 4448 C C . ARG B 1 206 ? 23.67700 -28.14600 74.27600 1.000 37.67039 206 ARG B C 1
ATOM 4449 O O . ARG B 1 206 ? 24.34500 -28.63500 75.19400 1.000 44.69103 206 ARG B O 1
ATOM 4457 N N . VAL B 1 207 ? 24.22000 -27.79700 73.10500 1.000 38.68833 207 VAL B N 1
ATOM 4458 C CA . VAL B 1 207 ? 25.67300 -27.75300 72.92900 1.000 37.38801 207 VAL B CA 1
ATOM 4459 C C . VAL B 1 207 ? 26.31400 -26.84600 73.97300 1.000 40.66794 207 VAL B C 1
ATOM 4460 O O . VAL B 1 207 ? 27.33900 -27.19100 74.57700 1.000 41.75628 207 VAL B O 1
ATOM 4464 N N . LEU B 1 208 ? 25.72400 -25.67100 74.19800 1.000 42.66612 208 LEU B N 1
ATOM 4465 C CA . LEU B 1 208 ? 26.20000 -24.75200 75.22200 1.000 39.56637 208 LEU B CA 1
ATOM 4466 C C . LEU B 1 208 ? 25.96100 -25.26700 76.63400 1.000 37.18977 208 LEU B C 1
ATOM 4467 O O . LEU B 1 208 ? 26.53500 -24.70900 77.57500 1.000 37.05462 208 LEU B O 1
ATOM 4472 N N . HIS B 1 209 ? 25.13700 -26.30500 76.79900 1.000 34.88166 209 HIS B N 1
ATOM 4473 C CA . HIS B 1 209 ? 24.77200 -26.83200 78.11100 1.000 43.68085 209 HIS B CA 1
ATOM 4474 C C . HIS B 1 209 ? 24.07400 -25.77000 78.96000 1.000 43.72472 209 HIS B C 1
ATOM 4475 O O . HIS B 1 209 ? 24.28700 -25.68300 80.17100 1.000 43.82146 209 HIS B O 1
ATOM 4482 N N . ASP B 1 210 ? 23.22800 -24.95900 78.32700 1.000 37.89536 210 ASP B N 1
ATOM 4483 C CA . ASP B 1 210 ? 22.50700 -23.87900 79.00000 1.000 36.94717 210 ASP B CA 1
ATOM 4484 C C . ASP B 1 210 ? 21.04900 -24.32100 79.11000 1.000 36.88891 210 ASP B C 1
ATOM 4485 O O . ASP B 1 210 ? 20.22500 -24.02300 78.24300 1.000 32.18079 210 ASP B O 1
ATOM 4490 N N . SER B 1 211 ? 20.73400 -25.02500 80.20000 1.000 36.54425 211 SER B N 1
ATOM 4491 C CA . SER B 1 211 ? 19.41400 -25.62900 80.34100 1.000 35.94324 211 SER B CA 1
ATOM 4492 C C . SER B 1 211 ? 18.33600 -24.59000 80.62800 1.000 33.98600 211 SER B C 1
ATOM 4493 O O . SER B 1 211 ? 17.17200 -24.79500 80.26200 1.000 33.57296 211 SER B O 1
ATOM 4496 N N . LEU B 1 212 ? 18.69400 -23.47500 81.26700 1.000 30.98614 212 LEU B N 1
ATOM 4497 C CA . LEU B 1 212 ? 17.73200 -22.38800 81.42500 1.000 33.43478 212 LEU B CA 1
ATOM 4498 C C . LEU B 1 212 ? 17.38000 -21.78800 80.07000 1.000 31.06876 212 LEU B C 1
ATOM 4499 O O . LEU B 1 212 ? 16.20200 -21.56600 79.76500 1.000 25.51416 212 LEU B O 1
ATOM 4504 N N . PHE B 1 213 ? 18.39700 -21.51800 79.24700 1.000 28.30773 213 PHE B N 1
ATOM 4505 C CA . PHE B 1 213 ? 18.15900 -21.03000 77.89500 1.000 26.42761 213 PHE B CA 1
ATOM 4506 C C . PHE B 1 213 ? 17.32700 -22.02800 77.10000 1.000 31.74500 213 PHE B C 1
ATOM 4507 O O . PHE B 1 213 ? 16.40400 -21.64300 76.37600 1.000 30.44536 213 PHE B O 1
ATOM 4515 N N . THR B 1 214 ? 17.62800 -23.32200 77.24400 1.000 32.89333 214 THR B N 1
ATOM 4516 C CA . THR B 1 214 ? 16.85600 -24.35000 76.55300 1.000 31.91797 214 THR B CA 1
ATOM 4517 C C . THR B 1 214 ? 15.38800 -24.30200 76.95500 1.000 31.03820 214 THR B C 1
ATOM 4518 O O . THR B 1 214 ? 14.49800 -24.42900 76.10600 1.000 28.73936 214 THR B O 1
ATOM 4522 N N . ALA B 1 215 ? 15.11800 -24.13500 78.25300 1.000 28.64234 215 ALA B N 1
ATOM 4523 C CA . ALA B 1 215 ? 13.74800 -23.95900 78.71700 1.000 28.93984 215 ALA B CA 1
ATOM 4524 C C . ALA B 1 215 ? 13.11700 -22.71800 78.10200 1.000 28.91058 215 ALA B C 1
ATOM 4525 O O . ALA B 1 215 ? 11.95900 -22.75100 77.67200 1.000 26.24256 215 ALA B O 1
ATOM 4527 N N . LEU B 1 216 ? 13.86100 -21.61200 78.06600 1.000 27.11326 216 LEU B N 1
ATOM 4528 C CA . LEU B 1 216 ? 13.34000 -20.38500 77.47700 1.000 27.64636 216 LEU B CA 1
ATOM 4529 C C . LEU B 1 216 ? 12.96700 -20.59200 76.01800 1.000 26.50583 216 LEU B C 1
ATOM 4530 O O . LEU B 1 216 ? 11.91700 -20.11900 75.56600 1.000 27.29444 216 LEU B O 1
ATOM 4535 N N . ILE B 1 217 ? 13.81300 -21.29000 75.26300 1.000 26.30591 217 ILE B N 1
ATOM 4536 C CA . ILE B 1 217 ? 13.52800 -21.47100 73.84500 1.000 29.70600 217 ILE B CA 1
ATOM 4537 C C . ILE B 1 217 ? 12.31500 -22.37100 73.65200 1.000 27.27737 217 ILE B C 1
ATOM 4538 O O . ILE B 1 217 ? 11.50500 -22.15300 72.74400 1.000 27.92776 217 ILE B O 1
ATOM 4543 N N . HIS B 1 218 ? 12.16300 -23.38800 74.50700 1.000 24.53339 218 HIS B N 1
ATOM 4544 C CA . HIS B 1 218 ? 10.99900 -24.26500 74.41800 1.000 25.34449 218 HIS B CA 1
ATOM 4545 C C . HIS B 1 218 ? 9.70900 -23.49400 74.66900 1.000 29.66239 218 HIS B C 1
ATOM 4546 O O . HIS B 1 218 ? 8.70600 -23.70800 73.97800 1.000 28.05917 218 HIS B O 1
ATOM 4553 N N . HIS B 1 219 ? 9.70600 -22.60900 75.67100 1.000 29.17098 219 HIS B N 1
ATOM 4554 C CA . HIS B 1 219 ? 8.54500 -21.75400 75.90500 1.000 30.93133 219 HIS B CA 1
ATOM 4555 C C . HIS B 1 219 ? 8.18000 -20.95300 74.65800 1.000 26.64418 219 HIS B C 1
ATOM 4556 O O . HIS B 1 219 ? 7.01000 -20.89800 74.26200 1.000 25.09380 219 HIS B O 1
ATOM 4563 N N . ASN B 1 220 ? 9.16900 -20.31300 74.02900 1.000 24.15544 220 ASN B N 1
ATOM 4564 C CA . ASN B 1 220 ? 8.86900 -19.48200 72.86700 1.000 25.96683 220 ASN B CA 1
ATOM 4565 C C . ASN B 1 220 ? 8.40800 -20.32800 71.69000 1.000 26.78378 220 ASN B C 1
ATOM 4566 O O . ASN B 1 220 ? 7.50600 -19.92500 70.94600 1.000 28.84794 220 ASN B O 1
ATOM 4571 N N . LEU B 1 221 ? 9.01600 -21.50400 71.50800 1.000 29.03481 221 LEU B N 1
ATOM 4572 C CA . LEU B 1 221 ? 8.55600 -22.44300 70.49100 1.000 28.22338 221 LEU B CA 1
ATOM 4573 C C . LEU B 1 221 ? 7.09400 -22.81800 70.70400 1.000 31.53810 221 LEU B C 1
ATOM 4574 O O . LEU B 1 221 ? 6.34500 -23.00200 69.73500 1.000 25.75650 221 LEU B O 1
ATOM 4579 N N . SER B 1 222 ? 6.67100 -22.94400 71.96700 1.000 24.61012 222 SER B N 1
ATOM 4580 C CA . SER B 1 222 ? 5.27600 -23.25600 72.25700 1.000 26.00494 222 SER B CA 1
ATOM 4581 C C . SER B 1 222 ? 4.33000 -22.20900 71.67800 1.000 27.02082 222 SER B C 1
ATOM 4582 O O . SER B 1 222 ? 3.17900 -22.52800 71.35300 1.000 26.47295 222 SER B O 1
ATOM 4585 N N . ILE B 1 223 ? 4.78300 -20.95700 71.55400 1.000 26.20070 223 ILE B N 1
ATOM 4586 C CA . ILE B 1 223 ? 3.96200 -19.93400 70.91000 1.000 28.08877 223 ILE B CA 1
ATOM 4587 C C . ILE B 1 223 ? 3.76500 -20.26700 69.43600 1.000 21.95348 223 ILE B C 1
ATOM 4588 O O . ILE B 1 223 ? 2.66900 -20.10400 68.88800 1.000 25.65414 223 ILE B O 1
ATOM 4593 N N . THR B 1 224 ? 4.81600 -20.75600 68.77700 1.000 23.62774 224 THR B N 1
ATOM 4594 C CA . THR B 1 224 ? 4.72100 -21.10000 67.36100 1.000 28.32947 224 THR B CA 1
ATOM 4595 C C . THR B 1 224 ? 3.80300 -22.29900 67.13900 1.000 28.63137 224 THR B C 1
ATOM 4596 O O . THR B 1 224 ? 2.94800 -22.28000 66.24500 1.000 26.21952 224 THR B O 1
ATOM 4600 N N . TYR B 1 225 ? 3.96100 -23.35200 67.95300 1.000 25.31189 225 TYR B N 1
ATOM 4601 C CA . TYR B 1 225 ? 3.07100 -24.50500 67.86300 1.000 26.37541 225 TYR B CA 1
ATOM 4602 C C . TYR B 1 225 ? 1.62400 -24.10200 68.11800 1.000 30.56045 225 TYR B C 1
ATOM 4603 O O . TYR B 1 225 ? 0.71300 -24.53400 67.40300 1.000 29.61113 225 TYR B O 1
ATOM 4612 N N . SER B 1 226 ? 1.39300 -23.27200 69.14000 1.000 28.85878 226 SER B N 1
ATOM 4613 C CA . SER B 1 226 ? 0.04000 -22.80400 69.42300 1.000 29.07936 226 SER B CA 1
ATOM 4614 C C . SER B 1 226 ? -0.54000 -22.04600 68.23500 1.000 28.54303 226 SER B C 1
ATOM 4615 O O . SER B 1 226 ? -1.70000 -22.25900 67.86500 1.000 29.63178 226 SER B O 1
ATOM 4618 N N . ALA B 1 227 ? 0.25500 -21.17000 67.61600 1.000 28.23006 227 ALA B N 1
ATOM 4619 C CA . ALA B 1 227 ? -0.21400 -20.45600 66.43400 1.000 29.21547 227 ALA B CA 1
ATOM 4620 C C . ALA B 1 227 ? -0.48100 -21.40800 65.27500 1.000 29.03115 227 ALA B C 1
ATOM 4621 O O . ALA B 1 227 ? -1.30300 -21.10600 64.40500 1.000 30.59696 227 ALA B O 1
ATOM 4623 N N . ALA B 1 228 ? 0.19600 -22.55200 65.23900 1.000 28.66409 228 ALA B N 1
ATOM 4624 C CA . ALA B 1 228 ? -0.02100 -23.54200 64.19300 1.000 31.82202 228 ALA B CA 1
ATOM 4625 C C . ALA B 1 228 ? -1.11800 -24.53900 64.55500 1.000 31.58687 228 ALA B C 1
ATOM 4626 O O . ALA B 1 228 ? -1.30100 -25.53000 63.83900 1.000 31.42382 228 ALA B O 1
ATOM 4628 N N . ASN B 1 229 ? -1.84400 -24.29500 65.65000 1.000 31.85570 229 ASN B N 1
ATOM 4629 C CA . ASN B 1 229 ? -2.86800 -25.20200 66.17900 1.000 34.26931 229 ASN B CA 1
ATOM 4630 C C . ASN B 1 229 ? -2.30800 -26.58800 66.48100 1.000 36.00175 229 ASN B C 1
ATOM 4631 O O . ASN B 1 229 ? -3.05000 -27.57300 66.50900 1.000 35.38964 229 ASN B O 1
ATOM 4636 N N . ARG B 1 230 ? -1.00500 -26.67000 66.74500 1.000 32.30015 230 ARG B N 1
ATOM 4637 C CA . ARG B 1 230 ? -0.37200 -27.91900 67.17100 1.000 34.04161 230 ARG B CA 1
ATOM 4638 C C . ARG B 1 230 ? -0.32300 -27.93600 68.70000 1.000 34.05327 230 ARG B C 1
ATOM 4639 O O . ARG B 1 230 ? 0.71900 -27.76100 69.33600 1.000 34.26125 230 ARG B O 1
ATOM 4647 N N . SER B 1 231 ? -1.50000 -28.18700 69.28300 1.000 35.20884 231 SER B N 1
ATOM 4648 C CA . SER B 1 231 ? -1.71300 -27.91600 70.70300 1.000 35.37896 231 SER B CA 1
ATOM 4649 C C . SER B 1 231 ? -0.92200 -28.86400 71.60200 1.000 33.30002 231 SER B C 1
ATOM 4650 O O . SER B 1 231 ? -0.35800 -28.43200 72.61300 1.000 32.90615 231 SER B O 1
ATOM 4653 N N . GLN B 1 232 ? -0.87100 -30.15700 71.26600 1.000 37.77657 232 GLN B N 1
ATOM 4654 C CA . GLN B 1 232 ? -0.11300 -31.09500 72.09600 1.000 33.84954 232 GLN B CA 1
ATOM 4655 C C . GLN B 1 232 ? 1.37900 -30.81100 72.03000 1.000 32.78080 232 GLN B C 1
ATOM 4656 O O . GLN B 1 232 ? 2.07000 -30.87500 73.05300 1.000 33.32754 232 GLN B O 1
ATOM 4662 N N . ASP B 1 233 ? 1.89500 -30.48600 70.84200 1.000 34.13455 233 ASP B N 1
ATOM 4663 C CA . ASP B 1 233 ? 3.28000 -30.03500 70.75300 1.000 35.96897 233 ASP B CA 1
ATOM 4664 C C . ASP B 1 233 ? 3.49300 -28.76700 71.57300 1.000 33.44435 233 ASP B C 1
ATOM 4665 O O . ASP B 1 233 ? 4.52100 -28.62100 72.24600 1.000 32.36612 233 ASP B O 1
ATOM 4670 N N . CYS B 1 234 ? 2.53000 -27.84100 71.53100 1.000 30.41344 234 CYS B N 1
ATOM 4671 C CA . CYS B 1 234 ? 2.62400 -26.63000 72.34100 1.000 33.28699 234 CYS B CA 1
ATOM 4672 C C . CYS B 1 234 ? 2.69400 -26.97100 73.82400 1.000 28.87012 234 CYS B C 1
ATOM 4673 O O . CYS B 1 234 ? 3.53700 -26.44000 74.55500 1.000 33.95604 234 CYS B O 1
ATOM 4676 N N . ILE B 1 235 ? 1.80900 -27.85700 74.28500 1.000 29.05698 235 ILE B N 1
ATOM 4677 C CA . ILE B 1 235 ? 1.79900 -28.23700 75.69500 1.000 32.61747 235 ILE B CA 1
ATOM 4678 C C . ILE B 1 235 ? 3.06800 -29.00200 76.05400 1.000 30.76553 235 ILE B C 1
ATOM 4679 O O . ILE B 1 235 ? 3.65300 -28.79000 77.12200 1.000 30.35104 235 ILE B O 1
ATOM 4684 N N . ASN B 1 236 ? 3.52100 -29.89200 75.16600 1.000 32.70830 236 ASN B N 1
ATOM 4685 C CA . ASN B 1 236 ? 4.74500 -30.64600 75.42300 1.000 33.57059 236 ASN B CA 1
ATOM 4686 C C . ASN B 1 236 ? 5.96100 -29.73100 75.51300 1.000 34.61103 236 ASN B C 1
ATOM 4687 O O . ASN B 1 236 ? 6.85700 -29.95900 76.33500 1.000 33.09994 236 ASN B O 1
ATOM 4692 N N . ALA B 1 237 ? 6.02700 -28.70800 74.65300 1.000 32.63106 237 ALA B N 1
ATOM 4693 C CA . ALA B 1 237 ? 7.12400 -27.74800 74.73400 1.000 30.84698 237 ALA B CA 1
ATOM 4694 C C . ALA B 1 237 ? 7.08000 -26.97900 76.04700 1.000 33.78056 237 ALA B C 1
ATOM 4695 O O . ALA B 1 237 ? 8.11900 -26.74200 76.67400 1.000 31.46308 237 ALA B O 1
ATOM 4697 N N . LEU B 1 238 ? 5.88300 -26.58100 76.47900 1.000 30.58057 238 LEU B N 1
ATOM 4698 C CA . LEU B 1 238 ? 5.75900 -25.89200 77.75800 1.000 32.93128 238 LEU B CA 1
ATOM 4699 C C . LEU B 1 238 ? 6.16600 -26.80300 78.91100 1.000 33.17305 238 LEU B C 1
ATOM 4700 O O . LEU B 1 238 ? 6.75500 -26.34100 79.89600 1.000 33.19594 238 LEU B O 1
ATOM 4705 N N . LYS B 1 239 ? 5.84500 -28.09600 78.81800 1.000 32.78123 239 LYS B N 1
ATOM 4706 C CA . LYS B 1 239 ? 6.23800 -29.03200 79.86800 1.000 39.44672 239 LYS B CA 1
ATOM 4707 C C . LYS B 1 239 ? 7.75300 -29.12400 79.99500 1.000 35.47203 239 LYS B C 1
ATOM 4708 O O . LYS B 1 239 ? 8.28500 -29.22900 81.10500 1.000 37.75173 239 LYS B O 1
ATOM 4714 N N . LYS B 1 240 ? 8.46300 -29.11000 78.86900 1.000 32.86890 240 LYS B N 1
ATOM 4715 C CA . LYS B 1 240 ? 9.92000 -29.16700 78.91900 1.000 35.53034 240 LYS B CA 1
ATOM 4716 C C . LYS B 1 240 ? 10.50700 -27.89900 79.52500 1.000 36.06799 240 LYS B C 1
ATOM 4717 O O . LYS B 1 240 ? 11.52400 -27.95400 80.22700 1.000 41.19672 240 LYS B O 1
ATOM 4723 N N . ALA B 1 241 ? 9.87900 -26.75000 79.27000 1.000 33.13636 241 ALA B N 1
ATOM 4724 C CA . ALA B 1 241 ? 10.32800 -25.49900 79.87200 1.000 34.54115 241 ALA B CA 1
ATOM 4725 C C . ALA B 1 241 ? 10.15700 -25.52700 81.38500 1.000 34.60763 241 ALA B C 1
ATOM 4726 O O . ALA B 1 241 ? 11.10000 -25.24900 82.13800 1.000 34.87460 241 ALA B O 1
ATOM 4728 N N . ILE B 1 242 ? 8.95300 -25.86400 81.85100 1.000 33.80774 242 ILE B N 1
ATOM 4729 C CA . ILE B 1 242 ? 8.66500 -25.80700 83.27600 1.000 37.42816 242 ILE B CA 1
ATOM 4730 C C . ILE B 1 242 ? 9.36200 -26.90900 84.05900 1.000 39.98812 242 ILE B C 1
ATOM 4731 O O . ILE B 1 242 ? 9.32900 -26.89400 85.29500 1.000 37.89689 242 ILE B O 1
ATOM 4736 N N . ARG B 1 243 ? 10.00100 -27.86200 83.37700 1.000 38.99636 243 ARG B N 1
ATOM 4737 C CA . ARG B 1 243 ? 10.80600 -28.84600 84.08700 1.000 42.16829 243 ARG B CA 1
ATOM 4738 C C . ARG B 1 243 ? 12.06800 -28.23100 84.66600 1.000 38.47765 243 ARG B C 1
ATOM 4739 O O . ARG B 1 243 ? 12.64100 -28.78700 85.60800 1.000 39.14898 243 ARG B O 1
ATOM 4747 N N . ASN B 1 244 ? 12.50500 -27.10100 84.12200 1.000 36.67459 244 ASN B N 1
ATOM 4748 C CA . ASN B 1 244 ? 13.68700 -26.41200 84.61300 1.000 35.56566 244 ASN B CA 1
ATOM 4749 C C . ASN B 1 244 ? 13.34100 -25.57800 85.83900 1.000 38.82454 244 ASN B C 1
ATOM 4750 O O . ASN B 1 244 ? 12.42000 -24.75700 85.79700 1.000 36.42115 244 ASN B O 1
ATOM 4755 N N . LYS B 1 245 ? 14.08200 -25.78900 86.93200 1.000 41.17315 245 LYS B N 1
ATOM 4756 C CA . LYS B 1 245 ? 13.77700 -25.08700 88.17700 1.000 39.32090 245 LYS B CA 1
ATOM 4757 C C . LYS B 1 245 ? 14.04200 -23.58800 88.06300 1.000 37.84718 245 LYS B C 1
ATOM 4758 O O . LYS B 1 245 ? 13.25400 -22.77700 88.56500 1.000 34.65663 245 LYS B O 1
ATOM 4762 N N . GLU B 1 246 ? 15.14900 -23.19700 87.42000 1.000 39.36495 246 GLU B N 1
ATOM 4763 C CA . GLU B 1 246 ? 15.44800 -21.77400 87.26000 1.000 39.15466 246 GLU B CA 1
ATOM 4764 C C . GLU B 1 246 ? 14.33700 -21.05800 86.50500 1.000 37.04454 246 GLU B C 1
ATOM 4765 O O . GLU B 1 246 ? 13.97500 -19.92600 86.84500 1.000 36.51420 246 GLU B O 1
ATOM 4771 N N . TRP B 1 247 ? 13.78900 -21.70600 85.47300 1.000 34.56144 247 TRP B N 1
ATOM 4772 C CA . TRP B 1 247 ? 12.66900 -21.13400 84.73200 1.000 35.50617 247 TRP B CA 1
ATOM 4773 C C . TRP B 1 247 ? 11.47200 -20.88100 85.63900 1.000 34.04291 247 TRP B C 1
ATOM 4774 O O . TRP B 1 247 ? 10.86800 -19.80200 85.60200 1.000 33.91680 247 TRP B O 1
ATOM 4785 N N . ARG B 1 248 ? 11.12100 -21.86500 86.47000 1.000 32.88642 248 ARG B N 1
ATOM 4786 C CA . ARG B 1 248 ? 9.96500 -21.72200 87.34800 1.000 34.93485 248 ARG B CA 1
ATOM 4787 C C . ARG B 1 248 ? 10.17300 -20.62300 88.38000 1.000 38.36957 248 ARG B C 1
ATOM 4788 O O . ARG B 1 248 ? 9.20300 -20.00800 88.83800 1.000 39.40141 248 ARG B O 1
ATOM 4796 N N . ASP B 1 249 ? 11.42000 -20.36600 88.76200 1.000 37.88348 249 ASP B N 1
ATOM 4797 C CA . ASP B 1 249 ? 11.71900 -19.29200 89.70100 1.000 41.22348 249 ASP B CA 1
ATOM 4798 C C . ASP B 1 249 ? 11.84900 -17.92900 89.03200 1.000 39.49770 249 ASP B C 1
ATOM 4799 O O . ASP B 1 249 ? 11.99700 -16.92500 89.73500 1.000 36.87673 249 ASP B O 1
ATOM 4804 N N . SER B 1 250 ? 11.82600 -17.87300 87.70400 1.000 35.22401 250 SER B N 1
ATOM 4805 C CA . SER B 1 250 ? 12.03300 -16.63800 86.96400 1.000 35.12906 250 SER B CA 1
ATOM 4806 C C . SER B 1 250 ? 10.72000 -15.87900 86.77900 1.000 35.77819 250 SER B C 1
ATOM 4807 O O . SER B 1 250 ? 9.62800 -16.38600 87.04400 1.000 32.98935 250 SER B O 1
ATOM 4810 N N . VAL B 1 251 ? 10.84000 -14.63600 86.30500 1.000 31.61899 251 VAL B N 1
ATOM 4811 C CA . VAL B 1 251 ? 9.65500 -13.83800 86.01200 1.000 35.17741 251 VAL B CA 1
ATOM 4812 C C . VAL B 1 251 ? 8.83800 -14.42300 84.87300 1.000 33.05967 251 VAL B C 1
ATOM 4813 O O . VAL B 1 251 ? 7.65500 -14.09300 84.72900 1.000 34.17031 251 VAL B O 1
ATOM 4817 N N . TYR B 1 252 ? 9.44400 -15.26800 84.04800 1.000 31.02774 252 TYR B N 1
ATOM 4818 C CA . TYR B 1 252 ? 8.79900 -15.81300 82.86300 1.000 29.64338 252 TYR B CA 1
ATOM 4819 C C . TYR B 1 252 ? 7.96100 -17.05300 83.14500 1.000 33.21997 252 TYR B C 1
ATOM 4820 O O . TYR B 1 252 ? 7.25800 -17.52400 82.24000 1.000 30.94725 252 TYR B O 1
ATOM 4829 N N . TYR B 1 253 ? 8.05600 -17.60600 84.35700 1.000 27.92592 253 TYR B N 1
ATOM 4830 C CA . TYR B 1 253 ? 7.23500 -18.74700 84.74300 1.000 29.93265 253 TYR B CA 1
ATOM 4831 C C . TYR B 1 253 ? 5.77100 -18.48600 84.44000 1.000 30.82076 253 TYR B C 1
ATOM 4832 O O . TYR B 1 253 ? 5.06600 -19.35100 83.90700 1.000 29.26254 253 TYR B O 1
ATOM 4841 N N . ILE B 1 254 ? 5.29700 -17.28500 84.77800 1.000 31.24418 254 ILE B N 1
ATOM 4842 C CA . ILE B 1 254 ? 3.88800 -16.96100 84.59300 1.000 32.80414 254 ILE B CA 1
ATOM 4843 C C . ILE B 1 254 ? 3.50900 -17.01000 83.12100 1.000 30.76368 254 ILE B C 1
ATOM 4844 O O . ILE B 1 254 ? 2.36300 -17.32900 82.78000 1.000 29.63180 254 ILE B O 1
ATOM 4849 N N . ASN B 1 255 ? 4.45200 -16.70400 82.22300 1.000 30.64590 255 ASN B N 1
ATOM 4850 C CA . ASN B 1 255 ? 4.15200 -16.80000 80.79700 1.000 30.16398 255 ASN B CA 1
ATOM 4851 C C . ASN B 1 255 ? 3.83200 -18.23600 80.40600 1.000 28.97419 255 ASN B C 1
ATOM 4852 O O . ASN B 1 255 ? 2.91900 -18.48000 79.60800 1.000 30.23473 255 ASN B O 1
ATOM 4857 N N . SER B 1 256 ? 4.59800 -19.19800 80.92700 1.000 26.82358 256 SER B N 1
ATOM 4858 C CA . SER B 1 256 ? 4.31400 -20.60700 80.66300 1.000 29.82277 256 SER B CA 1
ATOM 4859 C C . SER B 1 256 ? 2.96100 -21.01200 81.23600 1.000 28.53627 256 SER B C 1
ATOM 4860 O O . SER B 1 256 ? 2.16300 -21.67800 80.56500 1.000 26.32588 256 SER B O 1
ATOM 4863 N N . LEU B 1 257 ? 2.70500 -20.65300 82.49600 1.000 30.38787 257 LEU B N 1
ATOM 4864 C CA . LEU B 1 257 ? 1.42200 -20.96800 83.11800 1.000 32.62592 257 LEU B CA 1
ATOM 4865 C C . LEU B 1 257 ? 0.25900 -20.41000 82.30600 1.000 31.87674 257 LEU B C 1
ATOM 4866 O O . LEU B 1 257 ? -0.77300 -21.07400 82.15200 1.000 32.13373 257 LEU B O 1
ATOM 4871 N N . TYR B 1 258 ? 0.40700 -19.19300 81.77500 1.000 28.54443 258 TYR B N 1
ATOM 4872 C CA . TYR B 1 258 ? -0.66200 -18.60300 80.97600 1.000 27.90815 258 TYR B CA 1
ATOM 4873 C C . TYR B 1 258 ? -0.86200 -19.36300 79.66700 1.000 30.72498 258 TYR B C 1
ATOM 4874 O O . TYR B 1 258 ? -1.99800 -19.65800 79.27800 1.000 30.37961 258 TYR B O 1
ATOM 4883 N N . MET B 1 259 ? 0.23000 -19.68100 78.96500 1.000 25.84671 259 MET B N 1
ATOM 4884 C CA . MET B 1 259 ? 0.11700 -20.45600 77.73100 1.000 28.76601 259 MET B CA 1
ATOM 4885 C C . MET B 1 259 ? -0.47500 -21.83800 77.98500 1.000 31.50017 259 MET B C 1
ATOM 4886 O O . MET B 1 259 ? -1.16200 -22.39000 77.11600 1.000 30.33071 259 MET B O 1
ATOM 4891 N N . PHE B 1 260 ? -0.20500 -22.41800 79.15400 1.000 30.96570 260 PHE B N 1
ATOM 4892 C CA . PHE B 1 260 ? -0.82500 -23.68600 79.51900 1.000 30.03687 260 PHE B CA 1
ATOM 4893 C C . PHE B 1 260 ? -2.34400 -23.54900 79.56500 1.000 33.80409 260 PHE B C 1
ATOM 4894 O O . PHE B 1 260 ? -3.07300 -24.25300 78.85400 1.000 32.08284 260 PHE B O 1
ATOM 4902 N N . LEU B 1 261 ? -2.83100 -22.62500 80.39500 1.000 31.70078 261 LEU B N 1
ATOM 4903 C CA . LEU B 1 261 ? -4.26600 -22.40700 80.55200 1.000 31.71830 261 LEU B CA 1
ATOM 4904 C C . LEU B 1 261 ? -4.94800 -22.14400 79.21500 1.000 31.11718 261 LEU B C 1
ATOM 4905 O O . LEU B 1 261 ? -6.01200 -22.70400 78.93000 1.000 28.27317 261 LEU B O 1
ATOM 4910 N N . LYS B 1 262 ? -4.35000 -21.28500 78.38400 1.000 30.26853 262 LYS B N 1
ATOM 4911 C CA . LYS B 1 262 ? -4.97900 -20.91800 77.11900 1.000 30.01083 262 LYS B CA 1
ATOM 4912 C C . LYS B 1 262 ? -5.04700 -22.10800 76.16500 1.000 30.94689 262 LYS B C 1
ATOM 4913 O O . LYS B 1 262 ? -6.07900 -22.34500 75.52400 1.000 31.29820 262 LYS B O 1
ATOM 4919 N N . GLU B 1 263 ? -3.97400 -22.89400 76.08100 1.000 27.43783 263 GLU B N 1
ATOM 4920 C CA . GLU B 1 263 ? -4.01100 -24.06500 75.21700 1.000 30.62851 263 GLU B CA 1
ATOM 4921 C C . GLU B 1 263 ? -4.92200 -25.14300 75.79300 1.000 30.81624 263 GLU B C 1
ATOM 4922 O O . GLU B 1 263 ? -5.61900 -25.83900 75.04600 1.000 30.37152 263 GLU B O 1
ATOM 4928 N N . LEU B 1 264 ? -4.92700 -25.30100 77.12000 1.000 31.91005 264 LEU B N 1
ATOM 4929 C CA . LEU B 1 264 ? -5.85000 -26.24200 77.74800 1.000 35.07713 264 LEU B CA 1
ATOM 4930 C C . LEU B 1 264 ? -7.29800 -25.84000 77.50600 1.000 35.68902 264 LEU B C 1
ATOM 4931 O O . LEU B 1 264 ? -8.15000 -26.69100 77.22500 1.000 36.51098 264 LEU B O 1
ATOM 4936 N N . TYR B 1 265 ? -7.59900 -24.54500 77.62300 1.000 33.43680 265 TYR B N 1
ATOM 4937 C CA . TYR B 1 265 ? -8.95700 -24.08700 77.36800 1.000 34.44451 265 TYR B CA 1
ATOM 4938 C C . TYR B 1 265 ? -9.31700 -24.25300 75.89400 1.000 34.10407 265 TYR B C 1
ATOM 4939 O O . TYR B 1 265 ? -10.44900 -24.62600 75.56800 1.000 31.39407 265 TYR B O 1
ATOM 4948 N N . LYS B 1 266 ? -8.37100 -23.95300 74.99200 1.000 31.18888 266 LYS B N 1
ATOM 4949 C CA . LYS B 1 266 ? -8.63400 -24.06800 73.55900 1.000 28.32383 266 LYS B CA 1
ATOM 4950 C C . LYS B 1 266 ? -9.10000 -25.46800 73.18700 1.000 34.08813 266 LYS B C 1
ATOM 4951 O O . LYS B 1 266 ? -10.04200 -25.63300 72.40100 1.000 38.22828 266 LYS B O 1
ATOM 4957 N N . ILE B 1 267 ? -8.44000 -26.49400 73.73500 1.000 35.55315 267 ILE B N 1
ATOM 4958 C CA . ILE B 1 267 ? -8.76500 -27.88000 73.41200 1.000 36.00806 267 ILE B CA 1
ATOM 4959 C C . ILE B 1 267 ? -9.81200 -28.46500 74.34600 1.000 41.10633 267 ILE B C 1
ATOM 4960 O O . ILE B 1 267 ? -10.15600 -29.64600 74.21200 1.000 47.99479 267 ILE B O 1
ATOM 4965 N N . GLY B 1 268 ? -10.32600 -27.68100 75.29200 1.000 36.16600 268 GLY B N 1
ATOM 4966 C CA . GLY B 1 268 ? -11.40900 -28.12800 76.14200 1.000 35.49634 268 GLY B CA 1
ATOM 4967 C C . GLY B 1 268 ? -11.00300 -28.98800 77.31200 1.000 43.17505 268 GLY B C 1
ATOM 4968 O O . GLY B 1 268 ? -11.88100 -29.50600 78.01000 1.000 46.59270 268 GLY B O 1
ATOM 4969 N N . ASP B 1 269 ? -9.70500 -29.16700 77.55200 1.000 41.70953 269 ASP B N 1
ATOM 4970 C CA . ASP B 1 269 ? -9.23400 -29.93800 78.69900 1.000 40.43080 269 ASP B CA 1
ATOM 4971 C C . ASP B 1 269 ? -9.27200 -29.06600 79.96000 1.000 40.23006 269 ASP B C 1
ATOM 4972 O O . ASP B 1 269 ? -8.25800 -28.78200 80.59900 1.000 41.31763 269 ASP B O 1
ATOM 4977 N N . VAL B 1 270 ? -10.48700 -28.62100 80.29900 1.000 44.25757 270 VAL B N 1
ATOM 4978 C CA . VAL B 1 270 ? -10.68800 -27.71800 81.42900 1.000 40.56629 270 VAL B CA 1
ATOM 4979 C C . VAL B 1 270 ? -10.38500 -28.38900 82.75900 1.000 41.43388 270 VAL B C 1
ATOM 4980 O O . VAL B 1 270 ? -10.13900 -27.69800 83.75400 1.000 40.19320 270 VAL B O 1
ATOM 4984 N N . ASN B 1 271 ? -10.40300 -29.72200 82.80700 1.000 40.69092 271 ASN B N 1
ATOM 4985 C CA . ASN B 1 271 ? -10.17000 -30.42500 84.06100 1.000 43.02807 271 ASN B CA 1
ATOM 4986 C C . ASN B 1 271 ? -8.73000 -30.29300 84.53800 1.000 44.17707 271 ASN B C 1
ATOM 4987 O O . ASN B 1 271 ? -8.45500 -30.54200 85.71500 1.000 50.61819 271 ASN B O 1
ATOM 4992 N N . LYS B 1 272 ? -7.80500 -29.92600 83.65200 1.000 43.15294 272 LYS B N 1
ATOM 4993 C CA . LYS B 1 272 ? -6.41600 -29.71000 84.03300 1.000 46.59694 272 LYS B CA 1
ATOM 4994 C C . LYS B 1 272 ? -6.08700 -28.24400 84.28600 1.000 42.55199 272 LYS B C 1
ATOM 4995 O O . LYS B 1 272 ? -4.96600 -27.94500 84.70700 1.000 40.08729 272 LYS B O 1
ATOM 5001 N N . MET B 1 273 ? -7.02800 -27.32600 84.04500 1.000 42.31865 273 MET B N 1
ATOM 5002 C CA . MET B 1 273 ? -6.77200 -25.89800 84.21000 1.000 42.47500 273 MET B CA 1
ATOM 5003 C C . MET B 1 273 ? -6.65600 -25.44700 85.66600 1.000 39.42081 273 MET B C 1
ATOM 5004 O O . MET B 1 273 ? -5.77800 -24.62400 85.96600 1.000 38.50883 273 MET B O 1
ATOM 5009 N N . PRO B 1 274 ? -7.50900 -25.90800 86.59400 1.000 40.75429 274 PRO B N 1
ATOM 5010 C CA . PRO B 1 274 ? -7.31000 -25.52500 88.00600 1.000 42.70928 274 PRO B CA 1
ATOM 5011 C C . PRO B 1 274 ? -5.91800 -25.84400 88.52800 1.000 42.87903 274 PRO B C 1
ATOM 5012 O O . PRO B 1 274 ? -5.40200 -25.12800 89.39700 1.000 44.69791 274 PRO B O 1
ATOM 5016 N N . TYR B 1 275 ? -5.30100 -26.91000 88.01600 1.000 42.44130 275 TYR B N 1
ATOM 5017 C CA . TYR B 1 275 ? -3.94800 -27.27700 88.42300 1.000 45.18921 275 TYR B CA 1
ATOM 5018 C C . TYR B 1 275 ? -2.95100 -26.16300 88.11300 1.000 43.32108 275 TYR B C 1
ATOM 5019 O O . TYR B 1 275 ? -2.20600 -25.71800 88.99500 1.000 44.02316 275 TYR B O 1
ATOM 5028 N N . TYR B 1 276 ? -2.93500 -25.68800 86.86400 1.000 37.24654 276 TYR B N 1
ATOM 5029 C CA . TYR B 1 276 ? -2.01200 -24.61900 86.49000 1.000 38.48486 276 TYR B CA 1
ATOM 5030 C C . TYR B 1 276 ? -2.44600 -23.27600 87.06000 1.000 39.56772 276 TYR B C 1
ATOM 5031 O O . TYR B 1 276 ? -1.59300 -22.44500 87.38900 1.000 38.61488 276 TYR B O 1
ATOM 5040 N N . TYR B 1 277 ? -3.75600 -23.04700 87.18400 1.000 37.43444 277 TYR B N 1
ATOM 5041 C CA . TYR B 1 277 ? -4.23600 -21.80500 87.78100 1.000 39.34651 277 TYR B CA 1
ATOM 5042 C C . TYR B 1 277 ? -3.73700 -21.63000 89.20900 1.000 40.04466 277 TYR B C 1
ATOM 5043 O O . TYR B 1 277 ? -3.32200 -20.53200 89.59400 1.000 44.22624 277 TYR B O 1
ATOM 5052 N N . LYS B 1 278 ? -3.78000 -22.69100 90.01400 1.000 40.92278 278 LYS B N 1
ATOM 5053 C CA . LYS B 1 278 ? -3.31100 -22.58600 91.39400 1.000 43.15685 278 LYS B CA 1
ATOM 5054 C C . LYS B 1 278 ? -1.83300 -22.22400 91.48200 1.000 44.15447 278 LYS B C 1
ATOM 5055 O O . LYS B 1 278 ? -1.41700 -21.55100 92.42800 1.000 48.36373 278 LYS B O 1
ATOM 5058 N N . LYS B 1 279 ? -1.02900 -22.66000 90.52100 1.000 40.99959 279 LYS B N 1
ATOM 5059 C CA . LYS B 1 279 ? 0.37800 -22.28700 90.49000 1.000 40.63938 279 LYS B CA 1
ATOM 5060 C C . LYS B 1 279 ? 0.54500 -20.81300 90.14500 1.000 40.33643 279 LYS B C 1
ATOM 5061 O O . LYS B 1 279 ? 1.50900 -20.17800 90.58900 1.000 41.28470 279 LYS B O 1
ATOM 5067 N N . THR B 1 280 ? -0.36900 -20.26000 89.33600 1.000 41.79339 280 THR B N 1
ATOM 5068 C CA . THR B 1 280 ? -0.31000 -18.83100 89.04500 1.000 42.55335 280 THR B CA 1
ATOM 5069 C C . THR B 1 280 ? -0.47600 -18.02500 90.32200 1.000 38.67545 280 THR B C 1
ATOM 5070 O O . THR B 1 280 ? 0.20600 -17.01400 90.51500 1.000 38.58759 280 THR B O 1
ATOM 5074 N N . LYS B 1 281 ? -1.37300 -18.46700 91.20900 1.000 46.19429 281 LYS B N 1
ATOM 5075 C CA . LYS B 1 281 ? -1.54500 -17.80400 92.49800 1.000 45.00761 281 LYS B CA 1
ATOM 5076 C C . LYS B 1 281 ? -0.25000 -17.82600 93.30000 1.000 45.11945 281 LYS B C 1
ATOM 5077 O O . LYS B 1 281 ? 0.09300 -16.84300 93.96700 1.000 44.95059 281 LYS B O 1
ATOM 5083 N N . GLU B 1 282 ? 0.48500 -18.94100 93.24300 1.000 47.83495 282 GLU B N 1
ATOM 5084 C CA . GLU B 1 282 ? 1.75500 -19.03100 93.95800 1.000 45.71268 282 GLU B CA 1
ATOM 5085 C C . GLU B 1 282 ? 2.81500 -18.12700 93.34200 1.000 47.62124 282 GLU B C 1
ATOM 5086 O O . GLU B 1 282 ? 3.65600 -17.58100 94.06400 1.000 53.99775 282 GLU B O 1
ATOM 5088 N N . TYR B 1 283 ? 2.78700 -17.95100 92.01800 1.000 46.67873 283 TYR B N 1
ATOM 5089 C CA . TYR B 1 283 ? 3.68700 -16.99500 91.38200 1.000 42.08489 283 TYR B CA 1
ATOM 5090 C C . TYR B 1 283 ? 3.36400 -15.57600 91.83000 1.000 45.43467 283 TYR B C 1
ATOM 5091 O O . TYR B 1 283 ? 4.24500 -14.83600 92.28400 1.000 45.06563 283 TYR B O 1
ATOM 5100 N N . PHE B 1 284 ? 2.09400 -15.18200 91.71100 1.000 42.14788 284 PHE B N 1
ATOM 5101 C CA . PHE B 1 284 ? 1.67500 -13.83700 92.09100 1.000 45.89572 284 PHE B CA 1
ATOM 5102 C C . PHE B 1 284 ? 1.84900 -13.57300 93.57900 1.000 48.57051 284 PHE B C 1
ATOM 5103 O O . PHE B 1 284 ? 1.91600 -12.40600 93.98100 1.000 56.61488 284 PHE B O 1
ATOM 5111 N N . LYS B 1 285 ? 1.90800 -14.62200 94.40600 1.000 50.15314 285 LYS B N 1
ATOM 5112 C CA . LYS B 1 285 ? 2.19500 -14.42400 95.82300 1.000 46.52435 285 LYS B CA 1
ATOM 5113 C C . LYS B 1 285 ? 3.57300 -13.80300 96.03700 1.000 51.45178 285 LYS B C 1
ATOM 5114 O O . LYS B 1 285 ? 3.75900 -13.03200 96.98400 1.000 58.66169 285 LYS B O 1
ATOM 5117 N N . ARG B 1 286 ? 4.55000 -14.12700 95.18500 1.000 51.75895 286 ARG B N 1
ATOM 5118 C CA . ARG B 1 286 ? 5.91100 -13.62000 95.34200 1.000 51.76735 286 ARG B CA 1
ATOM 5119 C C . ARG B 1 286 ? 6.32300 -12.57000 94.31700 1.000 53.88939 286 ARG B C 1
ATOM 5120 O O . ARG B 1 286 ? 7.15000 -11.71400 94.64100 1.000 50.46472 286 ARG B O 1
ATOM 5123 N N . LYS B 1 287 ? 5.76300 -12.58900 93.10500 1.000 49.21329 287 LYS B N 1
ATOM 5124 C CA . LYS B 1 287 ? 6.16400 -11.67200 92.04400 1.000 47.52123 287 LYS B CA 1
ATOM 5125 C C . LYS B 1 287 ? 4.93600 -10.99900 91.46000 1.000 49.18132 287 LYS B C 1
ATOM 5126 O O . LYS B 1 287 ? 3.91700 -11.64800 91.21800 1.000 47.00305 287 LYS B O 1
ATOM 5132 N N . GLU B 1 288 ? 5.04700 -9.69600 91.22400 1.000 50.01134 288 GLU B N 1
ATOM 5133 C CA . GLU B 1 288 ? 3.95500 -8.89800 90.68300 1.000 49.68388 288 GLU B CA 1
ATOM 5134 C C . GLU B 1 288 ? 4.10000 -8.76600 89.17100 1.000 42.70687 288 GLU B C 1
ATOM 5135 O O . GLU B 1 288 ? 5.19000 -8.48000 88.66700 1.000 42.18211 288 GLU B O 1
ATOM 5141 N N . ASN B 1 289 ? 2.99500 -8.97900 88.45300 1.000 40.72673 289 ASN B N 1
ATOM 5142 C CA . ASN B 1 289 ? 2.98500 -8.91600 86.98600 1.000 37.79480 289 ASN B CA 1
ATOM 5143 C C . ASN B 1 289 ? 1.53000 -8.65700 86.57200 1.000 35.67038 289 ASN B C 1
ATOM 5144 O O . ASN B 1 289 ? 0.77300 -9.59300 86.31900 1.000 34.34052 289 ASN B O 1
ATOM 5149 N N . LYS B 1 290 ? 1.16200 -7.37700 86.51200 1.000 32.91061 290 LYS B N 1
ATOM 5150 C CA . LYS B 1 290 ? -0.24200 -7.02100 86.32500 1.000 38.09900 290 LYS B CA 1
ATOM 5151 C C . LYS B 1 290 ? -0.75100 -7.36800 84.93100 1.000 36.53241 290 LYS B C 1
ATOM 5152 O O . LYS B 1 290 ? -1.94400 -7.64300 84.76300 1.000 33.32595 290 LYS B O 1
ATOM 5156 N N . VAL B 1 291 ? 0.12600 -7.37200 83.92700 1.000 33.70923 291 VAL B N 1
ATOM 5157 C CA . VAL B 1 291 ? -0.30000 -7.73300 82.57700 1.000 30.35553 291 VAL B CA 1
ATOM 5158 C C . VAL B 1 291 ? -0.78400 -9.17900 82.53200 1.000 32.89421 291 VAL B C 1
ATOM 5159 O O . VAL B 1 291 ? -1.87300 -9.46900 82.01700 1.000 33.93929 291 VAL B O 1
ATOM 5163 N N . TYR B 1 292 ? 0.00900 -10.10600 83.08000 1.000 29.76568 292 TYR B N 1
ATOM 5164 C CA . TYR B 1 292 ? -0.34900 -11.52100 83.04900 1.000 30.90757 292 TYR B CA 1
ATOM 5165 C C . TYR B 1 292 ? -1.39300 -11.88900 84.08700 1.000 33.85307 292 TYR B C 1
ATOM 5166 O O . TYR B 1 292 ? -2.10700 -12.87700 83.89800 1.000 33.21931 292 TYR B O 1
ATOM 5175 N N . GLU B 1 293 ? -1.51500 -11.10800 85.15800 1.000 39.44801 293 GLU B N 1
ATOM 5176 C CA . GLU B 1 293 ? -2.64900 -11.25600 86.058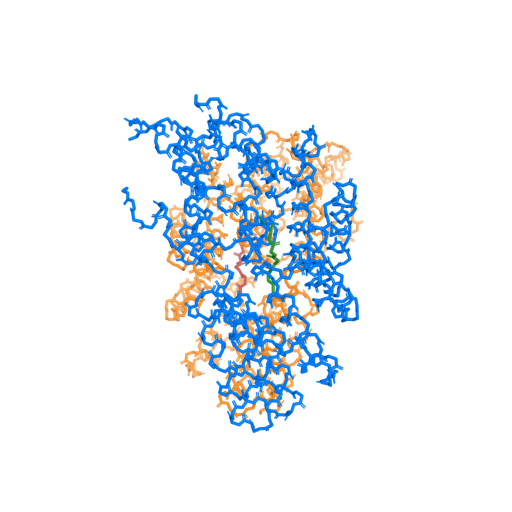00 1.000 35.89634 293 GLU B CA 1
ATOM 5177 C C . GLU B 1 293 ? -3.95600 -11.01400 85.31400 1.000 43.47242 293 GLU B C 1
ATOM 5178 O O . GLU B 1 293 ? -4.89900 -11.80700 85.41500 1.000 40.72009 293 GLU B O 1
ATOM 5184 N N . ALA B 1 294 ? -4.02500 -9.91300 84.56000 1.000 36.38308 294 ALA B N 1
ATOM 5185 C CA . ALA B 1 294 ? -5.19800 -9.65400 83.73400 1.000 31.87999 294 ALA B CA 1
ATOM 5186 C C . ALA B 1 294 ? -5.40400 -10.76000 82.70800 1.000 33.00527 294 ALA B C 1
ATOM 5187 O O . ALA B 1 294 ? -6.53400 -11.20900 82.48900 1.000 31.00978 294 ALA B O 1
ATOM 5189 N N . LYS B 1 295 ? -4.32400 -11.21200 82.06500 1.000 33.74822 295 LYS B N 1
ATOM 5190 C CA . LYS B 1 295 ? -4.46500 -12.23300 81.03200 1.000 34.46690 295 LYS B CA 1
ATOM 5191 C C . LYS B 1 295 ? -4.93800 -13.55800 81.62500 1.000 30.67028 295 LYS B C 1
ATOM 5192 O O . LYS B 1 295 ? -5.82400 -14.21300 81.06500 1.000 26.90048 295 LYS B O 1
ATOM 5198 N N . ILE B 1 296 ? -4.37200 -13.96000 82.76600 1.000 29.57206 296 ILE B N 1
ATOM 5199 C CA . ILE B 1 296 ? -4.80300 -15.19700 83.41300 1.000 29.55206 296 ILE B CA 1
ATOM 5200 C C . ILE B 1 296 ? -6.23100 -15.07100 83.92200 1.000 28.46168 296 ILE B C 1
ATOM 5201 O O . ILE B 1 296 ? -7.03300 -16.00300 83.79000 1.000 38.14442 296 ILE B O 1
ATOM 5206 N N . ASN B 1 297 ? -6.57500 -13.92100 84.49700 1.000 29.27672 297 ASN B N 1
ATOM 5207 C CA . ASN B 1 297 ? -7.94400 -13.70600 84.95000 1.000 34.61199 297 ASN B CA 1
ATOM 5208 C C . ASN B 1 297 ? -8.93400 -13.83600 83.79800 1.000 33.73586 297 ASN B C 1
ATOM 5209 O O . ASN B 1 297 ? -10.04200 -14.35600 83.97900 1.000 35.65008 297 ASN B O 1
ATOM 5214 N N . ILE B 1 298 ? -8.55900 -13.36600 82.60700 1.000 33.37232 298 ILE B N 1
ATOM 5215 C CA . ILE B 1 298 ? -9.45400 -13.47500 81.45800 1.000 32.08397 298 ILE B CA 1
ATOM 5216 C C . ILE B 1 298 ? -9.67500 -14.93600 81.08100 1.000 31.78016 298 ILE B C 1
ATOM 5217 O O . ILE B 1 298 ? -10.81400 -15.38100 80.89500 1.000 31.65430 298 ILE B O 1
ATOM 5222 N N . ILE B 1 299 ? -8.58800 -15.70600 80.97600 1.000 33.29847 299 ILE B N 1
ATOM 5223 C CA . ILE B 1 299 ? -8.69500 -17.11200 80.58300 1.000 34.12410 299 ILE B CA 1
ATOM 5224 C C . ILE B 1 299 ? -9.49900 -17.90400 81.60600 1.000 36.79752 299 ILE B C 1
ATOM 5225 O O . ILE B 1 299 ? -10.49100 -18.56200 81.27200 1.000 41.11713 299 ILE B O 1
ATOM 5230 N N . TYR B 1 300 ? -9.08400 -17.84900 82.87300 1.000 36.51359 300 TYR B N 1
ATOM 5231 C CA . TYR B 1 300 ? -9.74100 -18.67400 83.88000 1.000 40.04192 300 TYR B CA 1
ATOM 5232 C C . TYR B 1 300 ? -11.18300 -18.22600 84.10700 1.000 39.74356 300 TYR B C 1
ATOM 5233 O O . TYR B 1 300 ? -12.07100 -19.06200 84.31000 1.000 43.49236 300 TYR B O 1
ATOM 5242 N N . GLY B 1 301 ? -11.43600 -16.91600 84.06300 1.000 38.81261 301 GLY B N 1
ATOM 5243 C CA . GLY B 1 301 ? -12.78900 -16.40100 84.20300 1.000 41.29226 301 GLY B CA 1
ATOM 5244 C C . GLY B 1 301 ? -13.76300 -16.91100 83.15700 1.000 45.03925 301 GLY B C 1
ATOM 5245 O O . GLY B 1 301 ? -14.97500 -16.90300 83.39700 1.000 43.82112 301 GLY B O 1
ATOM 5246 N N . LEU B 1 302 ? -13.26300 -17.35300 81.99600 1.000 44.32286 302 LEU B N 1
ATOM 5247 C CA . LEU B 1 302 ? -14.13800 -17.92100 80.97400 1.000 41.04033 302 LEU B CA 1
ATOM 5248 C C . LEU B 1 302 ? -14.79800 -19.21200 81.44100 1.000 42.53258 302 LEU B C 1
ATOM 5249 O O . LEU B 1 302 ? -15.79600 -19.63700 80.84800 1.000 46.62580 302 LEU B O 1
ATOM 5254 N N . LEU B 1 303 ? -14.27400 -19.83100 82.49700 1.000 42.61187 303 LEU B N 1
ATOM 5255 C CA . LEU B 1 303 ? -14.85900 -21.03200 83.07300 1.000 47.00110 303 LEU B CA 1
ATOM 5256 C C . LEU B 1 303 ? -16.01300 -20.74000 84.02300 1.000 51.26365 303 LEU B C 1
ATOM 5257 O O . LEU B 1 303 ? -16.74700 -21.67000 84.36300 1.000 55.50291 303 LEU B O 1
ATOM 5262 N N . GLN B 1 304 ? -16.19600 -19.49100 84.45400 1.000 53.63635 304 GLN B N 1
ATOM 5263 C CA . GLN B 1 304 ? -17.27700 -19.16700 85.37800 1.000 56.15325 304 GLN B CA 1
ATOM 5264 C C . GLN B 1 304 ? -18.64400 -19.42200 84.75800 1.000 62.32088 304 GLN B C 1
ATOM 5265 O O . GLN B 1 304 ? -18.85100 -19.20300 83.56200 1.000 57.11314 304 GLN B O 1
ATOM 5271 N N . GLN B 1 307 ? -21.88900 -16.05000 83.57800 1.000 60.50275 307 GLN B N 1
ATOM 5272 C CA . GLN B 1 307 ? -21.79300 -15.56700 82.20000 1.000 54.83934 307 GLN B CA 1
ATOM 5273 C C . GLN B 1 307 ? -21.50200 -14.07200 82.21000 1.000 58.49096 307 GLN B C 1
ATOM 5274 O O . GLN B 1 307 ? -20.47800 -13.61900 81.70800 1.000 61.30224 307 GLN B O 1
ATOM 5276 N N . ARG B 1 308 ? -22.42100 -13.31100 82.80400 1.000 58.64836 308 ARG B N 1
ATOM 5277 C CA . ARG B 1 308 ? -22.24400 -11.86500 82.91000 1.000 53.85534 308 ARG B CA 1
ATOM 5278 C C . ARG B 1 308 ? -21.02500 -11.51800 83.76000 1.000 54.60592 308 ARG B C 1
ATOM 5279 O O . ARG B 1 308 ? -20.30400 -10.55700 83.46100 1.000 56.94134 308 ARG B O 1
ATOM 5287 N N . LYS B 1 309 ? -20.79700 -12.27100 84.83900 1.000 57.29161 309 LYS B N 1
ATOM 5288 C CA . LYS B 1 309 ? -19.57600 -12.09600 85.61800 1.000 59.58367 309 LYS B CA 1
ATOM 5289 C C . LYS B 1 309 ? -18.34800 -12.32600 84.74700 1.000 58.13860 309 LYS B C 1
ATOM 5290 O O . LYS B 1 309 ? -17.36400 -11.58200 84.83000 1.000 52.34430 309 LYS B O 1
ATOM 5292 N N . SER B 1 310 ? -18.38000 -13.37900 83.92600 1.000 63.94994 310 SER B N 1
ATOM 5293 C CA . SER B 1 310 ? -17.28600 -13.65400 83.00000 1.000 56.14074 310 SER B CA 1
ATOM 5294 C C . SER B 1 310 ? -17.00600 -12.45200 82.10300 1.000 61.94793 310 SER B C 1
ATOM 5295 O O . SER B 1 310 ? -15.85300 -12.03600 81.94200 1.000 59.92451 310 SER B O 1
ATOM 5298 N N . ILE B 1 311 ? -18.05800 -11.88500 81.50800 1.000 52.32981 311 ILE B N 1
ATOM 5299 C CA . ILE B 1 311 ? -17.87900 -10.78700 80.56400 1.000 53.32566 311 ILE B CA 1
ATOM 5300 C C . ILE B 1 311 ? -17.35100 -9.54400 81.27000 1.000 52.87785 311 ILE B C 1
ATOM 5301 O O . ILE B 1 311 ? -16.52200 -8.80700 80.71800 1.000 48.71172 311 ILE B O 1
ATOM 5306 N N . GLU B 1 312 ? -17.81400 -9.28600 82.49500 1.000 49.59161 312 GLU B N 1
ATOM 5307 C CA . GLU B 1 312 ? -17.33100 -8.11500 83.22100 1.000 48.04261 312 GLU B CA 1
ATOM 5308 C C . GLU B 1 312 ? -15.85400 -8.25100 83.58300 1.000 48.38729 312 GLU B C 1
ATOM 5309 O O . GLU B 1 312 ? -15.10500 -7.26700 83.53400 1.000 48.34421 312 GLU B O 1
ATOM 5311 N N . THR B 1 313 ? -15.41500 -9.46000 83.95000 1.000 49.93737 313 THR B N 1
ATOM 5312 C CA . THR B 1 313 ? -13.99400 -9.69000 84.20300 1.000 48.41552 313 THR B CA 1
ATOM 5313 C C . THR B 1 313 ? -13.17700 -9.54900 82.92200 1.000 43.96059 313 THR B C 1
ATOM 5314 O O . THR B 1 313 ? -12.09300 -8.95400 82.93000 1.000 45.85914 313 THR B O 1
ATOM 5318 N N . CYS B 1 314 ? -13.68800 -10.07900 81.81100 1.000 42.25617 314 CYS B N 1
ATOM 5319 C CA . CYS B 1 314 ? -12.99100 -9.95000 80.53500 1.000 44.38928 314 CYS B CA 1
ATOM 5320 C C . CYS B 1 314 ? -12.88000 -8.48900 80.11100 1.000 40.18272 314 CYS B C 1
ATOM 5321 O O . CYS B 1 314 ? -11.85000 -8.07200 79.56800 1.000 42.25036 314 CYS B O 1
ATOM 5324 N N . ARG B 1 315 ? -13.92200 -7.69200 80.36200 1.000 39.34064 315 ARG B N 1
ATOM 5325 C CA . ARG B 1 315 ? -13.86100 -6.27800 80.00400 1.000 39.37295 315 ARG B CA 1
ATOM 5326 C C . ARG B 1 315 ? -12.81100 -5.53900 80.82800 1.000 38.45165 315 ARG B C 1
ATOM 5327 O O . ARG B 1 315 ? -12.10200 -4.67100 80.30400 1.000 38.09790 315 ARG B O 1
ATOM 5335 N N . GLY B 1 316 ? -12.70200 -5.86000 82.11900 1.000 42.31429 316 GLY B N 1
ATOM 5336 C CA . GLY B 1 316 ? -11.67900 -5.23200 82.94000 1.000 37.81865 316 GLY B CA 1
ATOM 5337 C C . GLY B 1 316 ? -10.27600 -5.60100 82.49600 1.000 38.67207 316 GLY B C 1
ATOM 5338 O O . GLY B 1 316 ? -9.39400 -4.74200 82.40400 1.000 36.75267 316 GLY B O 1
ATOM 5339 N N . GLY B 1 317 ? -10.05700 -6.88300 82.19400 1.000 37.10199 317 GLY B N 1
ATOM 5340 C CA . GLY B 1 317 ? -8.74000 -7.31200 81.75600 1.000 35.78714 317 GLY B CA 1
ATOM 5341 C C . GLY B 1 317 ? -8.35500 -6.73100 80.40900 1.000 35.79800 317 GLY B C 1
ATOM 5342 O O . GLY B 1 317 ? -7.22100 -6.28500 80.21900 1.000 33.94684 317 GLY B O 1
ATOM 5343 N N . ILE B 1 318 ? -9.29000 -6.73800 79.45300 1.000 34.88180 318 ILE B N 1
ATOM 5344 C CA . ILE B 1 318 ? -9.02100 -6.16100 78.13800 1.000 30.33656 318 ILE B CA 1
ATOM 5345 C C . ILE B 1 318 ? -8.72400 -4.67600 78.27700 1.000 34.49257 318 ILE B C 1
ATOM 5346 O O . ILE B 1 318 ? -7.80800 -4.14400 77.63800 1.000 36.44084 318 ILE B O 1
ATOM 5351 N N . SER B 1 319 ? -9.48100 -3.98800 79.13300 1.000 33.79247 319 SER B N 1
ATOM 5352 C CA . SER B 1 319 ? -9.28900 -2.55400 79.30500 1.000 33.49873 319 SER B CA 1
ATOM 5353 C C . SER B 1 319 ? -7.91500 -2.23600 79.88400 1.000 34.03503 319 SER B C 1
ATOM 5354 O O . SER B 1 319 ? -7.27700 -1.25700 79.47700 1.000 35.99945 319 SER B O 1
ATOM 5357 N N . TYR B 1 320 ? -7.43700 -3.04800 80.83000 1.000 37.07383 320 TYR B N 1
ATOM 5358 C CA . TYR B 1 320 ? -6.10200 -2.81700 81.37500 1.000 33.20284 320 TYR B CA 1
ATOM 5359 C C . TYR B 1 320 ? -5.02300 -3.05300 80.32500 1.000 34.74757 320 TYR B C 1
ATOM 5360 O O . TYR B 1 320 ? -3.99900 -2.35900 80.31000 1.000 34.19930 320 TYR B O 1
ATOM 5369 N N . LEU B 1 321 ? -5.23300 -4.03400 79.44100 1.000 33.75576 321 LEU B N 1
ATOM 5370 C CA . LEU B 1 321 ? -4.24000 -4.34200 78.41700 1.000 31.48173 321 LEU B CA 1
ATOM 5371 C C . LEU B 1 321 ? -4.18000 -3.25800 77.34700 1.000 32.52991 321 LEU B C 1
ATOM 5372 O O . LEU B 1 321 ? -3.09900 -2.97900 76.81300 1.000 31.99936 321 LEU B O 1
ATOM 5377 N N . TYR B 1 322 ? -5.31800 -2.63900 77.01900 1.000 33.97981 322 TYR B N 1
ATOM 5378 C CA . TYR B 1 322 ? -5.27500 -1.44300 76.18700 1.000 33.63333 322 TYR B CA 1
ATOM 5379 C C . TYR B 1 322 ? -4.48300 -0.33800 76.87200 1.000 37.18240 322 TYR B C 1
ATOM 5380 O O . TYR B 1 322 ? -3.73300 0.39700 76.22200 1.000 34.16777 322 TYR B O 1
ATOM 5389 N N . GLU B 1 323 ? -4.63600 -0.21400 78.19200 1.000 38.20011 323 GLU B N 1
ATOM 5390 C CA . GLU B 1 323 ? -4.04200 0.89800 78.91900 1.000 36.60794 323 GLU B CA 1
ATOM 5391 C C . GLU B 1 323 ? -2.51900 0.82300 78.91400 1.000 44.66542 323 GLU B C 1
ATOM 5392 O O . GLU B 1 323 ? -1.84400 1.85300 78.78900 1.000 42.01787 323 GLU B O 1
ATOM 5398 N N . VAL B 1 324 ? -1.95900 -0.38500 79.04200 1.000 38.26415 324 VAL B N 1
ATOM 5399 C CA . VAL B 1 324 ? -0.50900 -0.56700 79.08200 1.000 35.93770 324 VAL B CA 1
ATOM 5400 C C . VAL B 1 324 ? 0.01700 -0.88000 77.68600 1.000 36.64236 324 VAL B C 1
ATOM 5401 O O . VAL B 1 324 ? 1.19000 -1.23900 77.51800 1.000 35.75538 324 VAL B O 1
ATOM 5405 N N . ASN B 1 325 ? -0.85200 -0.76600 76.67900 1.000 36.24481 325 ASN B N 1
ATOM 5406 C CA . ASN B 1 325 ? -0.46800 -0.88000 75.26900 1.000 34.61141 325 ASN B CA 1
ATOM 5407 C C . ASN B 1 325 ? 0.00500 -2.28500 74.90300 1.000 32.08963 325 ASN B C 1
ATOM 5408 O O . ASN B 1 325 ? 0.85100 -2.45300 74.01900 1.000 29.66071 325 ASN B O 1
ATOM 5413 N N . ASP B 1 326 ? -0.52400 -3.30600 75.57700 1.000 29.96917 326 ASP B N 1
ATOM 5414 C CA . ASP B 1 326 ? -0.24200 -4.69500 75.20900 1.000 31.33758 326 ASP B CA 1
ATOM 5415 C C . ASP B 1 326 ? -1.29200 -5.16000 74.19800 1.000 28.46509 326 ASP B C 1
ATOM 5416 O O . ASP B 1 326 ? -2.16200 -5.98800 74.47500 1.000 29.82826 326 ASP B O 1
ATOM 5421 N N . LEU B 1 327 ? -1.17600 -4.61300 72.98500 1.000 28.73607 327 LEU B N 1
ATOM 5422 C CA . LEU B 1 327 ? -2.19300 -4.84000 71.96400 1.000 26.96077 327 LEU B CA 1
ATOM 5423 C C . LEU B 1 327 ? -2.16100 -6.26400 71.42100 1.000 28.74624 327 LEU B C 1
ATOM 5424 O O . LEU B 1 327 ? -3.19400 -6.77000 70.96500 1.000 27.17370 327 LEU B O 1
ATOM 5429 N N . ASP B 1 328 ? -0.99800 -6.92100 71.44800 1.000 24.05669 328 ASP B N 1
ATOM 5430 C CA . ASP B 1 328 ? -0.92700 -8.31100 71.00800 1.000 27.34162 328 ASP B CA 1
ATOM 5431 C C . ASP B 1 328 ? -1.75400 -9.21800 71.91100 1.000 30.14620 328 ASP B C 1
ATOM 5432 O O . ASP B 1 328 ? -2.37400 -10.17800 71.43900 1.000 31.49718 328 ASP B O 1
ATOM 5437 N N . SER B 1 329 ? -1.76400 -8.94100 73.21700 1.000 27.70007 329 SER B N 1
ATOM 5438 C CA . SER B 1 329 ? -2.59100 -9.72800 74.12600 1.000 29.81298 329 SER B CA 1
ATOM 5439 C C . SER B 1 329 ? -4.07100 -9.42500 73.92900 1.000 31.05009 329 SER B C 1
ATOM 5440 O O . SER B 1 329 ? -4.91000 -10.33300 74.00200 1.000 30.06509 329 SER B O 1
ATOM 5443 N N . VAL B 1 330 ? -4.41300 -8.15200 73.69800 1.000 31.41409 330 VAL B N 1
ATOM 5444 C CA . VAL B 1 330 ? -5.79700 -7.79900 73.38900 1.000 28.04224 330 VAL B CA 1
ATOM 5445 C C . VAL B 1 330 ? -6.25600 -8.56100 72.15300 1.000 29.96056 330 VAL B C 1
ATOM 5446 O O . VAL B 1 330 ? -7.31100 -9.20300 72.15400 1.000 32.84144 330 VAL B O 1
ATOM 5450 N N . PHE B 1 331 ? -5.45700 -8.51500 71.08200 1.000 29.66301 331 PHE B N 1
ATOM 5451 C CA . PHE B 1 331 ? -5.77600 -9.27500 69.87800 1.000 28.55106 331 PHE B CA 1
ATOM 5452 C C . PHE B 1 331 ? -5.95000 -10.75600 70.18700 1.000 29.52383 331 PHE B C 1
ATOM 5453 O O . PHE B 1 331 ? -6.94200 -11.37200 69.77800 1.000 29.06511 331 PHE B O 1
ATOM 5461 N N . ASP B 1 332 ? -4.99300 -11.35000 70.90500 1.000 30.62092 332 ASP B N 1
ATOM 5462 C CA . ASP B 1 332 ? -5.05000 -12.78400 71.18400 1.000 30.65254 332 ASP B CA 1
ATOM 5463 C C . ASP B 1 332 ? -6.30300 -13.13800 71.97400 1.000 29.36012 332 ASP B C 1
ATOM 5464 O O . ASP B 1 332 ? -7.10300 -13.98600 71.56000 1.000 27.53827 332 ASP B O 1
ATOM 5469 N N . LEU B 1 333 ? -6.49100 -12.48800 73.12100 1.000 29.43456 333 LEU B N 1
ATOM 5470 C CA . LEU B 1 333 ? -7.55600 -12.89000 74.02800 1.000 30.62412 333 LEU B CA 1
ATOM 5471 C C . LEU B 1 333 ? -8.93300 -12.48500 73.51600 1.000 29.97674 333 LEU B C 1
ATOM 5472 O O . LEU B 1 333 ? -9.92000 -13.17000 73.80600 1.000 29.93969 333 LEU B O 1
ATOM 5477 N N . SER B 1 334 ? -9.02400 -11.39000 72.75500 1.000 29.83514 334 SER B N 1
ATOM 5478 C CA . SER B 1 334 ? -10.31000 -10.99100 72.18800 1.000 33.04946 334 SER B CA 1
ATOM 5479 C C . SER B 1 334 ? -10.84200 -12.05200 71.23300 1.000 31.23563 334 SER B C 1
ATOM 5480 O O . SER B 1 334 ? -12.05600 -12.27300 71.15100 1.000 29.89466 334 SER B O 1
ATOM 5483 N N . LEU B 1 335 ? -9.94800 -12.70600 70.49100 1.000 24.99868 335 LEU B N 1
ATOM 5484 C CA . LEU B 1 335 ? -10.35500 -13.82900 69.65700 1.000 26.16500 335 LEU B CA 1
ATOM 5485 C C . LEU B 1 335 ? -10.88700 -14.97800 70.50200 1.000 31.16901 335 LEU B C 1
ATOM 5486 O O . LEU B 1 335 ? -11.87700 -15.62300 70.13200 1.000 27.75360 335 LEU B O 1
ATOM 5491 N N . VAL B 1 336 ? -10.25100 -15.24200 71.64700 1.000 31.40207 336 VAL B N 1
ATOM 5492 C CA . VAL B 1 336 ? -10.67500 -16.34900 72.50100 1.000 31.95582 336 VAL B CA 1
ATOM 5493 C C . VAL B 1 336 ? -12.01800 -16.04100 73.15600 1.000 32.40965 336 VAL B C 1
ATOM 5494 O O . VAL B 1 336 ? -12.90800 -16.89800 73.21700 1.000 30.83693 336 VAL B O 1
ATOM 5498 N N . ILE B 1 337 ? -12.18100 -14.81900 73.67300 1.000 34.84027 337 ILE B N 1
ATOM 5499 C CA . ILE B 1 337 ? -13.46000 -14.43100 74.26600 1.000 34.22786 337 ILE B CA 1
ATOM 5500 C C . ILE B 1 337 ? -14.56500 -14.48600 73.21800 1.000 31.47186 337 ILE B C 1
ATOM 5501 O O . ILE B 1 337 ? -15.67200 -14.97200 73.48200 1.000 32.82035 337 ILE B O 1
ATOM 5506 N N . SER B 1 338 ? -14.28200 -13.99400 72.01100 1.000 30.56642 338 SER B N 1
ATOM 5507 C CA . SER B 1 338 ? -15.28500 -13.98700 70.95100 1.000 33.12238 338 SER B CA 1
ATOM 5508 C C . SER B 1 338 ? -15.74000 -15.40600 70.61600 1.000 29.50209 338 SER B C 1
ATOM 5509 O O . SER B 1 338 ? -16.94300 -15.67600 70.52000 1.000 33.19908 338 SER B O 1
ATOM 5512 N N . GLU B 1 339 ? -14.78800 -16.32600 70.43300 1.000 28.48172 339 GLU B N 1
ATOM 5513 C CA . GLU B 1 339 ? -15.13800 -17.72400 70.18500 1.000 34.47249 339 GLU B CA 1
ATOM 5514 C C . GLU B 1 339 ? -15.96100 -18.29800 71.33300 1.000 33.89149 339 GLU B C 1
ATOM 5515 O O . GLU B 1 339 ? -16.91600 -19.05100 71.10800 1.000 35.86020 339 GLU B O 1
ATOM 5518 N N . HIS B 1 340 ? -15.59000 -17.96300 72.57000 1.000 33.30557 340 HIS B N 1
ATOM 5519 C CA . HIS B 1 340 ? -16.33700 -18.42100 73.73500 1.000 33.18838 340 HIS B CA 1
ATOM 5520 C C . HIS B 1 340 ? -17.78300 -17.93000 73.69800 1.000 35.49421 340 HIS B C 1
ATOM 5521 O O . HIS B 1 340 ? -18.72300 -18.72400 73.81600 1.000 36.33811 340 HIS B O 1
ATOM 5528 N N . CYS B 1 341 ? -17.98200 -16.62200 73.51200 1.000 34.31582 341 CYS B N 1
ATOM 5529 C CA . CYS B 1 341 ? -19.33600 -16.07700 73.43400 1.000 35.05204 341 CYS B CA 1
ATOM 5530 C C . CYS B 1 341 ? -20.11600 -16.65900 72.25600 1.000 37.25818 341 CYS B C 1
ATOM 5531 O O . CYS B 1 341 ? -21.30600 -16.97000 72.39000 1.000 38.66265 341 CYS B O 1
ATOM 5534 N N . GLU B 1 342 ? -19.47400 -16.79200 71.08900 1.000 34.44964 342 GLU B N 1
ATOM 5535 C CA . GLU B 1 342 ? -20.14700 -17.36900 69.92300 1.000 37.04206 342 GLU B CA 1
ATOM 5536 C C . GLU B 1 342 ? -20.72300 -18.74300 70.23900 1.000 37.56627 342 GLU B C 1
ATOM 5537 O O . GLU B 1 342 ? -21.87400 -19.04500 69.90600 1.000 39.75828 342 GLU B O 1
ATOM 5543 N N . LYS B 1 343 ? -19.92500 -19.58700 70.89100 1.000 36.06323 343 LYS B N 1
ATOM 5544 C CA . LYS B 1 343 ? -20.32500 -20.95300 71.20600 1.000 38.40050 343 LYS B CA 1
ATOM 5545 C C . LYS B 1 343 ? -21.46800 -21.00500 72.20900 1.000 41.90076 343 LYS B C 1
ATOM 5546 O O . LYS B 1 343 ? -22.20500 -21.99800 72.24300 1.000 42.16778 343 LYS B O 1
ATOM 5552 N N . HIS B 1 344 ? -21.63600 -19.96000 73.01600 1.000 38.20802 344 HIS B N 1
ATOM 5553 C CA . HIS B 1 344 ? -22.70500 -19.87800 74.00000 1.000 38.91891 344 HIS B CA 1
ATOM 5554 C C . HIS B 1 344 ? -23.88200 -19.03800 73.52500 1.000 44.40419 344 HIS B C 1
ATOM 5555 O O . HIS B 1 344 ? -24.73700 -18.68000 74.33900 1.000 43.49876 344 HIS B O 1
ATOM 5562 N N . GLY B 1 345 ? -23.94400 -18.71300 72.23300 1.000 39.00110 345 GLY B N 1
ATOM 5563 C CA . GLY B 1 345 ? -25.04100 -17.93900 71.68100 1.000 39.14067 345 GLY B CA 1
ATOM 5564 C C . GLY B 1 345 ? -25.05400 -16.46700 72.02700 1.000 38.80101 345 GLY B C 1
ATOM 5565 O O . GLY B 1 345 ? -26.04500 -15.78900 71.74000 1.000 38.92329 345 GLY B O 1
ATOM 5566 N N . LEU B 1 346 ? -23.98500 -15.94600 72.62700 1.000 38.88523 346 LEU B N 1
ATOM 5567 C CA . LEU B 1 346 ? -23.89000 -14.52400 72.97400 1.000 38.97201 346 LEU B CA 1
ATOM 5568 C C . LEU B 1 346 ? -23.20400 -13.76300 71.83600 1.000 37.15298 346 LEU B C 1
ATOM 5569 O O . LEU B 1 346 ? -22.03800 -13.36900 71.91500 1.000 36.61462 346 LEU B O 1
ATOM 5574 N N . TYR B 1 347 ? -23.96500 -13.54900 70.75600 1.000 33.88606 347 TYR B N 1
ATOM 5575 C CA . TYR B 1 347 ? -23.37400 -13.01300 69.53100 1.000 37.01846 347 TYR B CA 1
ATOM 5576 C C . TYR B 1 347 ? -23.02300 -11.53600 69.66400 1.000 37.12235 347 TYR B C 1
ATOM 5577 O O . TYR B 1 347 ? -22.01000 -11.08500 69.11700 1.000 39.30265 347 TYR B O 1
ATOM 5586 N N . LYS B 1 348 ? -23.83800 -10.77000 70.39100 1.000 36.16895 348 LYS B N 1
ATOM 5587 C CA . LYS B 1 348 ? -23.53400 -9.35800 70.59900 1.000 39.11028 348 LYS B CA 1
ATOM 5588 C C . LYS B 1 348 ? -22.19800 -9.18600 71.31000 1.000 35.64606 348 LYS B C 1
ATOM 5589 O O . LYS B 1 348 ? -21.38900 -8.32900 70.93700 1.000 36.18897 348 LYS B O 1
ATOM 5595 N N . GLU B 1 349 ? -21.95000 -10.00300 72.33200 1.000 36.20111 349 GLU B N 1
ATOM 5596 C CA . GLU B 1 349 ? -20.69800 -9.92500 73.07400 1.000 36.64074 349 GLU B CA 1
ATOM 5597 C C . GLU B 1 349 ? -19.55300 -10.52700 72.26800 1.000 33.40406 349 GLU B C 1
ATOM 5598 O O . GLU B 1 349 ? -18.41900 -10.04100 72.32800 1.000 33.00067 349 GLU B O 1
ATOM 5604 N N . ALA B 1 350 ? -19.83600 -11.59100 71.51200 1.000 32.16907 350 ALA B N 1
ATOM 5605 C CA . ALA B 1 350 ? -18.83700 -12.15900 70.61300 1.000 34.27901 350 ALA B CA 1
ATOM 5606 C C . ALA B 1 350 ? -18.37300 -11.13500 69.58700 1.000 32.53721 350 ALA B C 1
ATOM 5607 O O . ALA B 1 350 ? -17.17100 -11.00100 69.33600 1.000 30.80833 350 ALA B O 1
ATOM 5609 N N . LEU B 1 351 ? -19.31200 -10.38600 69.00100 1.000 28.83228 351 LEU B N 1
ATOM 5610 C CA . LEU B 1 351 ? -18.93500 -9.34500 68.05200 1.000 34.74988 351 LEU B CA 1
ATOM 5611 C C . LEU B 1 351 ? -18.14700 -8.23500 68.73600 1.000 34.44424 351 LEU B C 1
ATOM 5612 O O . LEU B 1 351 ? -17.18000 -7.71600 68.16800 1.000 31.51594 351 LEU B O 1
ATOM 5617 N N . GLU B 1 352 ? -18.53600 -7.87500 69.96400 1.000 32.08379 352 GLU B N 1
ATOM 5618 C CA . GLU B 1 352 ? -17.85100 -6.80900 70.68700 1.000 30.91331 352 GLU B CA 1
ATOM 5619 C C . GLU B 1 352 ? -16.36500 -7.11100 70.85200 1.000 29.41646 352 GLU B C 1
ATOM 5620 O O . GLU B 1 352 ? -15.52000 -6.22500 70.67200 1.000 29.94040 352 GLU B O 1
ATOM 5626 N N . PHE B 1 353 ? -16.02200 -8.36500 71.15800 1.000 26.18487 353 PHE B N 1
ATOM 5627 C CA . PHE B 1 353 ? -14.61900 -8.73400 71.31200 1.000 30.01562 353 PHE B CA 1
ATOM 5628 C C . PHE B 1 353 ? -13.97600 -9.12300 69.99100 1.000 31.11378 353 PHE B C 1
ATOM 5629 O O . PHE B 1 353 ? -12.75500 -8.99100 69.84200 1.000 31.31887 353 PHE B O 1
ATOM 5637 N N . SER B 1 354 ? -14.77100 -9.57500 69.02000 1.000 24.87499 354 SER B N 1
ATOM 5638 C CA . SER B 1 354 ? -14.28900 -9.62300 67.64600 1.000 31.11424 354 SER B CA 1
ATOM 5639 C C . SER B 1 354 ? -13.80200 -8.25100 67.20000 1.000 30.88417 354 SER B C 1
ATOM 5640 O O . SER B 1 354 ? -12.76800 -8.13500 66.53200 1.000 32.08995 354 SER B O 1
ATOM 5643 N N . LYS B 1 355 ? -14.53200 -7.19700 67.57400 1.000 30.25094 355 LYS B N 1
ATOM 5644 C CA . LYS B 1 355 ? -14.13700 -5.84500 67.19100 1.000 30.33214 355 LYS B CA 1
ATOM 5645 C C . LYS B 1 355 ? -12.90100 -5.37900 67.95700 1.000 32.69714 355 LYS B C 1
ATOM 5646 O O . LYS B 1 355 ? -12.05100 -4.67600 67.39800 1.000 35.51503 355 LYS B O 1
ATOM 5652 N N . HIS B 1 356 ? -12.78900 -5.73800 69.24200 1.000 30.96038 356 HIS B N 1
ATOM 5653 C CA . HIS B 1 356 ? -11.57500 -5.41200 69.98900 1.000 29.98664 356 HIS B CA 1
ATOM 5654 C C . HIS B 1 356 ? -10.34200 -6.00200 69.31700 1.000 31.89871 356 HIS B C 1
ATOM 5655 O O . HIS B 1 356 ? -9.26300 -5.39600 69.33500 1.000 32.08883 356 HIS B O 1
ATOM 5662 N N . ALA B 1 357 ? -10.48200 -7.18700 68.71900 1.000 29.64320 357 ALA B N 1
ATOM 5663 C CA . ALA B 1 357 ? -9.33900 -7.81700 68.06500 1.000 34.54684 357 ALA B CA 1
ATOM 5664 C C . ALA B 1 357 ? -8.93100 -7.04600 66.81200 1.000 30.53426 357 ALA B C 1
ATOM 5665 O O . ALA B 1 357 ? -7.73600 -6.87000 66.54900 1.000 27.15216 357 ALA B O 1
ATOM 5667 N N . ILE B 1 358 ? -9.91000 -6.58400 66.02900 1.000 30.82132 358 ILE B N 1
ATOM 5668 C CA . ILE B 1 358 ? -9.61300 -5.74600 64.86900 1.000 31.57451 358 ILE B CA 1
ATOM 5669 C C . ILE B 1 358 ? -8.98100 -4.43300 65.31200 1.000 30.37401 358 ILE B C 1
ATOM 5670 O O . ILE B 1 358 ? -7.94400 -4.01300 64.78500 1.000 31.24128 358 ILE B O 1
ATOM 5675 N N . LEU B 1 359 ? -9.59800 -3.76600 66.28900 1.000 31.17479 359 LEU B N 1
ATOM 5676 C CA . LEU B 1 359 ? -9.06800 -2.49500 66.78100 1.000 35.21997 359 LEU B CA 1
ATOM 5677 C C . LEU B 1 359 ? -7.63900 -2.65100 67.28700 1.000 34.77037 359 LEU B C 1
ATOM 5678 O O . LEU B 1 359 ? -6.75700 -1.85200 66.94900 1.000 35.77887 359 LEU B O 1
ATOM 5683 N N . ALA B 1 360 ? -7.40100 -3.65900 68.13300 1.000 32.12660 360 ALA B N 1
ATOM 5684 C CA . ALA B 1 360 ? -6.05300 -3.91000 68.63400 1.000 29.77354 360 ALA B CA 1
ATOM 5685 C C . ALA B 1 360 ? -5.06500 -4.11700 67.49300 1.000 28.53302 360 ALA B C 1
ATOM 5686 O O . ALA B 1 360 ? -3.93800 -3.61000 67.53600 1.000 28.16061 360 ALA B O 1
ATOM 5688 N N . GLU B 1 361 ? -5.47000 -4.85800 66.46000 1.000 30.82020 361 GLU B N 1
ATOM 5689 C CA . GLU B 1 361 ? -4.54900 -5.16300 65.37100 1.000 32.67476 361 GLU B CA 1
ATOM 5690 C C . GLU B 1 361 ? -4.27900 -3.93500 64.50900 1.000 31.86229 361 GLU B C 1
ATOM 5691 O O . GLU B 1 361 ? -3.12700 -3.65700 64.15400 1.000 32.65260 361 GLU B O 1
ATOM 5697 N N . GLU B 1 362 ? -5.33100 -3.18500 64.16600 1.000 33.24613 362 GLU B N 1
ATOM 5698 C CA . GLU B 1 362 ? -5.15200 -1.98100 63.35800 1.000 35.60790 362 GLU B CA 1
ATOM 5699 C C . GLU B 1 362 ? -4.32800 -0.93300 64.09200 1.000 37.71311 362 GLU B C 1
ATOM 5700 O O . GLU B 1 362 ? -3.48800 -0.25800 63.48100 1.000 33.44094 362 GLU B O 1
ATOM 5706 N N . LYS B 1 363 ? -4.55300 -0.78300 65.40200 1.000 34.68185 363 LYS B N 1
ATOM 5707 C CA . LYS B 1 363 ? -3.75600 0.15200 66.19100 1.000 29.13919 363 LYS B CA 1
ATOM 5708 C C . LYS B 1 363 ? -2.29900 -0.28700 66.26000 1.000 30.83169 363 LYS B C 1
ATOM 5709 O O . LYS B 1 363 ? -1.39100 0.55200 66.23200 1.000 34.02727 363 LYS B O 1
ATOM 5713 N N . MET B 1 364 ? -2.06400 -1.59800 66.35000 1.000 31.14587 364 MET B N 1
ATOM 5714 C CA . MET B 1 364 ? -0.70500 -2.12900 66.37400 1.000 35.46002 364 MET B CA 1
ATOM 5715 C C . MET B 1 364 ? 0.06600 -1.76500 65.11000 1.000 37.29384 364 MET B C 1
ATOM 5716 O O . MET B 1 364 ? 1.25600 -1.43400 65.17800 1.000 43.65131 364 MET B O 1
ATOM 5721 N N . ARG B 1 365 ? -0.59200 -1.82000 63.95000 1.000 36.40693 365 ARG B N 1
ATOM 5722 C CA . ARG B 1 365 ? 0.05100 -1.55200 62.66200 1.000 39.83250 365 ARG B CA 1
ATOM 5723 C C . ARG B 1 365 ? 0.15000 -0.06700 62.31300 1.000 39.59981 365 ARG B C 1
ATOM 5724 O O . ARG B 1 365 ? 0.75800 0.26600 61.28500 1.000 37.29157 365 ARG B O 1
ATOM 5732 N N . HIS B 1 366 ? -0.41900 0.83500 63.11700 1.000 40.19649 366 HIS B N 1
ATOM 5733 C CA . HIS B 1 366 ? -0.50400 2.23900 62.70300 1.000 42.06553 366 HIS B CA 1
ATOM 5734 C C . HIS B 1 366 ? 0.78000 3.02300 62.97500 1.000 48.75086 366 HIS B C 1
ATOM 5735 O O . HIS B 1 366 ? 1.45400 3.45300 62.03400 1.000 60.58839 366 HIS B O 1
ATOM 5742 N N . LEU B 1 367 ? 1.12400 3.23700 64.24600 1.000 44.44452 367 LEU B N 1
ATOM 5743 C CA . LEU B 1 367 ? 2.30100 4.05300 64.59100 1.000 56.15633 367 LEU B CA 1
ATOM 5744 C C . LEU B 1 367 ? 2.33100 5.39500 63.85800 1.000 49.27602 367 LEU B C 1
ATOM 5745 O O . LEU B 1 367 ? 1.57500 6.31200 64.17500 1.000 49.31293 367 LEU B O 1
ATOM 5750 N N . GLU C 2 1 ? -9.86100 -0.87600 50.01800 1.000 27.19141 601 GLU D N 1
ATOM 5751 C CA . GLU C 2 1 ? -9.70500 -0.61300 48.59400 1.000 29.00339 601 GLU D CA 1
ATOM 5752 C C . GLU C 2 1 ? -8.25000 -0.29800 48.25500 1.000 27.79236 601 GLU D C 1
ATOM 5753 O O . GLU C 2 1 ? -7.59600 0.48500 48.94800 1.000 28.60996 601 GLU D O 1
ATOM 5759 N N . ARG C 2 2 ? -7.74900 -0.91300 47.18800 1.000 22.53053 602 ARG D N 1
ATOM 5760 C CA . ARG C 2 2 ? -6.38400 -0.64800 46.75600 1.000 29.47238 602 ARG D CA 1
ATOM 5761 C C . ARG C 2 2 ? -6.36200 0.38900 45.63900 1.000 29.27617 602 ARG D C 1
ATOM 5762 O O . ARG C 2 2 ? -7.27600 0.42800 44.80700 1.000 24.17610 602 ARG D O 1
ATOM 5770 N N . PRO C 2 3 ? -5.34700 1.24700 45.60500 1.000 28.47146 603 PRO D N 1
ATOM 5771 C CA . PRO C 2 3 ? -5.27700 2.26900 44.55700 1.000 29.83162 603 PRO D CA 1
ATOM 5772 C C . PRO C 2 3 ? -4.85800 1.68200 43.21700 1.000 26.27908 603 PRO D C 1
ATOM 5773 O O . PRO C 2 3 ? -4.31500 0.58000 43.13100 1.000 29.08893 603 PRO D O 1
ATOM 5777 N N . VAL C 2 4 ? -5.11500 2.45100 42.16200 1.000 28.25038 604 VAL D N 1
ATOM 5778 C CA . VAL C 2 4 ? -4.84100 2.02500 40.79600 1.000 29.17587 604 VAL D CA 1
ATOM 5779 C C . VAL C 2 4 ? -3.72100 2.88300 40.22500 1.000 31.67311 604 VAL D C 1
ATOM 5780 O O . VAL C 2 4 ? -3.44800 3.99400 40.69200 1.000 33.49923 604 VAL D O 1
ATOM 5784 N N . GLY C 2 5 ? -3.04800 2.34300 39.21200 1.000 31.47873 605 GLY D N 1
ATOM 5785 C CA . GLY C 2 5 ? -2.06700 3.10700 38.47500 1.000 32.71499 605 GLY D CA 1
ATOM 5786 C C . GLY C 2 5 ? -0.67700 3.12200 39.06400 1.000 35.79932 605 GLY D C 1
ATOM 5787 O O . GLY C 2 5 ? 0.15700 3.92000 38.61900 1.000 37.26156 605 GLY D O 1
ATOM 5788 N N . THR C 2 6 ? -0.40200 2.28800 40.05900 1.000 38.69629 606 THR D N 1
ATOM 5789 C CA . THR C 2 6 ? 0.91000 2.27400 40.69400 1.000 39.73119 606 THR D CA 1
ATOM 5790 C C . THR C 2 6 ? 1.75800 1.12900 40.15900 1.000 45.89686 606 THR D C 1
ATOM 5791 O O . THR C 2 6 ? 2.91800 0.95200 40.53600 1.000 57.51765 606 THR D O 1
ATOM 5796 N N . GLU D 2 1 ? 0.55300 -13.95900 71.45800 1.000 33.63457 501 GLU E N 1
ATOM 5797 C CA . GLU D 2 1 ? 1.57700 -13.96300 72.49800 1.000 32.13617 501 GLU E CA 1
ATOM 5798 C C . GLU D 2 1 ? 2.95100 -13.60100 71.92800 1.000 30.97965 501 GLU E C 1
ATOM 5799 O O . GLU D 2 1 ? 3.35000 -14.10000 70.87500 1.000 28.48123 501 GLU E O 1
ATOM 5805 N N . ARG D 2 2 ? 3.67500 -12.72300 72.63500 1.000 27.07638 502 ARG E N 1
ATOM 5806 C CA . ARG D 2 2 ? 5.00500 -12.35800 72.17600 1.000 28.89272 502 ARG E CA 1
ATOM 5807 C C . ARG D 2 2 ? 6.06400 -13.20400 72.87200 1.000 28.68251 502 ARG E C 1
ATOM 5808 O O . ARG D 2 2 ? 5.91400 -13.55900 74.04500 1.000 30.99524 502 ARG E O 1
ATOM 5816 N N . PRO D 2 3 ? 7.14800 -13.54100 72.17600 1.000 27.27111 503 PRO E N 1
ATOM 5817 C CA . PRO D 2 3 ? 8.19000 -14.36400 72.79200 1.000 24.08969 503 PRO E CA 1
ATOM 5818 C C . PRO D 2 3 ? 8.99300 -13.57900 73.81300 1.000 29.13197 503 PRO E C 1
ATOM 5819 O O . PRO D 2 3 ? 8.99600 -12.34700 73.84400 1.000 27.51413 503 PRO E O 1
ATOM 5823 N N . VAL D 2 4 ? 9.69400 -14.33100 74.65000 1.000 29.03549 504 VAL E N 1
ATOM 5824 C CA . VAL D 2 4 ? 10.45100 -13.78400 75.76400 1.000 28.96768 504 VAL E CA 1
ATOM 5825 C C . VAL D 2 4 ? 11.94000 -13.98500 75.51000 1.000 30.33641 504 VAL E C 1
ATOM 5826 O O . VAL D 2 4 ? 12.34400 -14.89100 74.77400 1.000 31.45257 504 VAL E O 1
ATOM 5830 N N . GLY D 2 5 ? 12.76000 -13.12400 76.11400 1.000 33.04659 505 GLY E N 1
ATOM 5831 C CA . GLY D 2 5 ? 14.19700 -13.30300 76.08000 1.000 35.63400 505 GLY E CA 1
ATOM 5832 C C . GLY D 2 5 ? 14.91000 -12.70200 74.89000 1.000 36.51041 505 GLY E C 1
ATOM 5833 O O . GLY D 2 5 ? 16.09200 -13.00100 74.68600 1.000 36.95993 505 GLY E O 1
ATOM 5834 N N . THR D 2 6 ? 14.23300 -11.87800 74.09500 1.000 39.46782 506 THR E N 1
ATOM 5835 C CA . THR D 2 6 ? 14.83000 -11.26400 72.91300 1.000 34.18059 506 THR E CA 1
ATOM 5836 C C . THR D 2 6 ? 15.26000 -9.82300 73.18200 1.000 48.29318 506 THR E C 1
ATOM 5837 O O . THR D 2 6 ? 14.94300 -9.24800 74.22400 1.000 43.80804 506 THR E O 1
#

B-factor: mean 40.33, std 14.04, range [17.24, 111.03]